Protein AF-A0AAP0QUN3-F1 (afdb_monomer)

Mean predicted aligned error: 17.52 Å

Foldseek 3Di:
DEDEADDPVNVVVCVPPPDFYKHWDWDDFPVCQVVLAIAIEIFADPVSCVVCVVVNVSSHPHYHYAPDHHCRSVVLVLLQLLLLLLLLLVLLVVLLVCLVVVDPVLVVVVQCLLVPDDPPPDDDDDDDPCPSVVVSVVSSVVSNVPLLVCQAAVPFAASPFLLVSLVSLVVSVVVCVVVVPDDVSSVVSNVLSVQQVVVVRRGTYSNSSSVSSCVVPVGGSYSFDDKDQQVVVVVPFFDAAPDDCLVVLQVVCVVPLAEEEEEELFPLQQQFDAQEKEFQDQALVVLLVVVVVSDNYHYYDLVLQCLCQDDDLDPDLVVSLVVSLVSLLVSLVSNVSSQVVDPPHHYAYEYEDALLQFDPPPLPCRNVVSNCVRVHDALEEAEASDDVLQQWDQAPQFIFGDDPRITHGSQVDVNLVDPNGHDRGRRNLSRNCRSNSNPRHSVLDDDDHSCCCGVVHDVSVLVSQCPRVSRPDDDGHYHYYYGNVVVCSNSSNDADDADFLVNLPDDQDQWAEEEEEQDQDPLVVLLVVLLCVVCVVQEAEQEQELCQQQPDDPVSNVVSLVVSLVVVLVRRVVRGHYYYYYDNDQDADPDPSSSSSSSVSSLVSSLSSLLSNLRQHSAYEYEERSSLSSNCCRNFVARMWGFRHALHNSWTWIQGPPPTSHHRHIYIYHHHSGDHSCVVNVSCVSHRDPLPPQPPVNLVVCVVVVVAAEEEDEEEAPVRVVVVVVVCVVRVHEYEYEYAPNNDPDDPDDDDDDPPPPPPSRYDYDYDHDPDPPDCVVVVVVRVVVVVVVPPDDDDDDPPPDDDDDDDD

Structure (mmCIF, N/CA/C/O backbone):
data_AF-A0AAP0QUN3-F1
#
_entry.id   AF-A0AAP0QUN3-F1
#
loop_
_atom_site.group_PDB
_atom_site.id
_atom_site.type_symbol
_atom_site.label_atom_id
_atom_site.label_alt_id
_atom_site.label_comp_id
_atom_site.label_asym_id
_atom_site.label_entity_id
_atom_site.label_seq_id
_atom_site.pdbx_PDB_ins_code
_atom_site.Cartn_x
_atom_site.Cartn_y
_atom_site.Cartn_z
_atom_site.occupancy
_atom_site.B_iso_or_equiv
_atom_site.auth_seq_id
_atom_site.auth_comp_id
_atom_site.auth_asym_id
_atom_site.auth_atom_id
_atom_site.pdbx_PDB_model_num
ATOM 1 N N . MET A 1 1 ? 51.074 32.814 -28.339 1.00 39.97 1 MET A N 1
ATOM 2 C CA . MET A 1 1 ? 49.604 32.964 -28.424 1.00 39.97 1 MET A CA 1
ATOM 3 C C . MET A 1 1 ? 49.030 31.600 -28.765 1.00 39.97 1 MET A C 1
ATOM 5 O O . MET A 1 1 ? 49.515 31.003 -29.713 1.00 39.97 1 MET A O 1
ATOM 9 N N . PHE A 1 2 ? 48.093 31.083 -27.969 1.00 44.75 2 PHE A N 1
ATOM 10 C CA . PHE A 1 2 ? 47.582 29.714 -28.101 1.00 44.75 2 PHE A CA 1
ATOM 11 C C . PHE A 1 2 ? 46.242 29.727 -28.840 1.00 44.75 2 PHE A C 1
ATOM 13 O O . PHE A 1 2 ? 45.336 30.454 -28.441 1.00 44.75 2 PHE A O 1
ATOM 20 N N . LEU A 1 3 ? 46.116 28.948 -29.913 1.00 45.72 3 LEU A N 1
ATOM 21 C CA . LEU A 1 3 ? 44.863 28.782 -30.651 1.00 45.72 3 LEU A CA 1
ATOM 22 C C . LEU A 1 3 ? 44.431 27.325 -30.542 1.00 45.72 3 LEU A C 1
ATOM 24 O O . LEU A 1 3 ? 45.092 26.440 -31.070 1.00 45.72 3 LEU A O 1
ATOM 28 N N . VAL A 1 4 ? 43.325 27.095 -29.844 1.00 48.66 4 VAL A N 1
ATOM 29 C CA . VAL A 1 4 ? 42.655 25.794 -29.765 1.00 48.66 4 VAL A CA 1
ATOM 30 C C . VAL A 1 4 ? 41.700 25.699 -30.961 1.00 48.66 4 VAL A C 1
ATOM 32 O O . VAL A 1 4 ? 40.966 26.653 -31.213 1.00 48.66 4 VAL A O 1
ATOM 35 N N . ASN A 1 5 ? 41.682 24.561 -31.671 1.00 51.00 5 ASN A N 1
ATOM 36 C CA . ASN A 1 5 ? 40.863 24.293 -32.873 1.00 51.00 5 ASN A CA 1
ATOM 37 C C . ASN A 1 5 ? 41.357 24.997 -34.160 1.00 51.00 5 ASN A C 1
ATOM 39 O O . ASN A 1 5 ? 40.718 25.895 -34.714 1.00 51.00 5 ASN A O 1
ATOM 43 N N . VAL A 1 6 ? 42.533 24.596 -34.644 1.00 52.31 6 VAL A N 1
ATOM 44 C CA . VAL A 1 6 ? 43.202 25.247 -35.778 1.00 52.31 6 VAL A CA 1
ATOM 45 C C . VAL A 1 6 ? 42.642 24.729 -37.107 1.00 52.31 6 VAL A C 1
ATOM 47 O O . VAL A 1 6 ? 42.803 23.561 -37.443 1.00 52.31 6 VAL A O 1
ATOM 50 N N . ARG A 1 7 ? 42.030 25.605 -37.916 1.00 54.75 7 ARG A N 1
ATOM 51 C CA . ARG A 1 7 ? 41.732 25.294 -39.328 1.00 54.75 7 ARG A CA 1
ATOM 52 C C . ARG A 1 7 ? 43.009 25.396 -40.165 1.00 54.75 7 ARG A C 1
ATOM 54 O O . ARG A 1 7 ? 43.848 26.244 -39.884 1.00 54.75 7 ARG A O 1
ATOM 61 N N . LEU A 1 8 ? 43.122 24.632 -41.256 1.00 54.44 8 LEU A N 1
ATOM 62 C CA . LEU A 1 8 ? 44.241 24.745 -42.214 1.00 54.44 8 LEU A CA 1
ATOM 63 C C . LEU A 1 8 ? 44.483 26.197 -42.680 1.00 54.44 8 LEU A C 1
ATOM 65 O O . LEU A 1 8 ? 45.623 26.629 -42.814 1.00 54.44 8 LEU A O 1
ATOM 69 N N . SER A 1 9 ? 43.416 26.993 -42.815 1.00 53.31 9 SER A N 1
ATOM 70 C CA . SER A 1 9 ? 43.488 28.429 -43.124 1.00 53.31 9 SER A CA 1
ATOM 71 C C . SER A 1 9 ? 44.239 29.257 -42.073 1.00 53.31 9 SER A C 1
ATOM 73 O O . SER A 1 9 ? 44.821 30.283 -42.396 1.00 53.31 9 SER A O 1
ATOM 75 N N . THR A 1 10 ? 44.224 28.835 -40.809 1.00 59.38 10 THR A N 1
ATOM 76 C CA . THR A 1 10 ? 44.934 29.487 -39.704 1.00 59.38 10 THR A CA 1
ATOM 77 C C . THR A 1 10 ? 46.425 29.156 -39.729 1.00 59.38 10 THR A C 1
ATOM 79 O O . THR A 1 10 ? 47.224 30.017 -39.384 1.00 59.38 10 THR A O 1
ATOM 82 N N . ILE A 1 11 ? 46.813 27.963 -40.194 1.00 61.09 11 ILE A N 1
ATOM 83 C CA . ILE A 1 11 ? 48.226 27.583 -40.360 1.00 61.09 11 ILE A CA 1
ATOM 84 C C . ILE A 1 11 ? 48.900 28.516 -41.381 1.00 61.09 11 ILE A C 1
ATOM 86 O O . ILE A 1 11 ? 49.932 29.107 -41.075 1.00 61.09 11 ILE A O 1
ATOM 90 N N . ALA A 1 12 ? 48.239 28.771 -42.514 1.00 57.28 12 ALA A N 1
ATOM 91 C CA . ALA A 1 12 ? 48.726 29.678 -43.560 1.00 57.28 12 ALA A CA 1
ATOM 92 C C . ALA A 1 12 ? 48.843 31.160 -43.124 1.00 57.28 12 ALA A C 1
ATOM 94 O O . ALA A 1 12 ? 49.615 31.918 -43.698 1.00 57.28 12 ALA A O 1
ATOM 95 N N . ILE A 1 13 ? 48.090 31.601 -42.106 1.00 62.16 13 ILE A N 1
ATOM 96 C CA . ILE A 1 13 ? 48.138 32.984 -41.572 1.00 62.16 13 ILE A CA 1
ATOM 97 C C . ILE A 1 13 ? 49.285 33.175 -40.561 1.00 62.16 13 ILE A C 1
ATOM 99 O O . ILE A 1 13 ? 49.691 34.306 -40.258 1.00 62.16 13 ILE A O 1
ATOM 103 N N . VAL A 1 14 ? 49.762 32.070 -39.986 1.00 65.50 14 VAL A N 1
ATOM 104 C CA . VAL A 1 14 ? 50.775 32.044 -38.926 1.00 65.50 14 VAL A CA 1
ATOM 105 C C . VAL A 1 14 ? 52.163 31.712 -39.490 1.00 65.50 14 VAL A C 1
ATOM 107 O O . VAL A 1 14 ? 53.163 32.049 -38.857 1.00 65.50 14 VAL A O 1
ATOM 110 N N . GLU A 1 15 ? 52.243 31.151 -40.702 1.00 57.81 15 GLU A N 1
ATOM 111 C CA . GLU A 1 15 ? 53.497 31.021 -41.453 1.00 57.81 15 GLU A CA 1
ATOM 112 C C . GLU A 1 15 ? 54.206 32.381 -41.590 1.00 57.81 15 GLU A C 1
ATOM 114 O O . GLU A 1 15 ? 53.644 33.362 -42.077 1.00 57.81 15 GLU A O 1
ATOM 119 N N . GLY A 1 16 ? 55.453 32.448 -41.108 1.00 58.94 16 GLY A N 1
ATOM 120 C CA . GLY A 1 16 ? 56.272 33.666 -41.102 1.00 58.94 16 GLY A CA 1
ATOM 121 C C . GLY A 1 16 ? 56.155 34.547 -39.848 1.00 58.94 16 GLY A C 1
ATOM 122 O O . GLY A 1 16 ? 56.771 35.610 -39.807 1.00 58.94 16 GLY A O 1
ATOM 123 N N . LYS A 1 17 ? 55.404 34.133 -38.816 1.00 69.81 17 LYS A N 1
ATOM 124 C CA . LYS A 1 17 ? 55.327 34.819 -37.509 1.00 69.81 17 LYS A CA 1
ATOM 125 C C . LYS A 1 17 ? 55.971 33.975 -36.403 1.00 69.81 17 LYS A C 1
ATOM 127 O O . LYS A 1 17 ? 55.910 32.751 -36.455 1.00 69.81 17 LYS A O 1
ATOM 132 N N . ASP A 1 18 ? 56.526 34.616 -35.370 1.00 73.94 18 ASP A N 1
ATOM 133 C CA . ASP A 1 18 ? 57.099 33.946 -34.183 1.00 73.94 18 ASP A CA 1
ATOM 134 C C . ASP A 1 18 ? 55.998 33.436 -33.228 1.00 73.94 18 ASP A C 1
ATOM 136 O O . ASP A 1 18 ? 55.799 33.918 -32.111 1.00 73.94 18 ASP A O 1
ATOM 140 N N . LEU A 1 19 ? 55.168 32.516 -33.721 1.00 74.56 19 LEU A N 1
ATOM 141 C CA . LEU A 1 19 ? 54.019 31.965 -33.010 1.00 74.56 19 LEU A CA 1
ATOM 142 C C . LEU A 1 19 ? 54.023 30.437 -33.094 1.00 74.56 19 LEU A C 1
ATOM 144 O O . LEU A 1 19 ? 54.040 29.851 -34.172 1.00 74.56 19 LEU A O 1
ATOM 148 N N . LYS A 1 20 ? 53.944 29.796 -31.926 1.00 74.81 20 LYS A N 1
ATOM 149 C CA . LYS A 1 20 ? 53.843 28.340 -31.772 1.00 74.81 20 LYS A CA 1
ATOM 150 C C . LYS A 1 20 ? 52.385 27.897 -31.737 1.00 74.81 20 LYS A C 1
ATOM 152 O O . LYS A 1 20 ? 51.561 28.535 -31.080 1.00 74.81 20 LYS A O 1
ATOM 157 N N . LEU A 1 21 ? 52.082 26.790 -32.408 1.00 78.62 21 LEU A N 1
ATOM 158 C CA . LEU A 1 21 ? 50.724 26.298 -32.609 1.00 78.62 21 LEU A CA 1
ATOM 159 C C . LEU A 1 21 ? 50.568 24.882 -32.043 1.00 78.62 21 LEU A C 1
ATOM 161 O O . LEU A 1 21 ? 51.430 24.026 -32.240 1.00 78.62 21 LEU A O 1
ATOM 165 N N . VAL A 1 22 ? 49.453 24.647 -31.351 1.00 82.94 22 VAL A N 1
ATOM 166 C CA . VAL A 1 22 ? 49.058 23.329 -30.848 1.00 82.94 22 VAL A CA 1
ATOM 167 C C . VAL A 1 22 ? 47.593 23.109 -31.188 1.00 82.94 22 VAL A C 1
ATOM 169 O O . VAL A 1 22 ? 46.728 23.878 -30.781 1.00 82.94 22 VAL A O 1
ATOM 172 N N . ASP A 1 23 ? 47.319 22.050 -31.934 1.00 84.38 23 ASP A N 1
ATOM 173 C CA . ASP A 1 23 ? 45.975 21.582 -32.234 1.00 84.38 23 ASP A CA 1
ATOM 174 C C . ASP A 1 23 ? 45.508 20.645 -31.114 1.00 84.38 23 ASP A C 1
ATOM 176 O O . ASP A 1 23 ? 46.065 19.563 -30.948 1.00 84.38 23 ASP A O 1
ATOM 180 N N . ALA A 1 24 ? 44.528 21.078 -30.319 1.00 85.38 24 ALA A N 1
ATOM 181 C CA . ALA A 1 24 ? 44.079 20.376 -29.114 1.00 85.38 24 ALA A CA 1
ATOM 182 C C . ALA A 1 24 ? 42.542 20.299 -29.007 1.00 85.38 24 ALA A C 1
ATOM 184 O O . ALA A 1 24 ? 41.954 20.945 -28.136 1.00 85.38 24 ALA A O 1
ATOM 185 N N . PRO A 1 25 ? 41.850 19.552 -29.886 1.00 83.25 25 PRO A N 1
ATOM 186 C CA . PRO A 1 25 ? 40.431 19.268 -29.707 1.00 83.25 25 PRO A CA 1
ATOM 187 C C . PRO A 1 25 ? 40.140 18.568 -28.377 1.00 83.25 25 PRO A C 1
ATOM 189 O O . PRO A 1 25 ? 40.956 17.815 -27.837 1.00 83.25 25 PRO A O 1
ATOM 192 N N . VAL A 1 26 ? 38.929 18.810 -27.872 1.00 82.75 26 VAL A N 1
ATOM 193 C CA . VAL A 1 26 ? 38.483 18.366 -26.547 1.00 82.75 26 VAL A CA 1
ATOM 194 C C . VAL A 1 26 ? 37.233 17.484 -26.629 1.00 82.75 26 VAL A C 1
ATOM 196 O O . VAL A 1 26 ? 36.398 17.631 -27.527 1.00 82.75 26 VAL A O 1
ATOM 199 N N . SER A 1 27 ? 37.095 16.567 -25.673 1.00 74.94 27 SER A N 1
ATOM 200 C CA . SER A 1 27 ? 35.938 15.687 -25.470 1.00 74.94 27 SER A CA 1
ATOM 201 C C . SER A 1 27 ? 35.566 15.647 -23.981 1.00 74.94 27 SER A C 1
ATOM 203 O O . SER A 1 27 ? 36.453 15.676 -23.130 1.00 74.94 27 SER A O 1
ATOM 205 N N . GLY A 1 28 ? 34.270 15.590 -23.647 1.00 68.44 28 GLY A N 1
ATOM 206 C CA . GLY A 1 28 ? 33.807 15.484 -22.249 1.00 68.44 28 GLY A CA 1
ATOM 207 C C . GLY A 1 28 ? 32.561 16.293 -21.859 1.00 68.44 28 GLY A C 1
ATOM 208 O O . GLY A 1 28 ? 32.049 16.116 -20.755 1.00 68.44 28 GLY A O 1
ATOM 209 N N . GLY A 1 29 ? 32.028 17.137 -22.747 1.00 69.69 29 GLY A N 1
ATOM 210 C CA . GLY A 1 29 ? 30.824 17.934 -22.473 1.00 69.69 29 GLY A CA 1
ATOM 211 C C . GLY A 1 29 ? 30.989 18.944 -21.324 1.00 69.69 29 GLY A C 1
ATOM 212 O O . GLY A 1 29 ? 32.055 19.071 -20.722 1.00 69.69 29 GLY A O 1
ATOM 213 N N . VAL A 1 30 ? 29.918 19.680 -21.009 1.00 68.94 30 VAL A N 1
ATOM 214 C CA . VAL A 1 30 ? 29.946 20.774 -20.013 1.00 68.94 30 VAL A CA 1
ATOM 215 C C . VAL A 1 30 ? 30.261 20.261 -18.604 1.00 68.94 30 VAL A C 1
ATOM 217 O O . VAL A 1 30 ? 31.017 20.888 -17.865 1.00 68.94 30 VAL A O 1
ATOM 220 N N . LYS A 1 31 ? 29.727 19.088 -18.242 1.00 67.75 31 LYS A N 1
ATOM 221 C CA . LYS A 1 31 ? 29.909 18.497 -16.911 1.00 67.75 31 LYS A CA 1
ATOM 222 C C . LYS A 1 31 ? 31.379 18.175 -16.629 1.00 67.75 31 LYS A C 1
ATOM 224 O O . LYS A 1 31 ? 31.911 18.671 -15.642 1.00 67.75 31 LYS A O 1
ATOM 229 N N . ARG A 1 32 ? 32.069 17.435 -17.507 1.00 71.62 32 ARG A N 1
ATOM 230 C CA . ARG A 1 32 ? 33.499 17.134 -17.299 1.00 71.62 32 ARG A CA 1
ATOM 231 C C . ARG A 1 32 ? 34.372 18.376 -17.440 1.00 71.62 32 ARG A C 1
ATOM 233 O O . ARG A 1 32 ? 35.342 18.499 -16.705 1.00 71.62 32 ARG A O 1
ATOM 240 N N . ALA A 1 33 ? 33.992 19.332 -18.296 1.00 74.12 33 ALA A N 1
ATOM 241 C CA . ALA A 1 33 ? 34.668 20.630 -18.368 1.00 74.12 33 ALA A CA 1
ATOM 242 C C . ALA A 1 33 ? 34.670 21.356 -17.013 1.00 74.12 33 ALA A C 1
ATOM 244 O O . ALA A 1 33 ? 35.716 21.830 -16.583 1.00 74.12 33 ALA A O 1
ATOM 245 N N . SER A 1 34 ? 33.526 21.395 -16.317 1.00 73.00 34 SER A N 1
ATOM 246 C CA . SER A 1 34 ? 33.418 22.046 -15.001 1.00 73.00 34 SER A CA 1
ATOM 247 C C . SER A 1 34 ? 34.228 21.363 -13.893 1.00 73.00 34 SER A C 1
ATOM 249 O O . SER A 1 34 ? 34.580 22.015 -12.916 1.00 73.00 34 SER A O 1
ATOM 251 N N . MET A 1 35 ? 34.548 20.077 -14.059 1.00 75.25 35 MET A N 1
ATOM 252 C CA . MET A 1 35 ? 35.323 19.285 -13.096 1.00 75.25 35 MET A CA 1
ATOM 253 C C . MET A 1 35 ? 36.816 19.203 -13.458 1.00 75.25 35 MET A C 1
ATOM 255 O O . MET A 1 35 ? 37.582 18.589 -12.728 1.00 75.25 35 MET A O 1
ATOM 259 N N . GLY A 1 36 ? 37.246 19.810 -14.574 1.00 73.62 36 GLY A N 1
ATOM 260 C CA . GLY A 1 36 ? 38.623 19.691 -15.074 1.00 73.62 36 GLY A CA 1
ATOM 261 C C . GLY A 1 36 ? 38.958 18.309 -15.651 1.00 73.62 36 GLY A C 1
ATOM 262 O O . GLY A 1 36 ? 40.117 17.997 -15.896 1.00 73.62 36 GLY A O 1
ATOM 263 N N . GLU A 1 37 ? 37.949 17.478 -15.909 1.00 79.75 37 GLU A N 1
ATOM 264 C CA . GLU A 1 37 ? 38.103 16.077 -16.309 1.00 79.75 37 GLU A CA 1
ATOM 265 C C . GLU A 1 37 ? 37.986 15.881 -17.828 1.00 79.75 37 GLU A C 1
ATOM 267 O O . GLU A 1 37 ? 37.479 14.864 -18.308 1.00 79.75 37 GLU A O 1
ATOM 272 N N . LEU A 1 38 ? 38.383 16.870 -18.633 1.00 80.88 38 LEU A N 1
ATOM 273 C CA . LEU A 1 38 ? 38.283 16.737 -20.086 1.00 80.88 38 LEU A CA 1
ATOM 274 C C . LEU A 1 38 ? 39.252 15.680 -20.613 1.00 80.88 38 LEU A C 1
ATOM 276 O O . LEU A 1 38 ? 40.286 15.370 -20.026 1.00 80.88 38 LEU A O 1
ATOM 280 N N . THR A 1 39 ? 38.913 15.140 -21.775 1.00 82.25 39 THR A N 1
ATOM 281 C CA . THR A 1 39 ? 39.854 14.405 -22.612 1.00 82.25 39 THR A CA 1
ATOM 282 C C . THR A 1 39 ? 40.341 15.333 -23.715 1.00 82.25 39 THR A C 1
ATOM 284 O O . THR A 1 39 ? 39.529 15.872 -24.468 1.00 82.25 39 THR A O 1
ATOM 287 N N . ILE A 1 40 ? 41.652 15.536 -23.810 1.00 84.75 40 ILE A N 1
ATOM 288 C CA . ILE A 1 40 ? 42.280 16.426 -24.793 1.00 84.75 40 ILE A CA 1
ATOM 289 C C . ILE A 1 40 ? 43.152 15.593 -25.730 1.00 84.75 40 ILE A C 1
ATOM 291 O O . ILE A 1 40 ? 43.935 14.762 -25.277 1.00 84.75 40 ILE A O 1
ATOM 295 N N . MET A 1 41 ? 43.030 15.825 -27.036 1.00 86.00 41 MET A N 1
ATOM 296 C CA . MET A 1 41 ? 43.826 15.165 -28.077 1.00 86.00 41 MET A CA 1
ATOM 297 C C . MET A 1 41 ? 44.757 16.206 -28.705 1.00 86.00 41 MET A C 1
ATOM 299 O O . MET A 1 41 ? 44.379 16.887 -29.650 1.00 86.00 41 MET A O 1
ATOM 303 N N . ALA A 1 42 ? 45.951 16.383 -28.145 1.00 87.25 42 ALA A N 1
ATOM 304 C CA . ALA A 1 42 ? 46.887 17.436 -28.528 1.00 87.25 42 ALA A CA 1
ATOM 305 C C . ALA A 1 42 ? 47.880 16.977 -29.605 1.00 87.25 42 ALA A C 1
ATOM 307 O O . ALA A 1 42 ? 48.440 15.887 -29.526 1.00 87.25 42 ALA A O 1
ATOM 308 N N . SER A 1 43 ? 48.154 17.831 -30.587 1.00 84.81 43 SER A N 1
ATOM 309 C CA . SER A 1 43 ? 49.136 17.610 -31.650 1.00 84.81 43 SER A CA 1
ATOM 310 C C . SER A 1 43 ? 49.830 18.918 -32.037 1.00 84.81 43 SER A C 1
ATOM 312 O O . SER A 1 43 ? 49.251 19.999 -31.951 1.00 84.81 43 SER A O 1
ATOM 314 N N . GLY A 1 44 ? 51.099 18.841 -32.424 1.00 85.06 44 GLY A N 1
ATOM 315 C CA . GLY A 1 44 ? 51.933 20.004 -32.726 1.00 85.06 44 GLY A CA 1
ATOM 316 C C . GLY A 1 44 ? 53.404 19.611 -32.808 1.00 85.06 44 GLY A C 1
ATOM 317 O O . GLY A 1 44 ? 53.729 18.425 -32.789 1.00 85.06 44 GLY A O 1
ATOM 318 N N . THR A 1 45 ? 54.300 20.593 -32.904 1.00 84.50 45 THR A N 1
ATOM 319 C CA . THR A 1 45 ? 55.744 20.330 -32.781 1.00 84.50 45 THR A CA 1
ATOM 320 C C . THR A 1 45 ? 56.097 20.014 -31.325 1.00 84.50 45 THR A C 1
ATOM 322 O O . THR A 1 45 ? 55.444 20.525 -30.411 1.00 84.50 45 THR A O 1
ATOM 325 N N . ASP A 1 46 ? 57.147 19.219 -31.091 1.00 82.81 46 ASP A N 1
ATOM 326 C CA . ASP A 1 46 ? 57.591 18.850 -29.733 1.00 82.81 46 ASP A CA 1
ATOM 327 C C . ASP A 1 46 ? 57.843 20.083 -28.854 1.00 82.81 46 ASP A C 1
ATOM 329 O O . ASP A 1 46 ? 57.483 20.121 -27.677 1.00 82.81 46 ASP A O 1
ATOM 333 N N . GLU A 1 47 ? 58.402 21.138 -29.447 1.00 82.56 47 GLU A N 1
ATOM 334 C CA . GLU A 1 47 ? 58.652 22.407 -28.771 1.00 82.56 47 GLU A CA 1
ATOM 335 C C . GLU A 1 47 ? 57.355 23.124 -28.347 1.00 82.56 47 GLU A C 1
ATOM 337 O O . GLU A 1 47 ? 57.262 23.656 -27.232 1.00 82.56 47 GLU A O 1
ATOM 342 N N . SER A 1 48 ? 56.340 23.118 -29.217 1.00 83.88 48 SER A N 1
ATOM 343 C CA . SER A 1 48 ? 55.030 23.721 -28.941 1.00 83.88 48 SER A CA 1
ATOM 344 C C . SER A 1 48 ? 54.290 22.942 -27.854 1.00 83.88 48 SER A C 1
ATOM 346 O O . SER A 1 48 ? 53.810 23.541 -26.894 1.00 83.88 48 SER A O 1
ATOM 348 N N . LEU A 1 49 ? 54.284 21.609 -27.949 1.00 83.50 49 LEU A N 1
ATOM 349 C CA . LEU A 1 49 ? 53.655 20.719 -26.972 1.00 83.50 49 LEU A CA 1
ATOM 350 C C . LEU A 1 49 ? 54.314 20.820 -25.592 1.00 83.50 49 LEU A C 1
ATOM 352 O O . LEU A 1 49 ? 53.610 20.890 -24.584 1.00 83.50 49 LEU A O 1
ATOM 356 N N . LYS A 1 50 ? 55.650 20.913 -25.536 1.00 84.81 50 LYS A N 1
ATOM 357 C CA . LYS A 1 50 ? 56.396 21.125 -24.285 1.00 84.81 50 LYS A CA 1
ATOM 358 C C . LYS A 1 50 ? 56.036 22.456 -23.624 1.00 84.81 50 LYS A C 1
ATOM 360 O O . LYS A 1 50 ? 55.927 22.519 -22.404 1.00 84.81 50 LYS A O 1
ATOM 365 N N . SER A 1 51 ? 55.805 23.495 -24.424 1.00 82.75 51 SER A N 1
ATOM 366 C CA . SER A 1 51 ? 55.414 24.822 -23.935 1.00 82.75 51 SER A CA 1
ATOM 367 C C . SER A 1 51 ? 53.963 24.874 -23.430 1.00 82.75 51 SER A C 1
ATOM 369 O O . SER A 1 51 ? 53.659 25.671 -22.547 1.00 82.75 51 SER A O 1
ATOM 371 N N . THR A 1 52 ? 53.066 24.026 -23.947 1.00 83.56 52 THR A N 1
ATOM 372 C CA . THR A 1 52 ? 51.642 23.978 -23.545 1.00 83.56 52 THR A CA 1
ATOM 373 C C . THR A 1 52 ? 51.289 22.887 -22.539 1.00 83.56 52 THR A C 1
ATOM 375 O O . THR A 1 52 ? 50.184 22.898 -21.997 1.00 83.56 52 THR A O 1
ATOM 378 N N . GLY A 1 53 ? 52.178 21.917 -22.315 1.00 81.12 53 GLY A N 1
ATOM 379 C CA . GLY A 1 53 ? 51.853 20.664 -21.630 1.00 81.12 53 GLY A CA 1
ATOM 380 C C . GLY A 1 53 ? 51.266 20.845 -20.230 1.00 81.12 53 GLY A C 1
ATOM 381 O O . GLY A 1 53 ? 50.310 20.153 -19.887 1.00 81.12 53 GLY A O 1
ATOM 382 N N . SER A 1 54 ? 51.768 21.805 -19.448 1.00 83.56 54 SER A N 1
ATOM 383 C CA . SER A 1 54 ? 51.264 22.087 -18.094 1.00 83.56 54 SER A CA 1
ATOM 384 C C . SER A 1 54 ? 49.819 22.592 -18.095 1.00 83.56 54 SER A C 1
ATOM 386 O O . SER A 1 54 ? 49.015 22.145 -17.284 1.00 83.56 54 SER A O 1
ATOM 388 N N . VAL A 1 55 ? 49.469 23.469 -19.040 1.00 84.75 55 VAL A N 1
ATOM 389 C CA . VAL A 1 55 ? 48.113 24.020 -19.179 1.00 84.75 55 VAL A CA 1
ATOM 390 C C . VAL A 1 55 ? 47.141 22.942 -19.649 1.00 84.75 55 VAL A C 1
ATOM 392 O O . VAL A 1 55 ? 46.067 22.793 -19.078 1.00 84.75 55 VAL A O 1
ATOM 395 N N . LEU A 1 56 ? 47.523 22.156 -20.659 1.00 85.31 56 LEU A N 1
ATOM 396 C CA . LEU A 1 56 ? 46.670 21.081 -21.170 1.00 85.31 56 LEU A CA 1
ATOM 397 C C . LEU A 1 56 ? 46.462 19.978 -20.125 1.00 85.31 56 LEU A C 1
ATOM 399 O O . LEU A 1 56 ? 45.353 19.470 -19.998 1.00 85.31 56 LEU A O 1
ATOM 403 N N . SER A 1 57 ? 47.490 19.654 -19.337 1.00 84.38 57 SER A N 1
ATOM 404 C CA . SER A 1 57 ? 47.380 18.668 -18.254 1.00 84.38 57 SER A CA 1
ATOM 405 C C . SER A 1 57 ? 46.489 19.165 -17.114 1.00 84.38 57 SER A C 1
ATOM 407 O O . SER A 1 57 ? 45.740 18.385 -16.550 1.00 84.38 57 SER A O 1
ATOM 409 N N . ALA A 1 58 ? 46.511 20.462 -16.793 1.00 83.38 58 ALA A N 1
ATOM 410 C CA . ALA A 1 58 ? 45.639 21.026 -15.759 1.00 83.38 58 ALA A CA 1
ATOM 411 C C . ALA A 1 58 ? 44.150 21.044 -16.156 1.00 83.38 58 ALA A C 1
ATOM 413 O O . ALA A 1 58 ? 43.282 21.110 -15.292 1.00 83.38 58 ALA A O 1
ATOM 414 N N . LEU A 1 59 ? 43.856 21.014 -17.459 1.00 81.44 59 LEU A N 1
ATOM 415 C CA . LEU A 1 59 ? 42.498 21.049 -18.006 1.00 81.44 59 LEU A CA 1
ATOM 416 C C . LEU A 1 59 ? 41.955 19.661 -18.364 1.00 81.44 59 LEU A C 1
ATOM 418 O O . LEU A 1 59 ? 40.829 19.574 -18.856 1.00 81.44 59 LEU A O 1
ATOM 422 N N . SER A 1 60 ? 42.747 18.598 -18.193 1.00 82.00 60 SER A N 1
ATOM 423 C CA . SER A 1 60 ? 42.370 17.254 -18.619 1.00 82.00 60 SER A CA 1
ATOM 424 C C . SER A 1 60 ? 42.706 16.179 -17.600 1.00 82.00 60 SER A C 1
ATOM 426 O O . SER A 1 60 ? 43.782 16.147 -17.018 1.00 82.00 60 SER A O 1
ATOM 428 N N . GLU A 1 61 ? 41.792 15.226 -17.465 1.00 83.50 61 GLU A N 1
ATOM 429 C CA . GLU A 1 61 ? 42.070 13.952 -16.802 1.00 83.50 61 GLU A CA 1
ATOM 430 C C . GLU A 1 61 ? 42.893 13.047 -17.733 1.00 83.50 61 GLU A C 1
ATOM 432 O O . GLU A 1 61 ? 43.765 12.297 -17.296 1.00 83.50 61 GLU A O 1
ATOM 437 N N . LYS A 1 62 ? 42.625 13.131 -19.046 1.00 80.88 62 LYS A N 1
ATOM 438 C CA . LYS A 1 62 ? 43.311 12.354 -20.084 1.00 80.88 62 LYS A CA 1
ATOM 439 C C . LYS A 1 62 ? 43.846 13.270 -21.182 1.00 80.88 62 LYS A C 1
ATOM 441 O O . LYS A 1 62 ? 43.074 13.794 -21.987 1.00 80.88 62 LYS A O 1
ATOM 446 N N . LEU A 1 63 ? 45.169 13.408 -21.248 1.00 85.81 63 LEU A N 1
ATOM 447 C CA . LEU A 1 63 ? 45.876 14.124 -22.311 1.00 85.81 63 LEU A CA 1
ATOM 448 C C . LEU A 1 63 ? 46.536 13.131 -23.278 1.00 85.81 63 LEU A C 1
ATOM 450 O O . LEU A 1 63 ? 47.534 12.495 -22.946 1.00 85.81 63 LEU A O 1
ATOM 454 N N . TYR A 1 64 ? 46.002 13.021 -24.493 1.00 83.12 64 TYR A N 1
ATOM 455 C CA . TYR A 1 64 ? 46.574 12.212 -25.567 1.00 83.12 64 TYR A CA 1
ATOM 456 C C . TYR A 1 64 ? 47.439 13.077 -26.479 1.00 83.12 64 TYR A C 1
ATOM 458 O O . TYR A 1 64 ? 46.939 14.014 -27.095 1.00 83.12 64 TYR A O 1
ATOM 466 N N . VAL A 1 65 ? 48.724 12.744 -26.604 1.00 85.06 65 VAL A N 1
ATOM 467 C CA . VAL A 1 65 ? 49.630 13.405 -27.554 1.00 85.06 65 VAL A CA 1
ATOM 468 C C . VAL A 1 65 ? 49.662 12.614 -28.861 1.00 85.06 65 VAL A C 1
ATOM 470 O O . VAL A 1 65 ? 50.153 11.485 -28.905 1.00 85.06 65 VAL A O 1
ATOM 473 N N . ILE A 1 66 ? 49.131 13.207 -29.928 1.00 82.56 66 ILE A N 1
ATOM 474 C CA . ILE A 1 66 ? 49.011 12.600 -31.254 1.00 82.56 66 ILE A CA 1
ATOM 475 C C . ILE A 1 66 ? 50.180 13.054 -32.132 1.00 82.56 66 ILE A C 1
ATOM 477 O O . ILE A 1 66 ? 50.394 14.249 -32.352 1.00 82.56 66 ILE A O 1
ATOM 481 N N . LYS A 1 67 ? 50.940 12.086 -32.651 1.00 77.94 67 LYS A N 1
ATOM 482 C CA . LYS A 1 67 ? 52.034 12.339 -33.598 1.00 77.94 67 LYS A CA 1
ATOM 483 C C . LYS A 1 67 ? 51.473 12.664 -34.986 1.00 77.94 67 LYS A C 1
ATOM 485 O O . LYS A 1 67 ? 50.474 12.081 -35.390 1.00 77.94 67 LYS A O 1
ATOM 490 N N . GLY A 1 68 ? 52.147 13.551 -35.720 1.00 73.62 68 GLY A N 1
ATOM 491 C CA . GLY A 1 68 ? 51.737 13.959 -37.075 1.00 73.62 68 GLY A CA 1
ATOM 492 C C . GLY A 1 68 ? 51.659 15.471 -37.309 1.00 73.62 68 GLY A C 1
ATOM 493 O O . GLY A 1 68 ? 51.245 15.887 -38.383 1.00 73.62 68 GLY A O 1
ATOM 494 N N . GLY A 1 69 ? 52.072 16.293 -36.337 1.00 78.12 69 GLY A N 1
ATOM 495 C CA . GLY A 1 69 ? 52.022 17.755 -36.448 1.00 78.12 69 GLY A CA 1
ATOM 496 C C . GLY A 1 69 ? 50.610 18.326 -36.269 1.00 78.12 69 GLY A C 1
ATOM 497 O O . GLY A 1 69 ? 49.681 17.613 -35.893 1.00 78.12 69 GLY A O 1
ATOM 498 N N . CYS A 1 70 ? 50.455 19.635 -36.490 1.00 79.50 70 CYS A N 1
ATOM 499 C CA . CYS A 1 70 ? 49.163 20.310 -36.331 1.00 79.50 70 CYS A CA 1
ATOM 500 C C . CYS A 1 70 ? 48.118 19.746 -37.307 1.00 79.50 70 CYS A C 1
ATOM 502 O O . CYS A 1 70 ? 48.391 19.625 -38.498 1.00 79.50 70 CYS A O 1
ATOM 504 N N . GLY A 1 71 ? 46.920 19.444 -36.802 1.00 74.38 71 GLY A N 1
ATOM 505 C CA . GLY A 1 71 ? 45.821 18.841 -37.562 1.00 74.38 71 GLY A CA 1
ATOM 506 C C . GLY A 1 71 ? 45.624 17.350 -37.272 1.00 74.38 71 GLY A C 1
ATOM 507 O O . GLY A 1 71 ? 44.529 16.831 -37.488 1.00 74.38 71 GLY A O 1
ATOM 508 N N . ALA A 1 72 ? 46.634 16.658 -36.730 1.00 78.50 72 ALA A N 1
ATOM 509 C CA . ALA A 1 72 ? 46.523 15.238 -36.393 1.00 78.50 72 ALA A CA 1
ATOM 510 C C . ALA A 1 72 ? 45.535 14.988 -35.236 1.00 78.50 72 ALA A C 1
ATOM 512 O O . ALA A 1 72 ? 44.751 14.040 -35.287 1.00 78.50 72 ALA A O 1
ATOM 513 N N . GLY A 1 73 ? 45.515 15.860 -34.224 1.00 78.06 73 GLY A N 1
ATOM 514 C CA . GLY A 1 73 ? 44.543 15.813 -33.126 1.00 78.06 73 GLY A CA 1
ATOM 515 C C . GLY A 1 73 ? 43.113 16.008 -33.630 1.00 78.06 73 GLY A C 1
ATOM 516 O O . GLY A 1 73 ? 42.219 15.227 -33.300 1.00 78.06 73 GLY A O 1
ATOM 517 N N . SER A 1 74 ? 42.908 16.998 -34.499 1.00 80.44 74 SER A N 1
ATOM 518 C CA . SER A 1 74 ? 41.637 17.253 -35.184 1.00 80.44 74 SER A CA 1
ATOM 519 C C . SER A 1 74 ? 41.188 16.073 -36.053 1.00 80.44 74 SER A C 1
ATOM 521 O O . SER A 1 74 ? 40.005 15.732 -36.042 1.00 80.44 74 SER A O 1
ATOM 523 N N . GLY A 1 75 ? 42.111 15.390 -36.739 1.00 81.00 75 GLY A N 1
ATOM 524 C CA . GLY A 1 75 ? 41.823 14.163 -37.487 1.00 81.00 75 GLY A CA 1
ATOM 525 C C . GLY A 1 75 ? 41.315 13.024 -36.596 1.00 81.00 75 GLY A C 1
ATOM 526 O O . GLY A 1 75 ? 40.295 12.405 -36.903 1.00 81.00 75 GLY A O 1
ATOM 527 N N . VAL A 1 76 ? 41.957 12.799 -35.443 1.00 79.06 76 VAL A N 1
ATOM 528 C CA . VAL A 1 76 ? 41.497 11.806 -34.452 1.00 79.06 76 VAL A CA 1
ATOM 529 C C . VAL A 1 76 ? 40.114 12.173 -33.909 1.00 79.06 76 VAL A C 1
ATOM 531 O O . VAL A 1 76 ? 39.231 11.317 -33.848 1.00 79.06 76 VAL A O 1
ATOM 534 N N . LYS A 1 77 ? 39.870 13.451 -33.589 1.00 82.44 77 LYS A N 1
ATOM 535 C CA . LYS A 1 77 ? 38.547 13.915 -33.143 1.00 82.44 77 LYS A CA 1
ATOM 536 C C . LYS A 1 77 ? 37.477 13.743 -34.222 1.00 82.44 77 LYS A C 1
ATOM 538 O O . LYS A 1 77 ? 36.336 13.424 -33.902 1.00 82.44 77 LYS A O 1
ATOM 543 N N . MET A 1 78 ? 37.820 13.933 -35.491 1.00 84.38 78 MET A N 1
ATOM 544 C CA . MET A 1 78 ? 36.885 13.740 -36.595 1.00 84.38 78 MET A CA 1
ATOM 545 C C . MET A 1 78 ? 36.470 12.271 -36.735 1.00 84.38 78 MET A C 1
ATOM 547 O O . MET A 1 78 ? 35.278 11.987 -36.840 1.00 84.38 78 MET A O 1
ATOM 551 N N . ALA A 1 79 ? 37.426 11.339 -36.650 1.00 82.88 79 ALA A N 1
ATOM 552 C CA . ALA A 1 79 ? 37.131 9.905 -36.610 1.00 82.88 79 ALA A CA 1
ATOM 553 C C . ALA A 1 79 ? 36.241 9.546 -35.406 1.00 82.88 79 ALA A C 1
ATOM 555 O O . ALA A 1 79 ? 35.287 8.781 -35.536 1.00 82.88 79 ALA A O 1
ATOM 556 N N . ASN A 1 80 ? 36.501 10.168 -34.256 1.00 81.94 80 ASN A N 1
ATOM 557 C CA . ASN A 1 80 ? 35.706 10.007 -33.046 1.00 81.94 80 ASN A CA 1
ATOM 558 C C . ASN A 1 80 ? 34.245 10.453 -33.228 1.00 81.94 80 ASN A C 1
ATOM 560 O O . ASN A 1 80 ? 33.320 9.703 -32.929 1.00 81.94 80 ASN A O 1
ATOM 564 N N . GLN A 1 81 ? 34.021 11.661 -33.759 1.00 84.44 81 GLN A N 1
ATOM 565 C CA . GLN A 1 81 ? 32.667 12.180 -33.993 1.00 84.44 81 GLN A CA 1
ATOM 566 C C . GLN A 1 81 ? 31.915 11.390 -35.074 1.00 84.44 81 GLN A C 1
ATOM 568 O O . GLN A 1 81 ? 30.702 11.222 -34.959 1.00 84.44 81 GLN A O 1
ATOM 573 N N . LEU A 1 82 ? 32.622 10.867 -36.084 1.00 88.81 82 LEU A N 1
ATOM 574 C CA . LEU A 1 82 ? 32.050 9.987 -37.107 1.00 88.81 82 LEU A CA 1
ATOM 575 C C . LEU A 1 82 ? 31.447 8.749 -36.458 1.00 88.81 82 LEU A C 1
ATOM 577 O O . LEU A 1 82 ? 30.283 8.426 -36.694 1.00 88.81 82 LEU A O 1
ATOM 581 N N . LEU A 1 83 ? 32.233 8.076 -35.621 1.00 85.44 83 LEU A N 1
ATOM 582 C CA . LEU A 1 83 ? 31.794 6.878 -34.923 1.00 85.44 83 LEU A CA 1
ATOM 583 C C . LEU A 1 83 ? 30.661 7.198 -33.956 1.00 85.44 83 LEU A C 1
ATOM 585 O O . LEU A 1 83 ? 29.647 6.509 -33.989 1.00 85.44 83 LEU A O 1
ATOM 589 N N . ALA A 1 84 ? 30.782 8.254 -33.153 1.00 86.50 84 ALA A N 1
ATOM 590 C CA . ALA A 1 84 ? 29.728 8.638 -32.222 1.00 86.50 84 ALA A CA 1
ATOM 591 C C . ALA A 1 84 ? 28.389 8.875 -32.944 1.00 86.50 84 ALA A C 1
ATOM 593 O O . ALA A 1 84 ? 27.371 8.308 -32.554 1.00 86.50 84 ALA A O 1
ATOM 594 N N . GLY A 1 85 ? 28.395 9.623 -34.054 1.00 90.31 85 GLY A N 1
ATOM 595 C CA . GLY A 1 85 ? 27.181 9.908 -34.820 1.00 90.31 85 GLY A CA 1
ATOM 596 C C . GLY A 1 85 ? 26.548 8.653 -35.424 1.00 90.31 85 GLY A C 1
ATOM 597 O O . GLY A 1 85 ? 25.334 8.474 -35.346 1.00 90.31 85 GLY A O 1
ATOM 598 N N . VAL A 1 86 ? 27.364 7.751 -35.980 1.00 92.19 86 VAL A N 1
ATOM 599 C CA . VAL A 1 86 ? 26.884 6.474 -36.532 1.00 92.19 86 VAL A CA 1
ATOM 600 C C . VAL A 1 86 ? 26.269 5.585 -35.450 1.00 92.19 86 VAL A C 1
ATOM 602 O O . VAL A 1 86 ? 25.191 5.032 -35.667 1.00 92.19 86 VAL A O 1
ATOM 605 N N . HIS A 1 87 ? 26.905 5.461 -34.284 1.00 87.94 87 HIS A N 1
ATOM 606 C CA . HIS A 1 87 ? 26.412 4.586 -33.218 1.00 87.94 87 HIS A CA 1
ATOM 607 C C . HIS A 1 87 ? 25.134 5.119 -32.569 1.00 87.94 87 HIS A C 1
ATOM 609 O O . HIS A 1 87 ? 24.231 4.331 -32.316 1.00 87.94 87 HIS A O 1
ATOM 615 N N . ILE A 1 88 ? 25.002 6.435 -32.369 1.00 90.31 88 ILE A N 1
ATOM 616 C CA . ILE A 1 88 ? 23.757 7.032 -31.853 1.00 90.31 88 ILE A CA 1
ATOM 617 C C . ILE A 1 88 ? 22.597 6.779 -32.828 1.00 90.31 88 ILE A C 1
ATOM 619 O O . ILE A 1 88 ? 21.525 6.339 -32.415 1.00 90.31 88 ILE A O 1
ATOM 623 N N . ALA A 1 89 ? 22.821 6.993 -34.130 1.00 92.81 89 ALA A N 1
ATOM 624 C CA . ALA A 1 89 ? 21.813 6.737 -35.158 1.00 92.81 89 ALA A CA 1
ATOM 625 C C . ALA A 1 89 ? 21.436 5.245 -35.262 1.00 92.81 89 ALA A C 1
ATOM 627 O O . ALA A 1 89 ? 20.259 4.919 -35.409 1.00 92.81 89 ALA A O 1
ATOM 628 N N . SER A 1 90 ? 22.419 4.348 -35.139 1.00 89.69 90 SER A N 1
ATOM 629 C CA . SER A 1 90 ? 22.197 2.894 -35.156 1.00 89.69 90 SER A CA 1
ATOM 630 C C . SER A 1 90 ? 21.463 2.414 -33.898 1.00 89.69 90 SER A C 1
ATOM 632 O O . SER A 1 90 ? 20.591 1.556 -33.977 1.00 89.69 90 SER A O 1
ATOM 634 N N . ALA A 1 91 ? 21.769 2.990 -32.731 1.00 83.75 91 ALA A N 1
ATOM 635 C CA . ALA A 1 91 ? 21.066 2.699 -31.485 1.00 83.75 91 ALA A CA 1
ATOM 636 C C . ALA A 1 91 ? 19.589 3.107 -31.574 1.00 83.75 91 ALA A C 1
ATOM 638 O O . ALA A 1 91 ? 18.709 2.324 -31.229 1.00 83.75 91 ALA A O 1
ATOM 639 N N . ALA A 1 92 ? 19.318 4.299 -32.109 1.00 87.88 92 ALA A N 1
ATOM 640 C CA . ALA A 1 92 ? 17.964 4.774 -32.371 1.00 87.88 92 ALA A CA 1
ATOM 641 C C . ALA A 1 92 ? 17.175 3.833 -33.302 1.00 87.88 92 ALA A C 1
ATOM 643 O O . ALA A 1 92 ? 16.022 3.514 -33.013 1.00 87.88 92 ALA A O 1
ATOM 644 N N . GLU A 1 93 ? 17.801 3.354 -34.381 1.00 88.06 93 GLU A N 1
ATOM 645 C CA . GLU A 1 93 ? 17.200 2.372 -35.292 1.00 88.06 93 GLU A CA 1
ATOM 646 C C . GLU A 1 93 ? 16.872 1.059 -34.570 1.00 88.06 93 GLU A C 1
ATOM 648 O O . GLU A 1 93 ? 15.741 0.574 -34.636 1.00 88.06 93 GLU A O 1
ATOM 653 N N . ALA A 1 94 ? 17.841 0.514 -33.828 1.00 78.69 94 ALA A N 1
ATOM 654 C CA . ALA A 1 94 ? 17.685 -0.732 -33.088 1.00 78.69 94 ALA A CA 1
ATOM 655 C C . ALA A 1 94 ? 16.571 -0.645 -32.033 1.00 78.69 94 ALA A C 1
ATOM 657 O O . ALA A 1 94 ? 15.789 -1.585 -31.892 1.00 78.69 94 ALA A O 1
ATOM 658 N N . MET A 1 9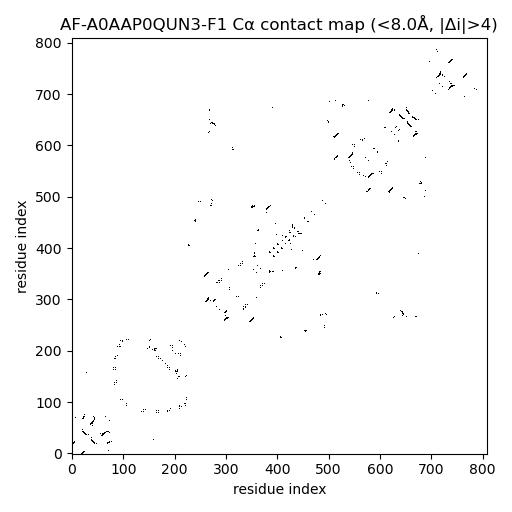5 ? 16.459 0.481 -31.321 1.00 79.19 95 MET A N 1
ATOM 659 C CA . MET A 1 95 ? 15.400 0.687 -30.329 1.00 79.19 95 MET A CA 1
ATOM 660 C C . MET A 1 95 ? 14.018 0.806 -30.975 1.00 79.19 95 MET A C 1
ATOM 662 O O . MET A 1 95 ? 13.067 0.201 -30.486 1.00 79.19 95 MET A O 1
ATOM 666 N N . ALA A 1 96 ? 13.898 1.521 -32.096 1.00 78.44 96 ALA A N 1
ATOM 667 C CA . ALA A 1 96 ? 12.638 1.618 -32.831 1.00 78.44 96 ALA A CA 1
ATOM 668 C C . ALA A 1 96 ? 12.205 0.271 -33.425 1.00 78.44 96 ALA A C 1
ATOM 670 O O . ALA A 1 96 ? 11.028 -0.093 -33.364 1.00 78.44 96 ALA A O 1
ATOM 671 N N . PHE A 1 97 ? 13.158 -0.500 -33.951 1.00 71.94 97 PHE A N 1
ATOM 672 C CA . PHE A 1 97 ? 12.908 -1.856 -34.425 1.00 71.94 97 PHE A CA 1
ATOM 673 C C . PHE A 1 97 ? 12.489 -2.787 -33.279 1.00 71.94 97 PHE A C 1
ATOM 675 O O . PHE A 1 97 ? 11.486 -3.488 -33.397 1.00 71.94 97 PHE A O 1
ATOM 682 N N . GLY A 1 98 ? 13.188 -2.736 -32.140 1.00 62.88 98 GLY A N 1
ATOM 683 C CA . GLY A 1 98 ? 12.837 -3.491 -30.935 1.00 62.88 98 GLY A CA 1
ATOM 684 C C . GLY A 1 98 ? 11.438 -3.158 -30.413 1.00 62.88 98 GLY A C 1
ATOM 685 O O . GLY A 1 98 ? 10.659 -4.067 -30.131 1.00 62.88 98 GLY A O 1
ATOM 686 N N . ALA A 1 99 ? 11.083 -1.871 -30.374 1.00 65.38 99 ALA A N 1
ATOM 687 C CA . ALA A 1 99 ? 9.751 -1.413 -29.987 1.00 65.38 99 ALA A CA 1
ATOM 688 C C . ALA A 1 99 ? 8.655 -1.927 -30.941 1.00 65.38 99 ALA A C 1
ATOM 690 O O . ALA A 1 99 ? 7.567 -2.288 -30.498 1.00 65.38 99 ALA A O 1
ATOM 691 N N . ARG A 1 100 ? 8.934 -2.016 -32.251 1.00 68.12 100 ARG A N 1
ATOM 692 C CA . ARG A 1 100 ? 7.982 -2.536 -33.248 1.00 68.12 100 ARG A CA 1
ATOM 693 C C . ARG A 1 100 ? 7.750 -4.038 -33.122 1.00 68.12 100 ARG A C 1
ATOM 695 O O . ARG A 1 100 ? 6.653 -4.500 -33.419 1.00 68.12 100 ARG A O 1
ATOM 702 N N . LEU A 1 101 ? 8.774 -4.794 -32.737 1.00 55.44 101 LEU A N 1
ATOM 703 C CA . LEU A 1 101 ? 8.674 -6.244 -32.591 1.00 55.44 101 LEU A CA 1
ATOM 704 C C . LEU A 1 101 ? 7.879 -6.675 -31.347 1.00 55.44 101 LEU A C 1
ATOM 706 O O . LEU A 1 101 ? 7.779 -7.876 -31.110 1.00 55.44 101 LEU A O 1
ATOM 710 N N . GLU A 1 102 ? 7.346 -5.729 -30.554 1.00 52.72 102 GLU A N 1
ATOM 711 C CA . GLU A 1 102 ? 6.663 -5.977 -29.268 1.00 52.72 102 GLU A CA 1
ATOM 712 C C . GLU A 1 102 ? 7.469 -6.896 -28.343 1.00 52.72 102 GLU A C 1
ATOM 714 O O . GLU A 1 102 ? 6.939 -7.610 -27.490 1.00 52.72 102 GLU A O 1
ATOM 719 N N . ALA A 1 103 ? 8.786 -6.924 -28.535 1.00 42.00 103 ALA A N 1
ATOM 720 C CA . ALA A 1 103 ? 9.613 -7.858 -27.828 1.00 42.00 103 ALA A CA 1
ATOM 721 C C . ALA A 1 103 ? 9.726 -7.367 -26.384 1.00 42.00 103 ALA A C 1
ATOM 723 O O . ALA A 1 103 ? 10.155 -6.242 -26.116 1.00 42.00 103 ALA A O 1
ATOM 724 N N . ALA A 1 104 ? 9.436 -8.265 -25.444 1.00 37.03 104 ALA A N 1
ATOM 725 C CA . ALA A 1 104 ? 9.771 -8.157 -24.024 1.00 37.03 104 ALA A CA 1
ATOM 726 C C . ALA A 1 104 ? 11.277 -7.870 -23.756 1.00 37.03 104 ALA A C 1
ATOM 728 O O . ALA A 1 104 ? 11.732 -7.861 -22.617 1.00 37.03 104 ALA A O 1
ATOM 729 N N . SER A 1 105 ? 12.085 -7.635 -24.794 1.00 38.38 105 SER A N 1
ATOM 730 C CA . SER A 1 105 ? 13.519 -7.382 -24.762 1.00 38.38 105 SER A CA 1
ATOM 731 C C . SER A 1 105 ? 13.913 -5.928 -24.485 1.00 38.38 105 SER A C 1
ATOM 733 O O . SER A 1 105 ? 15.040 -5.715 -24.041 1.00 38.38 105 SER A O 1
ATOM 735 N N . LEU A 1 106 ? 13.021 -4.935 -24.639 1.00 43.09 106 LEU A N 1
ATOM 736 C CA . LEU A 1 106 ? 13.291 -3.591 -24.093 1.00 43.09 106 LEU A CA 1
ATOM 737 C C . LEU A 1 106 ? 13.364 -3.626 -22.551 1.00 43.09 106 LEU A C 1
ATOM 739 O O . LEU A 1 106 ? 14.158 -2.901 -21.954 1.00 43.09 106 LEU A O 1
ATOM 743 N N . GLN A 1 107 ? 12.621 -4.541 -21.911 1.00 41.34 107 GLN A N 1
ATOM 744 C CA . GLN A 1 107 ? 12.710 -4.816 -20.469 1.00 41.34 107 GLN A CA 1
ATOM 745 C C . GLN A 1 107 ? 13.994 -5.567 -20.088 1.00 41.34 107 GLN A C 1
ATOM 747 O O . GLN A 1 107 ? 14.647 -5.165 -19.127 1.00 41.34 107 GLN A O 1
ATOM 752 N N . CYS A 1 108 ? 14.422 -6.583 -20.858 1.00 37.84 108 CYS A N 1
ATOM 753 C CA . CYS A 1 108 ? 15.715 -7.250 -20.617 1.00 37.84 108 CYS A CA 1
ATOM 754 C C . CYS A 1 108 ? 16.886 -6.253 -20.627 1.00 37.84 108 CYS A C 1
ATOM 756 O O . CYS A 1 108 ? 17.744 -6.315 -19.747 1.00 37.84 108 CYS A O 1
ATOM 758 N N . TRP A 1 109 ? 16.874 -5.280 -21.544 1.00 40.91 109 TRP A N 1
ATOM 759 C CA . TRP A 1 109 ? 17.901 -4.233 -21.606 1.00 40.91 109 TRP A CA 1
ATOM 760 C C . TRP A 1 109 ? 17.896 -3.304 -20.381 1.00 40.91 109 TRP A C 1
ATOM 762 O O . TRP A 1 109 ? 18.954 -2.912 -19.890 1.00 40.91 109 TRP A O 1
ATOM 772 N N . CYS A 1 110 ? 16.719 -2.981 -19.837 1.00 38.59 110 CYS A N 1
ATOM 773 C CA . CYS A 1 110 ? 16.610 -2.258 -18.566 1.00 38.59 110 CYS A CA 1
ATOM 774 C C . CYS A 1 110 ? 17.045 -3.108 -17.358 1.00 38.59 110 CYS A C 1
ATOM 776 O O . CYS A 1 110 ? 17.580 -2.549 -16.401 1.00 38.59 110 CYS A O 1
ATOM 778 N N . SER A 1 111 ? 16.858 -4.433 -17.396 1.00 35.66 111 SER A N 1
ATOM 779 C CA . SER A 1 111 ? 17.227 -5.345 -16.301 1.00 35.66 111 SER A CA 1
ATOM 780 C C . SER A 1 111 ? 18.741 -5.583 -16.180 1.00 35.66 111 SER A C 1
ATOM 782 O O . SER A 1 111 ? 19.269 -5.616 -15.070 1.00 35.66 111 SER A O 1
ATOM 784 N N . GLU A 1 112 ? 19.480 -5.620 -17.297 1.00 35.47 112 GLU A N 1
ATOM 785 C CA . GLU A 1 112 ? 20.950 -5.758 -17.297 1.00 35.47 112 GLU A CA 1
ATOM 786 C C . GLU A 1 112 ? 21.680 -4.487 -16.811 1.00 35.47 112 GLU A C 1
ATOM 788 O O . GLU A 1 112 ? 22.852 -4.535 -16.431 1.00 35.47 112 GLU A O 1
ATOM 793 N N . ARG A 1 113 ? 20.970 -3.352 -16.724 1.00 41.03 113 ARG A N 1
ATOM 794 C CA . ARG A 1 113 ? 21.475 -2.051 -16.246 1.00 41.03 113 ARG A CA 1
ATOM 795 C C . ARG A 1 113 ? 22.005 -2.098 -14.800 1.00 41.03 113 ARG A C 1
ATOM 797 O O . ARG A 1 113 ? 22.848 -1.286 -14.434 1.00 41.03 113 ARG A O 1
ATOM 804 N N . ASN A 1 114 ? 21.556 -3.056 -13.981 1.00 34.94 114 ASN A N 1
ATOM 805 C CA . ASN A 1 114 ? 22.031 -3.237 -12.600 1.00 34.94 114 ASN A CA 1
ATOM 806 C C . ASN A 1 114 ? 23.301 -4.106 -12.479 1.00 34.94 114 ASN A C 1
ATOM 808 O O . ASN A 1 114 ? 23.840 -4.236 -11.381 1.00 34.94 114 ASN A O 1
ATOM 812 N N . GLN A 1 115 ? 23.816 -4.673 -13.577 1.00 34.25 115 GLN A N 1
ATOM 813 C CA . GLN A 1 115 ? 24.968 -5.587 -13.576 1.00 34.25 115 GLN A CA 1
ATOM 814 C C . GLN A 1 115 ? 26.287 -4.914 -14.011 1.00 34.25 115 GLN A C 1
ATOM 816 O O . GLN A 1 115 ? 27.242 -5.568 -14.437 1.00 34.25 115 GLN A O 1
ATOM 821 N N . GLN A 1 116 ? 26.367 -3.585 -13.913 1.00 35.38 116 GLN A N 1
ATOM 822 C CA . GLN A 1 116 ? 27.456 -2.793 -14.486 1.00 35.38 116 GLN A CA 1
ATOM 823 C C . GLN A 1 116 ? 28.701 -2.761 -13.579 1.00 35.38 116 GLN A C 1
ATOM 825 O O . GLN A 1 116 ? 29.021 -1.761 -12.941 1.00 35.38 116 GLN A O 1
ATOM 830 N N . GLN A 1 117 ? 29.437 -3.876 -13.543 1.00 29.38 117 GLN A N 1
ATOM 831 C CA . GLN A 1 117 ? 30.858 -3.868 -13.165 1.00 29.38 117 GLN A CA 1
ATOM 832 C C . GLN A 1 117 ? 31.781 -4.716 -14.055 1.00 29.38 117 GLN A C 1
ATOM 834 O O . GLN A 1 117 ? 32.992 -4.681 -13.844 1.00 29.38 117 GLN A O 1
ATOM 839 N N . GLN A 1 118 ? 31.296 -5.439 -15.073 1.00 29.28 118 GLN A N 1
ATOM 840 C CA . GLN A 1 118 ? 32.179 -6.375 -15.784 1.00 29.28 118 GLN A CA 1
ATOM 841 C C . GLN A 1 118 ? 31.868 -6.591 -17.273 1.00 29.28 118 GLN A C 1
ATOM 843 O O . GLN A 1 118 ? 31.645 -7.707 -17.719 1.00 29.28 118 GLN A O 1
ATOM 848 N N . TRP A 1 119 ? 32.011 -5.542 -18.085 1.00 29.55 119 TRP A N 1
ATOM 849 C CA . TRP A 1 119 ? 32.348 -5.707 -19.508 1.00 29.55 119 TRP A CA 1
ATOM 850 C C . TRP A 1 119 ? 33.853 -5.484 -19.723 1.00 29.55 119 TRP A C 1
ATOM 852 O O . TRP A 1 119 ? 34.277 -4.597 -20.456 1.00 29.55 119 TRP A O 1
ATOM 862 N N . HIS A 1 120 ? 34.694 -6.278 -19.050 1.00 26.06 120 HIS A N 1
ATOM 863 C CA . HIS A 1 120 ? 36.116 -6.390 -19.395 1.00 26.06 120 HIS A CA 1
ATOM 864 C C . HIS A 1 120 ? 36.289 -7.570 -20.350 1.00 26.06 120 HIS A C 1
ATOM 866 O O . HIS A 1 120 ? 36.622 -8.680 -19.939 1.00 26.06 120 HIS A O 1
ATOM 872 N N . MET A 1 121 ? 36.050 -7.337 -21.640 1.00 28.25 121 MET A N 1
ATOM 873 C CA . MET A 1 121 ? 36.406 -8.316 -22.660 1.00 28.25 121 MET A CA 1
ATOM 874 C C . MET A 1 121 ? 37.921 -8.238 -22.879 1.00 28.25 121 MET A C 1
ATOM 876 O O . MET A 1 121 ? 38.437 -7.334 -23.534 1.00 28.25 121 MET A O 1
ATOM 880 N N . GLY A 1 122 ? 38.647 -9.152 -22.233 1.00 27.72 122 GLY A N 1
ATOM 881 C CA . GLY A 1 122 ? 40.090 -9.283 -22.368 1.00 27.72 122 GLY A CA 1
ATOM 882 C C . GLY A 1 122 ? 40.473 -9.697 -23.786 1.00 27.72 122 GLY A C 1
ATOM 883 O O . GLY A 1 122 ? 40.243 -10.833 -24.186 1.00 27.72 122 GLY A O 1
ATOM 884 N N . MET A 1 123 ? 41.115 -8.793 -24.524 1.00 28.34 123 MET A N 1
ATOM 885 C CA . MET A 1 123 ? 41.888 -9.133 -25.717 1.00 28.34 123 MET A CA 1
ATOM 886 C C . MET A 1 123 ? 43.281 -8.516 -25.597 1.00 28.34 123 MET A C 1
ATOM 888 O O . MET A 1 123 ? 43.472 -7.308 -25.695 1.00 28.34 123 MET A O 1
ATOM 892 N N . SER A 1 124 ? 44.257 -9.386 -25.343 1.00 28.88 124 SER A N 1
ATOM 893 C CA . SER A 1 124 ? 45.684 -9.107 -25.472 1.00 28.88 124 SER A CA 1
ATOM 894 C C . SER A 1 124 ? 46.088 -9.267 -26.936 1.00 28.88 124 SER A C 1
ATOM 896 O O . SER A 1 124 ? 45.940 -10.354 -27.492 1.00 28.88 124 SER A O 1
ATOM 898 N N . CYS A 1 125 ? 46.642 -8.220 -27.550 1.00 23.75 125 CYS A N 1
ATOM 899 C CA . CYS A 1 125 ? 47.500 -8.354 -28.727 1.00 23.75 125 CYS A CA 1
ATOM 900 C C . CYS A 1 125 ? 48.384 -7.112 -28.935 1.00 23.75 125 CYS A C 1
ATOM 902 O O . CYS A 1 125 ? 48.030 -5.982 -28.606 1.00 23.75 125 CYS A O 1
ATOM 904 N N . HIS A 1 126 ? 49.600 -7.381 -29.406 1.00 27.08 126 HIS A N 1
ATOM 905 C CA . HIS A 1 126 ? 50.771 -6.513 -29.375 1.00 27.08 126 HIS A CA 1
ATOM 906 C C . HIS A 1 126 ? 50.860 -5.528 -30.560 1.00 27.08 126 HIS A C 1
ATOM 908 O O . HIS A 1 126 ? 50.411 -5.820 -31.662 1.00 27.08 126 HIS A O 1
ATOM 914 N N . ALA A 1 127 ? 51.598 -4.438 -30.306 1.00 27.58 127 ALA A N 1
ATOM 915 C CA . ALA A 1 127 ? 52.315 -3.547 -31.231 1.00 27.58 127 ALA A CA 1
ATOM 916 C C . ALA A 1 127 ? 51.534 -2.485 -32.052 1.00 27.58 127 ALA A C 1
ATOM 918 O O . ALA A 1 127 ? 50.872 -2.743 -33.050 1.00 27.58 127 ALA A O 1
ATOM 919 N N . GLY A 1 128 ? 51.770 -1.217 -31.685 1.00 30.56 128 GLY A N 1
ATOM 920 C CA . GLY A 1 128 ? 52.045 -0.121 -32.630 1.00 30.56 128 GLY A CA 1
ATOM 921 C C . GLY A 1 128 ? 50.881 0.726 -33.153 1.00 30.56 128 GLY A C 1
ATOM 922 O O . GLY A 1 128 ? 51.051 1.935 -33.279 1.00 30.56 128 GLY A O 1
ATOM 923 N N . VAL A 1 129 ? 49.705 0.144 -33.414 1.00 28.08 129 VAL A N 1
ATOM 924 C CA . VAL A 1 129 ? 48.561 0.848 -34.060 1.00 28.08 129 VAL A CA 1
ATOM 925 C C . VAL A 1 129 ? 47.331 0.956 -33.131 1.00 28.08 129 VAL A C 1
ATOM 927 O O . VAL A 1 129 ? 46.317 1.563 -33.459 1.00 28.08 129 VAL A O 1
ATOM 930 N N . ALA A 1 130 ? 47.426 0.414 -31.916 1.00 28.52 130 ALA A N 1
ATOM 931 C CA . ALA A 1 130 ? 46.271 0.101 -31.074 1.00 28.52 130 ALA A CA 1
ATOM 932 C C . ALA A 1 130 ? 45.675 1.264 -30.251 1.00 28.52 130 ALA A C 1
ATOM 934 O O . ALA A 1 130 ? 44.561 1.127 -29.762 1.00 28.52 130 ALA A O 1
ATOM 935 N N . CYS A 1 131 ? 46.344 2.412 -30.081 1.00 31.47 131 CYS A N 1
ATOM 936 C CA . CYS A 1 131 ? 45.859 3.428 -29.127 1.00 31.47 131 CYS A CA 1
ATOM 937 C C . CYS A 1 131 ? 44.619 4.204 -29.629 1.00 31.47 131 CYS A C 1
ATOM 939 O O . CYS A 1 131 ? 43.734 4.524 -28.840 1.00 31.47 131 CYS A O 1
ATOM 941 N N . ALA A 1 132 ? 44.504 4.443 -30.942 1.00 30.72 132 ALA A N 1
ATOM 942 C CA . ALA A 1 132 ? 43.318 5.073 -31.534 1.00 30.72 132 ALA A CA 1
ATOM 943 C C . ALA A 1 132 ? 42.127 4.101 -31.585 1.00 30.72 132 ALA A C 1
ATOM 945 O O . ALA A 1 132 ? 41.016 4.472 -31.225 1.00 30.72 132 ALA A O 1
ATOM 946 N N . THR A 1 133 ? 42.365 2.835 -31.941 1.00 32.00 133 THR A N 1
ATOM 947 C CA . THR A 1 133 ? 41.327 1.793 -32.027 1.00 32.00 133 THR A CA 1
ATOM 948 C C . THR A 1 133 ? 40.750 1.417 -30.653 1.00 32.00 133 THR A C 1
ATOM 950 O O . THR A 1 133 ? 39.563 1.119 -30.553 1.00 32.00 133 THR A O 1
ATOM 953 N N . LEU A 1 134 ? 41.551 1.484 -29.579 1.00 30.00 134 LEU A N 1
ATOM 954 C CA . LEU A 1 134 ? 41.095 1.185 -28.214 1.00 30.00 134 LEU A CA 1
ATOM 955 C C . LEU A 1 134 ? 40.160 2.272 -27.650 1.00 30.00 134 LEU A C 1
ATOM 957 O O . LEU A 1 134 ? 39.163 1.944 -27.018 1.00 30.00 134 LEU A O 1
ATOM 961 N N . VAL A 1 135 ? 40.438 3.558 -27.911 1.00 37.47 135 VAL A N 1
ATOM 962 C CA . VAL A 1 135 ? 39.527 4.670 -27.552 1.00 37.47 135 VAL A CA 1
ATOM 963 C C . VAL A 1 135 ? 38.227 4.582 -28.365 1.00 37.47 135 VAL A C 1
ATOM 965 O O . VAL A 1 135 ? 37.140 4.773 -27.830 1.00 37.47 135 VAL A O 1
ATOM 968 N N . VAL A 1 136 ? 38.341 4.191 -29.635 1.00 37.50 136 VAL A N 1
ATOM 969 C CA . VAL A 1 136 ? 37.245 4.050 -30.605 1.00 37.50 136 VAL A CA 1
ATOM 970 C C . VAL A 1 136 ? 36.222 2.964 -30.239 1.00 37.50 136 VAL A C 1
ATOM 972 O O . VAL A 1 136 ? 35.022 3.202 -30.368 1.00 37.50 136 VAL A O 1
ATOM 975 N N . ILE A 1 137 ? 36.653 1.792 -29.760 1.00 40.84 137 ILE A N 1
ATOM 976 C CA . ILE A 1 137 ? 35.728 0.711 -29.355 1.00 40.84 137 ILE A CA 1
ATOM 977 C C . ILE A 1 137 ? 35.013 1.056 -28.036 1.00 40.84 137 ILE A C 1
ATOM 979 O O . ILE A 1 137 ? 33.826 0.771 -27.883 1.00 40.84 137 ILE A O 1
ATOM 983 N N . ILE A 1 138 ? 35.707 1.722 -27.107 1.00 45.00 138 ILE A N 1
ATOM 984 C CA . ILE A 1 138 ? 35.133 2.164 -25.826 1.00 45.00 138 ILE A CA 1
ATOM 985 C C . ILE A 1 138 ? 34.060 3.239 -26.051 1.00 45.00 138 ILE A C 1
ATOM 987 O O . ILE A 1 138 ? 33.025 3.216 -25.391 1.00 45.00 138 ILE A O 1
ATOM 991 N N . GLU A 1 139 ? 34.259 4.157 -27.001 1.00 48.25 139 GLU A N 1
ATOM 992 C CA . GLU A 1 139 ? 33.259 5.187 -27.304 1.00 48.25 139 GLU A CA 1
ATOM 993 C C . GLU A 1 139 ? 32.031 4.651 -28.054 1.00 48.25 139 GLU A C 1
ATOM 995 O O . GLU A 1 139 ? 30.922 5.109 -27.788 1.00 48.25 139 GLU A O 1
ATOM 1000 N N . ALA A 1 140 ? 32.189 3.659 -28.936 1.00 48.97 140 ALA A N 1
ATOM 1001 C CA . ALA A 1 140 ? 31.068 2.995 -29.609 1.00 48.97 140 ALA A CA 1
ATOM 1002 C C . ALA A 1 140 ? 30.094 2.335 -28.612 1.00 48.97 140 ALA A C 1
ATOM 1004 O O . ALA A 1 140 ? 28.881 2.537 -28.702 1.00 48.97 140 ALA A O 1
ATOM 1005 N N . LEU A 1 141 ? 30.630 1.608 -27.625 1.00 52.97 141 LEU A N 1
ATOM 1006 C CA . LEU A 1 141 ? 29.851 1.038 -26.519 1.00 52.97 141 LEU A CA 1
ATOM 1007 C C . LEU A 1 141 ? 29.324 2.138 -25.582 1.00 52.97 141 LEU A C 1
ATOM 1009 O O . LEU A 1 141 ? 28.158 2.116 -25.194 1.00 52.97 141 LEU A O 1
ATOM 1013 N N . GLY A 1 142 ? 30.142 3.156 -25.303 1.00 63.06 142 GLY A N 1
ATOM 1014 C CA . GLY A 1 142 ? 29.776 4.274 -24.435 1.00 63.06 142 GLY A CA 1
ATOM 1015 C C . GLY A 1 142 ? 28.641 5.152 -24.974 1.00 63.06 142 GLY A C 1
ATOM 1016 O O . GLY A 1 142 ? 27.846 5.657 -24.186 1.00 63.06 142 GLY A O 1
ATOM 1017 N N . MET A 1 143 ? 28.515 5.339 -26.295 1.00 71.94 143 MET A N 1
ATOM 1018 C CA . MET A 1 143 ? 27.394 6.096 -26.877 1.00 71.94 143 MET A CA 1
ATOM 1019 C C . MET A 1 143 ? 26.071 5.343 -26.749 1.00 71.94 143 MET A C 1
ATOM 1021 O O . MET A 1 143 ? 25.051 5.962 -26.452 1.00 71.94 143 MET A O 1
ATOM 1025 N N . PHE A 1 144 ? 26.087 4.020 -26.927 1.00 70.19 144 PHE A N 1
ATOM 1026 C CA . PHE A 1 144 ? 24.901 3.187 -26.742 1.00 70.19 144 PHE A CA 1
ATOM 1027 C C . PHE A 1 144 ? 24.454 3.198 -25.273 1.00 70.19 144 PHE A C 1
ATOM 1029 O O . PHE A 1 144 ? 23.308 3.539 -24.984 1.00 70.19 144 PHE A O 1
ATOM 1036 N N . GLU A 1 145 ? 25.377 2.925 -24.342 1.00 65.56 145 GLU A N 1
ATOM 1037 C CA . GLU A 1 145 ? 25.109 2.943 -22.896 1.00 65.56 145 GLU A CA 1
ATOM 1038 C C . GLU A 1 145 ? 24.601 4.302 -22.402 1.00 65.56 145 GLU A C 1
ATOM 1040 O O . GLU A 1 145 ? 23.769 4.361 -21.499 1.00 65.56 145 GLU A O 1
ATOM 1045 N N . ASN A 1 146 ? 25.085 5.399 -22.988 1.00 75.75 146 ASN A N 1
ATOM 1046 C CA . ASN A 1 146 ? 24.720 6.740 -22.555 1.00 75.75 146 ASN A CA 1
ATOM 1047 C C . ASN A 1 146 ? 23.409 7.242 -23.182 1.00 75.75 146 ASN A C 1
ATOM 1049 O O . ASN A 1 146 ? 22.600 7.837 -22.477 1.00 75.75 146 ASN A O 1
ATOM 1053 N N . ARG A 1 147 ? 23.179 7.016 -24.485 1.00 82.62 147 ARG A N 1
ATOM 1054 C CA . ARG A 1 147 ? 22.047 7.628 -25.209 1.00 82.62 147 ARG A CA 1
ATOM 1055 C C . ARG A 1 147 ? 20.778 6.793 -25.236 1.00 82.62 147 ARG A C 1
ATOM 1057 O O . ARG A 1 147 ? 19.696 7.372 -25.250 1.00 82.62 147 ARG A O 1
ATOM 1064 N N . VAL A 1 148 ? 20.868 5.464 -25.199 1.00 78.25 148 VAL A N 1
ATOM 1065 C CA . VAL A 1 148 ? 19.667 4.610 -25.159 1.00 78.25 148 VAL A CA 1
ATOM 1066 C C . VAL A 1 148 ? 18.791 4.881 -23.929 1.00 78.25 148 VAL A C 1
ATOM 1068 O O . VAL A 1 148 ? 17.576 4.971 -24.104 1.00 78.25 148 VAL A O 1
ATOM 1071 N N . PRO A 1 149 ? 19.330 5.105 -22.710 1.00 74.88 149 PRO A N 1
ATOM 1072 C CA . PRO A 1 149 ? 18.514 5.530 -21.574 1.00 74.88 149 PRO A CA 1
ATOM 1073 C C . PRO A 1 149 ? 17.671 6.776 -21.853 1.00 74.88 149 PRO A C 1
ATOM 1075 O O . PRO A 1 149 ? 16.484 6.766 -21.557 1.00 74.88 149 PRO A O 1
ATOM 1078 N N . HIS A 1 150 ? 18.238 7.799 -22.499 1.00 82.00 150 HIS A N 1
ATOM 1079 C CA . HIS A 1 150 ? 17.507 9.023 -22.849 1.00 82.00 150 HIS A CA 1
ATOM 1080 C C . HIS A 1 150 ? 16.348 8.733 -23.817 1.00 82.00 150 HIS A C 1
ATOM 1082 O O . HIS A 1 150 ? 15.258 9.288 -23.670 1.00 82.00 150 HIS A O 1
ATOM 1088 N N . MET A 1 151 ? 16.564 7.824 -24.780 1.00 84.31 151 MET A N 1
ATOM 1089 C CA . MET A 1 151 ? 15.525 7.373 -25.713 1.00 84.31 151 MET A CA 1
ATOM 1090 C C . MET A 1 151 ? 14.383 6.672 -24.971 1.00 84.31 151 MET A C 1
ATOM 1092 O O . MET A 1 151 ? 13.231 7.024 -25.178 1.00 84.31 151 MET A O 1
ATOM 1096 N N . LEU A 1 152 ? 14.701 5.726 -24.082 1.00 74.56 152 LEU A N 1
ATOM 1097 C CA . LEU A 1 152 ? 13.708 4.939 -23.341 1.00 74.56 152 LEU A CA 1
ATOM 1098 C C . LEU A 1 152 ? 12.958 5.760 -22.287 1.00 74.56 152 LEU A C 1
ATOM 1100 O O . LEU A 1 152 ? 11.760 5.561 -22.088 1.00 74.56 152 LEU A O 1
ATOM 1104 N N . ASP A 1 153 ? 13.643 6.681 -21.614 1.00 70.19 153 ASP A N 1
ATOM 1105 C CA . ASP A 1 153 ? 13.055 7.511 -20.562 1.00 70.19 153 ASP A CA 1
ATOM 1106 C C . ASP A 1 153 ? 12.244 8.689 -21.131 1.00 70.19 153 ASP A C 1
ATOM 1108 O O . ASP A 1 153 ? 11.527 9.355 -20.374 1.00 70.19 153 ASP A O 1
ATOM 1112 N N . ASN A 1 154 ? 12.328 8.919 -22.453 1.00 77.88 154 ASN A N 1
ATOM 1113 C CA . ASN A 1 154 ? 11.735 10.051 -23.169 1.00 77.88 154 ASN A CA 1
ATOM 1114 C C . ASN A 1 154 ? 12.197 11.404 -22.572 1.00 77.88 154 ASN A C 1
ATOM 1116 O O . ASN A 1 154 ? 11.438 12.374 -22.507 1.00 77.88 154 ASN A O 1
ATOM 1120 N N . ASP A 1 155 ? 13.454 11.461 -22.110 1.00 80.19 155 ASP A N 1
ATOM 1121 C CA . ASP A 1 155 ? 14.104 12.659 -21.567 1.00 80.19 155 ASP A CA 1
ATOM 1122 C C . ASP A 1 155 ? 15.197 13.133 -22.526 1.00 80.19 155 ASP A C 1
ATOM 1124 O O . ASP A 1 155 ? 16.242 12.503 -22.675 1.00 80.19 155 ASP A O 1
ATOM 1128 N N . TYR A 1 156 ? 14.949 14.272 -23.172 1.00 87.19 156 TYR A N 1
ATOM 1129 C CA . TYR A 1 156 ? 15.876 14.883 -24.126 1.00 87.19 156 TYR A CA 1
ATOM 1130 C C . TYR A 1 156 ? 16.401 16.231 -23.639 1.00 87.19 156 TYR A C 1
ATOM 1132 O O . TYR A 1 156 ? 16.641 17.142 -24.442 1.00 87.19 156 TYR A O 1
ATOM 1140 N N . THR A 1 157 ? 16.549 16.372 -22.321 1.00 83.94 157 THR A N 1
ATOM 1141 C CA . THR A 1 157 ? 17.252 17.501 -21.714 1.00 83.94 157 THR A CA 1
ATOM 1142 C C . THR A 1 157 ? 18.644 17.630 -22.353 1.00 83.94 157 THR A C 1
ATOM 1144 O O . THR A 1 157 ? 19.414 16.673 -22.332 1.00 83.94 157 THR A O 1
ATOM 1147 N N . PRO A 1 158 ? 18.989 18.780 -22.963 1.00 79.44 158 PRO A N 1
ATOM 1148 C CA . PRO A 1 158 ? 20.128 18.858 -23.873 1.00 79.44 158 PRO A CA 1
ATOM 1149 C C . PRO A 1 158 ? 21.462 18.928 -23.124 1.00 79.44 158 PRO A C 1
ATOM 1151 O O . PRO A 1 158 ? 21.961 20.010 -22.809 1.00 79.44 158 PRO A O 1
ATOM 1154 N N . TYR A 1 159 ? 22.071 17.766 -22.881 1.00 76.81 159 TYR A N 1
ATOM 1155 C CA . TYR A 1 159 ? 23.466 17.664 -22.440 1.00 76.81 159 TYR A CA 1
ATOM 1156 C C . TYR A 1 159 ? 24.435 17.723 -23.629 1.00 76.81 159 TYR A C 1
ATOM 1158 O O . TYR A 1 159 ? 25.545 18.248 -23.507 1.00 76.81 159 TYR A O 1
ATOM 1166 N N . SER A 1 160 ? 23.990 17.229 -24.788 1.00 84.69 160 SER A N 1
ATOM 1167 C CA . SER A 1 160 ? 24.628 17.374 -26.097 1.00 84.69 160 SER A CA 1
ATOM 1168 C C . SER A 1 160 ? 23.535 17.535 -27.148 1.00 84.69 160 SER A C 1
ATOM 1170 O O . SER A 1 160 ? 22.745 16.624 -27.355 1.00 84.69 160 SER A O 1
ATOM 1172 N N . ALA A 1 161 ? 23.440 18.704 -27.781 1.00 90.81 161 ALA A N 1
ATOM 1173 C CA . ALA A 1 161 ? 22.334 18.991 -28.690 1.00 90.81 161 ALA A CA 1
ATOM 1174 C C . ALA A 1 161 ? 22.445 18.222 -30.018 1.00 90.81 161 ALA A C 1
ATOM 1176 O O . ALA A 1 161 ? 23.537 18.082 -30.570 1.00 90.81 161 ALA A O 1
ATOM 1177 N N . LEU A 1 162 ? 21.310 17.816 -30.584 1.00 94.06 162 LEU A N 1
ATOM 1178 C CA . LEU A 1 162 ? 21.212 17.128 -31.873 1.00 94.06 162 LEU A CA 1
ATOM 1179 C C . LEU A 1 162 ? 21.914 17.902 -33.006 1.00 94.06 162 LEU A C 1
ATOM 1181 O O . LEU A 1 162 ? 22.643 17.313 -33.808 1.00 94.06 162 LEU A O 1
ATOM 1185 N N . ASP A 1 163 ? 21.801 19.233 -33.023 1.00 94.62 163 ASP A N 1
ATOM 1186 C CA . ASP A 1 163 ? 22.471 20.092 -34.012 1.00 94.62 163 ASP A CA 1
ATOM 1187 C C . ASP A 1 163 ? 24.009 20.057 -33.929 1.00 94.62 163 ASP A C 1
ATOM 1189 O O . ASP A 1 163 ? 24.694 20.399 -34.900 1.00 94.62 163 ASP A O 1
ATOM 1193 N N . ILE A 1 164 ? 24.589 19.609 -32.808 1.00 90.75 164 ILE A N 1
ATOM 1194 C CA . ILE A 1 164 ? 26.037 19.374 -32.716 1.00 90.75 164 ILE A CA 1
ATOM 1195 C C . ILE A 1 164 ? 26.433 18.274 -33.700 1.00 90.75 164 ILE A C 1
ATOM 1197 O O . ILE A 1 164 ? 27.411 18.444 -34.431 1.00 90.75 164 ILE A O 1
ATOM 1201 N N . PHE A 1 165 ? 25.645 17.199 -33.783 1.00 92.31 165 PHE A N 1
ATOM 1202 C CA . PHE A 1 165 ? 25.890 16.102 -34.715 1.00 92.31 165 PHE A CA 1
ATOM 1203 C C . PHE A 1 165 ? 25.540 16.464 -36.157 1.00 92.31 165 PHE A C 1
ATOM 1205 O O . PHE A 1 165 ? 26.249 16.026 -37.059 1.00 92.31 165 PHE A O 1
ATOM 1212 N N . VAL A 1 166 ? 24.565 17.347 -36.402 1.00 94.38 166 VAL A N 1
ATOM 1213 C CA . VAL A 1 166 ? 24.372 17.945 -37.739 1.00 94.38 166 VAL A CA 1
ATOM 1214 C C . VAL A 1 166 ? 25.649 18.661 -38.194 1.00 94.38 166 VAL A C 1
ATOM 1216 O O . VAL A 1 166 ? 26.167 18.425 -39.287 1.00 94.38 166 VAL A O 1
ATOM 1219 N N . LYS A 1 167 ? 26.210 19.513 -37.332 1.00 92.62 167 LYS A N 1
ATOM 1220 C CA . LYS A 1 167 ? 27.424 20.279 -37.632 1.00 92.62 167 LYS A CA 1
ATOM 1221 C C . LYS A 1 167 ? 28.650 19.372 -37.804 1.00 92.62 167 LYS A C 1
ATOM 1223 O O . LYS A 1 167 ? 29.381 19.534 -38.784 1.00 92.62 167 LYS A O 1
ATOM 1228 N N . ASP A 1 168 ? 28.888 18.441 -36.881 1.00 90.38 168 ASP A N 1
ATOM 1229 C CA . ASP A 1 168 ? 30.078 17.579 -36.884 1.00 90.38 168 ASP A CA 1
ATOM 1230 C C . ASP A 1 168 ? 30.052 16.575 -38.046 1.00 90.38 168 ASP A C 1
ATOM 1232 O O . ASP A 1 168 ? 31.035 16.466 -38.784 1.00 90.38 168 ASP A O 1
ATOM 1236 N N . MET A 1 169 ? 28.914 15.916 -38.294 1.00 91.56 169 MET A N 1
ATOM 1237 C CA . MET A 1 169 ? 28.757 15.003 -39.434 1.00 91.56 169 MET A CA 1
ATOM 1238 C C . MET A 1 169 ? 28.844 15.748 -40.772 1.00 91.56 169 MET A C 1
ATOM 1240 O O . MET A 1 169 ? 29.398 15.226 -41.740 1.00 91.56 169 MET A O 1
ATOM 1244 N N . GLY A 1 170 ? 28.402 17.009 -40.821 1.00 92.12 170 GLY A N 1
ATOM 1245 C CA . GLY A 1 170 ? 28.617 17.886 -41.969 1.00 92.12 170 GLY A CA 1
ATOM 1246 C C . GLY A 1 170 ? 30.089 18.243 -42.218 1.00 92.12 170 GLY A C 1
ATOM 1247 O O . GLY A 1 170 ? 30.492 18.391 -43.372 1.00 92.12 170 GLY A O 1
ATOM 1248 N N . ILE A 1 171 ? 30.915 18.372 -41.170 1.00 89.56 171 ILE A N 1
ATOM 1249 C CA . ILE A 1 171 ? 32.375 18.540 -41.313 1.00 89.56 171 ILE A CA 1
ATOM 1250 C C . ILE A 1 171 ? 32.991 17.262 -41.887 1.00 89.56 171 ILE A C 1
ATOM 1252 O O . ILE A 1 171 ? 33.729 17.340 -42.868 1.00 89.56 171 ILE A O 1
ATOM 1256 N N . ILE A 1 172 ? 32.631 16.105 -41.329 1.00 89.00 172 ILE A N 1
ATOM 1257 C CA . ILE A 1 172 ? 33.109 14.789 -41.774 1.00 89.00 172 ILE A CA 1
ATOM 1258 C C . ILE A 1 172 ? 32.778 14.551 -43.251 1.00 89.00 172 ILE A C 1
ATOM 1260 O O . ILE A 1 172 ? 33.648 14.143 -44.016 1.00 89.00 172 ILE A O 1
ATOM 1264 N N . ALA A 1 173 ? 31.550 14.861 -43.677 1.00 87.81 173 ALA A N 1
ATOM 1265 C CA . ALA A 1 173 ? 31.123 14.699 -45.066 1.00 87.81 173 ALA A CA 1
ATOM 1266 C C . ALA A 1 173 ? 31.965 15.539 -46.047 1.00 87.81 173 ALA A C 1
ATOM 1268 O O . ALA A 1 173 ? 32.320 15.063 -47.126 1.00 87.81 173 ALA A O 1
ATOM 1269 N N . ARG A 1 174 ? 32.331 16.773 -45.670 1.00 88.19 174 ARG A N 1
ATOM 1270 C CA . ARG A 1 174 ? 33.201 17.629 -46.494 1.00 88.19 174 ARG A CA 1
ATOM 1271 C C . ARG A 1 174 ? 34.631 17.098 -46.570 1.00 88.19 174 ARG A C 1
ATOM 1273 O O . ARG A 1 174 ? 35.200 17.070 -47.659 1.00 88.19 174 ARG A O 1
ATOM 1280 N N . GLU A 1 175 ? 35.193 16.659 -45.446 1.00 86.38 175 GLU A N 1
ATOM 1281 C CA . GLU A 1 175 ? 36.561 16.128 -45.410 1.00 86.38 175 GLU A CA 1
ATOM 1282 C C . GLU A 1 175 ? 36.679 14.832 -46.223 1.00 86.38 175 GLU A C 1
ATOM 1284 O O . GLU A 1 175 ? 37.585 14.684 -47.037 1.00 86.38 175 GLU A O 1
ATOM 1289 N N . CYS A 1 176 ? 35.702 13.934 -46.091 1.00 86.12 176 CYS A N 1
ATOM 1290 C CA . CYS A 1 176 ? 35.576 12.712 -46.887 1.00 86.12 176 CYS A CA 1
ATOM 1291 C C . CYS A 1 176 ? 35.624 12.984 -48.398 1.00 86.12 176 CYS A C 1
ATOM 1293 O O . CYS A 1 176 ? 36.343 12.295 -49.127 1.00 86.12 176 CYS A O 1
ATOM 1295 N N . SER A 1 177 ? 34.913 14.017 -48.862 1.00 83.81 177 SER A N 1
ATOM 1296 C CA . SER A 1 177 ? 34.938 14.429 -50.267 1.00 83.81 177 SER A CA 1
ATOM 1297 C C . SER A 1 177 ? 36.308 14.958 -50.697 1.00 83.81 177 SER A C 1
ATOM 1299 O O . SER A 1 177 ? 36.737 14.674 -51.814 1.00 83.81 177 SER A O 1
ATOM 1301 N N . SER A 1 178 ? 36.991 15.714 -49.833 1.00 85.56 178 SER A N 1
ATOM 1302 C CA . SER A 1 178 ? 38.341 16.236 -50.094 1.00 85.56 178 SER A CA 1
ATOM 1303 C C . SER A 1 178 ? 39.366 15.102 -50.219 1.00 85.56 178 SER A C 1
ATOM 1305 O O . SER A 1 178 ? 40.151 15.061 -51.165 1.00 85.56 178 SER A O 1
ATOM 1307 N N . GLN A 1 179 ? 39.293 14.126 -49.310 1.00 85.12 179 GLN A N 1
ATOM 1308 C CA . GLN A 1 179 ? 40.212 12.985 -49.230 1.00 85.12 179 GLN A CA 1
ATOM 1309 C C . GLN A 1 179 ? 39.848 11.826 -50.172 1.00 85.12 179 GLN A C 1
ATOM 1311 O O . GLN A 1 179 ? 40.601 10.862 -50.278 1.00 85.12 179 GLN A O 1
ATOM 1316 N N . ARG A 1 180 ? 38.698 11.896 -50.858 1.00 86.81 180 ARG A N 1
ATOM 1317 C CA . ARG A 1 180 ? 38.165 10.837 -51.737 1.00 86.81 180 ARG A CA 1
ATOM 1318 C C . ARG A 1 180 ? 37.985 9.481 -51.032 1.00 86.81 180 ARG A C 1
ATOM 1320 O O . ARG A 1 180 ? 38.149 8.433 -51.653 1.00 86.81 180 ARG A O 1
ATOM 1327 N N . VAL A 1 181 ? 37.618 9.495 -49.749 1.00 87.69 181 VAL A N 1
ATOM 1328 C CA . VAL A 1 181 ? 37.351 8.281 -48.952 1.00 87.69 181 VAL A CA 1
ATOM 1329 C C . VAL A 1 181 ? 35.845 8.131 -48.761 1.00 87.69 181 VAL A C 1
ATOM 1331 O O . VAL A 1 181 ? 35.287 8.924 -48.016 1.00 87.69 181 VAL A O 1
ATOM 1334 N N . PRO A 1 182 ? 35.150 7.163 -49.378 1.00 85.81 182 PRO A N 1
ATOM 1335 C CA . PRO A 1 182 ? 33.697 7.055 -49.257 1.00 85.81 182 PRO A CA 1
ATOM 1336 C C . PRO A 1 182 ? 33.264 6.629 -47.844 1.00 85.81 182 PRO A C 1
ATOM 1338 O O . PRO A 1 182 ? 33.694 5.594 -47.339 1.00 85.81 182 PRO A O 1
ATOM 1341 N N . LEU A 1 183 ? 32.366 7.401 -47.219 1.00 90.12 183 LEU A N 1
ATOM 1342 C CA . LEU A 1 183 ? 31.801 7.105 -45.897 1.00 90.12 183 LEU A CA 1
ATOM 1343 C C . LEU A 1 183 ? 30.281 6.882 -45.981 1.00 90.12 183 LEU A C 1
ATOM 1345 O O . LEU A 1 183 ? 29.468 7.776 -45.730 1.00 90.12 183 LEU A O 1
ATOM 1349 N N . HIS A 1 184 ? 29.882 5.671 -46.369 1.00 89.75 184 HIS A N 1
ATOM 1350 C CA . HIS A 1 184 ? 28.478 5.346 -46.645 1.00 89.75 184 HIS A CA 1
ATOM 1351 C C . HIS A 1 184 ? 27.571 5.487 -45.410 1.00 89.75 184 HIS A C 1
ATOM 1353 O O . HIS A 1 184 ? 26.562 6.187 -45.461 1.00 89.75 184 HIS A O 1
ATOM 1359 N N . ILE A 1 185 ? 27.954 4.883 -44.280 1.00 92.88 185 ILE A N 1
ATOM 1360 C CA . ILE A 1 185 ? 27.111 4.833 -43.072 1.00 92.88 185 ILE A CA 1
ATOM 1361 C C . ILE A 1 185 ? 26.986 6.216 -42.422 1.00 92.88 185 ILE A C 1
ATOM 1363 O O . ILE A 1 185 ? 25.895 6.630 -42.035 1.00 92.88 185 ILE A O 1
ATOM 1367 N N . SER A 1 186 ? 28.079 6.983 -42.356 1.00 90.75 186 SER A N 1
ATOM 1368 C CA . SER A 1 186 ? 28.043 8.331 -41.779 1.00 90.75 186 SER A CA 1
ATOM 1369 C C . SER A 1 186 ? 27.166 9.283 -42.590 1.00 90.75 186 SER A C 1
ATOM 1371 O O . SER A 1 186 ? 26.549 10.176 -42.020 1.00 90.75 186 SER A O 1
ATOM 1373 N N . THR A 1 187 ? 27.080 9.093 -43.910 1.00 91.25 187 THR A N 1
ATOM 1374 C CA . THR A 1 187 ? 26.206 9.900 -44.770 1.00 91.25 187 THR A CA 1
ATOM 1375 C C . THR A 1 187 ? 24.736 9.660 -44.428 1.00 91.25 187 THR A C 1
ATOM 1377 O O . THR A 1 187 ? 23.980 10.620 -44.307 1.00 91.25 187 THR A O 1
ATOM 1380 N N . ILE A 1 188 ? 24.348 8.403 -44.193 1.00 94.62 188 ILE A N 1
ATOM 1381 C CA . ILE A 1 188 ? 22.991 8.046 -43.752 1.00 94.62 188 ILE A CA 1
ATOM 1382 C C . ILE A 1 188 ? 22.718 8.622 -42.359 1.00 94.62 188 ILE A C 1
ATOM 1384 O O . ILE A 1 188 ? 21.718 9.312 -42.167 1.00 94.62 188 ILE A O 1
ATOM 1388 N N . ALA A 1 189 ? 23.636 8.425 -41.407 1.00 94.88 189 ALA A N 1
ATOM 1389 C CA . ALA A 1 189 ? 23.502 8.976 -40.059 1.00 94.88 189 ALA A CA 1
ATOM 1390 C C . ALA A 1 189 ? 23.340 10.507 -40.077 1.00 94.88 189 ALA A C 1
ATOM 1392 O O . ALA A 1 189 ? 22.475 11.051 -39.396 1.00 94.88 189 ALA A O 1
ATOM 1393 N N . HIS A 1 190 ? 24.105 11.212 -40.916 1.00 96.38 190 HIS A N 1
ATOM 1394 C CA . HIS A 1 190 ? 23.972 12.658 -41.092 1.00 96.38 190 HIS A CA 1
ATOM 1395 C C . HIS A 1 190 ? 22.574 13.064 -41.584 1.00 96.38 190 HIS A C 1
ATOM 1397 O O . HIS A 1 190 ? 22.013 14.031 -41.072 1.00 96.38 190 HIS A O 1
ATOM 1403 N N . GLN A 1 191 ? 21.987 12.322 -42.530 1.00 96.69 191 GLN A N 1
ATOM 1404 C CA . GLN A 1 191 ? 20.624 12.591 -43.005 1.00 96.69 191 GLN A CA 1
ATOM 1405 C C . GLN A 1 191 ? 19.575 12.398 -41.904 1.00 96.69 191 GLN A C 1
ATOM 1407 O O . GLN A 1 191 ? 18.639 13.188 -41.820 1.00 96.69 191 GLN A O 1
ATOM 1412 N N . LEU A 1 192 ? 19.750 11.413 -41.019 1.00 96.75 192 LEU A N 1
ATOM 1413 C CA . LEU A 1 192 ? 18.859 11.216 -39.870 1.00 96.75 192 LEU A CA 1
ATOM 1414 C C . LEU A 1 192 ? 18.926 12.398 -38.892 1.00 96.75 192 LEU A C 1
ATOM 1416 O O . LEU A 1 192 ? 17.890 12.908 -38.468 1.00 96.75 192 LEU A O 1
ATOM 1420 N N . PHE A 1 193 ? 20.126 12.901 -38.587 1.00 97.44 193 PHE A N 1
ATOM 1421 C CA . PHE A 1 193 ? 20.268 14.106 -37.763 1.00 97.44 193 PHE A CA 1
ATOM 1422 C C . PHE A 1 193 ? 19.682 15.350 -38.448 1.00 97.44 193 PHE A C 1
ATOM 1424 O O . PHE A 1 193 ? 18.998 16.142 -37.804 1.00 97.44 193 PHE A O 1
ATOM 1431 N N . LEU A 1 194 ? 19.874 15.516 -39.760 1.00 97.44 194 LEU A N 1
ATOM 1432 C CA . LEU A 1 194 ? 19.247 16.607 -40.514 1.00 97.44 194 LEU A CA 1
ATOM 1433 C C . LEU A 1 194 ? 17.716 16.527 -40.470 1.00 97.44 194 LEU A C 1
ATOM 1435 O O . LEU A 1 194 ? 17.065 17.549 -40.266 1.00 97.44 194 LEU A O 1
ATOM 1439 N N . ALA A 1 195 ? 17.146 15.327 -40.598 1.00 97.19 195 ALA A N 1
ATOM 1440 C CA . ALA A 1 195 ? 15.708 15.110 -40.482 1.00 97.19 195 ALA A CA 1
ATOM 1441 C C . ALA A 1 195 ? 15.189 15.491 -39.086 1.00 97.19 195 ALA A C 1
ATOM 1443 O O . ALA A 1 195 ? 14.197 16.210 -38.975 1.00 97.19 195 ALA A O 1
ATOM 1444 N N . GLY A 1 196 ? 15.887 15.078 -38.021 1.00 95.81 196 GLY A N 1
ATOM 1445 C CA . GLY A 1 196 ? 15.524 15.443 -36.650 1.00 95.81 196 GLY A CA 1
ATOM 1446 C C . GLY A 1 196 ? 15.620 16.949 -36.380 1.00 95.81 196 GLY A C 1
ATOM 1447 O O . GLY A 1 196 ? 14.736 17.531 -35.749 1.00 95.81 196 GLY A O 1
ATOM 1448 N N . SER A 1 197 ? 16.653 17.608 -36.908 1.00 96.88 197 SER A N 1
ATOM 1449 C CA . SER A 1 197 ? 16.807 19.065 -36.824 1.00 96.88 197 SER A CA 1
ATOM 1450 C C . SER A 1 197 ? 15.685 19.797 -37.569 1.00 96.88 197 SER A C 1
ATOM 1452 O O . SER A 1 197 ? 15.035 20.674 -36.995 1.00 96.88 197 SER A O 1
ATOM 1454 N N . ALA A 1 198 ? 15.370 19.372 -38.799 1.00 96.69 198 ALA A N 1
ATOM 1455 C CA . ALA A 1 198 ? 14.281 19.925 -39.606 1.00 96.69 198 ALA A CA 1
ATOM 1456 C C . ALA A 1 198 ? 12.895 19.726 -38.965 1.00 96.69 198 ALA A C 1
ATOM 1458 O O . ALA A 1 198 ? 12.016 20.569 -39.128 1.00 96.69 198 ALA A O 1
ATOM 1459 N N . ALA A 1 199 ? 12.714 18.656 -38.186 1.00 94.69 199 ALA A N 1
ATOM 1460 C CA . ALA A 1 199 ? 11.515 18.409 -37.384 1.00 94.69 199 ALA A CA 1
ATOM 1461 C C . ALA A 1 199 ? 11.424 19.281 -36.109 1.00 94.69 199 ALA A C 1
ATOM 1463 O O . ALA A 1 199 ? 10.474 19.155 -35.335 1.00 94.69 199 ALA A O 1
ATOM 1464 N N . GLY A 1 200 ? 12.391 20.178 -35.875 1.00 94.69 200 GLY A N 1
ATOM 1465 C CA . GLY A 1 200 ? 12.408 21.112 -34.747 1.00 94.69 200 GLY A CA 1
ATOM 1466 C C . GLY A 1 200 ? 13.094 20.580 -33.485 1.00 94.69 200 GLY A C 1
ATOM 1467 O O . GLY A 1 200 ? 12.999 21.210 -32.431 1.00 94.69 200 GLY A O 1
ATOM 1468 N N . TRP A 1 201 ? 13.800 19.446 -33.555 1.00 95.75 201 TRP A N 1
ATOM 1469 C CA . TRP A 1 201 ? 14.470 18.835 -32.396 1.00 95.75 201 TRP A CA 1
ATOM 1470 C C . TRP A 1 201 ? 15.951 19.196 -32.274 1.00 95.75 201 TRP A C 1
ATOM 1472 O O . TRP A 1 201 ? 16.632 18.673 -31.401 1.00 95.75 201 TRP A O 1
ATOM 1482 N N . GLY A 1 202 ? 16.455 20.125 -33.090 1.00 92.56 202 GLY A N 1
ATOM 1483 C CA . GLY A 1 202 ? 17.878 20.490 -33.126 1.00 92.56 202 GLY A CA 1
ATOM 1484 C C . GLY A 1 202 ? 18.480 20.910 -31.776 1.00 92.56 202 GLY A C 1
ATOM 1485 O O . GLY A 1 202 ? 19.646 20.631 -31.494 1.00 92.56 202 GLY A O 1
ATOM 1486 N N . ARG A 1 203 ? 17.665 21.516 -30.897 1.00 93.00 203 ARG A N 1
ATOM 1487 C CA . ARG A 1 203 ? 18.057 21.937 -29.536 1.00 93.00 203 ARG A CA 1
ATOM 1488 C C . ARG A 1 203 ? 17.844 20.879 -28.448 1.00 93.00 203 ARG A C 1
ATOM 1490 O O . ARG A 1 203 ? 18.128 21.171 -27.292 1.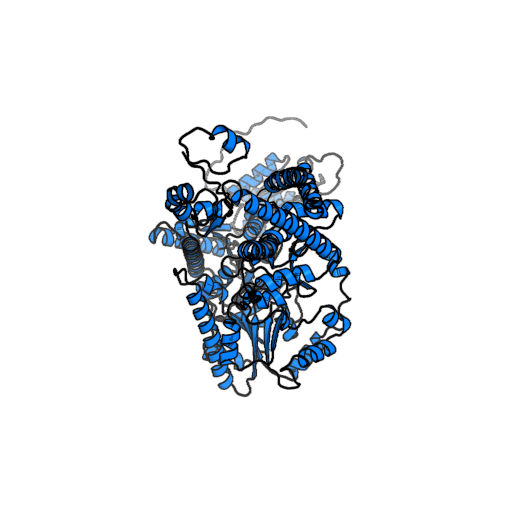00 93.00 203 ARG A O 1
ATOM 1497 N N . GLN A 1 204 ? 17.298 19.714 -28.783 1.00 93.56 204 GLN A N 1
ATOM 1498 C CA . GLN A 1 204 ? 17.124 18.596 -27.850 1.00 93.56 204 GLN A CA 1
ATOM 1499 C C . GLN A 1 204 ? 18.400 17.756 -27.788 1.00 93.56 204 GLN A C 1
ATOM 1501 O O . GLN A 1 204 ? 19.271 17.920 -28.641 1.00 93.56 204 GLN A O 1
ATOM 1506 N N . ASP A 1 205 ? 18.513 16.876 -26.791 1.00 92.38 205 ASP A N 1
ATOM 1507 C CA . ASP A 1 205 ? 19.607 15.901 -26.720 1.00 92.38 205 ASP A CA 1
ATOM 1508 C C . ASP A 1 205 ? 19.744 15.109 -28.033 1.00 92.38 205 ASP A C 1
ATOM 1510 O O . ASP A 1 205 ? 18.752 14.815 -28.699 1.00 92.38 205 ASP A O 1
ATOM 1514 N N . ASP A 1 206 ? 20.965 14.764 -28.425 1.00 92.31 206 ASP A N 1
ATOM 1515 C CA . ASP A 1 206 ? 21.249 14.061 -29.680 1.00 92.31 206 ASP A CA 1
ATOM 1516 C C . ASP A 1 206 ? 20.597 12.661 -29.764 1.00 92.31 206 ASP A C 1
ATOM 1518 O O . ASP A 1 206 ? 20.320 12.184 -30.868 1.00 92.31 206 ASP A O 1
ATOM 1522 N N . ALA A 1 207 ? 20.204 12.070 -28.625 1.00 91.94 207 ALA A N 1
ATOM 1523 C CA . ALA A 1 207 ? 19.346 10.888 -28.555 1.00 91.94 207 ALA A CA 1
ATOM 1524 C C . ALA A 1 207 ? 17.958 11.102 -29.192 1.00 91.94 207 ALA A C 1
ATOM 1526 O O . ALA A 1 207 ? 17.304 10.135 -29.590 1.00 91.94 207 ALA A O 1
ATOM 1527 N N . ALA A 1 208 ? 17.508 12.353 -29.352 1.00 93.94 208 ALA A N 1
ATOM 1528 C CA . ALA A 1 208 ? 16.239 12.696 -29.996 1.00 93.94 208 ALA A CA 1
ATOM 1529 C C . ALA A 1 208 ? 16.180 12.284 -31.474 1.00 93.94 208 ALA A C 1
ATOM 1531 O O . ALA A 1 208 ? 15.094 12.275 -32.052 1.00 93.94 208 ALA A O 1
ATOM 1532 N N . VAL A 1 209 ? 17.299 11.867 -32.082 1.00 95.56 209 VAL A N 1
ATOM 1533 C CA . VAL A 1 209 ? 17.295 11.253 -33.417 1.00 95.56 209 VAL A CA 1
ATOM 1534 C C . VAL A 1 209 ? 16.386 10.014 -33.490 1.00 95.56 209 VAL A C 1
ATOM 1536 O O . VAL A 1 209 ? 15.837 9.731 -34.552 1.00 95.56 209 VAL A O 1
ATOM 1539 N N . VAL A 1 210 ? 16.113 9.333 -32.364 1.00 92.69 210 VAL A N 1
ATOM 1540 C CA . VAL A 1 210 ? 15.134 8.228 -32.294 1.00 92.69 210 VAL A CA 1
ATOM 1541 C C . VAL A 1 210 ? 13.731 8.639 -32.738 1.00 92.69 210 VAL A C 1
ATOM 1543 O O . VAL A 1 210 ? 13.034 7.856 -33.383 1.00 92.69 210 VAL A O 1
ATOM 1546 N N . LYS A 1 211 ? 13.343 9.899 -32.512 1.00 93.31 211 LYS A N 1
ATOM 1547 C CA . LYS A 1 211 ? 12.029 10.431 -32.901 1.00 93.31 211 LYS A CA 1
ATOM 1548 C C . LYS A 1 211 ? 11.815 10.450 -34.408 1.00 93.31 211 LYS A C 1
ATOM 1550 O O . LYS A 1 211 ? 10.670 10.441 -34.860 1.00 93.31 211 LYS A O 1
ATOM 1555 N N . VAL A 1 212 ? 12.895 10.449 -35.194 1.00 95.69 212 VAL A N 1
ATOM 1556 C CA . VAL A 1 212 ? 12.815 10.290 -36.651 1.00 95.69 212 VAL A CA 1
ATOM 1557 C C . VAL A 1 212 ? 12.190 8.933 -36.967 1.00 95.69 212 VAL A C 1
ATOM 1559 O O . VAL A 1 212 ? 11.206 8.870 -37.699 1.00 95.69 212 VAL A O 1
ATOM 1562 N N . TYR A 1 213 ? 12.675 7.861 -36.339 1.00 91.94 213 TYR A N 1
ATOM 1563 C CA . TYR A 1 213 ? 12.105 6.525 -36.503 1.00 91.94 213 TYR A CA 1
ATOM 1564 C C . TYR A 1 213 ? 10.705 6.406 -35.908 1.00 91.94 213 TYR A C 1
ATOM 1566 O O . TYR A 1 213 ? 9.845 5.780 -36.526 1.00 91.94 213 TYR A O 1
ATOM 1574 N N . GLU A 1 214 ? 10.435 7.031 -34.761 1.00 87.88 214 GLU A N 1
ATOM 1575 C CA . GLU A 1 214 ? 9.081 7.039 -34.196 1.00 87.88 214 GLU A CA 1
ATOM 1576 C C . GLU A 1 214 ? 8.066 7.672 -35.153 1.00 87.88 214 GLU A C 1
ATOM 1578 O O . GLU A 1 214 ? 6.970 7.153 -35.351 1.00 87.88 214 GLU A O 1
ATOM 1583 N N . THR A 1 215 ? 8.454 8.776 -35.793 1.00 90.81 215 THR A N 1
ATOM 1584 C CA . THR A 1 215 ? 7.610 9.494 -36.755 1.00 90.81 215 THR A CA 1
ATOM 1585 C C . THR A 1 215 ? 7.394 8.673 -38.021 1.00 90.81 215 THR A C 1
ATOM 1587 O O . THR A 1 215 ? 6.274 8.591 -38.517 1.00 90.81 215 THR A O 1
ATOM 1590 N N . LEU A 1 216 ? 8.451 8.037 -38.533 1.00 89.00 216 LEU A N 1
ATOM 1591 C CA . LEU A 1 216 ? 8.385 7.225 -39.750 1.00 89.00 216 LEU A CA 1
ATOM 1592 C C . LEU A 1 216 ? 7.610 5.917 -39.552 1.00 89.00 216 LEU A C 1
ATOM 1594 O O . LEU A 1 216 ? 6.969 5.434 -40.482 1.00 89.00 216 LEU A O 1
ATOM 1598 N N . SER A 1 217 ? 7.678 5.329 -38.358 1.00 82.25 217 SER A N 1
ATOM 1599 C CA . SER A 1 217 ? 7.104 4.011 -38.075 1.00 82.25 217 SER A CA 1
ATOM 1600 C C . SER A 1 217 ? 5.784 4.056 -37.305 1.00 82.25 217 SER A C 1
ATOM 1602 O O . SER A 1 217 ? 5.103 3.034 -37.242 1.00 82.25 217 SER A O 1
ATOM 1604 N N . GLY A 1 218 ? 5.423 5.185 -36.691 1.00 78.44 218 GLY A N 1
ATOM 1605 C CA . GLY A 1 218 ? 4.291 5.286 -35.765 1.00 78.44 218 GLY A CA 1
ATOM 1606 C C . GLY A 1 218 ? 4.486 4.530 -34.444 1.00 78.44 218 GLY A C 1
ATOM 1607 O O . GLY A 1 218 ? 3.535 4.406 -33.676 1.00 78.44 218 GLY A O 1
ATOM 1608 N N . VAL A 1 219 ? 5.687 4.006 -34.178 1.00 72.69 219 VAL A N 1
ATOM 1609 C CA . VAL A 1 219 ? 6.028 3.288 -32.943 1.00 72.69 219 VAL A CA 1
ATOM 1610 C C . VAL A 1 219 ? 6.669 4.248 -31.954 1.00 72.69 219 VAL A C 1
ATOM 1612 O O . VAL A 1 219 ? 7.464 5.097 -32.340 1.00 72.69 219 VAL A O 1
ATOM 1615 N N . LYS A 1 220 ? 6.337 4.103 -30.672 1.00 76.19 220 LYS A N 1
ATOM 1616 C CA . LYS A 1 220 ? 6.970 4.853 -29.588 1.00 76.19 220 LYS A CA 1
ATOM 1617 C C . LYS A 1 220 ? 8.087 4.029 -28.962 1.00 76.19 220 LYS A C 1
ATOM 1619 O O . LYS A 1 220 ? 7.869 2.876 -28.603 1.00 76.19 220 LYS A O 1
ATOM 1624 N N . VAL A 1 221 ? 9.271 4.619 -28.851 1.00 69.94 221 VAL A N 1
ATOM 1625 C CA . VAL A 1 221 ? 10.406 4.040 -28.135 1.00 69.94 221 VAL A CA 1
ATOM 1626 C C . VAL A 1 221 ? 10.342 4.567 -26.715 1.00 69.94 221 VAL A C 1
ATOM 1628 O O . VAL A 1 221 ? 10.864 5.630 -26.409 1.00 69.94 221 VAL A O 1
ATOM 1631 N N . GLU A 1 222 ? 9.659 3.831 -25.849 1.00 65.19 222 GLU A N 1
ATOM 1632 C CA . GLU A 1 222 ? 9.534 4.177 -24.438 1.00 65.19 222 GLU A CA 1
ATOM 1633 C C . GLU A 1 222 ? 9.794 2.921 -23.602 1.00 65.19 222 GLU A C 1
ATOM 1635 O O . GLU A 1 222 ? 9.276 1.844 -23.889 1.00 65.19 222 GLU A O 1
ATOM 1640 N N . GLY A 1 223 ? 10.620 3.051 -22.565 1.00 56.12 223 GLY A N 1
ATOM 1641 C CA . GLY A 1 223 ? 10.867 1.997 -21.580 1.00 56.12 223 GLY A CA 1
ATOM 1642 C C . GLY A 1 223 ? 9.797 1.938 -20.488 1.00 56.12 223 GLY A C 1
ATOM 1643 O O . GLY A 1 223 ? 9.855 1.066 -19.622 1.00 56.12 223 GLY A O 1
ATOM 1644 N N . ARG A 1 224 ? 8.834 2.872 -20.496 1.00 60.03 224 ARG A N 1
ATOM 1645 C CA . ARG A 1 224 ? 7.739 2.909 -19.524 1.00 60.03 224 ARG A CA 1
ATOM 1646 C C . ARG A 1 224 ? 6.601 2.003 -19.958 1.00 60.03 224 ARG A C 1
ATOM 1648 O O . ARG A 1 224 ? 6.231 1.941 -21.127 1.00 60.03 224 ARG A O 1
ATOM 1655 N N . LEU A 1 225 ? 6.030 1.313 -18.980 1.00 65.00 225 LEU A N 1
ATOM 1656 C CA . LEU A 1 225 ? 4.867 0.470 -19.200 1.00 65.00 225 LEU A CA 1
ATOM 1657 C C . LEU A 1 225 ? 3.656 1.345 -19.567 1.00 65.00 225 LEU A C 1
ATOM 1659 O O . LEU A 1 225 ? 3.468 2.415 -18.984 1.00 65.00 225 LEU A O 1
ATOM 1663 N N . PRO A 1 226 ? 2.808 0.915 -20.514 1.00 68.50 226 PRO A N 1
ATOM 1664 C CA . PRO A 1 226 ? 1.663 1.711 -20.924 1.00 68.50 226 PRO A CA 1
ATOM 1665 C C . PRO A 1 226 ? 0.647 1.840 -19.784 1.00 68.50 226 PRO A C 1
ATOM 1667 O O . PRO A 1 226 ? 0.348 0.876 -19.073 1.00 68.50 226 PRO A O 1
ATOM 1670 N N . VAL A 1 227 ? 0.053 3.029 -19.657 1.00 82.12 227 VAL A N 1
ATOM 1671 C CA . VAL A 1 227 ? -1.170 3.212 -18.867 1.00 82.12 227 VAL A CA 1
ATOM 1672 C C . VAL A 1 227 ? -2.319 2.572 -19.634 1.00 82.12 227 VAL A C 1
ATOM 1674 O O . VAL A 1 227 ? -2.632 2.977 -20.755 1.00 82.12 227 VAL A O 1
ATOM 1677 N N . LEU A 1 228 ? -2.955 1.572 -19.035 1.00 85.12 228 LEU A N 1
ATOM 1678 C CA . LEU A 1 228 ? -3.985 0.786 -19.707 1.00 85.12 228 LEU A CA 1
ATOM 1679 C C . LEU A 1 228 ? -5.384 1.318 -19.391 1.00 85.12 228 LEU A C 1
ATOM 1681 O O . LEU A 1 228 ? -5.631 1.828 -18.299 1.00 85.12 228 LEU A O 1
ATOM 1685 N N . LYS A 1 229 ? -6.326 1.155 -20.325 1.00 88.25 229 LYS A N 1
ATOM 1686 C CA . LYS A 1 229 ? -7.756 1.333 -20.030 1.00 88.25 229 LYS A CA 1
ATOM 1687 C C . LYS A 1 229 ? -8.251 0.130 -19.244 1.00 88.25 229 LYS A C 1
ATOM 1689 O O . LYS A 1 229 ? -8.178 -0.997 -19.734 1.00 88.25 229 LYS A O 1
ATOM 1694 N N . LYS A 1 230 ? -8.738 0.368 -18.032 1.00 89.44 230 LYS A N 1
ATOM 1695 C CA . LYS A 1 230 ? -9.047 -0.680 -17.061 1.00 89.44 230 LYS A CA 1
ATOM 1696 C C . LYS A 1 230 ? -10.088 -1.661 -17.604 1.00 89.44 230 LYS A C 1
ATOM 1698 O O . LYS A 1 230 ? -9.843 -2.862 -17.610 1.00 89.44 230 LYS A O 1
ATOM 1703 N N . GLU A 1 231 ? -11.206 -1.166 -18.112 1.00 89.25 231 GLU A N 1
ATOM 1704 C CA . GLU A 1 231 ? -12.337 -1.968 -18.574 1.00 89.25 231 GLU A CA 1
ATOM 1705 C C . GLU A 1 231 ? -11.947 -2.832 -19.780 1.00 89.25 231 GLU A C 1
ATOM 1707 O O . GLU A 1 231 ? -12.280 -4.015 -19.824 1.00 89.25 231 GLU A O 1
ATOM 1712 N N . ALA A 1 232 ? -11.167 -2.275 -20.712 1.00 86.88 232 ALA A N 1
ATOM 1713 C CA . ALA A 1 232 ? -10.675 -2.999 -21.882 1.00 86.88 232 ALA A CA 1
ATOM 1714 C C . ALA A 1 232 ? -9.749 -4.166 -21.495 1.00 86.88 232 ALA A C 1
ATOM 1716 O O . ALA A 1 232 ? -9.860 -5.253 -22.056 1.00 86.88 232 ALA A O 1
ATOM 1717 N N . VAL A 1 233 ? -8.865 -3.960 -20.512 1.00 87.75 233 VAL A N 1
ATOM 1718 C CA . VAL A 1 233 ? -7.986 -5.023 -20.004 1.00 87.75 233 VAL A CA 1
ATOM 1719 C C . VAL A 1 233 ? -8.787 -6.079 -19.257 1.00 87.75 233 VAL A C 1
ATOM 1721 O O . VAL A 1 233 ? -8.622 -7.263 -19.512 1.00 87.75 233 VAL A O 1
ATOM 1724 N N . LEU A 1 234 ? -9.683 -5.684 -18.351 1.00 89.62 234 LEU A N 1
ATOM 1725 C CA . LEU A 1 234 ? -10.458 -6.652 -17.572 1.00 89.62 234 LEU A CA 1
ATOM 1726 C C . LEU A 1 234 ? -11.341 -7.544 -18.461 1.00 89.62 234 LEU A C 1
ATOM 1728 O O . LEU A 1 234 ? -11.510 -8.718 -18.140 1.00 89.62 234 LEU A O 1
ATOM 1732 N N . GLN A 1 235 ? -11.847 -7.014 -19.580 1.00 89.62 235 GLN A N 1
ATOM 1733 C CA . GLN A 1 235 ? -12.600 -7.775 -20.584 1.00 89.62 235 GLN A CA 1
ATOM 1734 C C . GLN A 1 235 ? -11.729 -8.711 -21.432 1.00 89.62 235 GLN A C 1
ATOM 1736 O O . GLN A 1 235 ? -12.243 -9.705 -21.940 1.00 89.62 235 GLN A O 1
ATOM 1741 N N . SER A 1 236 ? -10.436 -8.415 -21.601 1.00 88.31 236 SER A N 1
ATOM 1742 C CA . SER A 1 236 ? -9.521 -9.262 -22.377 1.00 88.31 236 SER A CA 1
ATOM 1743 C C . SER A 1 236 ? -8.934 -10.424 -21.569 1.00 88.31 236 SER A C 1
ATOM 1745 O O . SER A 1 236 ? -8.417 -11.382 -22.150 1.00 88.31 236 SER A O 1
ATOM 1747 N N . LEU A 1 237 ? -9.017 -10.370 -20.235 1.00 91.38 237 LEU A N 1
ATOM 1748 C CA . LEU A 1 237 ? -8.552 -11.447 -19.367 1.00 91.38 237 LEU A CA 1
ATOM 1749 C C . LEU A 1 237 ? -9.399 -12.722 -19.546 1.00 91.38 237 LEU A C 1
ATOM 1751 O O . LEU A 1 237 ? -10.598 -12.638 -19.817 1.00 91.38 237 LEU A O 1
ATOM 1755 N N . PRO A 1 238 ? -8.822 -13.921 -19.317 1.00 90.81 238 PRO A N 1
ATOM 1756 C CA . PRO A 1 238 ? -9.597 -15.161 -19.257 1.00 90.81 238 PRO A CA 1
ATOM 1757 C C . PRO A 1 238 ? -10.768 -15.039 -18.274 1.00 90.81 238 PRO A C 1
ATOM 1759 O O . PRO A 1 238 ? -10.651 -14.308 -17.293 1.00 90.81 238 PRO A O 1
ATOM 1762 N N . SER A 1 239 ? -11.865 -15.767 -18.483 1.00 91.38 239 SER A N 1
ATOM 1763 C CA . SER A 1 239 ? -12.986 -15.797 -17.531 1.00 91.38 239 SER A CA 1
ATOM 1764 C C . SER A 1 239 ? -12.524 -16.225 -16.139 1.00 91.38 239 SER A C 1
ATOM 1766 O O . SER A 1 239 ? -11.617 -17.044 -16.018 1.00 91.38 239 SER A O 1
ATOM 1768 N N . GLU A 1 240 ? -13.141 -15.687 -15.089 1.00 90.19 240 GLU A N 1
ATOM 1769 C CA . GLU A 1 240 ? -12.839 -16.098 -13.715 1.00 90.19 240 GLU A CA 1
ATOM 1770 C C . GLU A 1 240 ? -13.074 -17.596 -13.504 1.00 90.19 240 GLU A C 1
ATOM 1772 O O . GLU A 1 240 ? -13.892 -18.215 -14.189 1.00 90.19 240 GLU A O 1
ATOM 1777 N N . TRP A 1 241 ? -12.322 -18.174 -12.564 1.00 89.12 241 TRP A N 1
ATOM 1778 C CA . TRP A 1 241 ? -12.497 -19.573 -12.197 1.00 89.12 241 TRP A CA 1
ATOM 1779 C C . TRP A 1 241 ? -13.943 -19.786 -11.711 1.00 89.12 241 TRP A C 1
ATOM 1781 O O . TRP A 1 241 ? -14.401 -19.031 -10.852 1.00 89.12 241 TRP A O 1
ATOM 1791 N N . PRO A 1 242 ? -14.682 -20.767 -12.259 1.00 88.25 242 PRO A N 1
ATOM 1792 C CA . PRO A 1 242 ? -16.138 -20.825 -12.110 1.00 88.25 242 PRO A CA 1
ATOM 1793 C C . PRO A 1 242 ? -16.616 -21.269 -10.722 1.00 88.25 242 PRO A C 1
ATOM 1795 O O . PRO A 1 242 ? -17.787 -21.086 -10.399 1.00 88.25 242 PRO A O 1
ATOM 1798 N N . LEU A 1 243 ? -15.744 -21.880 -9.915 1.00 88.56 243 LEU A N 1
ATOM 1799 C CA . LEU A 1 243 ? -16.075 -22.378 -8.580 1.00 88.56 243 LEU A CA 1
ATOM 1800 C C . LEU A 1 243 ? -15.496 -21.446 -7.518 1.00 88.56 243 LEU A C 1
ATOM 1802 O O . LEU A 1 243 ? -14.299 -21.173 -7.531 1.00 88.56 243 LEU A O 1
ATOM 1806 N N . ASP A 1 244 ? -16.318 -21.000 -6.570 1.00 86.38 244 ASP A N 1
ATOM 1807 C CA . ASP A 1 244 ? -15.828 -20.248 -5.414 1.00 86.38 244 ASP A CA 1
ATOM 1808 C C . ASP A 1 244 ? -15.137 -21.209 -4.420 1.00 86.38 244 ASP A C 1
ATOM 1810 O O . ASP A 1 244 ? -15.809 -22.061 -3.833 1.00 86.38 244 ASP A O 1
ATOM 1814 N N . PRO A 1 245 ? -13.810 -21.098 -4.197 1.00 86.81 245 PRO A N 1
ATOM 1815 C CA . PRO A 1 245 ? -13.075 -22.021 -3.335 1.00 86.81 245 PRO A CA 1
ATOM 1816 C C . PRO A 1 245 ? -13.304 -21.776 -1.833 1.00 86.81 245 PRO A C 1
ATOM 1818 O O . PRO A 1 245 ? -12.705 -22.463 -1.005 1.00 86.81 245 PRO A O 1
ATOM 1821 N N . ILE A 1 246 ? -14.118 -20.790 -1.434 1.00 87.81 246 ILE A N 1
ATOM 1822 C CA . ILE A 1 246 ? -14.286 -20.403 -0.024 1.00 87.81 246 ILE A CA 1
ATOM 1823 C C . ILE A 1 246 ? -14.761 -21.560 0.864 1.00 87.81 246 ILE A C 1
ATOM 1825 O O . ILE A 1 246 ? -14.285 -21.692 1.997 1.00 87.81 246 ILE A O 1
ATOM 1829 N N . ASP A 1 247 ? -15.673 -22.408 0.390 1.00 87.81 247 ASP A N 1
ATOM 1830 C CA . ASP A 1 247 ? -16.171 -23.522 1.203 1.00 87.81 247 ASP A CA 1
ATOM 1831 C C . ASP A 1 247 ? -15.142 -24.654 1.334 1.00 87.81 247 ASP A C 1
ATOM 1833 O O . ASP A 1 247 ? -14.982 -25.205 2.430 1.00 87.81 247 ASP A O 1
ATOM 1837 N N . ASP A 1 248 ? -14.347 -24.905 0.290 1.00 87.94 248 ASP A N 1
ATOM 1838 C CA . ASP A 1 248 ? -13.195 -25.810 0.355 1.00 87.94 248 ASP A CA 1
ATOM 1839 C C . ASP A 1 248 ? -12.148 -25.297 1.351 1.00 87.94 248 ASP A C 1
ATOM 1841 O O . ASP A 1 248 ? -11.654 -26.052 2.194 1.00 87.94 248 ASP A O 1
ATOM 1845 N N . ILE A 1 249 ? -11.864 -23.990 1.331 1.00 89.31 249 ILE A N 1
ATOM 1846 C CA . ILE A 1 249 ? -10.946 -23.331 2.270 1.00 89.31 249 ILE A CA 1
ATOM 1847 C C . ILE A 1 249 ? -11.435 -23.504 3.711 1.00 89.31 249 ILE A C 1
ATOM 1849 O O . ILE A 1 249 ? -10.666 -23.937 4.573 1.00 89.31 249 ILE A O 1
ATOM 1853 N N . LYS A 1 250 ? -12.719 -23.241 3.991 1.00 89.00 250 LYS A N 1
ATOM 1854 C CA . LYS A 1 250 ? -13.304 -23.478 5.324 1.00 89.00 250 LYS A CA 1
ATOM 1855 C C . LYS A 1 250 ? -13.188 -24.946 5.736 1.00 89.00 250 LYS A C 1
ATOM 1857 O O . LYS A 1 250 ? -12.910 -25.233 6.902 1.00 89.00 250 LYS A O 1
ATOM 1862 N N . GLY A 1 251 ? -13.393 -25.876 4.803 1.00 87.69 251 GLY A N 1
ATOM 1863 C CA . GLY A 1 251 ? -13.219 -27.311 5.027 1.00 87.69 251 GLY A CA 1
ATOM 1864 C C . GLY A 1 251 ? -11.781 -27.683 5.401 1.00 87.69 251 GLY A C 1
ATOM 1865 O O . GLY A 1 251 ? -11.569 -28.451 6.340 1.00 87.69 251 GLY A O 1
ATOM 1866 N N . LEU A 1 252 ? -10.790 -27.106 4.717 1.00 85.50 252 LEU A N 1
ATOM 1867 C CA . LEU A 1 252 ? -9.367 -27.314 4.996 1.00 85.50 252 LEU A CA 1
ATOM 1868 C C . LEU A 1 252 ? -8.945 -26.730 6.348 1.00 85.50 252 LEU A C 1
ATOM 1870 O O . LEU A 1 252 ? -8.230 -27.397 7.094 1.00 85.50 252 LEU A O 1
ATOM 1874 N N . ILE A 1 253 ? -9.429 -25.537 6.702 1.00 85.88 253 ILE A N 1
ATOM 1875 C CA . ILE A 1 253 ? -9.150 -24.899 8.000 1.00 85.88 253 ILE A CA 1
ATOM 1876 C C . ILE A 1 253 ? -9.694 -25.748 9.152 1.00 85.88 253 ILE A C 1
ATOM 1878 O O . ILE A 1 253 ? -9.006 -25.954 10.148 1.00 85.88 253 ILE A O 1
ATOM 1882 N N . LYS A 1 254 ? -10.902 -26.311 9.007 1.00 84.06 254 LYS A N 1
ATOM 1883 C CA . LYS A 1 254 ? -11.474 -27.224 10.012 1.00 84.06 254 LYS A CA 1
ATOM 1884 C C . LYS A 1 254 ? -10.636 -28.492 10.207 1.00 84.06 254 LYS A C 1
ATOM 1886 O O . LYS A 1 254 ? -10.611 -29.028 11.309 1.00 84.06 254 LYS A O 1
ATOM 1891 N N . LYS A 1 255 ? -9.973 -28.978 9.151 1.00 81.69 255 LYS A N 1
ATOM 1892 C CA . LYS A 1 255 ? -9.107 -30.170 9.196 1.00 81.69 255 LYS A CA 1
ATOM 1893 C C . LYS A 1 255 ? -7.703 -29.873 9.732 1.00 81.69 255 LYS A C 1
ATOM 1895 O O . LYS A 1 255 ? -7.076 -30.772 10.280 1.00 81.69 255 LYS A O 1
ATOM 1900 N N . ASN A 1 256 ? -7.202 -28.652 9.553 1.00 73.81 256 ASN A N 1
ATOM 1901 C CA . ASN A 1 256 ? -5.845 -28.242 9.912 1.00 73.81 256 ASN A CA 1
ATOM 1902 C C . ASN A 1 256 ? -5.902 -26.963 10.761 1.00 73.81 256 ASN A C 1
ATOM 1904 O O . ASN A 1 256 ? -5.820 -25.850 10.237 1.00 73.81 256 ASN A O 1
ATOM 1908 N N . ALA A 1 257 ? -6.096 -27.143 12.069 1.00 72.56 257 ALA A N 1
ATOM 1909 C CA . ALA A 1 257 ? -6.405 -26.090 13.037 1.00 72.56 257 ALA A CA 1
ATOM 1910 C C . ALA A 1 257 ? -5.180 -25.235 13.423 1.00 72.56 257 ALA A C 1
ATOM 1912 O O . ALA A 1 257 ? -4.834 -25.122 14.597 1.00 72.56 257 ALA A O 1
ATOM 1913 N N . LYS A 1 258 ? -4.515 -24.632 12.433 1.00 88.19 258 LYS A N 1
ATOM 1914 C CA . LYS A 1 258 ? -3.441 -23.659 12.654 1.00 88.19 258 LYS A CA 1
ATOM 1915 C C . LYS A 1 258 ? -4.015 -22.254 12.759 1.00 88.19 258 LYS A C 1
ATOM 1917 O O . LYS A 1 258 ? -4.701 -21.798 11.845 1.00 88.19 258 LYS A O 1
ATOM 1922 N N . THR A 1 259 ? -3.664 -21.542 13.822 1.00 91.81 259 THR A N 1
ATOM 1923 C CA . THR A 1 259 ? -4.004 -20.126 13.982 1.00 91.81 259 THR A CA 1
ATOM 1924 C C . THR A 1 259 ? -3.217 -19.276 12.983 1.00 91.81 259 THR A C 1
ATOM 1926 O O . THR A 1 259 ? -1.990 -19.369 12.904 1.00 91.81 259 THR A O 1
ATOM 1929 N N . LEU A 1 260 ? -3.899 -18.414 12.229 1.00 92.69 260 LEU A N 1
ATOM 1930 C CA . LEU A 1 260 ? -3.248 -17.435 11.359 1.00 92.69 260 LEU A CA 1
ATOM 1931 C C . LEU A 1 260 ? -2.903 -16.161 12.141 1.00 92.69 260 LEU A C 1
ATOM 1933 O O . LEU A 1 260 ? -3.780 -15.508 12.700 1.00 92.69 260 LEU A O 1
ATOM 1937 N N . ILE A 1 261 ? -1.634 -15.771 12.143 1.00 95.06 261 ILE A N 1
ATOM 1938 C CA . ILE A 1 261 ? -1.175 -14.543 12.793 1.00 95.06 261 ILE A CA 1
ATOM 1939 C C . ILE A 1 261 ? -0.732 -13.567 11.717 1.00 95.06 261 ILE A C 1
ATOM 1941 O O . ILE A 1 261 ? 0.145 -13.874 10.908 1.00 95.06 261 ILE A O 1
ATOM 1945 N N . VAL A 1 262 ? -1.345 -12.390 11.696 1.00 94.38 262 VAL A N 1
ATOM 1946 C CA . VAL A 1 262 ? -1.036 -11.355 10.708 1.00 94.38 262 VAL A CA 1
ATOM 1947 C C . VAL A 1 262 ? -0.212 -10.268 11.376 1.00 94.38 262 VAL A C 1
ATOM 1949 O O . VAL A 1 262 ? -0.702 -9.598 12.280 1.00 94.38 262 VAL A O 1
ATOM 1952 N N . LEU A 1 263 ? 1.032 -10.090 10.935 1.00 93.56 263 LEU A N 1
ATOM 1953 C CA . LEU A 1 263 ? 1.848 -8.942 11.327 1.00 93.56 263 LEU A CA 1
ATOM 1954 C C . LEU A 1 263 ? 1.570 -7.820 10.333 1.00 93.56 263 LEU A C 1
ATOM 1956 O O . LEU A 1 263 ? 1.924 -7.933 9.158 1.00 93.56 263 LEU A O 1
ATOM 1960 N N . ASP A 1 264 ? 0.883 -6.784 10.800 1.00 89.62 264 ASP A N 1
ATOM 1961 C CA . ASP A 1 264 ? 0.393 -5.693 9.964 1.00 89.62 264 ASP A CA 1
ATOM 1962 C C . ASP A 1 264 ? 1.274 -4.452 10.125 1.00 89.62 264 ASP A C 1
ATOM 1964 O O . ASP A 1 264 ? 1.390 -3.903 11.225 1.00 89.62 264 ASP A O 1
ATOM 1968 N N . ASP A 1 265 ? 1.908 -4.020 9.033 1.00 83.00 265 ASP A N 1
ATOM 1969 C CA . ASP A 1 265 ? 2.814 -2.870 9.022 1.00 83.00 265 ASP A CA 1
ATOM 1970 C C . ASP A 1 265 ? 2.090 -1.509 9.081 1.00 83.00 265 ASP A C 1
ATOM 1972 O O . ASP A 1 265 ? 2.748 -0.482 9.267 1.00 83.00 265 ASP A O 1
ATOM 1976 N N . ASP A 1 266 ? 0.754 -1.493 8.957 1.00 80.75 266 ASP A N 1
ATOM 1977 C CA . ASP A 1 266 ? -0.111 -0.303 8.968 1.00 80.75 266 ASP A CA 1
ATOM 1978 C C . ASP A 1 266 ? -1.520 -0.642 9.518 1.00 80.75 266 ASP A C 1
ATOM 1980 O O . ASP A 1 266 ? -2.128 -1.621 9.093 1.00 80.75 266 ASP A O 1
ATOM 1984 N N . PRO A 1 267 ? -2.127 0.169 10.411 1.00 74.81 267 PRO A N 1
ATOM 1985 C CA . PRO A 1 267 ? -3.454 -0.121 10.993 1.00 74.81 267 PRO A CA 1
ATOM 1986 C C . PRO A 1 267 ? -4.581 -0.273 9.969 1.00 74.81 267 PRO A C 1
ATOM 1988 O O . PRO A 1 267 ? -5.607 -0.901 10.242 1.00 74.81 267 PRO A O 1
ATOM 1991 N N . THR A 1 268 ? -4.417 0.302 8.779 1.00 77.56 268 THR A N 1
ATOM 1992 C CA . THR A 1 268 ? -5.404 0.194 7.705 1.00 77.56 268 THR A CA 1
ATOM 1993 C C . THR A 1 268 ? -5.507 -1.218 7.151 1.00 77.56 268 THR A C 1
ATOM 1995 O O . THR A 1 268 ? -6.397 -1.484 6.350 1.00 77.56 268 THR A O 1
ATOM 1998 N N . GLY A 1 269 ? -4.649 -2.153 7.559 1.00 79.44 269 GLY A N 1
ATOM 1999 C CA . GLY A 1 269 ? -4.595 -3.441 6.909 1.00 79.44 269 GLY A CA 1
ATOM 2000 C C . GLY A 1 269 ? -5.714 -4.438 7.236 1.00 79.44 269 GLY A C 1
ATOM 2001 O O . GLY A 1 269 ? -5.924 -5.420 6.518 1.00 79.44 269 GLY A O 1
ATOM 2002 N N . THR A 1 270 ? -6.549 -4.105 8.210 1.00 87.38 270 THR A N 1
ATOM 2003 C CA . THR A 1 270 ? -7.733 -4.871 8.637 1.00 87.38 270 THR A CA 1
ATOM 2004 C C . THR A 1 270 ? -8.952 -4.723 7.712 1.00 87.38 270 THR A C 1
ATOM 2006 O O . THR A 1 270 ? -10.052 -5.163 8.031 1.00 87.38 270 THR A O 1
ATOM 2009 N N . GLN A 1 271 ? -8.767 -4.120 6.538 1.00 86.69 271 GLN A N 1
ATOM 2010 C CA . GLN A 1 271 ? -9.814 -3.737 5.592 1.00 86.69 271 GLN A CA 1
ATOM 2011 C C . GLN A 1 271 ? -10.823 -4.820 5.235 1.00 86.69 271 GLN A C 1
ATOM 2013 O O . GLN A 1 271 ? -11.998 -4.504 5.132 1.00 86.69 271 GLN A O 1
ATOM 2018 N N . THR A 1 272 ? -10.398 -6.049 4.959 1.00 88.31 272 THR A N 1
ATOM 2019 C CA . THR A 1 272 ? -11.258 -7.072 4.329 1.00 88.31 272 THR A CA 1
ATOM 2020 C C . THR A 1 272 ? -11.764 -8.122 5.313 1.00 88.31 272 THR A C 1
ATOM 2022 O O . THR A 1 272 ? -12.459 -9.050 4.906 1.00 88.31 272 THR A O 1
ATOM 2025 N N . VAL A 1 273 ? -11.411 -7.999 6.594 1.00 92.06 273 VAL A N 1
ATOM 2026 C CA . VAL A 1 273 ? -11.760 -8.972 7.632 1.00 92.06 273 VAL A CA 1
ATOM 2027 C C . VAL A 1 273 ? -12.884 -8.444 8.521 1.00 92.06 273 VAL A C 1
ATOM 2029 O O . VAL A 1 273 ? -13.141 -7.246 8.592 1.00 92.06 273 VAL A O 1
ATOM 2032 N N . HIS A 1 274 ? -13.565 -9.349 9.213 1.00 93.25 274 HIS A N 1
ATOM 2033 C CA . HIS A 1 274 ? -14.533 -9.018 10.250 1.00 93.25 274 HIS A CA 1
ATOM 2034 C C . HIS A 1 274 ? -14.528 -10.109 11.317 1.00 93.25 274 HIS A C 1
ATOM 2036 O O . HIS A 1 274 ? -14.185 -11.257 11.048 1.00 93.25 274 HIS A O 1
ATOM 2042 N N . SER A 1 275 ? -14.998 -9.774 12.512 1.00 92.19 275 SER A N 1
ATOM 2043 C CA . SER A 1 275 ? -15.014 -10.655 13.679 1.00 92.19 275 SER A CA 1
ATOM 2044 C C . SER A 1 275 ? -13.621 -11.178 14.068 1.00 92.19 275 SER A C 1
ATOM 2046 O O . SER A 1 275 ? -13.517 -12.286 14.582 1.00 92.19 275 SER A O 1
ATOM 2048 N N . ILE A 1 276 ? -12.571 -10.381 13.831 1.00 94.31 276 ILE A N 1
ATOM 2049 C CA . ILE A 1 276 ? -11.167 -10.714 14.116 1.00 94.31 276 ILE A CA 1
ATOM 2050 C C . ILE A 1 276 ? -10.590 -9.729 15.135 1.00 94.31 276 ILE A C 1
ATOM 2052 O O . ILE A 1 276 ? -10.872 -8.533 15.073 1.00 94.31 276 ILE A O 1
ATOM 2056 N N . GLU A 1 277 ? -9.777 -10.237 16.058 1.00 95.19 277 GLU A N 1
ATOM 2057 C CA . GLU A 1 277 ? -9.058 -9.439 17.055 1.00 95.19 277 GLU A CA 1
ATOM 2058 C C . GLU A 1 277 ? -7.804 -8.789 16.456 1.00 95.19 277 GLU A C 1
ATOM 2060 O O . GLU A 1 277 ? -7.085 -9.397 15.659 1.00 95.19 277 GLU A O 1
ATOM 2065 N N . VAL A 1 278 ? -7.531 -7.560 16.880 1.00 95.31 278 VAL A N 1
ATOM 2066 C CA . VAL A 1 278 ? -6.350 -6.763 16.549 1.00 95.31 278 VAL A CA 1
ATOM 2067 C C . VAL A 1 278 ? -5.679 -6.398 17.857 1.00 95.31 278 VAL A C 1
ATOM 2069 O O . VAL A 1 278 ? -6.275 -5.722 18.691 1.00 95.31 278 VAL A O 1
ATOM 2072 N N . LEU A 1 279 ? -4.444 -6.844 18.034 1.00 95.06 279 LEU A N 1
ATOM 2073 C CA . LEU A 1 279 ? -3.609 -6.510 19.175 1.00 95.06 279 LEU A CA 1
ATOM 2074 C C . LEU A 1 279 ? -2.649 -5.390 18.783 1.00 95.06 279 LEU A C 1
ATOM 2076 O O . LEU A 1 279 ? -2.023 -5.440 17.725 1.00 95.06 279 LEU A O 1
ATOM 2080 N N . THR A 1 280 ? -2.525 -4.387 19.638 1.00 91.69 280 THR A N 1
ATOM 2081 C CA . THR A 1 280 ? -1.561 -3.285 19.490 1.00 91.69 280 THR A CA 1
ATOM 2082 C C . THR A 1 280 ? -0.395 -3.418 20.475 1.00 91.69 280 THR A C 1
ATOM 2084 O O . THR A 1 280 ? 0.594 -2.698 20.370 1.00 91.69 280 THR A O 1
ATOM 2087 N N . GLU A 1 281 ? -0.488 -4.374 21.406 1.00 90.00 281 GLU A N 1
ATOM 2088 C CA . GLU A 1 281 ? 0.592 -4.843 22.269 1.00 90.00 281 GLU A CA 1
ATOM 2089 C C . GLU A 1 281 ? 0.826 -6.351 22.070 1.00 90.00 281 GLU A C 1
ATOM 2091 O O . GLU A 1 281 ? -0.072 -7.096 21.687 1.00 90.00 281 GLU A O 1
ATOM 2096 N N . TRP A 1 282 ? 2.043 -6.820 22.346 1.00 93.75 282 TRP A N 1
ATOM 2097 C CA . TRP A 1 282 ? 2.466 -8.211 22.112 1.00 93.75 282 TRP A CA 1
ATOM 2098 C C . TRP A 1 282 ? 3.244 -8.777 23.305 1.00 93.75 282 TRP A C 1
ATOM 2100 O O . TRP A 1 282 ? 4.263 -9.459 23.156 1.00 93.75 282 TRP A O 1
ATOM 2110 N N . SER A 1 283 ? 2.782 -8.473 24.521 1.00 95.00 283 SER A N 1
ATOM 2111 C CA . SER A 1 283 ? 3.308 -9.117 25.726 1.00 95.00 283 SER A CA 1
ATOM 2112 C C . SER A 1 283 ? 3.003 -10.618 25.694 1.00 95.00 283 SER A C 1
ATOM 2114 O O . SER A 1 283 ? 1.965 -11.039 25.182 1.00 95.00 283 SER A O 1
ATOM 2116 N N . VAL A 1 284 ? 3.883 -11.444 26.270 1.00 96.19 284 VAL A N 1
ATOM 2117 C CA . VAL A 1 284 ? 3.663 -12.901 26.329 1.00 96.19 284 VAL A CA 1
ATOM 2118 C C . VAL A 1 284 ? 2.322 -13.225 27.000 1.00 96.19 284 VAL A C 1
ATOM 2120 O O . VAL A 1 284 ? 1.604 -14.091 26.518 1.00 96.19 284 VAL A O 1
ATOM 2123 N N . ALA A 1 285 ? 1.940 -12.492 28.051 1.00 95.12 285 ALA A N 1
ATOM 2124 C CA . ALA A 1 285 ? 0.665 -12.686 28.744 1.00 95.12 285 ALA A CA 1
ATOM 2125 C C . ALA A 1 285 ? -0.554 -12.443 27.833 1.00 95.12 285 ALA A C 1
ATOM 2127 O O . ALA A 1 285 ? -1.446 -13.288 27.780 1.00 95.12 285 ALA A O 1
ATOM 2128 N N . SER A 1 286 ? -0.557 -11.337 27.079 1.00 93.94 286 SER A N 1
ATOM 2129 C CA . SER A 1 286 ? -1.634 -10.998 26.135 1.00 93.94 286 SER A CA 1
ATOM 2130 C C . SER A 1 286 ? -1.739 -12.031 25.006 1.00 93.94 286 SER A C 1
ATOM 2132 O O . SER A 1 286 ? -2.823 -12.510 24.675 1.00 93.94 286 SER A O 1
ATOM 2134 N N . LEU A 1 287 ? -0.597 -12.479 24.475 1.00 96.44 287 LEU A N 1
ATOM 2135 C CA . LEU A 1 287 ? -0.560 -13.516 23.441 1.00 96.44 287 LEU A CA 1
ATOM 2136 C C . LEU A 1 287 ? -1.036 -14.882 23.962 1.00 96.44 287 LEU A C 1
ATOM 2138 O O . LEU A 1 287 ? -1.742 -15.590 23.250 1.00 96.44 287 LEU A O 1
ATOM 2142 N N . VAL A 1 288 ? -0.694 -15.252 25.202 1.00 96.19 288 VAL A N 1
ATOM 2143 C CA . VAL A 1 288 ? -1.191 -16.480 25.849 1.00 96.19 288 VAL A CA 1
ATOM 2144 C C . VAL A 1 288 ? -2.708 -16.434 26.012 1.00 96.19 288 VAL A C 1
ATOM 2146 O O . VAL A 1 288 ? -3.383 -17.416 25.704 1.00 96.19 288 VAL A O 1
ATOM 2149 N N . GLU A 1 289 ? -3.260 -15.308 26.469 1.00 93.81 289 GLU A N 1
ATOM 2150 C CA . GLU A 1 289 ? -4.712 -15.112 26.547 1.00 93.81 289 GLU A CA 1
ATOM 2151 C C . GLU A 1 289 ? -5.357 -15.268 25.168 1.00 93.81 289 GLU A C 1
ATOM 2153 O O . GLU A 1 289 ? -6.337 -16.000 25.016 1.00 93.81 289 GLU A O 1
ATOM 2158 N N . GLN A 1 290 ? -4.756 -14.662 24.144 1.00 94.81 290 GLN A N 1
ATOM 2159 C CA . GLN A 1 290 ? -5.276 -14.758 22.793 1.00 94.81 290 GLN A CA 1
ATOM 2160 C C . GLN A 1 290 ? -5.238 -16.190 22.253 1.00 94.81 290 GLN A C 1
ATOM 2162 O O . GLN A 1 290 ? -6.221 -16.632 21.668 1.00 94.81 290 GLN A O 1
ATOM 2167 N N . PHE A 1 291 ? -4.170 -16.955 22.485 1.00 95.12 291 PHE A N 1
ATOM 2168 C CA . PHE A 1 291 ? -4.116 -18.364 22.081 1.00 95.12 291 PHE A CA 1
ATOM 2169 C C . PHE A 1 291 ? -5.126 -19.241 22.831 1.00 95.12 291 PHE A C 1
ATOM 2171 O O . PHE A 1 291 ? -5.725 -20.130 22.223 1.00 95.12 291 PHE A O 1
ATOM 2178 N N . ARG A 1 292 ? -5.395 -18.970 24.116 1.00 94.06 292 ARG A N 1
ATOM 2179 C CA . ARG A 1 292 ? -6.416 -19.698 24.897 1.00 94.06 292 ARG A CA 1
ATOM 2180 C C . ARG A 1 292 ? -7.822 -19.561 24.313 1.00 94.06 292 ARG A C 1
ATOM 2182 O O . ARG A 1 292 ? -8.607 -20.501 24.416 1.00 94.06 292 ARG A O 1
ATOM 2189 N N . ASN A 1 293 ? -8.113 -18.447 23.642 1.00 91.50 293 ASN A N 1
ATOM 2190 C CA . ASN A 1 293 ? -9.384 -18.228 22.946 1.00 91.50 293 ASN A CA 1
ATOM 2191 C C . ASN A 1 293 ? -9.530 -19.056 21.653 1.00 91.50 293 ASN A C 1
ATOM 2193 O O . ASN A 1 293 ? -10.576 -18.987 21.010 1.00 91.50 293 ASN A O 1
ATOM 2197 N N . LYS A 1 294 ? -8.503 -19.828 21.259 1.00 90.50 294 LYS A N 1
ATOM 2198 C CA . LYS A 1 294 ? -8.448 -20.639 20.028 1.00 90.50 294 LYS A CA 1
ATOM 2199 C C . LYS A 1 294 ? -8.911 -19.872 18.773 1.00 90.50 294 LYS A C 1
ATOM 2201 O O . LYS A 1 294 ? -9.799 -20.340 18.055 1.00 90.50 294 LYS A O 1
ATOM 2206 N N . PRO A 1 295 ? -8.353 -18.678 18.504 1.00 92.00 295 PRO A N 1
ATOM 2207 C CA . PRO A 1 295 ? -8.762 -17.867 17.371 1.00 92.00 295 PRO A CA 1
ATOM 2208 C C . PRO A 1 295 ? -8.363 -18.551 16.064 1.00 92.00 295 PRO A C 1
ATOM 2210 O O . PRO A 1 295 ? -7.266 -19.084 15.945 1.00 92.00 295 PRO A O 1
ATOM 2213 N N . LEU A 1 296 ? -9.213 -18.456 15.042 1.00 90.88 296 LEU A N 1
ATOM 2214 C CA . LEU A 1 296 ? -8.810 -18.829 13.681 1.00 90.88 296 LEU A CA 1
ATOM 2215 C C . LEU A 1 296 ? -7.726 -17.882 13.149 1.00 90.88 296 LEU A C 1
ATOM 2217 O O . LEU A 1 296 ? -6.820 -18.298 12.432 1.00 90.88 296 LEU A O 1
ATOM 2221 N N . CYS A 1 297 ? -7.837 -16.596 13.493 1.00 93.81 297 CYS A N 1
ATOM 2222 C CA . CYS A 1 297 ? -6.918 -15.554 13.069 1.00 93.81 297 CYS A CA 1
ATOM 2223 C C . CYS A 1 297 ? -6.915 -14.386 14.057 1.00 93.81 297 CYS A C 1
ATOM 2225 O O . CYS A 1 297 ? -7.951 -14.077 14.647 1.00 93.81 297 CYS A O 1
ATOM 2227 N N . PHE A 1 298 ? -5.780 -13.702 14.189 1.00 95.75 298 PHE A N 1
ATOM 2228 C CA . PHE A 1 298 ? -5.704 -12.378 14.807 1.00 95.75 298 PHE A CA 1
ATOM 2229 C C . PHE A 1 298 ? -4.562 -11.548 14.219 1.00 95.75 298 PHE A C 1
ATOM 2231 O O . PHE A 1 298 ? -3.617 -12.081 13.633 1.00 95.75 298 PHE A O 1
ATOM 2238 N N . PHE A 1 299 ? -4.681 -10.232 14.348 1.00 96.00 299 PHE A N 1
ATOM 2239 C CA . PHE A 1 299 ? -3.705 -9.267 13.858 1.00 96.00 299 PHE A CA 1
ATOM 2240 C C . PHE A 1 299 ? -2.836 -8.782 15.014 1.00 96.00 299 PHE A C 1
ATOM 2242 O O . PHE A 1 299 ? -3.327 -8.578 16.123 1.00 96.00 299 PHE A O 1
ATOM 2249 N N . ILE A 1 300 ? -1.559 -8.551 14.735 1.00 95.38 300 ILE A N 1
ATOM 2250 C CA . ILE A 1 300 ? -0.660 -7.759 15.565 1.00 95.38 300 ILE A CA 1
ATOM 2251 C C . ILE A 1 300 ? -0.288 -6.536 14.739 1.00 95.38 300 ILE A C 1
ATOM 2253 O O . ILE A 1 300 ? 0.356 -6.651 13.694 1.00 95.38 300 ILE A O 1
ATOM 2257 N N . LEU A 1 301 ? -0.714 -5.368 15.204 1.00 91.56 301 LEU A N 1
ATOM 2258 C CA . LEU A 1 301 ? -0.371 -4.100 14.592 1.00 91.56 301 LEU A CA 1
ATOM 2259 C C . LEU A 1 301 ? 1.066 -3.738 14.971 1.00 91.56 301 LEU A C 1
ATOM 2261 O O . LEU A 1 301 ? 1.331 -3.336 16.101 1.00 91.56 301 LEU A O 1
ATOM 2265 N N . THR A 1 302 ? 1.992 -3.875 14.025 1.00 87.06 302 THR A N 1
ATOM 2266 C CA . THR A 1 302 ? 3.404 -3.535 14.245 1.00 87.06 302 THR A CA 1
ATOM 2267 C C . THR A 1 302 ? 3.650 -2.050 14.016 1.00 87.06 302 THR A C 1
ATOM 2269 O O . THR A 1 302 ? 4.514 -1.463 14.665 1.00 87.06 302 THR A O 1
ATOM 2272 N N . ASN A 1 303 ? 2.892 -1.447 13.087 1.00 79.06 303 ASN A N 1
ATOM 2273 C CA . ASN A 1 303 ? 3.099 -0.081 12.606 1.00 79.06 303 ASN A CA 1
ATOM 2274 C C . ASN A 1 303 ? 4.571 0.177 12.216 1.00 79.06 303 ASN A C 1
ATOM 2276 O O . ASN A 1 303 ? 5.082 1.289 12.370 1.00 79.06 303 ASN A O 1
ATOM 2280 N N . SER A 1 304 ? 5.277 -0.858 11.736 1.00 76.44 304 SER A N 1
ATOM 2281 C CA . SER A 1 304 ? 6.710 -0.793 11.425 1.00 76.44 304 SER A CA 1
ATOM 2282 C C . SER A 1 304 ? 7.020 0.254 10.358 1.00 76.44 304 SER A C 1
ATOM 2284 O O . SER A 1 304 ? 8.099 0.841 10.375 1.00 76.44 304 SER A O 1
ATOM 2286 N N . ARG A 1 305 ? 6.054 0.576 9.487 1.00 73.25 305 ARG A N 1
ATOM 2287 C CA . ARG A 1 305 ? 6.191 1.627 8.473 1.00 73.25 305 ARG A CA 1
ATOM 2288 C C . ARG A 1 305 ? 6.382 3.019 9.077 1.00 73.25 305 ARG A C 1
ATOM 2290 O O . ARG A 1 305 ? 6.997 3.864 8.440 1.00 73.25 305 ARG A O 1
ATOM 2297 N N . ALA A 1 306 ? 5.893 3.260 10.294 1.00 68.00 306 ALA A N 1
ATOM 2298 C CA . ALA A 1 306 ? 6.118 4.521 10.992 1.00 68.00 306 ALA A CA 1
ATOM 2299 C C . ALA A 1 306 ? 7.545 4.638 11.560 1.00 68.00 306 ALA A C 1
ATOM 2301 O O . ALA A 1 306 ? 7.977 5.748 11.858 1.00 68.00 306 ALA A O 1
ATOM 2302 N N . LEU A 1 307 ? 8.316 3.548 11.666 1.00 65.19 307 LEU A N 1
ATOM 2303 C CA . LEU A 1 307 ? 9.700 3.590 12.167 1.00 65.19 307 LEU A CA 1
ATOM 2304 C C . LEU A 1 307 ? 10.681 4.231 11.178 1.00 65.19 307 LEU A C 1
ATOM 2306 O O . LEU A 1 307 ? 11.746 4.682 11.582 1.00 65.19 307 LEU A O 1
ATOM 2310 N N . SER A 1 308 ? 10.332 4.334 9.892 1.00 53.69 308 SER A N 1
ATOM 2311 C CA . SER A 1 308 ? 11.085 5.192 8.967 1.00 53.69 308 SER A CA 1
ATOM 2312 C C . SER A 1 308 ? 10.885 6.683 9.267 1.00 53.69 308 SER A C 1
ATOM 2314 O O . SER A 1 308 ? 11.737 7.493 8.907 1.00 53.69 308 SER A O 1
ATOM 2316 N N . SER A 1 309 ? 9.782 7.029 9.945 1.00 46.50 309 SER A N 1
ATOM 2317 C CA . SER A 1 309 ? 9.376 8.397 10.275 1.00 46.50 309 SER A CA 1
ATOM 2318 C C . SER A 1 309 ? 9.588 8.799 11.743 1.00 46.50 309 SER A C 1
ATOM 2320 O O . SER A 1 309 ? 9.736 9.982 12.025 1.00 46.50 309 SER A O 1
ATOM 2322 N N . GLU A 1 310 ? 9.633 7.856 12.688 1.00 41.94 310 GLU A N 1
ATOM 2323 C CA . GLU A 1 310 ? 9.745 8.130 14.125 1.00 41.94 310 GLU A CA 1
ATOM 2324 C C . GLU A 1 310 ? 11.097 7.668 14.697 1.00 41.94 310 GLU A C 1
ATOM 2326 O O . GLU A 1 310 ? 11.404 6.482 14.685 1.00 41.94 310 GLU A O 1
ATOM 2331 N N . LYS A 1 311 ? 11.812 8.624 15.320 1.00 40.38 311 LYS A N 1
ATOM 2332 C CA . LYS A 1 311 ? 12.870 8.482 16.353 1.00 40.38 311 LYS A CA 1
ATOM 2333 C C . LYS A 1 311 ? 14.352 8.612 1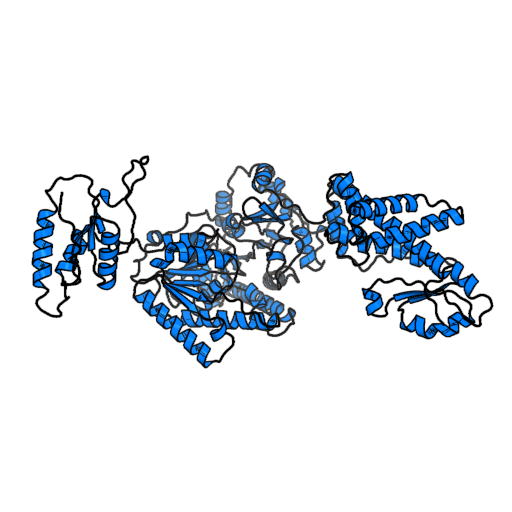6.003 1.00 40.38 311 LYS A C 1
ATOM 2335 O O . LYS A 1 311 ? 15.154 8.526 16.931 1.00 40.38 311 LYS A O 1
ATOM 2340 N N . THR A 1 312 ? 14.751 8.990 14.795 1.00 37.50 312 THR A N 1
ATOM 2341 C CA . THR A 1 312 ? 16.160 9.374 14.612 1.00 37.50 312 THR A CA 1
ATOM 2342 C C . THR A 1 312 ? 16.320 10.551 13.663 1.00 37.50 312 THR A C 1
ATOM 2344 O O . THR A 1 312 ? 16.141 10.420 12.461 1.00 37.50 312 THR A O 1
ATOM 2347 N N . CYS A 1 313 ? 16.758 11.695 14.205 1.00 38.22 313 CYS A N 1
ATOM 2348 C CA . CYS A 1 313 ? 17.305 12.847 13.470 1.00 38.22 313 CYS A CA 1
ATOM 2349 C C . CYS A 1 313 ? 18.604 12.509 12.709 1.00 38.22 313 CYS A C 1
ATOM 2351 O O . CYS A 1 313 ? 19.349 13.398 12.305 1.00 38.22 313 CYS A O 1
ATOM 2353 N N . VAL A 1 314 ? 18.914 11.222 12.566 1.00 38.19 314 VAL A N 1
ATOM 2354 C CA . VAL A 1 314 ? 20.108 10.734 11.907 1.00 38.19 314 VAL A CA 1
ATOM 2355 C C . VAL A 1 314 ? 19.694 10.452 10.476 1.00 38.19 314 VAL A C 1
ATOM 2357 O O . VAL A 1 314 ? 18.827 9.623 10.221 1.00 38.19 314 VAL A O 1
ATOM 2360 N N . SER A 1 315 ? 20.349 11.116 9.536 1.00 46.19 315 SER A N 1
ATOM 2361 C CA . SER A 1 315 ? 20.310 10.849 8.094 1.00 46.19 315 SER A CA 1
ATOM 2362 C C . SER A 1 315 ? 20.778 9.429 7.708 1.00 46.19 315 SER A C 1
ATOM 2364 O O . SER A 1 315 ? 21.014 9.152 6.534 1.00 46.19 315 SER A O 1
ATOM 2366 N N . ASP A 1 316 ? 20.907 8.518 8.678 1.00 52.28 316 ASP A N 1
ATOM 2367 C CA . ASP A 1 316 ? 21.366 7.147 8.515 1.00 52.28 316 ASP A CA 1
ATOM 2368 C C . ASP A 1 316 ? 20.176 6.179 8.586 1.00 52.28 316 ASP A C 1
ATOM 2370 O O . ASP A 1 316 ? 19.802 5.645 9.634 1.00 52.28 316 ASP A O 1
ATOM 2374 N N . TRP A 1 317 ? 19.574 5.956 7.418 1.00 56.28 317 TRP A N 1
ATOM 2375 C CA . TRP A 1 317 ? 18.490 5.002 7.151 1.00 56.28 317 TRP A CA 1
ATOM 2376 C C . TRP A 1 317 ? 18.728 3.592 7.735 1.00 56.28 317 TRP A C 1
ATOM 2378 O O . TRP A 1 317 ? 17.774 2.849 7.985 1.00 56.28 317 TRP A O 1
ATOM 2388 N N . ARG A 1 318 ? 19.989 3.223 8.008 1.00 60.16 318 ARG A N 1
ATOM 2389 C CA . ARG A 1 318 ? 20.387 1.928 8.580 1.00 60.16 318 ARG A CA 1
ATOM 2390 C C . ARG A 1 318 ? 19.842 1.708 9.994 1.00 60.16 318 ARG A C 1
ATOM 2392 O O . ARG A 1 318 ? 19.540 0.570 10.347 1.00 60.16 318 ARG A O 1
ATOM 2399 N N . ILE A 1 319 ? 19.679 2.762 10.799 1.00 63.12 319 ILE A N 1
ATOM 2400 C CA . ILE A 1 319 ? 19.194 2.644 12.187 1.00 63.12 319 ILE A CA 1
ATOM 2401 C C . ILE A 1 319 ? 17.711 2.248 12.222 1.00 63.12 319 ILE A C 1
ATOM 2403 O O . ILE A 1 319 ? 17.338 1.318 12.939 1.00 63.12 319 ILE A O 1
ATOM 2407 N N . ASN A 1 320 ? 16.878 2.888 11.399 1.00 63.59 320 ASN A N 1
ATOM 2408 C CA . ASN A 1 320 ? 15.436 2.615 11.324 1.00 63.59 320 ASN A CA 1
ATOM 2409 C C . ASN A 1 320 ? 15.167 1.162 10.888 1.00 63.59 320 ASN A C 1
ATOM 2411 O O . ASN A 1 320 ? 14.288 0.477 11.412 1.00 63.59 320 ASN A O 1
ATOM 2415 N N . ILE A 1 321 ? 16.000 0.655 9.979 1.00 66.38 321 ILE A N 1
ATOM 2416 C CA . ILE A 1 321 ? 15.994 -0.743 9.545 1.00 66.38 321 ILE A CA 1
ATOM 2417 C C . ILE A 1 321 ? 16.269 -1.711 10.701 1.00 66.38 321 ILE A C 1
ATOM 2419 O O . ILE A 1 321 ? 15.568 -2.714 10.846 1.00 66.38 321 ILE A O 1
ATOM 2423 N N . LEU A 1 322 ? 17.270 -1.428 11.537 1.00 71.81 322 LEU A N 1
ATOM 2424 C CA . LEU A 1 322 ? 17.600 -2.281 12.681 1.00 71.81 322 LEU A CA 1
ATOM 2425 C C . LEU A 1 322 ? 16.474 -2.295 13.722 1.00 71.81 322 LEU A C 1
ATOM 2427 O O . LEU A 1 322 ? 16.204 -3.341 14.311 1.00 71.81 322 LEU A O 1
ATOM 2431 N N . GLN A 1 323 ? 15.775 -1.173 13.907 1.00 75.62 323 GLN A N 1
ATOM 2432 C CA . GLN A 1 323 ? 14.616 -1.092 14.799 1.00 75.62 323 GLN A CA 1
ATOM 2433 C C . GLN A 1 323 ? 13.442 -1.936 14.295 1.00 75.62 323 GLN A C 1
ATOM 2435 O O . GLN A 1 323 ? 12.904 -2.738 15.059 1.00 75.62 323 GLN A O 1
ATOM 2440 N N . ALA A 1 324 ? 13.089 -1.828 13.008 1.00 76.81 324 ALA A N 1
ATOM 2441 C CA . ALA A 1 324 ? 12.056 -2.671 12.404 1.00 76.81 324 ALA A CA 1
ATOM 2442 C C . ALA A 1 324 ? 12.421 -4.165 12.503 1.00 76.81 324 ALA A C 1
ATOM 2444 O O . ALA A 1 324 ? 11.576 -4.996 12.842 1.00 76.81 324 ALA A O 1
ATOM 2445 N N . ARG A 1 325 ? 13.705 -4.509 12.304 1.00 82.06 325 ARG A N 1
ATOM 2446 C CA . ARG A 1 325 ? 14.217 -5.87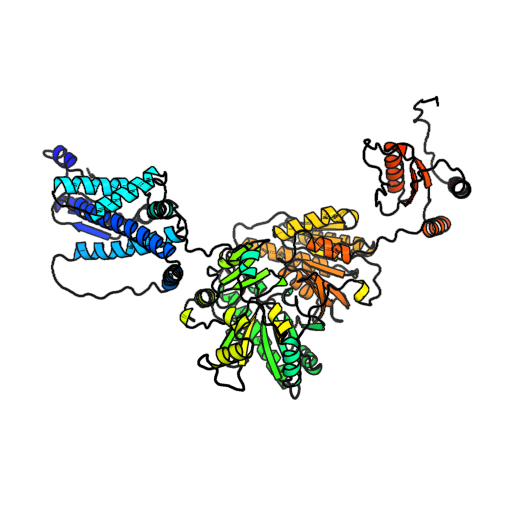3 12.509 1.00 82.06 325 ARG A CA 1
ATOM 2447 C C . ARG A 1 325 ? 13.993 -6.358 13.938 1.00 82.06 325 ARG A C 1
ATOM 2449 O O . ARG A 1 325 ? 13.486 -7.464 14.128 1.00 82.06 325 ARG A O 1
ATOM 2456 N N . SER A 1 326 ? 14.399 -5.558 14.925 1.00 85.38 326 SER A N 1
ATOM 2457 C CA . SER A 1 326 ? 14.268 -5.906 16.343 1.00 85.38 326 SER A CA 1
ATOM 2458 C C . SER A 1 326 ? 12.806 -6.124 16.701 1.00 85.38 326 SER A C 1
ATOM 2460 O O . SER A 1 326 ? 12.474 -7.168 17.249 1.00 85.38 326 SER A O 1
ATOM 2462 N N . LEU A 1 327 ? 11.927 -5.209 16.281 1.00 88.62 327 LEU A N 1
ATOM 2463 C CA . LEU A 1 327 ? 10.489 -5.285 16.519 1.00 88.62 327 LEU A CA 1
ATOM 2464 C C . LEU A 1 327 ? 9.893 -6.617 16.040 1.00 88.62 327 LEU A C 1
ATOM 2466 O O . LEU A 1 327 ? 9.270 -7.329 16.824 1.00 88.62 327 LEU A O 1
ATOM 2470 N N . ILE A 1 328 ? 10.112 -6.984 14.772 1.00 89.31 328 ILE A N 1
ATOM 2471 C CA . ILE A 1 328 ? 9.573 -8.238 14.221 1.00 89.31 328 ILE A CA 1
ATOM 2472 C C . ILE A 1 328 ? 10.188 -9.460 14.911 1.00 89.31 328 ILE A C 1
ATOM 2474 O O . ILE A 1 328 ? 9.481 -10.428 15.199 1.00 89.31 328 ILE A O 1
ATOM 2478 N N . THR A 1 329 ? 11.486 -9.411 15.219 1.00 90.31 329 THR A N 1
ATOM 2479 C CA . THR A 1 329 ? 12.177 -10.493 15.935 1.00 90.31 329 THR A CA 1
ATOM 2480 C C . THR A 1 329 ? 11.569 -10.703 17.325 1.00 90.31 329 THR A C 1
ATOM 2482 O O . THR A 1 329 ? 11.290 -11.837 17.711 1.00 90.31 329 THR A O 1
ATOM 2485 N N . ASP A 1 330 ? 11.319 -9.624 18.064 1.00 93.25 330 ASP A N 1
ATOM 2486 C CA . ASP A 1 330 ? 10.773 -9.670 19.419 1.00 93.25 330 ASP A CA 1
ATOM 2487 C C . ASP A 1 330 ? 9.315 -10.140 19.428 1.00 93.25 330 ASP A C 1
ATOM 2489 O O . ASP A 1 330 ? 8.953 -10.989 20.245 1.00 93.25 330 ASP A O 1
ATOM 2493 N N . ILE A 1 331 ? 8.500 -9.698 18.463 1.00 94.06 331 ILE A N 1
ATOM 2494 C CA . ILE A 1 331 ? 7.139 -10.222 18.269 1.00 94.06 331 ILE A CA 1
ATOM 2495 C C . ILE A 1 331 ? 7.183 -11.733 18.022 1.00 94.06 331 ILE A C 1
ATOM 2497 O O . ILE A 1 331 ? 6.479 -12.489 18.691 1.00 94.06 331 ILE A O 1
ATOM 2501 N N . CYS A 1 332 ? 8.036 -12.201 17.105 1.00 93.69 332 CYS A N 1
ATOM 2502 C CA . CYS A 1 332 ? 8.138 -13.627 16.788 1.00 93.69 332 CYS A CA 1
ATOM 2503 C C . CYS A 1 332 ? 8.640 -14.458 17.982 1.00 93.69 332 CYS A C 1
ATOM 2505 O O . CYS A 1 332 ? 8.163 -15.574 18.200 1.00 93.69 332 CYS A O 1
ATOM 2507 N N . ARG A 1 333 ? 9.572 -13.929 18.788 1.00 94.75 333 ARG A N 1
ATOM 2508 C CA . ARG A 1 333 ? 10.026 -14.579 20.030 1.00 94.75 333 ARG A CA 1
ATOM 2509 C C . ARG A 1 333 ? 8.894 -14.684 21.045 1.00 94.75 333 ARG A C 1
ATOM 2511 O O . ARG A 1 333 ? 8.673 -15.765 21.584 1.00 94.75 333 ARG A O 1
ATOM 2518 N N . ASN A 1 334 ? 8.152 -13.601 21.266 1.00 96.12 334 ASN A N 1
ATOM 2519 C CA . ASN A 1 334 ? 7.029 -13.596 22.201 1.00 96.12 334 ASN A CA 1
ATOM 2520 C C . ASN A 1 334 ? 5.912 -14.541 21.748 1.00 96.12 334 ASN A C 1
ATOM 2522 O O . ASN A 1 334 ? 5.361 -15.261 22.577 1.00 96.12 334 ASN A O 1
ATOM 2526 N N . LEU A 1 335 ? 5.633 -14.602 20.442 1.00 95.50 335 LEU A N 1
ATOM 2527 C CA . LEU A 1 335 ? 4.701 -15.560 19.845 1.00 95.50 335 LEU A CA 1
ATOM 2528 C C . LEU A 1 335 ? 5.121 -17.005 20.099 1.00 95.50 335 LEU A C 1
ATOM 2530 O O . LEU A 1 335 ? 4.301 -17.803 20.543 1.00 95.50 335 LEU A O 1
ATOM 2534 N N . ARG A 1 336 ? 6.396 -17.341 19.870 1.00 93.94 336 ARG A N 1
ATOM 2535 C CA . ARG A 1 336 ? 6.936 -18.672 20.178 1.00 93.94 336 ARG A CA 1
ATOM 2536 C C . ARG A 1 336 ? 6.779 -19.013 21.658 1.00 93.94 336 ARG A C 1
ATOM 2538 O O . ARG A 1 336 ? 6.292 -20.092 21.976 1.00 93.94 336 ARG A O 1
ATOM 2545 N N . THR A 1 337 ? 7.162 -18.105 22.552 1.00 95.19 337 THR A N 1
ATOM 2546 C CA . THR A 1 337 ? 7.047 -18.321 24.001 1.00 95.19 337 THR A CA 1
ATOM 2547 C C . THR A 1 337 ? 5.590 -18.516 24.427 1.00 95.19 337 THR A C 1
ATOM 2549 O O . THR A 1 337 ? 5.286 -19.440 25.180 1.00 95.19 337 THR A O 1
ATOM 2552 N N . ALA A 1 338 ? 4.676 -17.687 23.918 1.00 95.62 338 ALA A N 1
ATOM 2553 C CA . ALA A 1 338 ? 3.253 -17.773 24.225 1.00 95.62 338 ALA A CA 1
ATOM 2554 C C . ALA A 1 338 ? 2.608 -19.053 23.675 1.00 95.62 338 ALA A C 1
ATOM 2556 O O . ALA A 1 338 ? 1.884 -19.723 24.407 1.00 95.62 338 ALA A O 1
ATOM 2557 N N . ALA A 1 339 ? 2.914 -19.434 22.430 1.00 93.38 339 ALA A N 1
ATOM 2558 C CA . ALA A 1 339 ? 2.414 -20.666 21.824 1.00 93.38 339 ALA A CA 1
ATOM 2559 C C . ALA A 1 339 ? 2.900 -21.909 22.587 1.00 93.38 339 ALA A C 1
ATOM 2561 O O . ALA A 1 339 ? 2.103 -22.790 22.882 1.00 93.38 339 ALA A O 1
ATOM 2562 N N . ASN A 1 340 ? 4.170 -21.940 23.007 1.00 93.62 340 ASN A N 1
ATOM 2563 C CA . ASN A 1 340 ? 4.709 -23.028 23.833 1.00 93.62 340 ASN A CA 1
ATOM 2564 C C . ASN A 1 340 ? 4.067 -23.107 25.231 1.00 93.62 340 ASN A C 1
ATOM 2566 O O . ASN A 1 340 ? 4.162 -24.138 25.889 1.00 93.62 340 ASN A O 1
ATOM 2570 N N . SER A 1 341 ? 3.430 -22.027 25.694 1.00 94.25 341 SER A N 1
ATOM 2571 C CA . SER A 1 341 ? 2.755 -21.964 26.996 1.00 94.25 341 SER A CA 1
ATOM 2572 C C . SER A 1 341 ? 1.280 -22.391 26.935 1.00 94.25 341 SER A C 1
ATOM 2574 O O . SER A 1 341 ? 0.610 -22.414 27.969 1.00 94.25 341 SER A O 1
ATOM 2576 N N . VAL A 1 342 ? 0.749 -22.693 25.745 1.00 92.81 342 VAL A N 1
ATOM 2577 C CA . VAL A 1 342 ? -0.641 -23.117 25.534 1.00 92.81 342 VAL A CA 1
ATOM 2578 C C . VAL A 1 342 ? -0.644 -24.434 24.760 1.00 92.81 342 VAL A C 1
ATOM 2580 O O . VAL A 1 342 ? -0.218 -24.489 23.608 1.00 92.81 342 VAL A O 1
ATOM 2583 N N . GLU A 1 343 ? -1.135 -25.505 25.387 1.00 86.44 343 GLU A N 1
ATOM 2584 C CA . GLU A 1 343 ? -1.132 -26.849 24.796 1.00 86.44 343 GLU A CA 1
ATOM 2585 C C . GLU A 1 343 ? -1.795 -26.897 23.411 1.00 86.44 343 GLU A C 1
ATOM 2587 O O . GLU A 1 343 ? -2.855 -26.309 23.189 1.00 86.44 343 GLU A O 1
ATOM 2592 N N . ASN A 1 344 ? -1.183 -27.661 22.498 1.00 81.88 344 ASN A N 1
ATOM 2593 C CA . ASN A 1 344 ? -1.668 -27.905 21.135 1.00 81.88 344 ASN A CA 1
ATOM 2594 C C . ASN A 1 344 ? -1.861 -26.633 20.286 1.00 81.88 344 ASN A C 1
ATOM 2596 O O . ASN A 1 344 ? -2.760 -26.572 19.447 1.00 81.88 344 ASN A O 1
ATOM 2600 N N . THR A 1 345 ? -1.018 -25.617 20.490 1.00 87.38 345 THR A N 1
ATOM 2601 C CA . THR A 1 345 ? -1.041 -24.391 19.683 1.00 87.38 345 THR A CA 1
ATOM 2602 C C . THR A 1 345 ? -0.091 -24.502 18.496 1.00 87.38 345 THR A C 1
ATOM 2604 O O . THR A 1 345 ? 1.124 -24.400 18.646 1.00 87.38 345 THR A O 1
ATOM 2607 N N . GLU A 1 346 ? -0.648 -24.627 17.293 1.00 89.31 346 GLU A N 1
ATOM 2608 C CA . GLU A 1 346 ? 0.093 -24.437 16.046 1.00 89.31 346 GLU A CA 1
ATOM 2609 C C . GLU A 1 346 ? -0.336 -23.136 15.365 1.00 89.31 346 GLU A C 1
ATOM 2611 O O . GLU A 1 346 ? -1.514 -22.774 15.358 1.00 89.31 346 GLU A O 1
ATOM 2616 N N . TYR A 1 347 ? 0.618 -22.426 14.762 1.00 91.56 347 TYR A N 1
ATOM 2617 C CA . TYR A 1 347 ? 0.337 -21.166 14.082 1.00 91.56 347 TYR A CA 1
ATOM 2618 C C . TYR A 1 347 ? 1.173 -20.979 12.818 1.00 91.56 347 TYR A C 1
ATOM 2620 O O . TYR A 1 347 ? 2.177 -21.653 12.590 1.00 91.56 347 TYR A O 1
ATOM 2628 N N . THR A 1 348 ? 0.742 -20.040 11.981 1.00 90.31 348 THR A N 1
ATOM 2629 C CA . THR A 1 348 ? 1.490 -19.560 10.817 1.00 90.31 348 THR A CA 1
ATOM 2630 C C . THR A 1 348 ? 1.453 -18.037 10.770 1.00 90.31 348 THR A C 1
ATOM 2632 O O . THR A 1 348 ? 0.516 -17.426 11.284 1.00 90.31 348 THR A O 1
ATOM 2635 N N . VAL A 1 349 ? 2.479 -17.424 10.179 1.00 91.00 349 VAL A N 1
ATOM 2636 C CA . VAL A 1 349 ? 2.638 -15.968 10.138 1.00 91.00 349 VAL A CA 1
ATOM 2637 C C . VAL A 1 349 ? 2.521 -15.461 8.706 1.00 91.00 349 VAL A C 1
ATOM 2639 O O . VAL A 1 349 ? 3.160 -15.984 7.793 1.00 91.00 349 VAL A O 1
ATOM 2642 N N . VAL A 1 350 ? 1.730 -14.406 8.524 1.00 90.88 350 VAL A N 1
ATOM 2643 C CA . VAL A 1 350 ? 1.658 -13.624 7.287 1.00 90.88 350 VAL A CA 1
ATOM 2644 C C . VAL A 1 350 ? 2.159 -12.218 7.572 1.00 90.88 350 VAL A C 1
ATOM 2646 O O . VAL A 1 350 ? 1.744 -11.587 8.543 1.00 90.88 350 VAL A O 1
ATOM 2649 N N . LEU A 1 351 ? 3.040 -11.724 6.706 1.00 89.75 351 LEU A N 1
ATOM 2650 C CA . LEU A 1 351 ? 3.495 -10.340 6.731 1.00 89.75 351 LEU A CA 1
ATOM 2651 C C . LEU A 1 351 ? 2.576 -9.540 5.817 1.00 89.75 351 LEU A C 1
ATOM 2653 O O . LEU A 1 351 ? 2.644 -9.658 4.593 1.00 89.75 351 LEU A O 1
ATOM 2657 N N . ARG A 1 352 ? 1.695 -8.729 6.388 1.00 89.06 352 ARG A N 1
ATOM 2658 C CA . ARG A 1 352 ? 0.811 -7.884 5.593 1.00 89.06 352 ARG A CA 1
ATOM 2659 C C . ARG A 1 352 ? 1.497 -6.544 5.328 1.00 89.06 352 ARG A C 1
ATOM 2661 O O . ARG A 1 352 ? 2.086 -5.955 6.227 1.00 89.06 352 ARG A O 1
ATOM 2668 N N . GLY A 1 353 ? 1.456 -6.117 4.069 1.00 83.00 353 GLY A N 1
ATOM 2669 C CA . GLY A 1 353 ? 2.145 -4.934 3.563 1.00 83.00 353 GLY A CA 1
ATOM 2670 C C . GLY A 1 353 ? 1.248 -3.929 2.863 1.00 83.00 353 GLY A C 1
ATOM 2671 O O . GLY A 1 353 ? 0.040 -4.140 2.710 1.00 83.00 353 GLY A O 1
ATOM 2672 N N . ASP A 1 354 ? 1.838 -2.836 2.379 1.00 83.50 354 ASP A N 1
ATOM 2673 C CA . ASP A 1 354 ? 1.112 -1.917 1.511 1.00 83.50 354 ASP A CA 1
ATOM 2674 C C . ASP A 1 354 ? 0.806 -2.571 0.162 1.00 83.50 354 ASP A C 1
ATOM 2676 O O . ASP A 1 354 ? 1.674 -3.145 -0.495 1.00 83.50 354 ASP A O 1
ATOM 2680 N N . SER A 1 355 ? -0.437 -2.417 -0.283 1.00 85.50 355 SER A N 1
ATOM 2681 C CA . SER A 1 355 ? -0.852 -2.855 -1.613 1.00 85.50 355 SER A CA 1
ATOM 2682 C C . SER A 1 355 ? -0.101 -2.119 -2.721 1.00 85.50 355 SER A C 1
ATOM 2684 O O . SER A 1 355 ? 0.084 -2.689 -3.776 1.00 85.50 355 SER A O 1
ATOM 2686 N N . THR A 1 356 ? 0.394 -0.895 -2.491 1.00 85.62 356 THR A N 1
ATOM 2687 C CA . THR A 1 356 ? 1.205 -0.156 -3.479 1.00 85.62 356 THR A CA 1
ATOM 2688 C C . THR A 1 356 ? 2.706 -0.437 -3.355 1.00 85.62 356 THR A C 1
ATOM 2690 O O . THR A 1 356 ? 3.509 0.421 -3.708 1.00 85.62 356 THR A O 1
ATOM 2693 N N . LEU A 1 357 ? 3.092 -1.594 -2.806 1.00 86.94 357 LEU A N 1
ATOM 2694 C CA . LEU A 1 357 ? 4.479 -2.079 -2.700 1.00 86.94 357 LEU A CA 1
ATOM 2695 C C . LEU A 1 357 ? 5.419 -1.271 -1.785 1.00 86.94 357 LEU A C 1
ATOM 2697 O O . LEU A 1 357 ? 6.609 -1.567 -1.710 1.00 86.94 357 LEU A O 1
ATOM 2701 N N . ARG A 1 358 ? 4.914 -0.282 -1.043 1.00 78.19 358 ARG A N 1
ATOM 2702 C CA . ARG A 1 358 ? 5.716 0.463 -0.061 1.00 78.19 358 ARG A CA 1
ATOM 2703 C C . ARG A 1 358 ? 5.941 -0.354 1.215 1.00 78.19 358 ARG A C 1
ATOM 2705 O O . ARG A 1 358 ? 5.114 -1.180 1.605 1.00 78.19 358 ARG A O 1
ATOM 2712 N N . GLY A 1 359 ? 7.042 -0.062 1.901 1.00 69.69 359 GLY A N 1
ATOM 2713 C CA . GLY A 1 359 ? 7.413 -0.660 3.183 1.00 69.69 359 GLY A CA 1
ATOM 2714 C C . GLY A 1 359 ? 8.788 -1.322 3.147 1.00 69.69 359 GLY A C 1
ATOM 2715 O O . GLY A 1 359 ? 9.494 -1.289 2.141 1.00 69.69 359 GLY A O 1
ATOM 2716 N N . HIS A 1 360 ? 9.174 -1.939 4.263 1.00 61.78 360 HIS A N 1
ATOM 2717 C CA . HIS A 1 360 ? 10.495 -2.543 4.453 1.00 61.78 360 HIS A CA 1
ATOM 2718 C C . HIS A 1 360 ? 10.626 -3.923 3.776 1.00 61.78 360 HIS A C 1
ATOM 2720 O O . HIS A 1 360 ? 10.985 -4.915 4.415 1.00 61.78 360 HIS A O 1
ATOM 2726 N N . PHE A 1 361 ? 10.336 -4.009 2.473 1.00 56.94 361 PHE A N 1
ATOM 2727 C CA . PHE A 1 361 ? 10.417 -5.257 1.713 1.00 56.94 361 PHE A CA 1
ATOM 2728 C C . PHE A 1 361 ? 10.839 -5.035 0.243 1.00 56.94 361 PHE A C 1
ATOM 2730 O O . PHE A 1 361 ? 10.191 -4.249 -0.441 1.00 56.94 361 PHE A O 1
ATOM 2737 N N . PRO A 1 362 ? 11.827 -5.782 -0.294 1.00 56.75 362 PRO A N 1
ATOM 2738 C CA . PRO A 1 362 ? 12.975 -6.406 0.378 1.00 56.75 362 PRO A CA 1
ATOM 2739 C C . PRO A 1 362 ? 14.318 -5.650 0.205 1.00 56.75 362 PRO A C 1
ATOM 2741 O O . PRO A 1 362 ? 15.284 -6.276 -0.205 1.00 56.75 362 PRO A O 1
ATOM 2744 N N . GLU A 1 363 ? 14.449 -4.383 0.630 1.00 49.62 363 GLU A N 1
ATOM 2745 C CA . GLU A 1 363 ? 15.747 -3.646 0.602 1.00 49.62 363 GLU A CA 1
ATOM 2746 C C . GLU A 1 363 ? 16.901 -4.282 1.397 1.00 49.62 363 GLU A C 1
ATOM 2748 O O . GLU A 1 363 ? 18.073 -4.079 1.097 1.00 49.62 363 GLU A O 1
ATOM 2753 N N . ALA A 1 364 ? 16.581 -5.181 2.333 1.00 46.75 364 ALA A N 1
ATOM 2754 C CA . ALA A 1 364 ? 17.511 -6.206 2.814 1.00 46.75 364 ALA A CA 1
ATOM 2755 C C . ALA A 1 364 ? 16.778 -7.407 3.433 1.00 46.75 364 ALA A C 1
ATOM 2757 O O . ALA A 1 364 ? 17.272 -7.992 4.392 1.00 46.75 364 ALA A O 1
ATOM 2758 N N . ARG A 1 365 ? 15.575 -7.745 2.934 1.00 57.41 365 ARG A N 1
ATOM 2759 C CA . ARG A 1 365 ? 14.695 -8.783 3.510 1.00 57.41 365 ARG A CA 1
ATOM 2760 C C . ARG A 1 365 ? 14.349 -8.597 5.002 1.00 57.41 365 ARG A C 1
ATOM 2762 O O . ARG A 1 365 ? 13.816 -9.509 5.600 1.00 57.41 365 ARG A O 1
ATOM 2769 N N . ILE A 1 366 ? 14.582 -7.442 5.620 1.00 65.69 366 ILE A N 1
ATOM 2770 C CA . ILE A 1 366 ? 14.674 -7.302 7.086 1.00 65.69 366 ILE A CA 1
ATOM 2771 C C . ILE A 1 366 ? 13.498 -7.875 7.881 1.00 65.69 366 ILE A C 1
ATOM 2773 O O . ILE A 1 366 ? 13.748 -8.632 8.814 1.00 65.69 366 ILE A O 1
ATOM 2777 N N . GLU A 1 367 ? 12.249 -7.540 7.542 1.00 69.44 367 GLU A N 1
ATOM 2778 C CA . GLU A 1 367 ? 11.082 -8.071 8.265 1.00 69.44 367 GLU A CA 1
ATOM 2779 C C . GLU A 1 367 ? 10.924 -9.580 8.035 1.00 69.44 367 GLU A C 1
ATOM 2781 O O . GLU A 1 367 ? 10.691 -10.343 8.970 1.00 69.44 367 GLU A O 1
ATOM 2786 N N . ALA A 1 368 ? 11.113 -10.023 6.791 1.00 72.56 368 ALA A N 1
ATOM 2787 C CA . ALA A 1 368 ? 11.003 -11.425 6.415 1.00 72.56 368 ALA A CA 1
ATOM 2788 C C . ALA A 1 368 ? 12.143 -12.274 6.998 1.00 72.56 368 ALA A C 1
ATOM 2790 O O . ALA A 1 368 ? 11.882 -13.305 7.601 1.00 72.56 368 ALA A O 1
ATOM 2791 N N . ASP A 1 369 ? 13.387 -11.814 6.915 1.00 75.25 369 ASP A N 1
ATOM 2792 C CA . ASP A 1 369 ? 14.567 -12.432 7.517 1.00 75.25 369 ASP A CA 1
ATOM 2793 C C . ASP A 1 369 ? 14.514 -12.379 9.044 1.00 75.25 369 ASP A C 1
ATOM 2795 O O . ASP A 1 369 ? 15.003 -13.299 9.689 1.00 75.25 369 ASP A O 1
ATOM 2799 N N . ALA A 1 370 ? 13.931 -11.337 9.647 1.00 79.31 370 ALA A N 1
ATOM 2800 C CA . ALA A 1 370 ? 13.678 -11.305 11.087 1.00 79.31 370 ALA A CA 1
ATOM 2801 C C . ALA A 1 370 ? 12.706 -12.420 11.478 1.00 79.31 370 ALA A C 1
ATOM 2803 O O . ALA A 1 370 ? 13.022 -13.225 12.357 1.00 79.31 370 ALA A O 1
ATOM 2804 N N . ALA A 1 371 ? 11.572 -12.521 10.777 1.00 81.75 371 ALA A N 1
ATOM 2805 C CA . ALA A 1 371 ? 10.589 -13.570 11.009 1.00 81.75 371 ALA A CA 1
ATOM 2806 C C . ALA A 1 371 ? 11.195 -14.965 10.785 1.00 81.75 371 ALA A C 1
ATOM 2808 O O . ALA A 1 371 ? 11.105 -15.808 11.670 1.00 81.75 371 ALA A O 1
ATOM 2809 N N . VAL A 1 372 ? 11.887 -15.190 9.665 1.00 83.25 372 VAL A N 1
ATOM 2810 C CA . VAL A 1 372 ? 12.573 -16.453 9.329 1.00 83.25 372 VAL A CA 1
ATOM 2811 C C . VAL A 1 372 ? 13.654 -16.800 10.354 1.00 83.25 372 VAL A C 1
ATOM 2813 O O . VAL A 1 372 ? 13.743 -17.950 10.773 1.00 83.25 372 VAL A O 1
ATOM 2816 N N . SER A 1 373 ? 14.436 -15.823 10.832 1.00 83.31 373 SER A N 1
ATOM 2817 C CA . SER A 1 373 ? 15.498 -16.075 11.822 1.00 83.31 373 SER A CA 1
ATOM 2818 C C . SER A 1 373 ? 14.969 -16.609 13.151 1.00 83.31 373 SER A C 1
ATOM 2820 O O . SER A 1 373 ? 15.683 -17.308 13.868 1.00 83.31 373 SER A O 1
ATOM 2822 N N . VAL A 1 374 ? 13.714 -16.290 13.478 1.00 83.94 374 VAL A N 1
ATOM 2823 C CA . VAL A 1 374 ? 13.035 -16.868 14.628 1.00 83.94 374 VAL A CA 1
ATOM 2824 C C . VAL A 1 374 ? 12.317 -18.134 14.199 1.00 83.94 374 VAL A C 1
ATOM 2826 O O . VAL A 1 374 ? 12.690 -19.193 14.682 1.00 83.94 374 VAL A O 1
ATOM 2829 N N . LEU A 1 375 ? 11.330 -18.047 13.303 1.00 82.25 375 LEU A N 1
ATOM 2830 C CA . LEU A 1 375 ? 10.364 -19.099 12.959 1.00 82.25 375 LEU A CA 1
ATOM 2831 C C . LEU A 1 375 ? 10.969 -20.328 12.260 1.00 82.25 375 LEU A C 1
ATOM 2833 O O . LEU A 1 375 ? 10.352 -21.389 12.313 1.00 82.25 375 LEU A O 1
ATOM 2837 N N . GLY A 1 376 ? 12.163 -20.210 11.678 1.00 81.25 376 GLY A N 1
ATOM 2838 C CA . GLY A 1 376 ? 12.828 -21.258 10.903 1.00 81.25 376 GLY A CA 1
ATOM 2839 C C . GLY A 1 376 ? 12.840 -20.952 9.404 1.00 81.25 376 GLY A C 1
ATOM 2840 O O . GLY A 1 376 ? 12.165 -20.030 8.940 1.00 81.25 376 GLY A O 1
ATOM 2841 N N . GLU A 1 377 ? 13.628 -21.714 8.642 1.00 78.12 377 GLU A N 1
ATOM 2842 C CA . GLU A 1 377 ? 13.666 -21.580 7.182 1.00 78.12 377 GLU A CA 1
ATOM 2843 C C . GLU A 1 377 ? 12.301 -21.880 6.542 1.00 78.12 377 GLU A C 1
ATOM 2845 O O . GLU A 1 377 ? 11.507 -22.680 7.042 1.00 78.12 377 GLU A O 1
ATOM 2850 N N . MET A 1 378 ? 12.034 -21.200 5.426 1.00 80.75 378 MET A N 1
ATOM 2851 C CA . MET A 1 378 ? 10.788 -21.305 4.663 1.00 80.75 378 MET A CA 1
ATOM 2852 C C . MET A 1 378 ? 11.097 -21.888 3.287 1.00 80.75 378 MET A C 1
ATOM 2854 O O . MET A 1 378 ? 12.085 -21.487 2.668 1.00 80.75 378 MET A O 1
ATOM 2858 N N . ASP A 1 379 ? 10.242 -22.784 2.793 1.00 79.25 379 ASP A N 1
ATOM 2859 C CA . ASP A 1 379 ? 10.414 -23.426 1.486 1.00 79.25 379 ASP A CA 1
ATOM 2860 C C . ASP A 1 379 ? 10.345 -22.401 0.342 1.00 79.25 379 ASP A C 1
ATOM 2862 O O . ASP A 1 379 ? 11.146 -22.448 -0.591 1.00 79.25 379 ASP A O 1
ATOM 2866 N N . ALA A 1 380 ? 9.405 -21.451 0.423 1.00 81.50 380 ALA A N 1
ATOM 2867 C CA . ALA A 1 380 ? 9.272 -20.355 -0.534 1.00 81.50 380 ALA A CA 1
ATOM 2868 C C . ALA A 1 380 ? 8.568 -19.130 0.068 1.00 81.50 380 ALA A C 1
ATOM 2870 O O . ALA A 1 380 ? 7.900 -19.200 1.106 1.00 81.50 380 ALA A O 1
ATOM 2871 N N . TRP A 1 381 ? 8.727 -17.985 -0.600 1.00 84.75 381 TRP A N 1
ATOM 2872 C CA . TRP A 1 381 ? 8.062 -16.733 -0.247 1.00 84.75 381 TRP A CA 1
ATOM 2873 C C . TRP A 1 381 ? 7.016 -16.392 -1.304 1.00 84.75 381 TRP A C 1
ATOM 2875 O O . TRP A 1 381 ? 7.319 -16.384 -2.495 1.00 84.75 381 TRP A O 1
ATOM 2885 N N . ILE A 1 382 ? 5.794 -16.097 -0.869 1.00 88.44 382 ILE A N 1
ATOM 2886 C CA . ILE A 1 382 ? 4.680 -15.756 -1.759 1.00 88.44 382 ILE A CA 1
ATOM 2887 C C . ILE A 1 382 ? 4.434 -14.254 -1.673 1.00 88.44 382 ILE A C 1
ATOM 2889 O O . ILE A 1 382 ? 4.138 -13.738 -0.596 1.00 88.44 382 ILE A O 1
ATOM 2893 N N . ILE A 1 383 ? 4.523 -13.558 -2.805 1.00 90.38 383 ILE A N 1
ATOM 2894 C CA . ILE A 1 383 ? 4.244 -12.122 -2.908 1.00 90.38 383 ILE A CA 1
ATOM 2895 C C . ILE A 1 383 ? 2.902 -11.944 -3.621 1.00 90.38 383 ILE A C 1
ATOM 2897 O O . ILE A 1 383 ? 2.757 -12.323 -4.778 1.00 90.38 383 ILE A O 1
ATOM 2901 N N . CYS A 1 384 ? 1.912 -11.384 -2.923 1.00 91.56 384 CYS A N 1
ATOM 2902 C CA . CYS A 1 384 ? 0.566 -11.167 -3.463 1.00 91.56 384 CYS A CA 1
ATOM 2903 C C . CYS A 1 384 ? -0.000 -9.802 -3.017 1.00 91.56 384 CYS A C 1
ATOM 2905 O O . CYS A 1 384 ? -0.767 -9.721 -2.050 1.00 91.56 384 CYS A O 1
ATOM 2907 N N . PRO A 1 385 ? 0.385 -8.701 -3.690 1.00 92.12 385 PRO A N 1
ATOM 2908 C CA . PRO A 1 385 ? -0.048 -7.340 -3.354 1.00 92.12 385 PRO A CA 1
ATOM 2909 C C . PRO A 1 385 ? -1.451 -6.994 -3.888 1.00 92.12 385 PRO A C 1
ATOM 2911 O O . PRO A 1 385 ? -1.917 -5.868 -3.718 1.00 92.12 385 PRO A O 1
ATOM 2914 N N . PHE A 1 386 ? -2.136 -7.944 -4.533 1.00 91.88 386 PHE A N 1
ATOM 2915 C CA . PHE A 1 386 ? -3.471 -7.752 -5.095 1.00 91.88 386 PHE A CA 1
ATOM 2916 C C . PHE A 1 386 ? -4.480 -7.282 -4.036 1.00 91.88 386 PHE A C 1
ATOM 2918 O O . PHE A 1 386 ? -4.618 -7.887 -2.968 1.00 91.88 386 PHE A O 1
ATOM 2925 N N . PHE A 1 387 ? -5.217 -6.213 -4.348 1.00 89.50 387 PHE A N 1
ATOM 2926 C CA . PHE A 1 387 ? -6.260 -5.681 -3.476 1.00 89.50 387 PHE A CA 1
ATOM 2927 C C . PHE A 1 387 ? -7.355 -4.985 -4.287 1.00 89.50 387 PHE A C 1
ATOM 2929 O O . PHE A 1 387 ? -7.278 -3.789 -4.580 1.00 89.50 387 PHE A O 1
ATOM 2936 N N . LEU A 1 388 ? -8.410 -5.738 -4.609 1.00 86.06 388 LEU A N 1
ATOM 2937 C CA . LEU A 1 388 ? -9.487 -5.298 -5.499 1.00 86.06 388 LEU A CA 1
ATOM 2938 C C . LEU A 1 388 ? -10.219 -4.046 -4.998 1.00 86.06 388 LEU A C 1
ATOM 2940 O O . LEU A 1 388 ? -10.391 -3.096 -5.755 1.00 86.06 388 LEU A O 1
ATOM 2944 N N . GLN A 1 389 ? -10.606 -4.002 -3.718 1.00 79.94 389 GLN A N 1
ATOM 2945 C CA . GLN A 1 389 ? -11.318 -2.853 -3.135 1.00 79.94 389 GLN A CA 1
ATOM 2946 C C . GLN A 1 389 ? -10.437 -1.601 -3.072 1.00 79.94 389 GLN A C 1
ATOM 2948 O O . GLN A 1 389 ? -10.938 -0.480 -3.057 1.00 79.94 389 GLN A O 1
ATOM 2953 N N . GLY A 1 390 ? -9.116 -1.788 -3.046 1.00 79.12 390 GLY A N 1
ATOM 2954 C CA . GLY A 1 390 ? -8.156 -0.709 -3.201 1.00 79.12 390 GLY A CA 1
ATOM 2955 C C . GLY A 1 390 ? -7.881 -0.342 -4.658 1.00 79.12 390 GLY A C 1
ATOM 2956 O O . GLY A 1 390 ? -7.162 0.622 -4.876 1.00 79.12 390 GLY A O 1
ATOM 2957 N N . GLY A 1 391 ? -8.380 -1.086 -5.643 1.00 87.31 391 GLY A N 1
ATOM 2958 C CA . GLY A 1 391 ? -8.027 -0.899 -7.047 1.00 87.31 391 GLY A CA 1
ATOM 2959 C C . GLY A 1 391 ? -6.582 -1.290 -7.364 1.00 87.31 391 GLY A C 1
ATOM 2960 O O . GLY A 1 391 ? -5.955 -0.630 -8.181 1.00 87.31 391 GLY A O 1
ATOM 2961 N N . ARG A 1 392 ? -6.022 -2.307 -6.701 1.00 91.69 392 ARG A N 1
ATOM 2962 C CA . ARG A 1 392 ? -4.663 -2.804 -6.963 1.00 91.69 392 ARG A CA 1
ATOM 2963 C C . ARG A 1 392 ? -4.736 -4.134 -7.689 1.00 91.69 392 ARG A C 1
ATOM 2965 O O . ARG A 1 392 ? -5.302 -5.091 -7.158 1.00 91.69 392 ARG A O 1
ATOM 2972 N N . TYR A 1 393 ? -4.146 -4.179 -8.874 1.00 93.31 393 TYR A N 1
ATOM 2973 C CA . TYR A 1 393 ? -4.223 -5.309 -9.795 1.00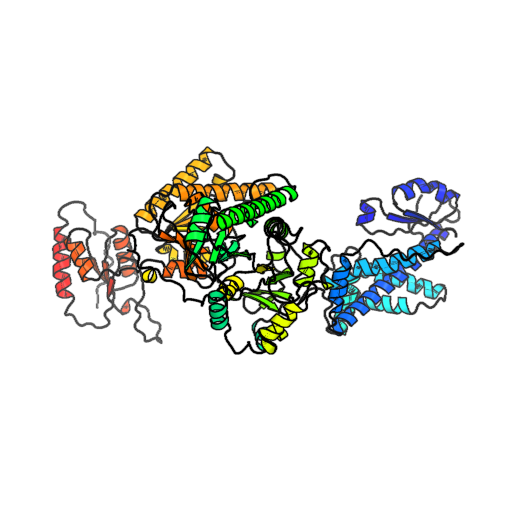 93.31 393 TYR A CA 1
ATOM 2974 C C . TYR A 1 393 ? -2.821 -5.826 -10.089 1.00 93.31 393 TYR A C 1
ATOM 2976 O O . TYR A 1 393 ? -1.887 -5.040 -10.184 1.00 93.31 393 TYR A O 1
ATOM 2984 N N . THR A 1 394 ? -2.673 -7.135 -10.257 1.00 93.06 394 THR A N 1
ATOM 2985 C CA . THR A 1 394 ? -1.439 -7.733 -10.775 1.00 93.06 394 THR A CA 1
ATOM 2986 C C . THR A 1 394 ? -1.806 -8.523 -12.020 1.00 93.06 394 THR A C 1
ATOM 2988 O O . THR A 1 394 ? -2.632 -9.431 -11.937 1.00 93.06 394 THR A O 1
ATOM 2991 N N . ILE A 1 395 ? -1.251 -8.139 -13.165 1.00 89.75 395 ILE A N 1
ATOM 2992 C CA . ILE A 1 395 ? -1.575 -8.693 -14.484 1.00 89.75 395 ILE A CA 1
ATOM 2993 C C . ILE A 1 395 ? -0.251 -8.900 -15.216 1.00 89.75 395 ILE A C 1
ATOM 2995 O O . ILE A 1 395 ? 0.523 -7.955 -15.315 1.00 89.75 395 ILE A O 1
ATOM 2999 N N . GLU A 1 396 ? 0.013 -10.123 -15.687 1.00 85.50 396 GLU A N 1
ATOM 3000 C CA . GLU A 1 396 ? 1.293 -10.492 -16.325 1.00 85.50 396 GLU A CA 1
ATOM 3001 C C . GLU A 1 396 ? 2.520 -10.018 -15.527 1.00 85.50 396 GLU A C 1
ATOM 3003 O O . GLU A 1 396 ? 3.394 -9.328 -16.041 1.00 85.50 396 GLU A O 1
ATOM 3008 N N . ASP A 1 397 ? 2.545 -10.329 -14.228 1.00 88.94 397 ASP A N 1
ATOM 3009 C CA . ASP A 1 397 ? 3.566 -9.900 -13.260 1.00 88.94 397 ASP A CA 1
ATOM 3010 C C . ASP A 1 397 ? 3.677 -8.385 -13.018 1.00 88.94 397 ASP A C 1
ATOM 3012 O O . ASP A 1 397 ? 4.345 -7.980 -12.068 1.00 88.94 397 ASP A O 1
ATOM 3016 N N . VAL A 1 398 ? 2.996 -7.533 -13.784 1.00 89.50 398 VAL A N 1
ATOM 3017 C CA . VAL A 1 398 ? 2.982 -6.083 -13.571 1.00 89.50 398 VAL A CA 1
ATOM 3018 C C . VAL A 1 398 ? 1.919 -5.708 -12.547 1.00 89.50 398 VAL A C 1
ATOM 3020 O O . VAL A 1 398 ? 0.748 -6.082 -12.655 1.00 89.50 398 VAL A O 1
ATOM 3023 N N . HIS A 1 399 ? 2.326 -4.938 -11.543 1.00 94.69 399 HIS A N 1
ATOM 3024 C CA . HIS A 1 399 ? 1.432 -4.384 -10.546 1.00 94.69 399 HIS A CA 1
ATOM 3025 C C . HIS A 1 399 ? 0.927 -2.999 -10.962 1.00 94.69 399 HIS A C 1
ATOM 3027 O O . HIS A 1 399 ? 1.713 -2.104 -11.271 1.00 94.69 399 HIS A O 1
ATOM 3033 N N . TYR A 1 400 ? -0.390 -2.817 -10.929 1.00 93.19 400 TYR A N 1
ATOM 3034 C CA . TYR A 1 400 ? -1.085 -1.607 -11.348 1.00 93.19 400 TYR A CA 1
ATOM 3035 C C . TYR A 1 400 ? -1.900 -1.004 -10.209 1.00 93.19 400 TYR A C 1
ATOM 3037 O O . TYR A 1 400 ? -2.558 -1.709 -9.436 1.00 93.19 400 TYR A O 1
ATOM 3045 N N . VAL A 1 401 ? -1.936 0.325 -10.182 1.00 91.69 401 VAL A N 1
ATOM 3046 C CA . VAL A 1 401 ? -2.852 1.121 -9.372 1.00 91.69 401 VAL A CA 1
ATOM 3047 C C . VAL A 1 401 ? -3.948 1.672 -10.278 1.00 91.69 401 VAL A C 1
ATOM 3049 O O . VAL A 1 401 ? -3.685 2.360 -11.261 1.00 91.69 401 VAL A O 1
ATOM 3052 N N . GLY A 1 402 ? -5.192 1.343 -9.946 1.00 88.81 402 GLY A N 1
ATOM 3053 C CA . GLY A 1 402 ? -6.372 1.855 -10.619 1.00 88.81 402 GLY A CA 1
ATOM 3054 C C . GLY A 1 402 ? -6.639 3.308 -10.241 1.00 88.81 402 GLY A C 1
ATOM 3055 O O . GLY A 1 402 ? -6.812 3.620 -9.062 1.00 88.81 402 GLY A O 1
ATOM 3056 N N . ASP A 1 403 ? -6.729 4.163 -11.252 1.00 81.94 403 ASP A N 1
ATOM 3057 C CA . ASP A 1 403 ? -7.168 5.550 -11.148 1.00 81.94 403 ASP A CA 1
ATOM 3058 C C . ASP A 1 403 ? -8.310 5.786 -12.143 1.00 81.94 403 ASP A C 1
ATOM 3060 O O . ASP A 1 403 ? -8.103 5.835 -13.356 1.00 81.94 403 ASP A O 1
ATOM 3064 N N . LEU A 1 404 ? -9.539 5.881 -11.626 1.00 80.56 404 LEU A N 1
ATOM 3065 C CA . LEU A 1 404 ? -10.768 5.950 -12.423 1.00 80.56 404 LEU A CA 1
ATOM 3066 C C . LEU A 1 404 ? -10.855 4.788 -13.446 1.00 80.56 404 LEU A C 1
ATOM 3068 O O . LEU A 1 404 ? -10.968 3.628 -13.045 1.00 80.56 404 LEU A O 1
ATOM 3072 N N . ASP A 1 405 ? -10.799 5.109 -14.741 1.00 86.38 405 ASP A N 1
ATOM 3073 C CA . ASP A 1 405 ? -10.858 4.206 -15.910 1.00 86.38 405 ASP A CA 1
ATOM 3074 C C . ASP A 1 405 ? -9.452 3.748 -16.373 1.00 86.38 405 ASP A C 1
ATOM 3076 O O . ASP A 1 405 ? -9.271 3.143 -17.430 1.00 86.38 405 ASP A O 1
ATOM 3080 N N . ARG A 1 406 ? -8.398 4.064 -15.609 1.00 89.62 406 ARG A N 1
ATOM 3081 C CA . ARG A 1 406 ? -7.002 3.793 -15.979 1.00 89.62 406 ARG A CA 1
ATOM 3082 C C . ARG A 1 406 ? -6.325 2.844 -14.999 1.00 89.62 406 ARG A C 1
ATOM 3084 O O . ARG A 1 406 ? -6.565 2.895 -13.796 1.00 89.62 406 ARG A O 1
ATOM 3091 N N . LEU A 1 407 ? -5.435 2.004 -15.515 1.00 90.12 407 LEU A N 1
ATOM 3092 C CA . LEU A 1 407 ? -4.477 1.210 -14.751 1.00 90.12 407 LEU A CA 1
ATOM 3093 C C . LEU A 1 407 ? -3.088 1.800 -14.975 1.00 90.12 407 LEU A C 1
ATOM 3095 O O . LEU A 1 407 ? -2.528 1.691 -16.066 1.00 90.12 407 LEU A O 1
ATOM 3099 N N . VAL A 1 408 ? -2.549 2.441 -13.942 1.00 90.19 408 VAL A N 1
ATOM 3100 C CA . VAL A 1 408 ? -1.216 3.047 -13.959 1.00 90.19 408 VAL A CA 1
ATOM 3101 C C . VAL A 1 408 ? -0.221 2.051 -13.356 1.00 90.19 408 VAL A C 1
ATOM 3103 O O . VAL A 1 408 ? -0.483 1.557 -12.254 1.00 90.19 408 VAL A O 1
ATOM 3106 N N . PRO A 1 409 ? 0.890 1.716 -14.036 1.00 90.38 409 PRO A N 1
ATOM 3107 C CA . PRO A 1 409 ? 1.938 0.874 -13.460 1.00 90.38 409 PRO A CA 1
ATOM 3108 C C . PRO A 1 409 ? 2.415 1.441 -12.119 1.00 90.38 409 PRO A C 1
ATOM 3110 O O . PRO A 1 409 ? 2.612 2.647 -11.985 1.00 90.38 409 PRO A O 1
ATOM 3113 N N . ALA A 1 410 ? 2.575 0.593 -11.103 1.00 90.44 410 ALA A N 1
ATOM 3114 C CA . ALA A 1 410 ? 2.834 1.041 -9.735 1.00 90.44 410 ALA A CA 1
ATOM 3115 C C . ALA A 1 410 ? 4.085 1.932 -9.616 1.00 90.44 410 ALA A C 1
ATOM 3117 O O . ALA A 1 410 ? 4.044 2.922 -8.886 1.00 90.44 410 ALA A O 1
ATOM 3118 N N . GLY A 1 411 ? 5.141 1.628 -10.375 1.00 87.44 411 GLY A N 1
ATOM 3119 C CA . GLY A 1 411 ? 6.393 2.389 -10.474 1.00 87.44 411 GLY A CA 1
ATOM 3120 C C . GLY A 1 411 ? 6.244 3.806 -11.042 1.00 87.44 411 GLY A C 1
ATOM 3121 O O . GLY A 1 411 ? 7.057 4.677 -10.747 1.00 87.44 411 GLY A O 1
ATOM 3122 N N . ASP A 1 412 ? 5.175 4.075 -11.795 1.00 84.19 412 ASP A N 1
ATOM 3123 C CA . ASP A 1 412 ? 4.904 5.395 -12.383 1.00 84.19 412 ASP A CA 1
ATOM 3124 C C . ASP A 1 412 ? 4.025 6.286 -11.486 1.00 84.19 412 ASP A C 1
ATOM 3126 O O . ASP A 1 412 ? 3.855 7.483 -11.747 1.00 84.19 412 ASP A O 1
ATOM 3130 N N . THR A 1 413 ? 3.473 5.723 -10.410 1.00 85.25 413 THR A N 1
ATOM 3131 C CA . THR A 1 413 ? 2.593 6.439 -9.475 1.00 85.25 413 THR A CA 1
ATOM 3132 C C . THR A 1 413 ? 3.364 7.341 -8.510 1.00 85.25 413 THR A C 1
ATOM 3134 O O . THR A 1 413 ? 4.576 7.225 -8.326 1.00 85.25 413 THR A O 1
ATOM 3137 N N . GLU A 1 414 ? 2.656 8.227 -7.808 1.00 79.31 414 GLU A N 1
ATOM 3138 C CA . GLU A 1 414 ? 3.229 8.995 -6.702 1.00 79.31 414 GLU A CA 1
ATOM 3139 C C . GLU A 1 414 ? 3.742 8.109 -5.553 1.00 79.31 414 GLU A C 1
ATOM 3141 O O . GLU A 1 414 ? 4.645 8.521 -4.828 1.00 79.31 414 GLU A O 1
ATOM 3146 N N . PHE A 1 415 ? 3.218 6.885 -5.402 1.00 82.62 415 PHE A N 1
ATOM 3147 C CA . PHE A 1 415 ? 3.631 5.953 -4.348 1.00 82.62 415 PHE A CA 1
ATOM 3148 C C . PHE A 1 415 ? 5.051 5.421 -4.560 1.00 82.62 415 PHE A C 1
ATOM 3150 O O . PHE A 1 415 ? 5.762 5.175 -3.590 1.00 82.62 415 PHE A O 1
ATOM 3157 N N . ALA A 1 416 ? 5.469 5.270 -5.815 1.00 85.00 416 ALA A N 1
ATOM 3158 C CA . ALA A 1 416 ? 6.815 4.849 -6.187 1.00 85.00 416 ALA A CA 1
ATOM 3159 C C . ALA A 1 416 ? 7.864 5.956 -5.992 1.00 85.00 416 ALA A C 1
ATOM 3161 O O . ALA A 1 416 ? 9.047 5.676 -5.824 1.00 85.00 416 ALA A O 1
ATOM 3162 N N . LYS A 1 417 ? 7.425 7.219 -5.936 1.00 77.69 417 LYS A N 1
ATOM 3163 C CA . LYS A 1 417 ? 8.269 8.402 -5.692 1.00 77.69 417 LYS A CA 1
ATOM 3164 C C . LYS A 1 417 ? 8.388 8.752 -4.204 1.00 77.69 417 LYS A C 1
ATOM 3166 O O . LYS A 1 417 ? 8.831 9.847 -3.862 1.00 77.69 417 LYS A O 1
ATOM 3171 N N . ASP A 1 418 ? 7.959 7.850 -3.323 1.00 70.88 418 ASP A N 1
ATOM 3172 C CA . ASP A 1 418 ? 8.062 8.007 -1.876 1.00 70.88 418 ASP A CA 1
ATOM 3173 C C . ASP A 1 418 ? 9.531 8.174 -1.450 1.00 70.88 418 ASP A C 1
ATOM 3175 O O . ASP A 1 418 ? 10.402 7.411 -1.865 1.00 70.88 418 ASP A O 1
ATOM 3179 N N . ALA A 1 419 ? 9.816 9.178 -0.617 1.00 63.75 419 ALA A N 1
ATOM 3180 C CA . ALA A 1 419 ? 11.185 9.500 -0.212 1.00 63.75 419 ALA A CA 1
ATOM 3181 C C . ALA A 1 419 ? 11.833 8.417 0.670 1.00 63.75 419 ALA A C 1
ATOM 3183 O O . ALA A 1 419 ? 13.058 8.349 0.745 1.00 63.75 419 ALA A O 1
ATOM 3184 N N . SER A 1 420 ? 11.031 7.598 1.356 1.00 62.97 420 SER A N 1
ATOM 3185 C CA . SER A 1 420 ? 11.504 6.566 2.283 1.00 62.97 420 SER A CA 1
ATOM 3186 C C . SER A 1 420 ? 11.432 5.159 1.694 1.00 62.97 420 SER A C 1
ATOM 3188 O O . SER A 1 420 ? 12.254 4.320 2.044 1.00 62.97 420 SER A O 1
ATOM 3190 N N . PHE A 1 421 ? 10.451 4.887 0.831 1.00 72.62 421 PHE A N 1
ATOM 3191 C CA . PHE A 1 421 ? 10.164 3.543 0.315 1.00 72.62 421 PHE A CA 1
ATOM 3192 C C . PHE A 1 421 ? 10.085 3.460 -1.211 1.00 72.62 421 PHE A C 1
ATOM 3194 O O . PHE A 1 421 ? 9.578 2.461 -1.732 1.00 72.62 421 PHE A O 1
ATOM 3201 N N . GLY A 1 422 ? 10.560 4.485 -1.919 1.00 75.81 422 GLY A N 1
ATOM 3202 C CA . GLY A 1 422 ? 10.461 4.588 -3.370 1.00 75.81 422 GLY A CA 1
ATOM 3203 C C . GLY A 1 422 ? 11.045 3.392 -4.121 1.00 75.81 422 GLY A C 1
ATOM 3204 O O . GLY A 1 422 ? 11.907 2.667 -3.624 1.00 75.81 422 GLY A O 1
ATOM 3205 N N . PHE A 1 423 ? 10.524 3.149 -5.315 1.00 83.62 423 PHE A N 1
ATOM 3206 C CA . PHE A 1 423 ? 10.935 2.061 -6.200 1.00 83.62 423 PHE A CA 1
ATOM 3207 C C . PHE A 1 423 ? 10.666 2.456 -7.652 1.00 83.62 423 PHE A C 1
ATOM 3209 O O . PHE A 1 423 ? 9.959 3.429 -7.902 1.00 83.62 423 PHE A O 1
ATOM 3216 N N . LYS A 1 424 ? 11.228 1.725 -8.613 1.00 83.81 424 LYS A N 1
ATOM 3217 C CA . LYS A 1 424 ? 11.080 2.023 -10.044 1.00 83.81 424 LYS A CA 1
ATOM 3218 C C . LYS A 1 424 ? 10.299 0.949 -10.785 1.00 83.81 424 LYS A C 1
ATOM 3220 O O . LYS A 1 424 ? 9.470 1.284 -11.628 1.00 83.81 424 LYS A O 1
ATOM 3225 N N . SER A 1 425 ? 10.542 -0.328 -10.499 1.00 84.44 425 SER A N 1
ATOM 3226 C CA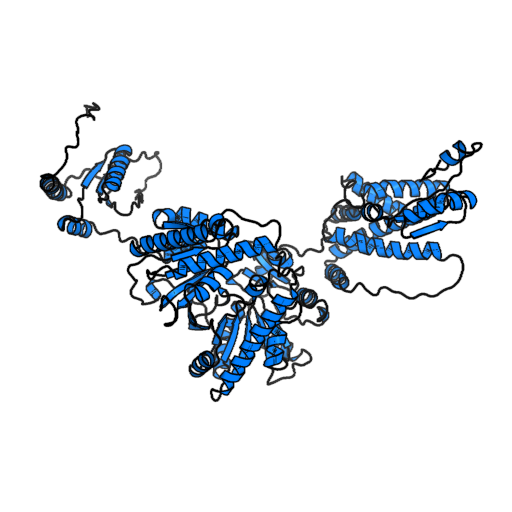 . SER A 1 425 ? 9.919 -1.395 -11.276 1.00 84.44 425 SER A CA 1
ATOM 3227 C C . SER A 1 425 ? 8.464 -1.631 -10.874 1.00 84.44 425 SER A C 1
ATOM 3229 O O . SER A 1 425 ? 8.109 -1.694 -9.695 1.00 84.44 425 SER A O 1
ATOM 3231 N N . SER A 1 426 ? 7.612 -1.790 -11.888 1.00 89.31 426 SER A N 1
ATOM 3232 C CA . SER A 1 426 ? 6.225 -2.236 -11.718 1.00 89.31 426 SER A CA 1
ATOM 3233 C C . SER A 1 426 ? 6.069 -3.741 -11.925 1.00 89.31 426 SER A C 1
ATOM 3235 O O . SER A 1 426 ? 5.064 -4.298 -11.491 1.00 89.31 426 SER A O 1
ATOM 3237 N N . ASN A 1 427 ? 7.025 -4.407 -12.583 1.00 89.25 427 ASN A N 1
ATOM 3238 C CA . ASN A 1 427 ? 7.037 -5.862 -12.689 1.00 89.25 427 ASN A CA 1
ATOM 3239 C C . ASN A 1 427 ? 7.490 -6.436 -11.343 1.00 89.25 427 ASN A C 1
ATOM 3241 O O . ASN A 1 427 ? 8.565 -6.107 -10.857 1.00 89.25 427 ASN A O 1
ATOM 3245 N N . LEU A 1 428 ? 6.690 -7.300 -10.722 1.00 90.44 428 LEU A N 1
ATOM 3246 C CA . LEU A 1 428 ? 6.966 -7.804 -9.378 1.00 90.44 428 LEU A CA 1
ATOM 3247 C C . LEU A 1 428 ? 8.268 -8.610 -9.286 1.00 90.44 428 LEU A C 1
ATOM 3249 O O . LEU A 1 428 ? 8.879 -8.634 -8.221 1.00 90.44 428 LEU A O 1
ATOM 3253 N N . ARG A 1 429 ? 8.714 -9.253 -10.370 1.00 86.75 429 ARG A N 1
ATOM 3254 C CA . ARG A 1 429 ? 9.964 -10.029 -10.395 1.00 86.75 429 ARG A CA 1
ATOM 3255 C C . ARG A 1 429 ? 11.175 -9.103 -10.376 1.00 86.75 429 ARG A C 1
ATOM 3257 O O . ARG A 1 429 ? 12.070 -9.275 -9.556 1.00 86.75 429 ARG A O 1
ATOM 3264 N N . GLU A 1 430 ? 11.157 -8.092 -11.235 1.00 85.38 430 GLU A N 1
ATOM 3265 C CA . GLU A 1 430 ? 12.171 -7.036 -11.276 1.00 85.38 430 GLU A CA 1
ATOM 3266 C C . GLU A 1 430 ? 12.144 -6.174 -10.013 1.00 85.38 430 GLU A C 1
ATOM 3268 O O . GLU A 1 430 ? 13.189 -5.804 -9.499 1.00 85.38 430 GLU A O 1
ATOM 3273 N N . TRP A 1 431 ? 10.963 -5.890 -9.466 1.00 88.50 431 TRP A N 1
ATOM 3274 C CA . TRP A 1 431 ? 10.814 -5.175 -8.204 1.00 88.50 431 TRP A CA 1
ATOM 3275 C C . TRP A 1 431 ? 11.443 -5.950 -7.038 1.00 88.50 431 TRP A C 1
ATOM 3277 O O . TRP A 1 431 ? 12.091 -5.352 -6.179 1.00 88.50 431 TRP A O 1
ATOM 3287 N N . VAL A 1 432 ? 11.315 -7.284 -7.012 1.00 86.31 432 VAL A N 1
ATOM 3288 C CA . VAL A 1 432 ? 12.039 -8.128 -6.047 1.00 86.31 432 VAL A CA 1
ATOM 3289 C C . VAL A 1 432 ? 13.547 -7.993 -6.235 1.00 86.31 432 VAL A C 1
ATOM 3291 O O . VAL A 1 432 ? 14.263 -7.861 -5.245 1.00 86.31 432 VAL A O 1
ATOM 3294 N N . GLU A 1 433 ? 14.046 -8.001 -7.467 1.00 84.25 433 GLU A N 1
ATOM 3295 C CA . GLU A 1 433 ? 15.474 -7.831 -7.744 1.00 84.25 433 GLU A CA 1
ATOM 3296 C C . GLU A 1 433 ? 15.988 -6.445 -7.336 1.00 84.25 433 GLU A C 1
ATOM 3298 O O . GLU A 1 433 ? 16.970 -6.352 -6.597 1.00 84.25 433 GLU A O 1
ATOM 3303 N N . GLU A 1 434 ? 15.285 -5.384 -7.741 1.00 82.19 434 GLU A N 1
ATOM 3304 C CA . GLU A 1 434 ? 15.562 -3.990 -7.392 1.00 82.19 434 GLU A CA 1
ATOM 3305 C C . GLU A 1 434 ? 15.669 -3.845 -5.881 1.00 82.19 434 GLU A C 1
ATOM 3307 O O . GLU A 1 434 ? 16.701 -3.432 -5.348 1.00 82.19 434 GLU A O 1
ATOM 3312 N N . LYS A 1 435 ? 14.612 -4.247 -5.176 1.00 80.25 435 LYS A N 1
ATOM 3313 C CA . LYS A 1 435 ? 14.590 -4.138 -3.733 1.00 80.25 435 LYS A CA 1
ATOM 3314 C C . LYS A 1 435 ? 15.645 -5.040 -3.115 1.00 80.25 435 LYS A C 1
ATOM 3316 O O . LYS A 1 435 ? 16.382 -4.582 -2.270 1.00 80.25 435 LYS A O 1
ATOM 3321 N N . THR A 1 436 ? 15.860 -6.270 -3.566 1.00 77.44 436 THR A N 1
ATOM 3322 C CA . THR A 1 436 ? 16.946 -7.094 -3.001 1.00 77.44 436 THR A CA 1
ATOM 3323 C C . THR A 1 436 ? 18.359 -6.649 -3.389 1.00 77.44 436 THR A C 1
ATOM 3325 O O . THR A 1 436 ? 19.318 -7.330 -3.012 1.00 77.44 436 THR A O 1
ATOM 3328 N N . SER A 1 437 ? 18.513 -5.525 -4.100 1.00 78.31 437 SER A N 1
ATOM 3329 C CA . SER A 1 437 ? 19.794 -5.036 -4.616 1.00 78.31 437 SER A CA 1
ATOM 3330 C C . SER A 1 437 ? 20.531 -6.122 -5.414 1.00 78.31 437 SER A C 1
ATOM 3332 O O . SER A 1 437 ? 21.720 -6.357 -5.210 1.00 78.31 437 SER A O 1
ATOM 3334 N N . GLY A 1 438 ? 19.796 -6.858 -6.257 1.00 79.50 438 GLY A N 1
ATOM 3335 C CA . GLY A 1 438 ? 20.326 -7.929 -7.109 1.00 79.50 438 GLY A CA 1
ATOM 3336 C C . GLY A 1 438 ? 20.516 -9.291 -6.429 1.00 79.50 438 GLY A C 1
ATOM 3337 O O . GLY A 1 438 ? 20.874 -10.260 -7.092 1.00 79.50 438 GLY A O 1
ATOM 3338 N N . ARG A 1 439 ? 20.282 -9.419 -5.112 1.00 80.62 439 ARG A N 1
ATOM 3339 C CA . ARG A 1 439 ? 20.504 -10.691 -4.390 1.00 80.62 439 ARG A CA 1
ATOM 3340 C C . ARG A 1 439 ? 19.565 -11.808 -4.850 1.00 80.62 439 ARG A C 1
ATOM 3342 O O . ARG A 1 439 ? 19.963 -12.970 -4.842 1.00 80.62 439 ARG A O 1
ATOM 3349 N N . ILE A 1 440 ? 18.319 -11.476 -5.187 1.00 81.81 440 ILE A N 1
ATOM 3350 C CA . ILE A 1 440 ? 17.374 -12.402 -5.814 1.00 81.81 440 ILE A CA 1
ATOM 3351 C C . ILE A 1 440 ? 17.153 -11.907 -7.243 1.00 81.81 440 ILE A C 1
ATOM 3353 O O . ILE A 1 440 ? 16.415 -10.939 -7.418 1.00 81.81 440 ILE A O 1
ATOM 3357 N N . PRO A 1 441 ? 17.766 -12.538 -8.256 1.00 79.56 441 PRO A N 1
ATOM 3358 C CA . PRO A 1 441 ? 17.588 -12.104 -9.635 1.00 79.56 441 PRO A CA 1
ATOM 3359 C C . PRO A 1 441 ? 16.150 -12.369 -10.091 1.00 79.56 441 PRO A C 1
ATOM 3361 O O . PRO A 1 441 ? 15.574 -13.407 -9.739 1.00 79.56 441 PRO A O 1
ATOM 3364 N N . ALA A 1 442 ? 15.574 -11.488 -10.913 1.00 80.12 442 ALA A N 1
ATOM 3365 C CA . ALA A 1 442 ? 14.196 -11.611 -11.399 1.00 80.12 442 ALA A CA 1
ATOM 3366 C C . ALA A 1 442 ? 13.944 -12.951 -12.116 1.00 80.12 442 ALA A C 1
ATOM 3368 O O . ALA A 1 442 ? 12.863 -13.542 -12.006 1.00 80.12 442 ALA A O 1
ATOM 3369 N N . SER A 1 443 ? 14.972 -13.487 -12.782 1.00 81.94 443 SER A N 1
ATOM 3370 C CA . SER A 1 443 ? 14.957 -14.799 -13.440 1.00 81.94 443 SER A CA 1
ATOM 3371 C C . SER A 1 443 ? 14.682 -15.963 -12.479 1.00 81.94 443 SER A C 1
ATOM 3373 O O . SER A 1 443 ? 14.039 -16.933 -12.875 1.00 81.94 443 SER A O 1
ATOM 3375 N N . SER A 1 444 ? 15.088 -15.845 -11.209 1.00 84.44 444 SER A N 1
ATOM 3376 C CA . SER A 1 444 ? 14.849 -16.851 -10.162 1.00 84.44 444 SER A CA 1
ATOM 3377 C C . SER A 1 444 ? 13.474 -16.741 -9.495 1.00 84.44 444 SER A C 1
ATOM 3379 O O . SER A 1 444 ? 13.026 -17.681 -8.838 1.00 84.44 444 SER A O 1
ATOM 3381 N N . VAL A 1 445 ? 12.783 -15.610 -9.662 1.00 87.56 445 VAL A N 1
ATOM 3382 C CA . VAL A 1 445 ? 11.442 -15.402 -9.110 1.00 87.56 445 VAL A CA 1
ATOM 3383 C C . VAL A 1 445 ? 10.434 -16.112 -10.003 1.00 87.56 445 VAL A C 1
ATOM 3385 O O . VAL A 1 445 ? 10.309 -15.786 -11.180 1.00 87.56 445 VAL A O 1
ATOM 3388 N N . ALA A 1 446 ? 9.702 -17.082 -9.464 1.00 89.38 446 ALA A N 1
ATOM 3389 C CA . ALA A 1 446 ? 8.669 -17.776 -10.221 1.00 89.38 446 ALA A CA 1
ATOM 3390 C C . ALA A 1 446 ? 7.372 -16.957 -10.299 1.00 89.38 446 ALA A C 1
ATOM 3392 O O . ALA A 1 446 ? 6.904 -16.426 -9.294 1.00 89.38 446 ALA A O 1
ATOM 3393 N N . SER A 1 447 ? 6.769 -16.916 -11.488 1.00 90.31 447 SER A N 1
ATOM 3394 C CA . SER A 1 447 ? 5.449 -16.322 -11.715 1.00 90.31 447 SER A CA 1
ATOM 3395 C C . SER A 1 447 ? 4.326 -17.357 -11.589 1.00 90.31 447 SER A C 1
ATOM 3397 O O . SER A 1 447 ? 4.478 -18.523 -11.983 1.00 90.31 447 SER A O 1
ATOM 3399 N N . ILE A 1 448 ? 3.191 -16.897 -11.059 1.00 91.56 448 ILE A N 1
ATOM 3400 C CA . ILE A 1 448 ? 1.886 -17.560 -11.099 1.00 91.56 448 ILE A CA 1
ATOM 3401 C C . ILE A 1 448 ? 0.970 -16.638 -11.910 1.00 91.56 448 ILE A C 1
ATOM 3403 O O . ILE A 1 448 ? 0.440 -15.660 -11.382 1.00 91.56 448 ILE A O 1
ATOM 3407 N N . SER A 1 449 ? 0.823 -16.927 -13.204 1.00 88.50 449 SER A N 1
ATOM 3408 C CA . SER A 1 449 ? 0.117 -16.035 -14.125 1.00 88.50 449 SER A CA 1
ATOM 3409 C C . SER A 1 449 ? -1.401 -16.063 -13.939 1.00 88.50 449 SER A C 1
ATOM 3411 O O . SER A 1 449 ? -1.982 -17.026 -13.425 1.00 88.50 449 SER A O 1
ATOM 3413 N N . ILE A 1 450 ? -2.075 -15.018 -14.426 1.00 89.62 450 ILE A N 1
ATOM 3414 C CA . ILE A 1 450 ? -3.540 -14.935 -14.398 1.00 89.62 450 ILE A CA 1
ATOM 3415 C C . ILE A 1 450 ? -4.188 -16.056 -15.227 1.00 89.62 450 ILE A C 1
ATOM 3417 O O . ILE A 1 450 ? -5.263 -16.538 -14.877 1.00 89.62 450 ILE A O 1
ATOM 3421 N N . GLN A 1 451 ? -3.523 -16.536 -16.282 1.00 88.38 451 GLN A N 1
ATOM 3422 C CA . GLN A 1 451 ? -3.966 -17.678 -17.084 1.00 88.38 451 GLN A CA 1
ATOM 3423 C C . GLN A 1 451 ? -3.906 -18.966 -16.273 1.00 88.38 451 GLN A C 1
ATOM 3425 O O . GLN A 1 451 ? -4.855 -19.742 -16.332 1.00 88.38 451 GLN A O 1
ATOM 3430 N N . LEU A 1 452 ? -2.839 -19.188 -15.499 1.00 90.56 452 LEU A N 1
ATOM 3431 C CA . LEU A 1 452 ? -2.744 -20.359 -14.630 1.00 90.56 452 LEU A CA 1
ATOM 3432 C C . LEU A 1 452 ? -3.852 -20.331 -13.569 1.00 90.56 452 LEU A C 1
ATOM 3434 O O . LEU A 1 452 ? -4.562 -21.320 -13.408 1.00 90.56 452 LEU A O 1
ATOM 3438 N N . LEU A 1 453 ? -4.061 -19.176 -12.924 1.00 91.31 453 LEU A N 1
ATOM 3439 C CA . LEU A 1 453 ? -5.108 -18.988 -11.913 1.00 91.31 453 LEU A CA 1
ATOM 3440 C C . LEU A 1 453 ? -6.516 -19.242 -12.470 1.00 91.31 453 LEU A C 1
ATOM 3442 O O . LEU A 1 453 ? -7.317 -19.916 -11.829 1.00 91.31 453 LEU A O 1
ATOM 3446 N N . ARG A 1 454 ? -6.827 -18.700 -13.654 1.00 91.50 454 ARG A N 1
ATOM 3447 C CA . ARG A 1 454 ? -8.185 -18.712 -14.217 1.00 91.50 454 ARG A CA 1
ATOM 3448 C C . ARG A 1 454 ? -8.504 -19.923 -15.099 1.00 91.50 454 ARG A C 1
ATOM 3450 O O . ARG A 1 454 ? -9.663 -20.311 -15.166 1.00 91.50 454 ARG A O 1
ATOM 3457 N N . LYS A 1 455 ? -7.513 -20.524 -15.772 1.00 91.00 455 LYS A N 1
ATOM 3458 C CA . LYS A 1 455 ? -7.708 -21.708 -16.637 1.00 91.00 455 LYS A CA 1
ATOM 3459 C C . LYS A 1 455 ? -7.280 -23.016 -15.972 1.00 91.00 455 LYS A C 1
ATOM 3461 O O . LYS A 1 455 ? -7.919 -24.033 -16.207 1.00 91.00 455 LYS A O 1
ATOM 3466 N N . GLY A 1 456 ? -6.197 -22.995 -15.193 1.00 89.31 456 GLY A N 1
ATOM 3467 C CA . GLY A 1 456 ? -5.661 -24.183 -14.520 1.00 89.31 456 GLY A CA 1
ATOM 3468 C C . GLY A 1 456 ? -6.284 -24.447 -13.146 1.00 89.31 456 GLY A C 1
ATOM 3469 O O . GLY A 1 456 ? -6.368 -25.596 -12.726 1.00 89.31 456 GLY A O 1
ATOM 3470 N N . GLY A 1 457 ? -6.743 -23.396 -12.461 1.00 90.62 457 GLY A N 1
ATOM 3471 C CA . GLY A 1 457 ? -7.417 -23.513 -11.169 1.00 90.62 457 GLY A CA 1
ATOM 3472 C C . GLY A 1 457 ? -6.500 -23.951 -10.014 1.00 90.62 457 GLY A C 1
ATOM 3473 O O . GLY A 1 457 ? -5.272 -23.956 -10.150 1.00 90.62 457 GLY A O 1
ATOM 3474 N N . PRO A 1 458 ? -7.081 -24.294 -8.846 1.00 89.44 458 PRO A N 1
ATOM 3475 C CA . PRO A 1 458 ? -6.329 -24.594 -7.625 1.00 89.44 458 PRO A CA 1
ATOM 3476 C C . PRO A 1 458 ? -5.309 -25.732 -7.754 1.00 89.44 458 PRO A C 1
ATOM 3478 O O . PRO A 1 458 ? -4.212 -25.616 -7.207 1.00 89.44 458 PRO A O 1
ATOM 3481 N N . ASP A 1 459 ? -5.633 -26.795 -8.495 1.00 88.69 459 ASP A N 1
ATOM 3482 C CA . ASP A 1 459 ? -4.752 -27.960 -8.645 1.00 88.69 459 ASP A CA 1
ATOM 3483 C C . ASP A 1 459 ? -3.494 -27.615 -9.448 1.00 88.69 459 ASP A C 1
ATOM 3485 O O . ASP A 1 459 ? -2.381 -27.875 -8.992 1.00 88.69 459 ASP A O 1
ATOM 3489 N N . ALA A 1 460 ? -3.638 -26.908 -10.574 1.00 91.06 460 ALA A N 1
ATOM 3490 C CA . ALA A 1 460 ? -2.493 -26.468 -11.373 1.00 91.06 460 ALA A CA 1
ATOM 3491 C C . ALA A 1 460 ? -1.602 -25.471 -10.607 1.00 91.06 460 ALA A C 1
ATOM 3493 O O . ALA A 1 460 ? -0.376 -25.475 -10.740 1.00 91.06 460 ALA A O 1
ATOM 3494 N N . VAL A 1 461 ? -2.202 -24.618 -9.767 1.00 90.25 461 VAL A N 1
ATOM 3495 C CA . VAL A 1 461 ? -1.455 -23.719 -8.873 1.00 90.25 461 VAL A CA 1
ATOM 3496 C C . VAL A 1 461 ? -0.704 -24.515 -7.805 1.00 90.25 461 VAL A C 1
ATOM 3498 O O . VAL A 1 461 ? 0.458 -24.216 -7.531 1.00 90.25 461 VAL A O 1
ATOM 3501 N N . CYS A 1 462 ? -1.332 -25.537 -7.221 1.00 86.56 462 CYS A N 1
ATOM 3502 C CA . CYS A 1 462 ? -0.703 -26.432 -6.254 1.00 86.56 462 CYS A CA 1
ATOM 3503 C C . CYS A 1 462 ? 0.503 -27.159 -6.868 1.00 86.56 462 CYS A C 1
ATOM 3505 O O . CYS A 1 462 ? 1.592 -27.126 -6.295 1.00 86.56 462 CYS A O 1
ATOM 3507 N N . GLU A 1 463 ? 0.346 -27.736 -8.061 1.00 87.31 463 GLU A N 1
ATOM 3508 C CA . GLU A 1 463 ? 1.429 -28.381 -8.811 1.00 87.31 463 GLU A CA 1
ATOM 3509 C C . GLU A 1 463 ? 2.571 -27.405 -9.103 1.00 87.31 463 GLU A C 1
ATOM 3511 O O . GLU A 1 463 ? 3.738 -27.708 -8.840 1.00 87.31 463 GLU A O 1
ATOM 3516 N N . ARG A 1 464 ? 2.244 -26.191 -9.568 1.00 87.12 464 ARG A N 1
ATOM 3517 C CA . ARG A 1 464 ? 3.240 -25.149 -9.829 1.00 87.12 464 ARG A CA 1
ATOM 3518 C C . ARG A 1 464 ? 4.017 -24.786 -8.571 1.00 87.12 464 ARG A C 1
ATOM 3520 O O . ARG A 1 464 ? 5.243 -24.723 -8.629 1.00 87.12 464 ARG A O 1
ATOM 3527 N N . LEU A 1 465 ? 3.332 -24.582 -7.447 1.00 84.44 465 LEU A N 1
ATOM 3528 C CA . LEU A 1 465 ? 3.971 -24.291 -6.165 1.00 84.44 465 LEU A CA 1
ATOM 3529 C C . LEU A 1 465 ? 4.862 -25.447 -5.700 1.00 84.44 465 LEU A C 1
ATOM 3531 O O . LEU A 1 465 ? 5.957 -25.184 -5.217 1.00 84.44 465 LEU A O 1
ATOM 3535 N N . CYS A 1 466 ? 4.438 -26.701 -5.888 1.00 78.81 466 CYS A N 1
ATOM 3536 C CA . CYS A 1 466 ? 5.234 -27.880 -5.535 1.00 78.81 466 CYS A CA 1
ATOM 3537 C C . CYS A 1 466 ? 6.457 -28.083 -6.450 1.00 78.81 466 CYS A C 1
ATOM 3539 O O . CYS A 1 466 ? 7.452 -28.670 -6.038 1.00 78.81 466 CYS A O 1
ATOM 3541 N N . SER A 1 467 ? 6.415 -27.586 -7.689 1.00 78.62 467 SER A N 1
ATOM 3542 C CA . SER A 1 467 ? 7.513 -27.741 -8.657 1.00 78.62 467 SER A CA 1
ATOM 3543 C C . SER A 1 467 ? 8.722 -26.825 -8.415 1.00 78.62 467 SER A C 1
ATOM 3545 O O . SER A 1 467 ? 9.786 -27.043 -8.996 1.00 78.62 467 SER A O 1
ATOM 3547 N N . LEU A 1 468 ? 8.587 -25.784 -7.587 1.00 72.94 468 LEU A N 1
ATOM 3548 C CA . LEU A 1 468 ? 9.683 -24.854 -7.299 1.00 72.94 468 LEU A CA 1
ATOM 3549 C C . LEU A 1 468 ? 10.753 -25.586 -6.478 1.00 72.94 468 LEU A C 1
ATOM 3551 O O . LEU A 1 468 ? 10.432 -26.108 -5.420 1.00 72.94 468 LEU A O 1
ATOM 3555 N N . GLN A 1 469 ? 12.008 -25.670 -6.943 1.00 54.75 469 GLN A N 1
ATOM 3556 C CA . GLN A 1 469 ? 13.083 -26.381 -6.225 1.00 54.75 469 GLN A CA 1
ATOM 3557 C C . GLN A 1 469 ? 13.135 -25.936 -4.752 1.00 54.75 469 GLN A C 1
ATOM 3559 O O . GLN A 1 469 ? 13.276 -24.746 -4.479 1.00 54.75 469 GLN A O 1
ATOM 3564 N N . LYS A 1 470 ? 13.022 -26.919 -3.841 1.00 53.38 470 LYS A N 1
ATOM 3565 C CA . LYS A 1 470 ? 12.679 -26.869 -2.396 1.00 53.38 470 LYS A CA 1
ATOM 3566 C C . LYS A 1 470 ? 11.229 -27.217 -2.044 1.00 53.38 470 LYS A C 1
ATOM 3568 O O . LYS A 1 470 ? 10.970 -27.520 -0.890 1.00 53.38 470 LYS A O 1
ATOM 3573 N N . ALA A 1 471 ? 10.295 -27.306 -2.988 1.00 48.84 471 ALA A N 1
ATOM 3574 C CA . ALA A 1 471 ? 8.865 -27.513 -2.749 1.00 48.84 471 ALA A CA 1
ATOM 3575 C C . ALA A 1 471 ? 8.335 -28.958 -2.974 1.00 48.84 471 ALA A C 1
ATOM 3577 O O . ALA A 1 471 ? 7.151 -29.142 -3.239 1.00 48.84 471 ALA A O 1
ATOM 3578 N N . GLU A 1 472 ? 9.107 -30.012 -2.665 1.00 39.41 472 GLU A N 1
ATOM 3579 C CA . GLU A 1 472 ? 8.599 -31.408 -2.636 1.00 39.41 472 GLU A CA 1
ATOM 3580 C C . GLU A 1 472 ? 7.624 -31.752 -1.472 1.00 39.41 472 GLU A C 1
ATOM 3582 O O . GLU A 1 472 ? 7.994 -31.741 -0.301 1.00 39.41 472 GLU A O 1
ATOM 3587 N N . LEU A 1 473 ? 6.359 -31.987 -1.847 1.00 44.16 473 LEU A N 1
ATOM 3588 C CA . LEU A 1 473 ? 5.114 -32.390 -1.152 1.00 44.16 473 LEU A CA 1
ATOM 3589 C C . LEU A 1 473 ? 5.090 -32.799 0.350 1.00 44.16 473 LEU A C 1
ATOM 3591 O O . LEU A 1 473 ? 5.824 -33.662 0.812 1.00 44.16 473 LEU A O 1
ATOM 3595 N N . LYS A 1 474 ? 4.036 -32.285 1.024 1.00 45.03 474 LYS A N 1
ATOM 3596 C CA . LYS A 1 474 ? 3.542 -32.496 2.413 1.00 45.03 474 LYS A CA 1
ATOM 3597 C C . LYS A 1 474 ? 4.454 -31.989 3.546 1.00 45.03 474 LYS A C 1
ATOM 3599 O O . LYS A 1 474 ? 5.462 -32.592 3.872 1.00 45.03 474 LYS A O 1
ATOM 3604 N N . GLY A 1 475 ? 4.008 -30.919 4.221 1.00 55.75 475 GLY A N 1
ATOM 3605 C CA . GLY A 1 475 ? 4.642 -30.382 5.442 1.00 55.75 475 GLY A CA 1
ATOM 3606 C C . GLY A 1 475 ? 5.328 -29.014 5.308 1.00 55.75 475 GLY A C 1
ATOM 3607 O O . GLY A 1 475 ? 6.039 -28.613 6.219 1.00 55.75 475 GLY A O 1
ATOM 3608 N N . LYS A 1 476 ? 5.113 -28.294 4.201 1.00 68.56 476 LYS A N 1
ATOM 3609 C CA . LYS A 1 476 ? 5.864 -27.076 3.845 1.00 68.56 476 LYS A CA 1
ATOM 3610 C C . LYS A 1 476 ? 5.450 -25.806 4.562 1.00 68.56 476 LYS A C 1
ATOM 3612 O O . LYS A 1 476 ? 4.272 -25.610 4.873 1.00 68.56 476 LYS A O 1
ATOM 3617 N N . SER A 1 477 ? 6.421 -24.919 4.740 1.00 75.06 477 SER A N 1
ATOM 3618 C CA . SER A 1 477 ? 6.285 -23.594 5.325 1.00 75.06 477 SER A CA 1
ATOM 3619 C C . SER A 1 477 ? 6.473 -22.512 4.252 1.00 75.06 477 SER A C 1
ATOM 3621 O O . SER A 1 477 ? 7.512 -22.390 3.606 1.00 75.06 477 SER A O 1
ATOM 3623 N N . PHE A 1 478 ? 5.436 -21.697 4.057 1.00 83.50 478 PHE A N 1
ATOM 3624 C CA . PHE A 1 478 ? 5.481 -20.539 3.166 1.00 83.50 478 PHE A CA 1
ATOM 3625 C C . PHE A 1 478 ? 5.382 -19.261 3.985 1.00 83.50 478 PHE A C 1
ATOM 3627 O O . PHE A 1 478 ? 4.500 -19.142 4.838 1.00 83.50 478 PHE A O 1
ATOM 3634 N N . LEU A 1 479 ? 6.226 -18.281 3.670 1.00 85.69 479 LEU A N 1
ATOM 3635 C CA . LEU A 1 479 ? 6.066 -16.925 4.183 1.00 85.69 479 LEU A CA 1
ATOM 3636 C C . LEU A 1 479 ? 5.339 -16.083 3.138 1.00 85.69 479 LEU A C 1
ATOM 3638 O O . LEU A 1 479 ? 5.826 -15.915 2.021 1.00 85.69 479 LEU A O 1
ATOM 3642 N N . CYS A 1 480 ? 4.172 -15.551 3.487 1.00 88.69 480 CYS A N 1
ATOM 3643 C CA . CYS A 1 480 ? 3.394 -14.727 2.565 1.00 88.69 480 CYS A CA 1
ATOM 3644 C C . CYS A 1 480 ? 3.598 -13.239 2.885 1.00 88.69 480 CYS A C 1
ATOM 3646 O O . CYS A 1 480 ? 3.409 -12.831 4.033 1.00 88.69 480 CYS A O 1
ATOM 3648 N N . ARG A 1 481 ? 3.941 -12.437 1.868 1.00 87.50 481 ARG A N 1
ATOM 3649 C CA . ARG A 1 481 ? 3.907 -10.967 1.883 1.00 87.50 481 ARG A CA 1
ATOM 3650 C C . ARG A 1 481 ? 2.748 -10.498 1.016 1.00 87.50 481 ARG A C 1
ATOM 3652 O O . ARG A 1 481 ? 2.781 -10.653 -0.206 1.00 87.50 481 ARG A O 1
ATOM 3659 N N . THR A 1 482 ? 1.702 -9.961 1.634 1.00 89.56 482 THR A N 1
ATOM 3660 C CA . THR A 1 482 ? 0.422 -9.772 0.934 1.00 89.56 482 THR A CA 1
ATOM 3661 C C . THR A 1 482 ? -0.257 -8.451 1.256 1.00 89.56 482 THR A C 1
ATOM 3663 O O . THR A 1 482 ? 0.086 -7.786 2.229 1.00 89.56 482 THR A O 1
ATOM 3666 N N . ALA A 1 483 ? -1.261 -8.090 0.459 1.00 89.12 483 ALA A N 1
ATOM 3667 C CA . ALA A 1 483 ? -2.202 -7.023 0.790 1.00 89.12 483 ALA A CA 1
ATOM 3668 C C . ALA A 1 483 ? -3.444 -7.567 1.531 1.00 89.12 483 ALA A C 1
ATOM 3670 O O . ALA A 1 483 ? -3.490 -8.728 1.948 1.00 89.12 483 ALA A O 1
ATOM 3671 N N . ALA A 1 484 ? -4.464 -6.718 1.703 1.00 86.25 484 ALA A N 1
ATOM 3672 C CA . ALA A 1 484 ? -5.628 -6.999 2.544 1.00 86.25 484 ALA A CA 1
ATOM 3673 C C . ALA A 1 484 ? -6.460 -8.210 2.086 1.00 86.25 484 ALA A C 1
ATOM 3675 O O . ALA A 1 484 ? -6.922 -8.980 2.922 1.00 86.25 484 ALA A O 1
ATOM 3676 N N . SER A 1 485 ? -6.691 -8.389 0.780 1.00 88.12 485 SER A N 1
ATOM 3677 C CA . SER A 1 485 ? -7.603 -9.431 0.266 1.00 88.12 485 SER A CA 1
ATOM 3678 C C . SER A 1 485 ? -7.128 -10.854 0.545 1.00 88.12 485 SER A C 1
ATOM 3680 O O . SER A 1 485 ? -7.948 -11.754 0.695 1.00 88.12 485 SER A O 1
ATOM 3682 N N . PHE A 1 486 ? -5.815 -11.068 0.639 1.00 90.19 486 PHE A N 1
ATOM 3683 C CA . PHE A 1 486 ? -5.272 -12.404 0.856 1.00 90.19 486 PHE A CA 1
ATOM 3684 C C . PHE A 1 486 ? -5.675 -12.975 2.215 1.00 90.19 486 PHE A C 1
ATOM 3686 O O . PHE A 1 486 ? -5.996 -14.156 2.307 1.00 90.19 486 PHE A O 1
ATOM 3693 N N . VAL A 1 487 ? -5.683 -12.145 3.265 1.00 90.12 487 VAL A N 1
ATOM 3694 C CA . VAL A 1 487 ? -5.996 -12.605 4.623 1.00 90.12 487 VAL A CA 1
ATOM 3695 C C . VAL A 1 487 ? -7.414 -13.158 4.672 1.00 90.12 487 VAL A C 1
ATOM 3697 O O . VAL A 1 487 ? -7.583 -14.306 5.061 1.00 90.12 487 VAL A O 1
ATOM 3700 N N . SER A 1 488 ? -8.415 -12.394 4.224 1.00 90.19 488 SER A N 1
ATOM 3701 C CA . SER A 1 488 ? -9.817 -12.839 4.227 1.00 90.19 488 SER A CA 1
ATOM 3702 C C . SER A 1 488 ? -10.028 -14.101 3.396 1.00 90.19 488 SER A C 1
ATOM 3704 O O . SER A 1 488 ? -10.677 -15.027 3.882 1.00 90.19 488 SER A O 1
ATOM 3706 N N . ALA A 1 489 ? -9.411 -14.190 2.213 1.00 90.00 489 ALA A N 1
ATOM 3707 C CA . ALA A 1 489 ? -9.446 -15.401 1.398 1.00 90.00 489 ALA A CA 1
ATOM 3708 C C . ALA A 1 489 ? -8.825 -16.602 2.133 1.00 90.00 489 ALA A C 1
ATOM 3710 O O . ALA A 1 489 ? -9.431 -17.667 2.191 1.00 90.00 489 ALA A O 1
ATOM 3711 N N . ARG A 1 490 ? -7.656 -16.429 2.767 1.00 88.88 490 ARG A N 1
ATOM 3712 C CA . ARG A 1 490 ? -6.917 -17.501 3.456 1.00 88.88 490 ARG A CA 1
ATOM 3713 C C . ARG A 1 490 ? -7.683 -18.119 4.624 1.00 88.88 490 ARG A C 1
ATOM 3715 O O . ARG A 1 490 ? -7.460 -19.292 4.911 1.00 88.88 490 ARG A O 1
ATOM 3722 N N . ILE A 1 491 ? -8.554 -17.354 5.283 1.00 89.50 491 ILE A N 1
ATOM 3723 C CA . ILE A 1 491 ? -9.369 -17.830 6.415 1.00 89.50 491 ILE A CA 1
ATOM 3724 C C . ILE A 1 491 ? -10.852 -18.023 6.074 1.00 89.50 491 ILE A C 1
ATOM 3726 O O . ILE A 1 491 ? -11.657 -18.283 6.967 1.00 89.50 491 ILE A O 1
ATOM 3730 N N . GLY A 1 492 ? -11.228 -17.913 4.796 1.00 89.12 492 GLY A N 1
ATOM 3731 C CA . GLY A 1 492 ? -12.599 -18.148 4.341 1.00 89.12 492 GLY A CA 1
ATOM 3732 C C . GLY A 1 492 ? -13.616 -17.105 4.823 1.00 89.12 492 GLY A C 1
ATOM 3733 O O . GLY A 1 492 ? -14.787 -17.444 5.022 1.00 89.12 492 GLY A O 1
ATOM 3734 N N . ILE A 1 493 ? -13.190 -15.855 5.046 1.00 88.81 493 ILE A N 1
ATOM 3735 C CA . ILE A 1 493 ? -14.094 -14.744 5.377 1.00 88.81 493 ILE A CA 1
ATOM 3736 C C . ILE A 1 493 ? -14.849 -14.308 4.122 1.00 88.81 493 ILE A C 1
ATOM 3738 O O . ILE A 1 493 ? -14.250 -13.977 3.101 1.00 88.81 493 ILE A O 1
ATOM 3742 N N . VAL A 1 494 ? -16.174 -14.242 4.240 1.00 87.19 494 VAL A N 1
ATOM 3743 C CA . VAL A 1 494 ? -17.068 -13.722 3.201 1.00 87.19 494 VAL A CA 1
ATOM 3744 C C . VAL A 1 494 ? -17.298 -12.230 3.436 1.00 87.19 494 VAL A C 1
ATOM 3746 O O . VAL A 1 494 ? -17.473 -11.789 4.573 1.00 87.19 494 VAL A O 1
ATOM 3749 N N . ALA A 1 495 ? -17.304 -11.443 2.361 1.00 85.00 495 ALA A N 1
ATOM 3750 C CA . ALA A 1 495 ? -17.556 -10.010 2.445 1.00 85.00 495 ALA A CA 1
ATOM 3751 C C . ALA A 1 495 ? -18.942 -9.710 3.048 1.00 85.00 495 ALA A C 1
ATOM 3753 O O . ALA A 1 495 ? -19.933 -10.372 2.740 1.00 85.00 495 ALA A O 1
ATOM 3754 N N . LYS A 1 496 ? -19.011 -8.671 3.886 1.00 86.44 496 LYS A N 1
ATOM 3755 C CA . LYS A 1 496 ? -20.258 -8.138 4.450 1.00 86.44 496 LYS A CA 1
ATOM 3756 C C . LYS A 1 496 ? -20.537 -6.754 3.881 1.00 86.44 496 LYS A C 1
ATOM 3758 O O . LYS A 1 496 ? -19.608 -6.018 3.552 1.00 86.44 496 LYS A O 1
ATOM 3763 N N . ALA A 1 497 ? -21.815 -6.395 3.807 1.00 87.94 497 ALA A N 1
ATOM 3764 C CA . ALA A 1 497 ? -22.206 -5.020 3.525 1.00 87.94 497 ALA A CA 1
ATOM 3765 C C . ALA A 1 497 ? -21.660 -4.067 4.611 1.00 87.94 497 ALA A C 1
ATOM 3767 O O . ALA A 1 497 ? -21.447 -4.506 5.748 1.00 87.94 497 ALA A O 1
ATOM 3768 N N . PRO A 1 498 ? -21.438 -2.778 4.286 1.00 90.50 498 PRO A N 1
ATOM 3769 C CA . PRO A 1 498 ? -21.017 -1.794 5.272 1.00 90.50 498 PRO A CA 1
ATOM 3770 C C . PRO A 1 498 ? -21.955 -1.751 6.485 1.00 90.50 498 PRO A C 1
ATOM 3772 O O . PRO A 1 498 ? -23.175 -1.698 6.336 1.00 90.50 498 PRO A O 1
ATOM 3775 N N . ILE A 1 499 ? -21.364 -1.770 7.676 1.00 90.50 499 ILE A N 1
ATOM 3776 C CA . ILE A 1 499 ? -22.049 -1.737 8.965 1.00 90.50 499 ILE A CA 1
ATOM 3777 C C . ILE A 1 499 ? -22.534 -0.314 9.233 1.00 90.50 499 ILE A C 1
ATOM 3779 O O . ILE A 1 499 ? -21.751 0.640 9.213 1.00 90.50 499 ILE A O 1
ATOM 3783 N N . LEU A 1 500 ? -23.826 -0.180 9.518 1.00 86.88 500 LEU A N 1
ATOM 3784 C CA . LEU A 1 500 ? -24.441 1.070 9.942 1.00 86.88 500 LEU A CA 1
ATOM 3785 C C . LEU A 1 500 ? -24.534 1.124 11.475 1.00 86.88 500 LEU A C 1
ATOM 3787 O O . LEU A 1 500 ? -24.583 0.082 12.131 1.00 86.88 500 LEU A O 1
ATOM 3791 N N . PRO A 1 501 ? -24.648 2.322 12.081 1.00 83.31 501 PRO A N 1
ATOM 3792 C CA . PRO A 1 501 ? -24.760 2.454 13.537 1.00 83.31 501 PRO A CA 1
ATOM 3793 C C . PRO A 1 501 ? -25.881 1.614 14.166 1.00 83.31 501 PRO A C 1
ATOM 3795 O O . PRO A 1 501 ? -25.744 1.133 15.286 1.00 83.31 501 PRO A O 1
ATOM 3798 N N . LYS A 1 502 ? -26.992 1.426 13.440 1.00 79.94 502 LYS A N 1
ATOM 3799 C CA . LYS A 1 502 ? -28.143 0.617 13.874 1.00 79.94 502 LYS A CA 1
ATOM 3800 C C . LYS A 1 502 ? -27.819 -0.877 14.019 1.00 79.94 502 LYS A C 1
ATOM 3802 O O . LYS A 1 502 ? -28.485 -1.557 14.790 1.00 79.94 502 LYS A O 1
ATOM 3807 N N . ASP A 1 503 ? -26.811 -1.369 13.301 1.00 84.44 503 ASP A N 1
ATOM 3808 C CA . ASP A 1 503 ? -26.459 -2.791 13.254 1.00 84.44 503 ASP A CA 1
ATOM 3809 C C . ASP A 1 503 ? -25.571 -3.201 14.443 1.00 84.44 503 ASP A C 1
ATOM 3811 O O . ASP A 1 503 ? -25.427 -4.385 14.731 1.00 84.44 503 ASP A O 1
ATOM 3815 N N . LEU A 1 504 ? -24.992 -2.231 15.164 1.00 78.19 504 LEU A N 1
ATOM 3816 C CA . LEU A 1 504 ? -24.087 -2.475 16.293 1.00 78.19 504 LEU A CA 1
ATOM 3817 C C . LEU A 1 504 ? -24.801 -2.802 17.613 1.00 78.19 504 LEU A C 1
ATOM 3819 O O . LEU A 1 504 ? -24.130 -3.069 18.602 1.00 78.19 504 LEU A O 1
ATOM 3823 N N . GLY A 1 505 ? -26.137 -2.749 17.674 1.00 62.38 505 GLY A N 1
ATOM 3824 C CA . GLY A 1 505 ? -26.924 -3.122 18.864 1.00 62.38 505 GLY A CA 1
ATOM 3825 C C . GLY A 1 505 ? -26.705 -2.261 20.122 1.00 62.38 505 GLY A C 1
ATOM 3826 O O . GLY A 1 505 ? -27.411 -2.432 21.115 1.00 62.38 505 GLY A O 1
ATOM 3827 N N . ASN A 1 506 ? -25.763 -1.316 20.093 1.00 59.00 506 ASN A N 1
ATOM 3828 C CA . ASN A 1 506 ? -25.412 -0.469 21.225 1.00 59.00 506 ASN A CA 1
ATOM 3829 C C . ASN A 1 506 ? -26.470 0.615 21.467 1.00 59.00 506 ASN A C 1
ATOM 3831 O O . ASN A 1 506 ? -27.027 1.197 20.531 1.00 59.00 506 ASN A O 1
ATOM 3835 N N . LYS A 1 507 ? -26.712 0.948 22.744 1.00 55.31 507 LYS A N 1
ATOM 3836 C CA . LYS A 1 507 ? -27.447 2.168 23.108 1.00 55.31 507 LYS A CA 1
ATOM 3837 C C . LYS A 1 507 ? -26.694 3.347 22.500 1.00 55.31 507 LYS A C 1
ATOM 3839 O O . LYS A 1 507 ? -25.580 3.642 22.919 1.00 55.31 507 LYS A O 1
ATOM 3844 N N . ILE A 1 508 ? -27.291 3.997 21.503 1.00 56.28 508 ILE A N 1
ATOM 3845 C CA . ILE A 1 508 ? -26.698 5.160 20.844 1.00 56.28 508 ILE A CA 1
ATOM 3846 C C . ILE A 1 508 ? -26.505 6.243 21.908 1.00 56.28 508 ILE A C 1
ATOM 3848 O O . ILE A 1 508 ? -27.472 6.878 22.339 1.00 56.28 508 ILE A O 1
ATOM 3852 N N . GLU A 1 509 ? -25.260 6.427 22.350 1.00 62.22 509 GLU A N 1
ATOM 3853 C CA . GLU A 1 509 ? -24.922 7.423 23.360 1.00 62.22 509 GLU A CA 1
ATOM 3854 C C . GLU A 1 509 ? -25.341 8.822 22.920 1.00 62.22 509 GLU A C 1
ATOM 3856 O O . GLU A 1 509 ? -25.479 9.120 21.727 1.00 62.22 509 GLU A O 1
ATOM 3861 N N . SER A 1 510 ? -25.602 9.683 23.908 1.00 68.62 510 SER A N 1
ATOM 3862 C CA . SER A 1 510 ? -26.246 10.970 23.670 1.00 68.62 510 SER A CA 1
ATOM 3863 C C . SER A 1 510 ? -25.355 12.012 22.975 1.00 68.62 510 SER A C 1
ATOM 3865 O O . SER A 1 510 ? -25.901 12.999 22.484 1.00 68.62 510 SER A O 1
ATOM 3867 N N . THR A 1 511 ? -24.044 11.765 22.884 1.00 85.94 511 THR A N 1
ATOM 3868 C CA . THR A 1 511 ? -22.972 12.694 22.488 1.00 85.94 511 THR A CA 1
ATOM 3869 C C . THR A 1 511 ? -22.712 12.752 20.972 1.00 85.94 511 THR A C 1
ATOM 3871 O O . THR A 1 511 ? -23.294 12.012 20.165 1.00 85.94 511 THR A O 1
ATOM 3874 N N . GLY A 1 512 ? -21.866 13.704 20.569 1.00 88.00 512 GLY A N 1
ATOM 3875 C CA . GLY A 1 512 ? -21.366 13.846 19.201 1.00 88.00 512 GLY A CA 1
ATOM 3876 C C . GLY A 1 512 ? -20.370 12.755 18.789 1.00 88.00 512 GLY A C 1
ATOM 3877 O O . GLY A 1 512 ? -19.803 12.059 19.629 1.00 88.00 512 GLY A O 1
ATOM 3878 N N . GLY A 1 513 ? -20.169 12.587 17.484 1.00 92.75 513 GLY A N 1
ATOM 3879 C CA . GLY A 1 513 ? -19.054 11.829 16.913 1.00 92.75 513 GLY A CA 1
ATOM 3880 C C . GLY A 1 513 ? -17.794 12.683 16.769 1.00 92.75 513 GLY A C 1
ATOM 3881 O O . GLY A 1 513 ? -17.886 13.895 16.597 1.00 92.75 513 GLY A O 1
ATOM 3882 N N . LEU A 1 514 ? -16.622 12.055 16.816 1.00 96.12 514 LEU A N 1
ATOM 3883 C CA . LEU A 1 514 ? -15.329 12.722 16.655 1.00 96.12 514 LEU A CA 1
ATOM 3884 C C . LEU A 1 514 ? -14.675 12.303 15.336 1.00 96.12 514 LEU A C 1
ATOM 3886 O O . LEU A 1 514 ? -14.530 11.118 15.055 1.00 96.12 514 LEU A O 1
ATOM 3890 N N . ILE A 1 515 ? -14.246 13.269 14.532 1.00 96.25 515 ILE A N 1
ATOM 3891 C CA . ILE A 1 515 ? -13.571 13.044 13.252 1.00 96.25 515 ILE A CA 1
ATOM 3892 C C . ILE A 1 515 ? -12.183 13.680 13.349 1.00 96.25 515 ILE A C 1
ATOM 3894 O O . ILE A 1 515 ? -12.084 14.883 13.557 1.00 96.25 515 ILE A O 1
ATOM 3898 N N . VAL A 1 516 ? -11.117 12.894 13.211 1.00 95.75 516 VAL A N 1
ATOM 3899 C CA . VAL A 1 516 ? -9.724 13.323 13.406 1.00 95.75 516 VAL A CA 1
ATOM 3900 C C . VAL A 1 516 ? -8.945 13.222 12.100 1.00 95.75 516 VAL A C 1
ATOM 3902 O O . VAL A 1 516 ? -8.807 12.143 11.515 1.00 95.75 516 VAL A O 1
ATOM 3905 N N . VAL A 1 517 ? -8.394 14.349 11.648 1.00 92.25 517 VAL A N 1
ATOM 3906 C CA . VAL A 1 517 ? -7.650 14.435 10.386 1.00 92.25 517 VAL A CA 1
ATOM 3907 C C . VAL A 1 517 ? -6.344 15.199 10.590 1.00 92.25 517 VAL A C 1
ATOM 3909 O O . VAL A 1 517 ? -6.332 16.425 10.623 1.00 92.25 517 VAL A O 1
ATOM 3912 N N . GLY A 1 518 ? -5.235 14.464 10.706 1.00 82.00 518 GLY A N 1
ATOM 3913 C CA . GLY A 1 518 ? -3.907 15.053 10.925 1.00 82.00 518 GLY A CA 1
ATOM 3914 C C . GLY A 1 518 ? -3.085 15.291 9.653 1.00 82.00 518 GLY A C 1
ATOM 3915 O O . GLY A 1 518 ? -2.225 16.165 9.633 1.00 82.00 518 GLY A O 1
ATOM 3916 N N . SER A 1 519 ? -3.334 14.527 8.584 1.00 69.12 519 SER A N 1
ATOM 3917 C CA . SER A 1 519 ? -2.468 14.506 7.393 1.00 69.12 519 SER A CA 1
ATOM 3918 C C . SER A 1 519 ? -2.769 15.620 6.381 1.00 69.12 519 SER A C 1
ATOM 3920 O O . SER A 1 519 ? -3.935 15.898 6.080 1.00 69.12 519 SER A O 1
ATOM 3922 N N . TYR A 1 520 ? -1.709 16.200 5.801 1.00 69.19 520 TYR A N 1
ATOM 3923 C CA . TYR A 1 520 ? -1.768 17.087 4.636 1.00 69.19 520 TYR A CA 1
ATOM 3924 C C . TYR A 1 520 ? -1.460 16.291 3.361 1.00 69.19 520 TYR A C 1
ATOM 3926 O O . TYR A 1 520 ? -0.310 16.120 2.968 1.00 69.19 520 TYR A O 1
ATOM 3934 N N . VAL A 1 521 ? -2.504 15.749 2.735 1.00 71.50 521 VAL A N 1
ATOM 3935 C CA . VAL A 1 521 ? -2.411 15.032 1.453 1.00 71.50 521 VAL A CA 1
ATOM 3936 C C . VAL A 1 521 ? -3.492 15.597 0.534 1.00 71.50 521 VAL A C 1
ATOM 3938 O O . VAL A 1 521 ? -4.634 15.684 0.992 1.00 71.50 521 VAL A O 1
ATOM 3941 N N . PRO A 1 522 ? -3.209 15.923 -0.745 1.00 71.38 522 PRO A N 1
ATOM 3942 C CA . PRO A 1 522 ? -4.180 16.566 -1.638 1.00 71.38 522 PRO A CA 1
ATOM 3943 C C . PRO A 1 522 ? -5.542 15.860 -1.700 1.00 71.38 522 PRO A C 1
ATOM 3945 O O . PRO A 1 522 ? -6.585 16.508 -1.655 1.00 71.38 522 PRO A O 1
ATOM 3948 N N . LYS A 1 523 ? -5.548 14.520 -1.729 1.00 78.88 523 LYS A N 1
ATOM 3949 C CA . LYS A 1 523 ? -6.780 13.717 -1.702 1.00 78.88 523 LYS A CA 1
ATOM 3950 C C . LYS A 1 523 ? -7.559 13.877 -0.391 1.00 78.88 523 LYS A C 1
ATOM 3952 O O . LYS A 1 523 ? -8.773 14.046 -0.424 1.00 78.88 523 LYS A O 1
ATOM 3957 N N . THR A 1 524 ? -6.871 13.859 0.753 1.00 83.81 524 THR A N 1
ATOM 3958 C CA . THR A 1 524 ? -7.496 14.099 2.063 1.00 83.81 524 THR A CA 1
ATOM 3959 C C . THR A 1 524 ? -8.067 15.516 2.136 1.00 83.81 524 THR A C 1
ATOM 3961 O O . THR A 1 524 ? -9.174 15.683 2.632 1.00 83.81 524 THR A O 1
ATOM 3964 N N . THR A 1 525 ? -7.367 16.527 1.612 1.00 84.56 525 THR A N 1
ATOM 3965 C CA . THR A 1 525 ? -7.869 17.910 1.574 1.00 84.56 525 THR A CA 1
ATOM 3966 C C . THR A 1 525 ? -9.180 17.999 0.794 1.00 84.56 525 THR A C 1
ATOM 3968 O O . THR A 1 525 ? -10.175 18.434 1.367 1.00 84.56 525 THR A O 1
ATOM 3971 N N . LYS A 1 526 ? -9.227 17.456 -0.432 1.00 85.62 526 LYS A N 1
ATOM 3972 C CA . LYS A 1 526 ? -10.455 17.403 -1.250 1.00 85.62 526 LYS A CA 1
ATOM 3973 C C . LYS A 1 526 ? -11.614 16.701 -0.536 1.00 85.62 526 LYS A C 1
ATOM 3975 O O . LYS A 1 526 ? -12.736 17.191 -0.547 1.00 85.62 526 LYS A O 1
ATOM 3980 N N . GLN A 1 527 ? -11.349 15.571 0.126 1.00 89.00 527 GLN A N 1
ATOM 3981 C CA . GLN A 1 527 ? -12.376 14.837 0.882 1.00 89.00 527 GLN A CA 1
ATOM 3982 C C . GLN A 1 527 ? -12.957 15.648 2.052 1.00 89.00 527 GLN A C 1
ATOM 3984 O O . GLN A 1 527 ? -14.126 15.487 2.399 1.00 89.00 527 GLN A O 1
ATOM 3989 N N . ILE A 1 528 ? -12.150 16.506 2.681 1.00 89.50 528 ILE A N 1
ATOM 3990 C CA . ILE A 1 528 ? -12.590 17.333 3.809 1.00 89.50 528 ILE A CA 1
ATOM 3991 C C . ILE A 1 528 ? -13.264 18.630 3.357 1.00 89.50 528 ILE A C 1
ATOM 3993 O O . ILE A 1 528 ? -14.219 19.063 4.004 1.00 89.50 528 ILE A O 1
ATOM 3997 N N . GLU A 1 529 ? -12.837 19.219 2.241 1.00 88.38 529 GLU A N 1
ATOM 3998 C CA . GLU A 1 529 ? -13.570 20.305 1.576 1.00 88.38 529 GLU A CA 1
ATOM 3999 C C . GLU A 1 529 ? -14.989 19.847 1.220 1.00 88.38 529 GLU A C 1
ATOM 4001 O O . GLU A 1 529 ? -15.961 20.519 1.565 1.00 88.38 529 GLU A O 1
ATOM 4006 N N . GLU A 1 530 ? -15.119 18.645 0.653 1.00 89.38 530 GLU A N 1
ATOM 4007 C CA . GLU A 1 530 ? -16.413 18.056 0.313 1.00 89.38 530 GLU A CA 1
ATOM 4008 C C . GLU A 1 530 ? -17.269 17.770 1.560 1.00 89.38 530 GLU A C 1
ATOM 4010 O O . GLU A 1 530 ? -18.448 18.122 1.611 1.00 89.38 530 GLU A O 1
ATOM 4015 N N . LEU A 1 531 ? -16.675 17.206 2.622 1.00 89.62 531 LEU A N 1
ATOM 4016 C CA . LEU A 1 531 ? -17.354 17.018 3.911 1.00 89.62 531 LEU A CA 1
ATOM 4017 C C . LEU A 1 531 ? -17.892 18.344 4.470 1.00 89.62 531 LEU A C 1
ATOM 4019 O O . LEU A 1 531 ? -19.029 18.401 4.943 1.00 89.62 531 LEU A O 1
ATOM 4023 N N . THR A 1 532 ? -17.081 19.400 4.420 1.00 86.38 532 THR A N 1
ATOM 4024 C CA . THR A 1 532 ? -17.427 20.721 4.962 1.00 86.38 532 THR A CA 1
ATOM 4025 C C . THR A 1 532 ? -18.506 21.397 4.118 1.00 86.38 532 THR A C 1
ATOM 4027 O O . THR A 1 532 ? -19.450 21.951 4.676 1.00 86.38 532 THR A O 1
ATOM 4030 N N . SER A 1 533 ? -18.431 21.279 2.791 1.00 83.38 533 SER A N 1
ATOM 4031 C CA . SER A 1 533 ? -19.455 21.766 1.860 1.00 83.38 533 SER A CA 1
ATOM 4032 C C . SER A 1 533 ? -20.809 21.087 2.100 1.00 83.38 533 SER A C 1
ATOM 4034 O O . SER A 1 533 ? -21.826 21.751 2.301 1.00 83.38 533 SER A O 1
ATOM 4036 N N . GLN A 1 534 ? -20.826 19.751 2.177 1.00 77.44 534 GLN A N 1
ATOM 4037 C CA . GLN A 1 534 ? -22.066 18.978 2.302 1.00 77.44 534 GLN A CA 1
ATOM 4038 C C . GLN A 1 534 ? -22.661 18.987 3.717 1.00 77.44 534 GLN A C 1
ATOM 4040 O O . GLN A 1 534 ? -23.873 18.843 3.875 1.00 77.44 534 GLN A O 1
ATOM 4045 N N . SER A 1 535 ? -21.822 19.084 4.753 1.00 75.12 535 SER A N 1
ATOM 4046 C CA . SER A 1 535 ? -22.222 18.828 6.148 1.00 75.12 535 SER A CA 1
ATOM 4047 C C . SER A 1 535 ? -21.799 19.918 7.139 1.00 75.12 535 SER A C 1
ATOM 4049 O O . SER A 1 535 ? -22.030 19.764 8.339 1.00 75.12 535 SER A O 1
ATOM 4051 N N . GLY A 1 536 ? -21.241 21.045 6.683 1.00 64.25 536 GLY A N 1
ATOM 4052 C CA . GLY A 1 536 ? -20.725 22.120 7.546 1.00 64.25 536 GLY A CA 1
ATOM 4053 C C . GLY A 1 536 ? -21.768 22.782 8.455 1.00 64.25 536 GLY A C 1
ATOM 4054 O O . GLY A 1 536 ? -21.425 23.368 9.477 1.00 64.25 536 GLY A O 1
ATOM 4055 N N . ARG A 1 537 ? -23.065 22.639 8.147 1.00 63.97 537 ARG A N 1
ATOM 4056 C CA . ARG A 1 537 ? -24.161 23.081 9.033 1.00 63.97 537 ARG A CA 1
ATOM 4057 C C . ARG A 1 537 ? -24.386 22.150 10.233 1.00 63.97 537 ARG A C 1
ATOM 4059 O O . ARG A 1 537 ? -24.919 22.587 11.252 1.00 63.97 537 ARG A O 1
ATOM 4066 N N . PHE A 1 538 ? -23.985 20.884 10.125 1.00 70.69 538 PHE A N 1
ATOM 4067 C CA . PHE A 1 538 ? -24.220 19.841 11.131 1.00 70.69 538 PHE A CA 1
ATOM 4068 C C . PHE A 1 538 ? -22.957 19.459 11.909 1.00 70.69 538 PHE A C 1
ATOM 4070 O O . PHE A 1 538 ? -23.068 18.989 13.042 1.00 70.69 538 PHE A O 1
ATOM 4077 N N . ILE A 1 539 ? -21.784 19.704 11.323 1.00 84.62 539 ILE A N 1
ATOM 4078 C CA . ILE A 1 539 ? -20.473 19.417 11.905 1.00 84.62 539 ILE A CA 1
ATOM 4079 C C . ILE A 1 539 ? -19.863 20.708 12.457 1.00 84.62 539 ILE A C 1
ATOM 4081 O O . ILE A 1 539 ? -19.987 21.775 11.857 1.00 84.62 539 ILE A O 1
ATOM 4085 N N . ARG A 1 540 ? -19.197 20.628 13.611 1.00 90.81 540 ARG A N 1
ATOM 4086 C CA . ARG A 1 540 ? -18.370 21.721 14.140 1.00 90.81 540 ARG A CA 1
ATOM 4087 C C . ARG A 1 540 ? -16.902 21.438 13.881 1.00 90.81 540 ARG A C 1
ATOM 4089 O O . ARG A 1 540 ? -16.416 20.377 14.246 1.00 90.81 540 ARG A O 1
ATOM 4096 N N . SER A 1 541 ? -16.201 22.384 13.269 1.00 91.94 541 SER A N 1
ATOM 4097 C CA . SER A 1 541 ? -14.774 22.244 12.985 1.00 91.94 541 SER A CA 1
ATOM 4098 C C . SER A 1 541 ? -13.945 22.928 14.066 1.00 91.94 541 SER A C 1
ATOM 4100 O O . SER A 1 541 ? -14.197 24.080 14.415 1.00 91.94 541 SER A O 1
ATOM 4102 N N . VAL A 1 542 ? -12.949 22.215 14.579 1.00 93.94 542 VAL A N 1
ATOM 4103 C CA . VAL A 1 542 ? -11.893 22.724 15.451 1.00 93.94 542 VAL A CA 1
ATOM 4104 C C . VAL A 1 542 ? -10.589 22.579 14.683 1.00 93.94 542 VAL A C 1
ATOM 4106 O O . VAL A 1 542 ? -10.072 21.475 14.511 1.00 93.94 542 VAL A O 1
ATOM 4109 N N . GLU A 1 543 ? -10.085 23.703 14.183 1.00 93.69 543 GLU A N 1
ATOM 4110 C CA . GLU A 1 543 ? -8.783 23.754 13.527 1.00 93.69 543 GLU A CA 1
ATOM 4111 C C . GLU A 1 543 ? -7.668 23.892 14.572 1.00 93.69 543 GLU A C 1
ATOM 4113 O O . GLU A 1 543 ? -7.788 24.681 15.515 1.00 93.69 543 GLU A O 1
ATOM 4118 N N . VAL A 1 544 ? -6.601 23.114 14.393 1.00 91.94 544 VAL A N 1
ATOM 4119 C CA . VAL A 1 544 ? -5.364 23.139 15.179 1.00 91.94 544 VAL A CA 1
ATOM 4120 C C . VAL A 1 544 ? -4.271 23.765 14.325 1.00 91.94 544 VAL A C 1
ATOM 4122 O O . VAL A 1 544 ? -3.927 23.234 13.266 1.00 91.94 544 VAL A O 1
ATOM 4125 N N . SER A 1 545 ? -3.702 24.879 14.778 1.00 89.06 545 SER A N 1
ATOM 4126 C CA . SER A 1 545 ? -2.634 25.552 14.036 1.00 89.06 545 SER A CA 1
ATOM 4127 C C . SER A 1 545 ? -1.351 24.717 14.034 1.00 89.06 545 SER A C 1
ATOM 4129 O O . SER A 1 545 ? -0.698 24.584 15.070 1.00 89.06 545 SER A O 1
ATOM 4131 N N . ALA A 1 546 ? -0.959 24.201 12.861 1.00 84.75 546 ALA A N 1
ATOM 4132 C CA . ALA A 1 546 ? 0.281 23.441 12.678 1.00 84.75 546 ALA A CA 1
ATOM 4133 C C . ALA A 1 546 ? 1.522 24.251 13.098 1.00 84.75 546 ALA A C 1
ATOM 4135 O O . ALA A 1 546 ? 2.472 23.704 13.645 1.00 84.75 546 ALA A O 1
ATOM 4136 N N . ASP A 1 547 ? 1.486 25.564 12.895 1.00 84.38 547 ASP A N 1
ATOM 4137 C CA . ASP A 1 547 ? 2.572 26.491 13.205 1.00 84.38 547 ASP A CA 1
ATOM 4138 C C . ASP A 1 547 ? 2.754 26.683 14.724 1.00 84.38 547 ASP A C 1
ATOM 4140 O O . ASP A 1 547 ? 3.870 26.547 15.234 1.00 84.38 547 ASP A O 1
ATOM 4144 N N . LYS A 1 548 ? 1.653 26.861 15.472 1.00 84.12 548 LYS A N 1
ATOM 4145 C CA . LYS A 1 548 ? 1.689 26.943 16.945 1.00 84.12 548 LYS A CA 1
ATOM 4146 C C . LYS A 1 548 ? 2.192 25.650 17.582 1.00 84.12 548 LYS A C 1
ATOM 4148 O O . LYS A 1 548 ? 2.984 25.693 18.519 1.00 84.12 548 LYS A O 1
ATOM 4153 N N . VAL A 1 549 ? 1.760 24.494 17.071 1.00 83.56 549 VAL A N 1
ATOM 4154 C CA . VAL A 1 549 ? 2.164 23.198 17.644 1.00 83.56 549 VAL A CA 1
ATOM 4155 C C . VAL A 1 549 ? 3.574 22.763 17.233 1.00 83.56 549 VAL A C 1
ATOM 4157 O O . VAL A 1 549 ? 4.164 21.932 17.927 1.00 83.56 549 VAL A O 1
ATOM 4160 N N . ALA A 1 550 ? 4.125 23.297 16.134 1.00 78.50 550 ALA A N 1
ATOM 4161 C CA . ALA A 1 550 ? 5.420 22.874 15.600 1.00 78.50 550 ALA A CA 1
ATOM 4162 C C . ALA A 1 550 ? 6.610 23.776 15.969 1.00 78.50 550 ALA A C 1
ATOM 4164 O O . ALA A 1 550 ? 7.712 23.238 16.110 1.00 78.50 550 ALA A O 1
ATOM 4165 N N . MET A 1 551 ? 6.447 25.107 16.078 1.00 66.31 551 MET A N 1
ATOM 4166 C CA . MET A 1 551 ? 7.602 26.019 15.928 1.00 66.31 551 MET A CA 1
ATOM 4167 C C . MET A 1 551 ? 7.705 27.244 16.855 1.00 66.31 551 MET A C 1
ATOM 4169 O O . MET A 1 551 ? 8.705 27.950 16.748 1.00 66.31 551 MET A O 1
ATOM 4173 N N . LYS A 1 552 ? 6.755 27.530 17.758 1.00 64.75 552 LYS A N 1
ATOM 4174 C CA . LYS A 1 552 ? 6.717 28.856 18.419 1.00 64.75 552 LYS A CA 1
ATOM 4175 C C . LYS A 1 552 ? 7.178 28.901 19.879 1.00 64.75 552 LYS A C 1
ATOM 4177 O O . LYS A 1 552 ? 8.064 29.690 20.194 1.00 64.75 552 LYS A O 1
ATOM 4182 N N . SER A 1 553 ? 6.685 28.021 20.750 1.00 79.25 553 SER A N 1
ATOM 4183 C CA . SER A 1 553 ? 7.204 27.799 22.114 1.00 79.25 553 SER A CA 1
ATOM 4184 C C . SER A 1 553 ? 6.511 26.586 22.755 1.00 79.25 553 SER A C 1
ATOM 4186 O O . SER A 1 553 ? 5.476 26.125 22.268 1.00 79.25 553 SER A O 1
ATOM 4188 N N . SER A 1 554 ? 7.056 26.047 23.855 1.00 82.12 554 SER A N 1
ATOM 4189 C CA . SER A 1 554 ? 6.382 24.964 24.599 1.00 82.12 554 SER A CA 1
ATOM 4190 C C . SER A 1 554 ? 5.066 25.425 25.239 1.00 82.12 554 SER A C 1
ATOM 4192 O O . SER A 1 554 ? 4.170 24.604 25.433 1.00 82.12 554 SER A O 1
ATOM 4194 N N . GLU A 1 555 ? 4.950 26.713 25.562 1.00 85.56 555 GLU A N 1
ATOM 4195 C CA . GLU A 1 555 ? 3.765 27.328 26.169 1.00 85.56 555 GLU A CA 1
ATOM 4196 C C . GLU A 1 555 ? 2.637 27.462 25.141 1.00 85.56 555 GLU A C 1
ATOM 4198 O O . GLU A 1 555 ? 1.561 26.908 25.353 1.00 85.56 555 GLU A O 1
ATOM 4203 N N . GLU A 1 556 ? 2.907 28.052 23.969 1.00 86.06 556 GLU A N 1
ATOM 4204 C CA . GLU A 1 556 ? 1.915 28.185 22.888 1.00 86.06 556 GLU A CA 1
ATOM 4205 C C . GLU A 1 556 ? 1.404 26.825 22.401 1.00 86.06 556 GLU A C 1
ATOM 4207 O O . GLU A 1 556 ? 0.216 26.660 22.111 1.00 86.06 556 GLU A O 1
ATOM 4212 N N . ARG A 1 557 ? 2.294 25.823 22.338 1.00 89.56 557 ARG A N 1
ATOM 4213 C CA . ARG A 1 557 ? 1.909 24.447 22.011 1.00 89.56 557 ARG A CA 1
ATOM 4214 C C . ARG A 1 557 ? 0.899 23.912 23.024 1.00 89.56 557 ARG A C 1
ATOM 4216 O O . ARG A 1 557 ? -0.083 23.294 22.621 1.00 89.56 557 ARG A O 1
ATOM 4223 N N . GLN A 1 558 ? 1.143 24.110 24.319 1.00 90.69 558 GLN A N 1
ATOM 4224 C CA . GLN A 1 558 ? 0.243 23.630 25.368 1.00 90.69 558 GLN A CA 1
ATOM 4225 C C . GLN A 1 558 ? -1.084 24.394 25.378 1.00 90.69 558 GLN A C 1
ATOM 4227 O O . GLN A 1 558 ? -2.132 23.759 25.468 1.00 90.69 558 GLN A O 1
ATOM 4232 N N . GLU A 1 559 ? -1.065 25.715 25.202 1.00 92.38 559 GLU A N 1
ATOM 4233 C CA . GLU A 1 559 ? -2.282 26.529 25.093 1.00 92.38 559 GLU A CA 1
ATOM 4234 C C . GLU A 1 559 ? -3.167 26.088 23.923 1.00 92.38 559 GLU A C 1
ATOM 4236 O O . GLU A 1 559 ? -4.373 25.906 24.087 1.00 92.38 559 GLU A O 1
ATOM 4241 N N . GLU A 1 560 ? -2.577 25.856 22.747 1.00 94.06 560 GLU A N 1
ATOM 4242 C CA . GLU A 1 560 ? -3.316 25.408 21.566 1.00 94.06 560 GLU A CA 1
ATOM 4243 C C . GLU A 1 560 ? -3.916 24.006 21.760 1.00 94.06 560 GLU A C 1
ATOM 4245 O O . GLU A 1 560 ? -5.056 23.757 21.359 1.00 94.06 560 GLU A O 1
ATOM 4250 N N . ILE A 1 561 ? -3.180 23.103 22.415 1.00 94.19 561 ILE A N 1
ATOM 4251 C CA . ILE A 1 561 ? -3.652 21.755 22.756 1.00 94.19 561 ILE A CA 1
ATOM 4252 C C . ILE A 1 561 ? -4.825 21.812 23.739 1.00 94.19 561 ILE A C 1
ATOM 4254 O O . ILE A 1 561 ? -5.826 21.123 23.531 1.00 94.19 561 ILE A O 1
ATOM 4258 N N . ILE A 1 562 ? -4.718 22.626 24.794 1.00 94.81 562 ILE A N 1
ATOM 4259 C CA . ILE A 1 562 ? -5.772 22.797 25.803 1.00 94.81 562 ILE A CA 1
ATOM 4260 C C . ILE A 1 562 ? -7.022 23.387 25.147 1.00 94.81 562 ILE A C 1
ATOM 4262 O O . ILE A 1 562 ? -8.088 22.777 25.215 1.00 94.81 562 ILE A O 1
ATOM 4266 N N . ARG A 1 563 ? -6.874 24.496 24.412 1.00 96.31 563 ARG A N 1
ATOM 4267 C CA . ARG A 1 563 ? -7.966 25.157 23.686 1.00 96.31 563 ARG A CA 1
ATOM 4268 C C . ARG A 1 563 ? -8.704 24.186 22.766 1.00 96.31 563 ARG A C 1
ATOM 4270 O O . ARG A 1 563 ? -9.934 24.142 22.764 1.00 96.31 563 ARG A O 1
ATOM 4277 N N . ALA A 1 564 ? -7.967 23.427 21.954 1.00 96.06 564 ALA A N 1
ATOM 4278 C CA . ALA A 1 564 ? -8.568 22.491 21.012 1.00 96.06 564 ALA A CA 1
ATOM 4279 C C . ALA A 1 564 ? -9.319 21.362 21.735 1.00 96.06 564 ALA A C 1
ATOM 4281 O O . ALA A 1 564 ? -10.446 21.050 21.351 1.00 96.06 564 ALA A O 1
ATOM 4282 N N . ALA A 1 565 ? -8.737 20.783 22.790 1.00 96.38 565 ALA A N 1
ATOM 4283 C CA . ALA A 1 565 ? -9.376 19.722 23.566 1.00 96.38 565 ALA A CA 1
ATOM 4284 C C . ALA A 1 565 ? -10.672 20.201 24.241 1.00 96.38 565 ALA A C 1
ATOM 4286 O O . ALA A 1 565 ? -11.703 19.541 24.110 1.00 96.38 565 ALA A O 1
ATOM 4287 N N . GLU A 1 566 ? -10.646 21.372 24.884 1.00 95.50 566 GLU A N 1
ATOM 4288 C CA . GLU A 1 566 ? -11.814 21.968 25.544 1.00 95.50 566 GLU A CA 1
ATOM 4289 C C . GLU A 1 566 ? -12.945 22.262 24.552 1.00 95.50 566 GLU A C 1
ATOM 4291 O O . GLU A 1 566 ? -14.099 21.908 24.795 1.00 95.50 566 GLU A O 1
ATOM 4296 N N . MET A 1 567 ? -12.629 22.851 23.393 1.00 94.75 567 MET A N 1
ATOM 4297 C CA . MET A 1 567 ? -13.629 23.116 22.354 1.00 94.75 567 MET A CA 1
ATOM 4298 C C . MET A 1 567 ? -14.261 21.830 21.816 1.00 94.75 567 MET A C 1
ATOM 4300 O O . MET A 1 567 ? -15.475 21.782 21.597 1.00 94.75 567 MET A O 1
ATOM 4304 N N . VAL A 1 568 ? -13.453 20.787 21.601 1.00 96.06 568 VAL A N 1
ATOM 4305 C CA . VAL A 1 568 ? -13.967 19.491 21.153 1.00 96.06 568 VAL A CA 1
ATOM 4306 C C . VAL A 1 568 ? -14.899 18.895 22.207 1.00 96.06 568 VAL A C 1
ATOM 4308 O O . VAL A 1 568 ? -16.004 18.484 21.850 1.00 96.06 568 VAL A O 1
ATOM 4311 N N . ASP A 1 569 ? -14.514 18.908 23.485 1.00 93.19 569 ASP A N 1
ATOM 4312 C CA . ASP A 1 569 ? -15.356 18.420 24.583 1.00 93.19 569 ASP A CA 1
ATOM 4313 C C . ASP A 1 569 ? -16.698 19.165 24.644 1.00 93.19 569 ASP A C 1
ATOM 4315 O O . ASP A 1 569 ? -17.756 18.530 24.654 1.00 93.19 569 ASP A O 1
ATOM 4319 N N . VAL A 1 570 ? -16.680 20.500 24.569 1.00 91.38 570 VAL A N 1
ATOM 4320 C CA . VAL A 1 570 ? -17.898 21.329 24.549 1.00 91.38 570 VAL A CA 1
ATOM 4321 C C . VAL A 1 570 ? -18.833 20.924 23.404 1.00 91.38 570 VAL A C 1
ATOM 4323 O O . VAL A 1 570 ? -20.041 20.767 23.605 1.00 91.38 570 VAL A O 1
ATOM 4326 N N . PHE A 1 571 ? -18.309 20.717 22.194 1.00 91.75 571 PHE A N 1
ATOM 4327 C CA . PHE A 1 571 ? -19.135 20.335 21.046 1.00 91.75 571 PHE A CA 1
ATOM 4328 C C . PHE A 1 571 ? -19.669 18.902 21.136 1.00 91.75 571 PHE A C 1
ATOM 4330 O O . PHE A 1 571 ? -20.843 18.667 20.820 1.00 91.75 571 PHE A O 1
ATOM 4337 N N . LEU A 1 572 ? -18.860 17.957 21.624 1.00 91.62 572 LEU A N 1
ATOM 4338 C CA . LEU A 1 572 ? -19.294 16.577 21.840 1.00 91.62 572 LEU A CA 1
ATOM 4339 C C . LEU A 1 572 ? -20.414 16.502 22.891 1.00 91.62 572 LEU A C 1
ATOM 4341 O O . LEU A 1 572 ? -21.409 15.803 22.667 1.00 91.62 572 LEU A O 1
ATOM 4345 N N . GLN A 1 573 ? -20.304 17.266 23.986 1.00 89.62 573 GLN A N 1
ATOM 4346 C CA . GLN A 1 573 ? -21.338 17.392 25.026 1.00 89.62 573 GLN A CA 1
ATOM 4347 C C . GLN A 1 573 ? -22.614 18.043 24.487 1.00 89.62 573 GLN A C 1
ATOM 4349 O O . GLN A 1 573 ? -23.722 17.576 24.763 1.00 89.62 573 GLN A O 1
ATOM 4354 N N . ALA A 1 574 ? -22.470 19.052 23.623 1.00 84.31 574 ALA A N 1
ATOM 4355 C CA . ALA A 1 574 ? -23.572 19.677 22.893 1.00 84.31 574 ALA A CA 1
ATOM 4356 C C . ALA A 1 574 ? -24.184 18.776 21.799 1.00 84.31 574 ALA A C 1
ATOM 4358 O O . ALA A 1 574 ? -25.056 19.218 21.043 1.00 84.31 574 ALA A O 1
ATOM 4359 N N . ARG A 1 575 ? -23.766 17.503 21.720 1.00 86.75 575 ARG A N 1
ATOM 4360 C CA . ARG A 1 575 ? -24.280 16.486 20.791 1.00 86.75 575 ARG A CA 1
ATOM 4361 C C . ARG A 1 575 ? -24.041 16.841 19.322 1.00 86.75 575 ARG A C 1
ATOM 4363 O O . ARG A 1 575 ? -24.849 16.481 18.462 1.00 86.75 575 ARG A O 1
ATOM 4370 N N . LYS A 1 576 ? -22.966 17.576 19.038 1.00 85.44 576 LYS A N 1
ATOM 4371 C CA . LYS A 1 576 ? -22.545 17.946 17.685 1.00 85.44 576 LYS A CA 1
ATOM 4372 C C . LYS A 1 576 ? -21.391 17.059 17.255 1.00 85.44 576 LYS A C 1
ATOM 4374 O O . LYS A 1 576 ? -20.467 16.838 18.029 1.00 85.44 576 LYS A O 1
ATOM 4379 N N . ASP A 1 577 ? -21.467 16.546 16.032 1.00 91.00 577 ASP A N 1
ATOM 4380 C CA . ASP A 1 577 ? -20.341 15.828 15.447 1.00 91.00 577 ASP A CA 1
ATOM 4381 C C . ASP A 1 577 ? -19.225 16.849 15.172 1.00 91.00 577 ASP A C 1
ATOM 4383 O O . ASP A 1 577 ? -19.484 17.941 14.655 1.00 91.00 577 ASP A O 1
ATOM 4387 N N . THR A 1 578 ? -17.999 16.524 15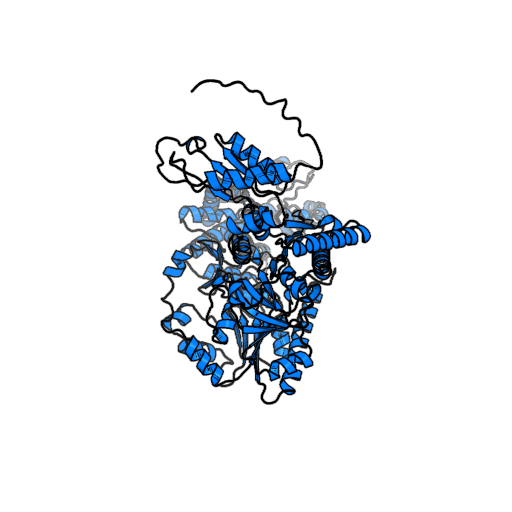.573 1.00 94.62 578 THR A N 1
ATOM 4388 C CA . THR A 1 578 ? -16.886 17.474 15.641 1.00 94.62 578 THR A CA 1
ATOM 4389 C C . THR A 1 578 ? -15.725 17.005 14.778 1.00 94.62 578 THR A C 1
ATOM 4391 O O . THR A 1 578 ? -15.227 15.892 14.941 1.00 94.62 578 THR A O 1
ATOM 4394 N N . LEU A 1 579 ? -15.276 17.871 13.872 1.00 95.56 579 LEU A N 1
ATOM 4395 C CA . LEU A 1 579 ? -14.102 17.690 13.028 1.00 95.56 579 LEU A CA 1
ATOM 4396 C C . LEU A 1 579 ? -12.890 18.368 13.673 1.00 95.56 579 LEU A C 1
ATOM 4398 O O . LEU A 1 579 ? -12.800 19.590 13.682 1.00 95.56 579 LEU A O 1
ATOM 4402 N N . LEU A 1 580 ? -11.950 17.573 14.175 1.00 95.75 580 LEU A N 1
ATOM 4403 C CA . LEU A 1 580 ? -10.631 18.009 14.619 1.00 95.75 580 LEU A CA 1
ATOM 4404 C C . LEU A 1 580 ? -9.637 17.877 13.457 1.00 95.75 580 LEU A C 1
ATOM 4406 O O . LEU A 1 580 ? -9.352 16.770 12.987 1.00 95.75 580 LEU A O 1
ATOM 4410 N N . ILE A 1 581 ? -9.112 19.005 12.990 1.00 93.19 581 ILE A N 1
ATOM 4411 C CA . ILE A 1 581 ? -8.309 19.092 11.765 1.00 93.19 581 ILE A CA 1
ATOM 4412 C C . ILE A 1 581 ? -7.072 19.960 11.991 1.00 93.19 581 ILE A C 1
ATOM 4414 O O . ILE A 1 581 ? -7.140 20.973 12.678 1.00 93.19 581 ILE A O 1
ATOM 4418 N N . THR A 1 582 ? -5.938 19.586 11.407 1.00 90.38 582 THR A N 1
ATOM 4419 C CA . THR A 1 582 ? -4.756 20.460 11.356 1.00 90.38 582 THR A CA 1
ATOM 4420 C C . THR A 1 582 ? -4.927 21.552 10.299 1.00 90.38 582 THR A C 1
ATOM 4422 O O . THR A 1 582 ? -5.602 21.344 9.284 1.00 90.38 582 THR A O 1
ATOM 4425 N N . SER A 1 583 ? -4.304 22.715 10.507 1.00 82.56 583 SER A N 1
ATOM 4426 C CA . SER A 1 583 ? -4.317 23.792 9.516 1.00 82.56 583 SER A CA 1
ATOM 4427 C C . SER A 1 583 ? -3.787 23.296 8.166 1.00 82.56 583 SER A C 1
ATOM 4429 O O . SER A 1 583 ? -2.825 22.530 8.078 1.00 82.56 583 SER A O 1
ATOM 4431 N N . ARG A 1 584 ? -4.437 23.708 7.073 1.00 71.00 584 ARG A N 1
ATOM 4432 C CA . ARG A 1 584 ? -4.121 23.239 5.708 1.00 71.00 584 ARG A CA 1
ATOM 4433 C C . ARG A 1 584 ? -2.981 24.021 5.051 1.00 71.00 584 ARG A C 1
ATOM 4435 O O . ARG A 1 584 ? -2.931 24.154 3.832 1.00 71.00 584 ARG A O 1
ATOM 4442 N N . VAL A 1 585 ? -2.052 24.524 5.854 1.00 66.44 585 VAL A N 1
ATOM 4443 C CA . VAL A 1 585 ? -0.827 25.161 5.372 1.00 66.44 585 VAL A CA 1
ATOM 4444 C C . VAL A 1 585 ? 0.289 24.134 5.492 1.00 66.44 585 VAL A C 1
ATOM 4446 O O . VAL A 1 585 ? 0.585 23.671 6.591 1.00 66.44 585 VAL A O 1
ATOM 4449 N N . LEU A 1 586 ? 0.888 23.747 4.364 1.00 65.38 586 LEU A N 1
ATOM 4450 C CA . LEU A 1 586 ? 2.039 22.852 4.379 1.00 65.38 586 LEU A CA 1
ATOM 4451 C C . LEU A 1 586 ? 3.238 23.602 4.968 1.00 65.38 586 LEU A C 1
ATOM 4453 O O . LEU A 1 586 ? 3.773 24.513 4.340 1.00 65.38 586 LEU A O 1
ATOM 4457 N N . ILE A 1 587 ? 3.657 23.205 6.167 1.00 68.00 587 ILE A N 1
ATOM 4458 C CA . ILE A 1 587 ? 4.869 23.722 6.801 1.00 68.00 587 ILE A CA 1
ATOM 4459 C C . ILE A 1 587 ? 6.000 22.745 6.489 1.00 68.00 587 ILE A C 1
ATOM 4461 O O . ILE A 1 587 ? 6.091 21.675 7.089 1.00 68.00 587 ILE A O 1
ATOM 4465 N N . THR A 1 588 ? 6.845 23.096 5.523 1.00 63.88 588 THR A N 1
ATOM 4466 C CA . THR A 1 588 ? 8.065 22.344 5.206 1.00 63.88 588 THR A CA 1
ATOM 4467 C C . THR A 1 588 ? 9.274 22.996 5.858 1.00 63.88 588 THR A C 1
ATOM 4469 O O . THR A 1 588 ? 9.451 24.212 5.769 1.00 63.88 588 THR A O 1
ATOM 4472 N N . GLY A 1 589 ? 10.134 22.183 6.468 1.00 63.19 589 GLY A N 1
ATOM 4473 C CA . GLY A 1 589 ? 11.467 22.616 6.875 1.00 63.19 589 GLY A CA 1
ATOM 4474 C C . GLY A 1 589 ? 12.373 22.874 5.667 1.00 63.19 589 GLY A C 1
ATOM 4475 O O . GLY A 1 589 ? 12.039 22.526 4.533 1.00 63.19 589 GLY A O 1
ATOM 4476 N N . LYS A 1 590 ? 13.553 23.452 5.904 1.00 68.69 590 LYS A N 1
ATOM 4477 C CA . LYS A 1 590 ? 14.586 23.647 4.870 1.00 68.69 590 LYS A CA 1
ATOM 4478 C C . LYS A 1 590 ? 15.221 22.322 4.449 1.00 68.69 590 LYS A C 1
ATOM 4480 O O . LYS A 1 590 ? 15.802 22.232 3.371 1.00 68.69 590 LYS A O 1
ATOM 4485 N N . THR A 1 591 ? 15.103 21.298 5.295 1.00 61.78 591 THR A N 1
ATOM 4486 C CA . THR A 1 591 ? 15.595 19.941 5.047 1.00 61.78 591 THR A CA 1
ATOM 4487 C C . THR A 1 591 ? 14.477 18.893 5.197 1.00 61.78 591 THR A C 1
ATOM 4489 O O . THR A 1 591 ? 13.468 19.144 5.873 1.00 61.78 591 THR A O 1
ATOM 4492 N N . PRO A 1 592 ? 14.633 17.691 4.604 1.00 58.28 592 PRO A N 1
ATOM 4493 C CA . PRO A 1 592 ? 13.718 16.568 4.831 1.00 58.28 592 PRO A CA 1
ATOM 4494 C C . PRO A 1 592 ? 13.600 16.192 6.315 1.00 58.28 592 PRO A C 1
ATOM 4496 O O . PRO A 1 592 ? 12.502 15.912 6.791 1.00 58.28 592 PRO A O 1
ATOM 4499 N N . SER A 1 593 ? 14.710 16.252 7.059 1.00 60.06 593 SER A N 1
ATOM 4500 C CA . SER A 1 593 ? 14.750 15.950 8.494 1.00 60.06 593 SER A CA 1
ATOM 4501 C C . SER A 1 593 ? 13.950 16.956 9.325 1.00 60.06 593 SER A C 1
ATOM 4503 O O . SER A 1 593 ? 13.175 16.554 10.187 1.00 60.06 593 SER A O 1
ATOM 4505 N N . GLU A 1 594 ? 14.069 18.254 9.032 1.00 65.69 594 GLU A N 1
ATOM 4506 C CA . GLU A 1 594 ? 13.252 19.289 9.685 1.00 65.69 594 GLU A CA 1
ATOM 4507 C C . GLU A 1 594 ? 11.761 19.117 9.360 1.00 65.69 594 GLU A C 1
ATOM 4509 O O . GLU A 1 594 ? 10.910 19.237 10.238 1.00 65.69 594 GLU A O 1
ATOM 4514 N N . SER A 1 595 ? 11.433 18.785 8.107 1.00 66.38 595 SER A N 1
ATOM 4515 C CA . SER A 1 595 ? 10.049 18.509 7.694 1.00 66.38 595 SER A CA 1
ATOM 4516 C C . SER A 1 595 ? 9.455 17.309 8.436 1.00 66.38 595 SER A C 1
ATOM 4518 O O . SER A 1 595 ? 8.284 17.320 8.818 1.00 66.38 595 SER A O 1
ATOM 4520 N N . LEU A 1 596 ? 10.267 16.280 8.681 1.00 65.75 596 LEU A N 1
ATOM 4521 C CA . LEU A 1 596 ? 9.869 15.122 9.466 1.00 65.75 596 LEU A CA 1
ATOM 4522 C C . LEU A 1 596 ? 9.622 15.490 10.935 1.00 65.75 596 LEU A C 1
ATOM 4524 O O . LEU A 1 596 ? 8.589 15.120 11.488 1.00 65.75 596 LEU A O 1
ATOM 4528 N N . GLU A 1 597 ? 10.517 16.265 11.550 1.00 69.88 597 GLU A N 1
ATOM 4529 C CA . GLU A 1 597 ? 10.375 16.713 12.940 1.00 69.88 597 GLU A CA 1
ATOM 4530 C C . GLU A 1 597 ? 9.084 17.522 13.163 1.00 69.88 597 GLU A C 1
ATOM 4532 O O . GLU A 1 597 ? 8.379 17.318 14.153 1.00 69.88 597 GLU A O 1
ATOM 4537 N N . ILE A 1 598 ? 8.725 18.393 12.214 1.00 74.62 598 ILE A N 1
ATOM 4538 C CA . ILE A 1 598 ? 7.457 19.141 12.224 1.00 74.62 598 ILE A CA 1
ATOM 4539 C C . ILE A 1 598 ? 6.264 18.182 12.216 1.00 74.62 598 ILE A C 1
ATOM 4541 O O . ILE A 1 598 ? 5.374 18.298 13.060 1.00 74.62 598 ILE A O 1
ATOM 4545 N N . ASN A 1 599 ? 6.256 17.207 11.303 1.00 75.31 599 ASN A N 1
ATOM 4546 C CA . ASN A 1 599 ? 5.181 16.218 11.207 1.00 75.31 599 ASN A CA 1
ATOM 4547 C C . ASN A 1 599 ? 5.023 15.413 12.507 1.00 75.31 599 ASN A C 1
ATOM 4549 O O . ASN A 1 599 ? 3.895 15.168 12.942 1.00 75.31 599 ASN A O 1
ATOM 4553 N N . LEU A 1 600 ? 6.132 15.057 13.166 1.00 76.19 600 LEU A N 1
ATOM 4554 C CA . LEU A 1 600 ? 6.114 14.382 14.467 1.00 76.19 600 LEU A CA 1
ATOM 4555 C C . LEU A 1 600 ? 5.516 15.258 15.567 1.00 76.19 600 LEU A C 1
ATOM 4557 O O . LEU A 1 600 ? 4.660 14.797 16.326 1.00 76.19 600 LEU A O 1
ATOM 4561 N N . LYS A 1 601 ? 5.914 16.534 15.641 1.00 82.88 601 LYS A N 1
ATOM 4562 C CA . LYS A 1 601 ? 5.353 17.485 16.613 1.00 82.88 601 LYS A CA 1
ATOM 4563 C C . LYS A 1 601 ? 3.849 17.648 16.413 1.00 82.88 601 LYS A C 1
ATOM 4565 O O . LYS A 1 601 ? 3.103 17.539 17.388 1.00 82.88 601 LYS A O 1
ATOM 4570 N N . VAL A 1 602 ? 3.400 17.804 15.168 1.00 84.94 602 VAL A N 1
ATOM 4571 C CA . VAL A 1 602 ? 1.976 17.905 14.819 1.00 84.94 602 VAL A CA 1
ATOM 4572 C C . VAL A 1 602 ? 1.219 16.626 15.198 1.00 84.94 602 VAL A C 1
ATOM 4574 O O . VAL A 1 602 ? 0.196 16.717 15.876 1.00 84.94 602 VAL A O 1
ATOM 4577 N N . SER A 1 603 ? 1.721 15.435 14.842 1.00 84.81 603 SER A N 1
ATOM 4578 C CA . SER A 1 603 ? 1.070 14.163 15.214 1.00 84.81 603 SER A CA 1
ATOM 4579 C C . SER A 1 603 ? 0.974 14.004 16.735 1.00 84.81 603 SER A C 1
ATOM 4581 O O . SER A 1 603 ? -0.092 13.686 17.264 1.00 84.81 603 SER A O 1
ATOM 4583 N N . SER A 1 604 ? 2.054 14.325 17.462 1.00 89.25 604 SER A N 1
ATOM 4584 C CA . SER A 1 604 ? 2.081 14.262 18.929 1.00 89.25 604 SER A CA 1
ATOM 4585 C C . SER A 1 604 ? 1.047 15.188 19.574 1.00 89.25 604 SER A C 1
ATOM 4587 O O . SER A 1 604 ? 0.399 14.798 20.541 1.00 89.25 604 SER A O 1
ATOM 4589 N N . ALA A 1 605 ? 0.847 16.390 19.022 1.00 91.44 605 ALA A N 1
ATOM 4590 C CA . ALA A 1 605 ? -0.145 17.337 19.515 1.00 91.44 605 ALA A CA 1
ATOM 4591 C C . ALA A 1 605 ? -1.570 16.818 19.279 1.00 91.44 605 ALA A C 1
ATOM 4593 O O . ALA A 1 605 ? -2.403 16.895 20.176 1.00 91.44 605 ALA A O 1
ATOM 4594 N N . MET A 1 606 ? -1.845 16.216 18.117 1.00 93.31 606 MET A N 1
ATOM 4595 C CA . MET A 1 606 ? -3.151 15.608 17.826 1.00 93.31 606 MET A CA 1
ATOM 4596 C C . MET A 1 606 ? -3.474 14.448 18.777 1.00 93.31 606 MET A C 1
ATOM 4598 O O . MET A 1 606 ? -4.593 14.361 19.284 1.00 93.31 606 MET A O 1
ATOM 4602 N N . VAL A 1 607 ? -2.491 13.587 19.065 1.00 94.31 607 VAL A N 1
ATOM 4603 C CA . VAL A 1 607 ? -2.605 12.532 20.087 1.00 94.31 607 VAL A CA 1
ATOM 4604 C C . VAL A 1 607 ? -2.924 13.136 21.449 1.00 94.31 607 VAL A C 1
ATOM 4606 O O . VAL A 1 607 ? -3.823 12.673 22.146 1.00 94.31 607 VAL A O 1
ATOM 4609 N N . GLU A 1 608 ? -2.199 14.186 21.819 1.00 94.88 608 GLU A N 1
ATOM 4610 C CA . GLU A 1 608 ? -2.308 14.844 23.111 1.00 94.88 608 GLU A CA 1
ATOM 4611 C C . GLU A 1 608 ? -3.668 15.543 23.313 1.00 94.88 608 GLU A C 1
ATOM 4613 O O . GLU A 1 608 ? -4.234 15.471 24.407 1.00 94.88 608 GLU A O 1
ATOM 4618 N N . ILE A 1 609 ? -4.225 16.141 22.253 1.00 96.12 609 ILE A N 1
ATOM 4619 C CA . ILE A 1 609 ? -5.582 16.706 22.227 1.00 96.12 609 ILE A CA 1
ATOM 4620 C C . ILE A 1 609 ? -6.611 15.599 22.449 1.00 96.12 609 ILE A C 1
ATOM 4622 O O . ILE A 1 609 ? -7.420 15.690 23.370 1.00 96.12 609 ILE A O 1
ATOM 4626 N N . VAL A 1 610 ? -6.566 14.521 21.657 1.00 96.62 610 VAL A N 1
ATOM 4627 C CA . VAL A 1 610 ? -7.546 13.426 21.771 1.00 96.62 610 VAL A CA 1
ATOM 4628 C C . VAL A 1 610 ? -7.446 12.716 23.123 1.00 96.62 610 VAL A C 1
ATOM 4630 O O . VAL A 1 610 ? -8.461 12.331 23.702 1.00 96.62 610 VAL A O 1
ATOM 4633 N N . ARG A 1 611 ? -6.238 12.610 23.683 1.00 95.94 611 ARG A N 1
ATOM 4634 C CA . ARG A 1 611 ? -6.010 12.077 25.030 1.00 95.94 611 ARG A CA 1
ATOM 4635 C C . ARG A 1 611 ? -6.613 12.954 26.137 1.00 95.94 611 ARG A C 1
ATOM 4637 O O . ARG A 1 611 ? -6.938 12.434 27.199 1.00 95.94 611 ARG A O 1
ATOM 4644 N N . ARG A 1 612 ? -6.770 14.263 25.915 1.00 95.56 612 ARG A N 1
ATOM 4645 C CA . ARG A 1 612 ? -7.397 15.191 26.875 1.00 95.56 612 ARG A CA 1
ATOM 4646 C C . ARG A 1 612 ? -8.920 15.217 26.797 1.00 95.56 612 ARG A C 1
ATOM 4648 O O . ARG A 1 612 ? -9.538 15.548 27.799 1.00 95.56 612 ARG A O 1
ATOM 4655 N N . ILE A 1 613 ? -9.516 14.834 25.665 1.00 94.75 613 ILE A N 1
ATOM 4656 C CA . ILE A 1 613 ? -10.978 14.739 25.517 1.00 94.75 613 ILE A CA 1
ATOM 4657 C C . ILE A 1 613 ? -11.524 13.793 26.586 1.00 94.75 613 ILE A C 1
ATOM 4659 O O . ILE A 1 613 ? -11.129 12.626 26.653 1.00 94.75 613 ILE A O 1
ATOM 4663 N N . THR A 1 614 ? -12.415 14.297 27.432 1.00 92.12 614 THR A N 1
ATOM 4664 C CA . THR A 1 614 ? -13.046 13.537 28.521 1.00 92.12 614 THR A CA 1
ATOM 4665 C C . THR A 1 614 ? -14.405 12.980 28.115 1.00 92.12 614 THR A C 1
ATOM 4667 O O . THR A 1 614 ? -14.825 11.923 28.592 1.00 92.12 614 THR A O 1
ATOM 4670 N N . THR A 1 615 ? -15.084 13.658 27.192 1.00 93.00 615 THR A N 1
ATOM 4671 C CA . THR A 1 615 ? -16.406 13.283 26.705 1.00 93.00 615 THR A CA 1
ATOM 4672 C C . THR A 1 615 ? -16.295 12.080 25.789 1.00 93.00 615 THR A C 1
ATOM 4674 O O . THR A 1 615 ? -15.686 12.153 24.725 1.00 93.00 615 THR A O 1
ATOM 4677 N N . ARG A 1 616 ? -16.950 10.979 26.162 1.00 92.69 616 ARG A N 1
ATOM 4678 C CA . ARG A 1 616 ? -17.023 9.772 25.337 1.00 92.69 616 ARG A CA 1
ATOM 4679 C C . ARG A 1 616 ? -17.725 10.069 23.998 1.00 92.69 616 ARG A C 1
ATOM 4681 O O . ARG A 1 616 ? -18.916 10.404 24.005 1.00 92.69 616 ARG A O 1
ATOM 4688 N N . PRO A 1 617 ? -17.038 9.945 22.846 1.00 92.62 617 PRO A N 1
ATOM 4689 C CA . PRO A 1 617 ? -17.665 10.152 21.544 1.00 92.62 617 PRO A CA 1
ATOM 4690 C C . PRO A 1 617 ? -18.590 8.987 21.174 1.00 92.62 617 PRO A C 1
ATOM 4692 O O . PRO A 1 617 ? -18.333 7.836 21.527 1.00 92.62 617 PRO A O 1
ATOM 4695 N N . ARG A 1 618 ? -19.632 9.269 20.384 1.00 91.19 618 ARG A N 1
ATOM 4696 C CA . ARG A 1 618 ? -20.542 8.245 19.832 1.00 91.19 618 ARG A CA 1
ATOM 4697 C C . ARG A 1 618 ? -19.825 7.270 18.894 1.00 91.19 618 ARG A C 1
ATOM 4699 O O . ARG A 1 618 ? -20.147 6.088 18.857 1.00 91.19 618 ARG A O 1
ATOM 4706 N N . TYR A 1 619 ? -18.906 7.800 18.101 1.00 93.25 619 TYR A N 1
ATOM 4707 C CA . TYR A 1 619 ? -17.988 7.077 17.231 1.00 93.25 619 TYR A CA 1
ATOM 4708 C C . TYR A 1 619 ? -16.766 7.966 17.011 1.00 93.25 619 TYR A C 1
ATOM 4710 O O . TYR A 1 619 ? -16.840 9.187 17.194 1.00 93.25 619 TYR A O 1
ATOM 4718 N N . ILE A 1 620 ? -15.656 7.364 16.606 1.00 95.50 620 ILE A N 1
ATOM 4719 C CA . ILE A 1 620 ? -14.434 8.081 16.252 1.00 95.50 620 ILE A CA 1
ATOM 4720 C C . ILE A 1 620 ? -14.046 7.672 14.832 1.00 95.50 620 ILE A C 1
ATOM 4722 O O . ILE A 1 620 ? -14.020 6.487 14.523 1.00 95.50 620 ILE A O 1
ATOM 4726 N N . LEU A 1 621 ? -13.740 8.634 13.965 1.00 95.88 621 LEU A N 1
ATOM 4727 C CA . LEU A 1 621 ? -13.198 8.401 12.627 1.00 95.88 621 LEU A CA 1
ATOM 4728 C C . LEU A 1 621 ? -11.827 9.053 12.536 1.00 95.88 621 LEU A C 1
ATOM 4730 O O . LEU A 1 621 ? -11.732 10.271 12.624 1.00 95.88 621 LEU A O 1
ATOM 4734 N N . ALA A 1 622 ? -10.776 8.266 12.321 1.00 94.56 622 ALA A N 1
ATOM 4735 C CA . ALA A 1 622 ? -9.432 8.782 12.081 1.00 94.56 622 ALA A CA 1
ATOM 4736 C C . ALA A 1 622 ? -9.038 8.581 10.613 1.00 94.56 622 ALA A C 1
ATOM 4738 O O . ALA A 1 622 ? -9.278 7.518 10.042 1.00 94.56 622 ALA A O 1
ATOM 4739 N N . LYS A 1 623 ? -8.457 9.609 9.979 1.00 90.50 623 LYS A N 1
ATOM 4740 C CA . LYS A 1 623 ? -8.070 9.574 8.558 1.00 90.50 623 LYS A CA 1
ATOM 4741 C C . LYS A 1 623 ? -6.557 9.580 8.362 1.00 90.50 623 LYS A C 1
ATOM 4743 O O . LYS A 1 623 ? -5.877 10.546 8.703 1.00 90.50 623 LYS A O 1
ATOM 4748 N N . GLY A 1 624 ? -6.065 8.547 7.678 1.00 83.06 624 GLY A N 1
ATOM 4749 C CA . GLY A 1 624 ? -4.651 8.319 7.364 1.00 83.06 624 GLY A CA 1
ATOM 4750 C C . GLY A 1 624 ? -4.061 7.188 8.206 1.00 83.06 624 GLY A C 1
ATOM 4751 O O . GLY A 1 624 ? -4.491 6.994 9.337 1.00 83.06 624 GLY A O 1
ATOM 4752 N N . GLY A 1 625 ? -3.089 6.443 7.662 1.00 79.44 625 GLY A N 1
ATOM 4753 C CA . GLY A 1 625 ? -2.492 5.281 8.342 1.00 79.44 625 GLY A CA 1
ATOM 4754 C C . GLY A 1 625 ? -1.857 5.655 9.683 1.00 79.44 625 GLY A C 1
ATOM 4755 O O . GLY A 1 625 ? -2.308 5.194 10.724 1.00 79.44 625 GLY A O 1
ATOM 4756 N N . ILE A 1 626 ? -0.907 6.597 9.674 1.00 79.31 626 ILE A N 1
ATOM 4757 C CA . ILE A 1 626 ? -0.211 7.058 10.890 1.00 79.31 626 ILE A CA 1
ATOM 4758 C C . ILE A 1 626 ? -1.194 7.661 11.897 1.00 79.31 626 ILE A C 1
ATOM 4760 O O . ILE A 1 626 ? -1.250 7.212 13.035 1.00 79.31 626 ILE A O 1
ATOM 4764 N N . THR A 1 627 ? -2.034 8.614 11.471 1.00 87.06 627 THR A N 1
ATOM 4765 C CA . THR A 1 627 ? -3.033 9.242 12.353 1.00 87.06 627 THR A CA 1
ATOM 4766 C C . THR A 1 627 ? -3.967 8.203 12.973 1.00 87.06 627 THR A C 1
ATOM 4768 O O . THR A 1 627 ? -4.226 8.258 14.168 1.00 87.06 627 THR A O 1
ATOM 4771 N N . SER A 1 628 ? -4.443 7.221 12.204 1.00 90.19 628 SER A N 1
ATOM 4772 C CA . SER A 1 628 ? -5.320 6.179 12.751 1.00 90.19 628 SER A CA 1
ATOM 4773 C C . SER A 1 628 ? -4.589 5.250 13.722 1.00 90.19 628 SER A C 1
ATOM 4775 O O . SER A 1 628 ? -5.196 4.786 14.685 1.00 90.19 628 SER A O 1
ATOM 4777 N N . SER A 1 629 ? -3.298 4.990 13.505 1.00 88.75 629 SER A N 1
ATOM 4778 C CA . SER A 1 629 ? -2.478 4.190 14.422 1.00 88.75 629 SER A CA 1
ATOM 4779 C C . SER A 1 629 ? -2.266 4.927 15.740 1.00 88.75 629 SER A C 1
ATOM 4781 O O . SER A 1 629 ? -2.557 4.406 16.815 1.00 88.75 629 SER A O 1
ATOM 4783 N N . ASP A 1 630 ? -1.799 6.171 15.652 1.00 89.56 630 ASP A N 1
ATOM 4784 C CA . ASP A 1 630 ? -1.429 6.995 16.796 1.00 89.56 630 ASP A CA 1
ATOM 4785 C C . ASP A 1 630 ? -2.645 7.315 17.669 1.00 89.56 630 ASP A C 1
ATOM 4787 O O . ASP A 1 630 ? -2.573 7.229 18.895 1.00 89.56 630 ASP A O 1
ATOM 4791 N N . ILE A 1 631 ? -3.793 7.621 17.057 1.00 93.62 631 ILE A N 1
ATOM 4792 C CA . ILE A 1 631 ? -5.022 7.857 17.816 1.00 93.62 631 ILE A CA 1
ATOM 4793 C C . ILE A 1 631 ? -5.482 6.579 18.527 1.00 93.62 631 ILE A C 1
ATOM 4795 O O . ILE A 1 631 ? -5.809 6.644 19.710 1.00 93.62 631 ILE A O 1
ATOM 4799 N N . ALA A 1 632 ? -5.448 5.414 17.873 1.00 92.81 632 ALA A N 1
ATOM 4800 C CA . ALA A 1 632 ? -5.845 4.159 18.513 1.00 92.81 632 ALA A CA 1
ATOM 4801 C C . ALA A 1 632 ? -4.901 3.757 19.660 1.00 92.81 632 ALA A C 1
ATOM 4803 O O . ALA A 1 632 ? -5.357 3.432 20.754 1.00 92.81 632 ALA A O 1
ATOM 4804 N N . THR A 1 633 ? -3.590 3.799 19.417 1.00 91.12 633 THR A N 1
ATOM 4805 C CA . THR A 1 633 ? -2.577 3.223 20.316 1.00 91.12 633 THR A CA 1
ATOM 4806 C C . THR A 1 633 ? -2.074 4.203 21.373 1.00 91.12 633 THR A C 1
ATOM 4808 O O . THR A 1 633 ? -1.910 3.817 22.526 1.00 91.12 633 THR A O 1
ATOM 4811 N N . LYS A 1 634 ? -1.843 5.474 21.016 1.00 91.81 634 LYS A N 1
ATOM 4812 C CA . LYS A 1 634 ? -1.252 6.485 21.910 1.00 91.81 634 LYS A CA 1
ATOM 4813 C C . LYS A 1 634 ? -2.311 7.371 22.573 1.00 91.81 634 LYS A C 1
ATOM 4815 O O . LYS A 1 634 ? -2.140 7.749 23.729 1.00 91.81 634 LYS A O 1
ATOM 4820 N N . ALA A 1 635 ? -3.385 7.732 21.860 1.00 94.12 635 ALA A N 1
ATOM 4821 C CA . ALA A 1 635 ? -4.404 8.647 22.395 1.00 94.12 635 ALA A CA 1
ATOM 4822 C C . ALA A 1 635 ? -5.532 7.924 23.140 1.00 94.12 635 ALA A C 1
ATOM 4824 O O . ALA A 1 635 ? -5.946 8.365 24.211 1.00 94.12 635 ALA A O 1
ATOM 4825 N N . LEU A 1 636 ? -6.036 6.830 22.563 1.00 94.94 636 LEU A N 1
ATOM 4826 C CA . LEU A 1 636 ? -7.092 5.996 23.141 1.00 94.94 636 LEU A CA 1
ATOM 4827 C C . LEU A 1 636 ? -6.539 4.843 23.981 1.00 94.94 636 LEU A C 1
ATOM 4829 O O . LEU A 1 636 ? -7.320 4.203 24.681 1.00 94.94 636 LEU A O 1
ATOM 4833 N N . GLU A 1 637 ? -5.225 4.603 23.921 1.00 94.62 637 GLU A N 1
ATOM 4834 C CA . GLU A 1 637 ? -4.520 3.565 24.687 1.00 94.62 637 GLU A CA 1
ATOM 4835 C C . GLU A 1 637 ? -5.131 2.166 24.488 1.00 94.62 637 GLU A C 1
ATOM 4837 O O . GLU A 1 637 ? -5.079 1.315 25.373 1.00 94.62 637 GLU A O 1
ATOM 4842 N N . ALA A 1 638 ? -5.734 1.924 23.318 1.00 93.31 638 ALA A N 1
ATOM 4843 C CA . ALA A 1 638 ? -6.330 0.638 22.997 1.00 93.31 638 ALA A CA 1
ATOM 4844 C C . ALA A 1 638 ? -5.219 -0.398 22.856 1.00 93.31 638 ALA A C 1
ATOM 4846 O O . ALA A 1 638 ? -4.335 -0.229 22.013 1.00 93.31 638 ALA A O 1
ATOM 4847 N N . LYS A 1 639 ? -5.281 -1.460 23.664 1.00 92.75 639 LYS A N 1
ATOM 4848 C CA . LYS A 1 639 ? -4.343 -2.594 23.631 1.00 92.75 639 LYS A CA 1
ATOM 4849 C C . LYS A 1 639 ? -4.850 -3.703 22.719 1.00 92.75 639 LYS A C 1
ATOM 4851 O O . LYS A 1 639 ? -4.072 -4.438 22.111 1.00 92.75 639 LYS A O 1
ATOM 4856 N N . ARG A 1 640 ? -6.174 -3.799 22.610 1.00 92.81 640 ARG A N 1
ATOM 4857 C CA . ARG A 1 640 ? -6.877 -4.653 21.667 1.00 92.81 640 ARG A CA 1
ATOM 4858 C C . ARG A 1 640 ? -8.105 -3.954 21.098 1.00 92.81 640 ARG A C 1
ATOM 4860 O O . ARG A 1 640 ? -8.699 -3.057 21.696 1.00 92.81 640 ARG A O 1
ATOM 4867 N N . ALA A 1 641 ? -8.501 -4.395 19.919 1.00 94.62 641 ALA A N 1
ATOM 4868 C CA . ALA A 1 641 ? -9.744 -4.005 19.287 1.00 94.62 641 ALA A CA 1
ATOM 4869 C C . ALA A 1 641 ? -10.286 -5.170 18.465 1.00 94.62 641 ALA A C 1
ATOM 4871 O O . ALA A 1 641 ? -9.531 -6.006 17.972 1.00 94.62 641 ALA A O 1
ATOM 4872 N N . LYS A 1 642 ? -11.599 -5.207 18.270 1.00 94.69 642 LYS A N 1
ATOM 4873 C CA . LYS A 1 642 ? -12.247 -6.198 17.417 1.00 94.69 642 LYS A CA 1
ATOM 4874 C C . LYS A 1 642 ? -12.690 -5.549 16.121 1.00 94.69 642 LYS A C 1
ATOM 4876 O O . LYS A 1 642 ? -13.467 -4.601 16.136 1.00 94.69 642 LYS A O 1
ATOM 4881 N N . VAL A 1 643 ? -12.251 -6.069 14.980 1.00 94.69 643 VAL A N 1
ATOM 4882 C CA . VAL A 1 643 ? -12.775 -5.636 13.679 1.00 94.69 643 VAL A CA 1
ATOM 4883 C C . VAL A 1 643 ? -14.191 -6.174 13.561 1.00 94.69 643 VAL A C 1
ATOM 4885 O O . VAL A 1 643 ? -14.379 -7.380 13.452 1.00 94.69 643 VAL A O 1
ATOM 4888 N N . VAL A 1 644 ? -15.206 -5.319 13.592 1.00 93.06 644 VAL A N 1
ATOM 4889 C CA . VAL A 1 644 ? -16.614 -5.749 13.497 1.00 93.06 644 VAL A CA 1
ATOM 4890 C C . VAL A 1 644 ? -17.096 -5.827 12.048 1.00 93.06 644 VAL A C 1
ATOM 4892 O O . VAL A 1 644 ? -18.013 -6.587 11.737 1.00 93.06 644 VAL A O 1
ATOM 4895 N N . GLY A 1 645 ? -16.434 -5.105 11.145 1.00 92.38 645 GLY A N 1
ATOM 4896 C CA . GLY A 1 645 ? -16.734 -5.081 9.720 1.00 92.38 645 GLY A CA 1
ATOM 4897 C C . GLY A 1 645 ? -16.122 -3.858 9.051 1.00 92.38 645 GLY A C 1
ATOM 4898 O O . GLY A 1 645 ? -15.029 -3.421 9.406 1.00 92.38 645 GLY A O 1
ATOM 4899 N N . GLN A 1 646 ? -16.845 -3.292 8.093 1.00 92.44 646 GLN A N 1
ATOM 4900 C CA . GLN A 1 646 ? -16.430 -2.117 7.336 1.00 92.44 646 GLN A CA 1
ATOM 4901 C C . GLN A 1 646 ? -17.457 -0.994 7.498 1.00 92.44 646 GLN A C 1
ATOM 4903 O O . GLN A 1 646 ? -18.649 -1.264 7.439 1.00 92.44 646 GLN A O 1
ATOM 4908 N N . ALA A 1 647 ? -17.024 0.258 7.652 1.00 91.38 647 ALA A N 1
ATOM 4909 C CA . ALA A 1 647 ? -17.921 1.423 7.610 1.00 91.38 647 ALA A CA 1
ATOM 4910 C C . ALA A 1 647 ? -18.233 1.863 6.165 1.00 91.38 647 ALA A C 1
ATOM 4912 O O . ALA A 1 647 ? -19.259 2.476 5.886 1.00 91.38 647 ALA A O 1
ATOM 4913 N N . LEU A 1 648 ? -17.331 1.532 5.243 1.00 90.81 648 LEU A N 1
ATOM 4914 C CA . LEU A 1 648 ? -17.436 1.671 3.793 1.00 90.81 648 LEU A CA 1
ATOM 4915 C C . LEU A 1 648 ? -16.533 0.594 3.181 1.00 90.81 648 LEU A C 1
ATOM 4917 O O . LEU A 1 648 ? -15.578 0.169 3.830 1.00 90.81 648 LEU A O 1
ATOM 4921 N N . ALA A 1 649 ? -16.785 0.149 1.950 1.00 85.94 649 ALA A N 1
ATOM 4922 C CA . ALA A 1 649 ? -15.900 -0.806 1.282 1.00 85.94 649 ALA A CA 1
ATOM 4923 C C . ALA A 1 649 ? -14.429 -0.329 1.332 1.00 85.94 649 ALA A C 1
ATOM 4925 O O . ALA A 1 649 ? -14.100 0.759 0.863 1.00 85.94 649 ALA A O 1
ATOM 4926 N N . GLY A 1 650 ? -13.549 -1.129 1.945 1.00 85.94 650 GLY A N 1
ATOM 4927 C CA . GLY A 1 650 ? -12.139 -0.774 2.145 1.00 85.94 650 GLY A CA 1
ATOM 4928 C C . GLY A 1 650 ? -11.854 0.182 3.315 1.00 85.94 650 GLY A C 1
ATOM 4929 O O . GLY A 1 650 ? -10.727 0.665 3.418 1.00 85.94 650 GLY A O 1
ATOM 4930 N N . VAL A 1 651 ? -12.822 0.447 4.197 1.00 90.88 651 VAL A N 1
ATOM 4931 C CA . VAL A 1 651 ? -12.683 1.265 5.415 1.00 90.88 651 VAL A CA 1
ATOM 4932 C C . VAL A 1 651 ? -13.068 0.419 6.639 1.00 90.88 651 VAL A C 1
ATOM 4934 O O . VAL A 1 651 ? -14.264 0.231 6.886 1.00 90.88 651 VAL A O 1
ATOM 4937 N N . PRO A 1 652 ? -12.093 -0.131 7.386 1.00 92.75 652 PRO A N 1
ATOM 4938 C CA . PRO A 1 652 ? -12.368 -1.004 8.522 1.00 92.75 652 PRO A CA 1
ATOM 4939 C C . PRO A 1 652 ? -13.019 -0.268 9.697 1.00 92.75 652 PRO A C 1
ATOM 4941 O O . PRO A 1 652 ? -12.746 0.904 9.968 1.00 92.75 652 PRO A O 1
ATOM 4944 N N . LEU A 1 653 ? -13.882 -0.997 10.400 1.00 94.12 653 LEU A N 1
ATOM 4945 C CA . LEU A 1 653 ? -14.578 -0.562 11.601 1.00 94.12 653 LEU A CA 1
ATOM 4946 C C . LEU A 1 653 ? -14.171 -1.459 12.768 1.00 94.12 653 LEU A C 1
ATOM 4948 O O . LEU A 1 653 ? -14.381 -2.675 12.735 1.00 94.12 653 LEU A O 1
ATOM 4952 N N . TRP A 1 654 ? -13.590 -0.848 13.790 1.00 94.94 654 TRP A N 1
ATOM 4953 C CA . TRP A 1 654 ? -13.148 -1.505 15.008 1.00 94.94 654 TRP A CA 1
ATOM 4954 C C . TRP A 1 654 ? -14.100 -1.192 16.159 1.00 94.94 654 TRP A C 1
ATOM 4956 O O . TRP A 1 654 ? -14.715 -0.132 16.211 1.00 94.94 654 TRP A O 1
ATOM 4966 N N . GLU A 1 655 ? -14.185 -2.108 17.106 1.00 93.69 655 GLU A N 1
ATOM 4967 C CA . GLU A 1 655 ? -14.770 -1.908 18.422 1.00 93.69 655 GLU A CA 1
ATOM 4968 C C . GLU A 1 655 ? -13.630 -1.974 19.441 1.00 93.69 655 GLU A C 1
ATOM 4970 O O . GLU A 1 655 ? -12.910 -2.974 19.506 1.00 93.69 655 GLU A O 1
ATOM 4975 N N . LEU A 1 656 ? -13.404 -0.880 20.171 1.00 93.12 656 LEU A N 1
ATOM 4976 C CA . LEU A 1 656 ? -12.266 -0.770 21.087 1.00 93.12 656 LEU A CA 1
ATOM 4977 C C . LEU A 1 656 ? -12.443 -1.660 22.322 1.00 93.12 656 LEU A C 1
ATOM 4979 O O . LEU A 1 656 ? -13.543 -1.755 22.871 1.00 93.12 656 LEU A O 1
ATOM 4983 N N . GLY A 1 657 ? -11.350 -2.272 22.780 1.00 91.19 657 GLY A N 1
ATOM 4984 C CA . GLY A 1 657 ? -11.339 -3.149 23.946 1.00 91.19 657 GLY A CA 1
ATOM 4985 C C . GLY A 1 657 ? -11.667 -2.447 25.275 1.00 91.19 657 GLY A C 1
ATOM 4986 O O . GLY A 1 657 ? -11.631 -1.211 25.364 1.00 91.19 657 GLY A O 1
ATOM 4987 N N . PRO A 1 658 ? -11.992 -3.227 26.326 1.00 90.50 658 PRO A N 1
ATOM 4988 C CA . PRO A 1 658 ? -12.308 -2.730 27.670 1.00 90.50 658 PRO A CA 1
ATOM 4989 C C . PRO A 1 658 ? -11.197 -1.900 28.322 1.00 90.50 658 PRO A C 1
ATOM 4991 O O . PRO A 1 658 ? -11.468 -1.097 29.207 1.00 90.50 658 PRO A O 1
ATOM 4994 N N . GLU A 1 659 ? -9.959 -2.089 27.891 1.00 90.44 659 GLU A N 1
ATOM 4995 C CA . GLU A 1 659 ? -8.774 -1.413 28.411 1.00 90.44 659 GLU A CA 1
ATOM 4996 C C . GLU A 1 659 ? -8.455 -0.074 27.732 1.00 90.44 659 GLU A C 1
ATOM 4998 O O . GLU A 1 659 ? -7.563 0.639 28.184 1.00 90.44 659 GLU A O 1
ATOM 5003 N N . SER A 1 660 ? -9.185 0.283 26.673 1.00 93.38 660 SER A N 1
ATOM 5004 C CA . SER A 1 660 ? -9.072 1.598 26.035 1.00 93.38 660 SER A CA 1
ATOM 5005 C C . SER A 1 660 ? -9.731 2.703 26.874 1.00 93.38 660 SER A C 1
ATOM 5007 O O . SER A 1 660 ? -10.614 2.447 27.692 1.00 93.38 660 SER A O 1
ATOM 5009 N N . ARG A 1 661 ? -9.381 3.972 26.626 1.00 91.19 661 ARG A N 1
ATOM 5010 C CA . ARG A 1 661 ? -10.016 5.135 27.286 1.00 91.19 661 ARG A CA 1
ATOM 5011 C C . ARG A 1 661 ? -11.521 5.242 27.028 1.00 91.19 661 ARG A C 1
ATOM 5013 O O . ARG A 1 661 ? -12.253 5.800 27.846 1.00 91.19 661 ARG A O 1
ATOM 5020 N N . HIS A 1 662 ? -11.991 4.727 25.892 1.00 90.50 662 HIS A N 1
ATOM 5021 C CA . HIS A 1 662 ? -13.403 4.733 25.515 1.00 90.50 662 HIS A CA 1
ATOM 5022 C C . HIS A 1 662 ? -13.863 3.330 25.073 1.00 90.50 662 HIS A C 1
ATOM 5024 O O . HIS A 1 662 ? -14.070 3.094 23.878 1.00 90.50 662 HIS A O 1
ATOM 5030 N N . PRO A 1 663 ? -14.057 2.400 26.029 1.00 91.25 663 PRO A N 1
ATOM 5031 C CA . PRO A 1 663 ? -14.394 1.006 25.748 1.00 91.25 663 PRO A CA 1
ATOM 5032 C C . PRO A 1 663 ? -15.642 0.825 24.892 1.00 91.25 663 PRO A C 1
ATOM 5034 O O . PRO A 1 663 ? -16.685 1.406 25.192 1.00 91.25 663 PRO A O 1
ATOM 5037 N N . GLY A 1 664 ? -15.572 -0.011 23.859 1.00 89.38 664 GLY A N 1
ATOM 5038 C CA . GLY A 1 664 ? -16.700 -0.316 22.975 1.00 89.38 664 GLY A CA 1
ATOM 5039 C C . GLY A 1 664 ? -17.111 0.830 22.046 1.00 89.38 664 GLY A C 1
ATOM 5040 O O . GLY A 1 664 ? -18.135 0.729 21.370 1.00 89.38 664 GLY A O 1
ATOM 5041 N N . VAL A 1 665 ? -16.361 1.941 22.002 1.00 91.50 665 VAL A N 1
ATOM 5042 C CA . VAL A 1 665 ? -16.620 2.995 21.013 1.00 91.50 665 VAL A CA 1
ATOM 5043 C C . VAL A 1 665 ? -16.260 2.480 19.615 1.00 91.50 665 VAL A C 1
ATOM 5045 O O . VAL A 1 665 ? -15.159 1.955 19.426 1.00 91.50 665 VAL A O 1
ATOM 5048 N N . PRO A 1 666 ? -17.155 2.640 18.621 1.00 94.06 666 PRO A N 1
ATOM 5049 C CA . PRO A 1 666 ? -16.844 2.314 17.238 1.00 94.06 666 PRO A CA 1
ATOM 5050 C C . PRO A 1 666 ? -15.745 3.238 16.703 1.00 94.06 666 PRO A C 1
ATOM 5052 O O . PRO A 1 666 ? -15.887 4.465 16.711 1.00 94.06 666 PRO A O 1
ATOM 5055 N N . TYR A 1 667 ? -14.660 2.641 16.225 1.00 95.44 667 TYR A N 1
ATOM 5056 C CA . TYR A 1 667 ? -13.480 3.316 15.708 1.00 95.44 667 TYR A CA 1
ATOM 5057 C C . TYR A 1 667 ? -13.309 3.014 14.217 1.00 95.44 667 TYR A C 1
ATOM 5059 O O . TYR A 1 667 ? -12.994 1.897 13.813 1.00 95.44 667 TYR A O 1
ATOM 5067 N N . VAL A 1 668 ? -13.555 4.016 13.380 1.00 95.38 668 VAL A N 1
ATOM 5068 C CA . VAL A 1 668 ? -13.418 3.941 11.926 1.00 95.38 668 VAL A CA 1
ATOM 5069 C C . VAL A 1 668 ? -11.983 4.300 11.551 1.00 95.38 668 VAL A C 1
ATOM 5071 O O . VAL A 1 668 ? -11.567 5.456 11.667 1.00 95.38 668 VAL A O 1
ATOM 5074 N N . VAL A 1 669 ? -11.240 3.313 11.058 1.00 93.38 669 VAL A N 1
ATOM 5075 C CA . VAL A 1 669 ? -9.874 3.485 10.555 1.00 93.38 669 VAL A CA 1
ATOM 5076 C C . VAL A 1 669 ? -9.961 3.804 9.071 1.00 93.38 669 VAL A C 1
ATOM 5078 O O . VAL A 1 669 ? -10.177 2.918 8.249 1.00 93.38 669 VAL A O 1
ATOM 5081 N N . PHE A 1 670 ? -9.827 5.076 8.706 1.00 91.69 670 PHE A N 1
ATOM 5082 C CA . PHE A 1 670 ? -10.017 5.519 7.329 1.00 91.69 670 PHE A CA 1
ATOM 5083 C C . PHE A 1 670 ? -8.672 5.603 6.589 1.00 91.69 670 PHE A C 1
ATOM 5085 O O . PHE A 1 670 ? -7.856 6.485 6.882 1.00 91.69 670 PHE A O 1
ATOM 5092 N N . PRO A 1 671 ? -8.412 4.749 5.579 1.00 84.56 671 PRO A N 1
ATOM 5093 C CA . PRO A 1 671 ? -7.121 4.736 4.897 1.00 84.56 671 PRO A CA 1
ATOM 5094 C C . PRO A 1 671 ? -6.835 6.012 4.101 1.00 84.56 671 PRO A C 1
ATOM 5096 O O . PRO A 1 671 ? -7.734 6.702 3.619 1.00 84.56 671 PRO A O 1
ATOM 5099 N N . GLY A 1 672 ? -5.554 6.336 3.918 1.00 76.31 672 GLY A N 1
ATOM 5100 C CA . GLY A 1 672 ? -5.114 7.534 3.188 1.00 76.31 672 GLY A CA 1
ATOM 5101 C C . GLY A 1 672 ? -5.614 7.595 1.738 1.00 76.31 672 GLY A C 1
ATOM 5102 O O . GLY A 1 672 ? -6.035 8.648 1.268 1.00 76.31 672 GLY A O 1
ATOM 5103 N N . ASN A 1 673 ? -5.622 6.449 1.062 1.00 72.50 673 ASN A N 1
ATOM 5104 C CA . ASN A 1 673 ? -5.782 6.316 -0.386 1.00 72.50 673 ASN A CA 1
ATOM 5105 C C . ASN A 1 673 ? -7.142 5.740 -0.829 1.00 72.50 673 ASN A C 1
ATOM 5107 O O . ASN A 1 673 ? -7.384 5.642 -2.032 1.00 72.50 673 ASN A O 1
ATOM 5111 N N . VAL A 1 674 ? -8.032 5.384 0.099 1.00 76.81 674 VAL A N 1
ATOM 5112 C CA . VAL A 1 674 ? -9.323 4.741 -0.202 1.00 76.81 674 VAL A CA 1
ATOM 5113 C C . VAL A 1 674 ? -10.442 5.767 -0.396 1.00 76.81 674 VAL A C 1
ATOM 5115 O O . VAL A 1 674 ? -10.460 6.819 0.248 1.00 76.81 674 VAL A O 1
ATOM 5118 N N . GLY A 1 675 ? -11.383 5.429 -1.282 1.00 78.62 675 GLY A N 1
ATOM 5119 C CA . GLY A 1 675 ? -12.595 6.201 -1.549 1.00 78.62 675 GLY A CA 1
ATOM 5120 C C . GLY A 1 675 ? -12.423 7.299 -2.599 1.00 78.62 675 GLY A C 1
ATOM 5121 O O . GLY A 1 675 ? -11.302 7.672 -2.957 1.00 78.62 675 GLY A O 1
ATOM 5122 N N . ASP A 1 676 ? -13.551 7.798 -3.095 1.00 82.88 676 ASP A N 1
ATOM 5123 C CA . ASP A 1 676 ? -13.652 9.005 -3.916 1.00 82.88 676 ASP A CA 1
ATOM 5124 C C . ASP A 1 676 ? -13.630 10.271 -3.032 1.00 82.88 676 ASP A C 1
ATOM 5126 O O . ASP A 1 676 ? -13.376 10.201 -1.823 1.00 82.88 676 ASP A O 1
ATOM 5130 N N . ASN A 1 677 ? -13.887 11.444 -3.615 1.00 86.50 677 ASN A N 1
ATOM 5131 C CA . ASN A 1 677 ? -13.939 12.702 -2.859 1.00 86.50 677 ASN A CA 1
ATOM 5132 C C . ASN A 1 677 ? -15.106 12.735 -1.848 1.00 86.50 677 ASN A C 1
ATOM 5134 O O . ASN A 1 677 ? -15.000 13.400 -0.823 1.00 86.50 677 ASN A O 1
ATOM 5138 N N . ASN A 1 678 ? -16.178 11.968 -2.076 1.00 88.12 678 ASN A N 1
ATOM 5139 C CA . ASN A 1 678 ? -17.358 11.922 -1.206 1.00 88.12 678 ASN A CA 1
ATOM 5140 C C . ASN A 1 678 ? -17.243 10.906 -0.061 1.00 88.12 678 ASN A C 1
ATOM 5142 O O . ASN A 1 678 ? -18.066 10.909 0.853 1.00 88.12 678 ASN A O 1
ATOM 5146 N N . ALA A 1 679 ? -16.251 10.017 -0.089 1.00 89.81 679 ALA A N 1
ATOM 5147 C CA . ALA A 1 679 ? -16.203 8.848 0.782 1.00 89.81 679 ALA A CA 1
ATOM 5148 C C . ALA A 1 679 ? -16.257 9.179 2.285 1.00 89.81 679 ALA A C 1
ATOM 5150 O O . ALA A 1 679 ? -16.994 8.532 3.029 1.00 89.81 679 ALA A O 1
ATOM 5151 N N . VAL A 1 680 ? -15.529 10.208 2.738 1.00 91.75 680 VAL A N 1
ATOM 5152 C CA . VAL A 1 680 ? -15.572 10.649 4.146 1.00 91.75 680 VAL A CA 1
ATOM 5153 C C . VAL A 1 680 ? -16.946 11.233 4.488 1.00 91.75 680 VAL A C 1
ATOM 5155 O O . VAL A 1 680 ? -17.518 10.873 5.515 1.00 91.75 680 VAL A O 1
ATOM 5158 N N . ALA A 1 681 ? -17.514 12.067 3.611 1.00 90.38 681 ALA A N 1
ATOM 5159 C CA . ALA A 1 681 ? -18.849 12.642 3.785 1.00 90.38 681 ALA A CA 1
ATOM 5160 C C . ALA A 1 681 ? -19.943 11.568 3.865 1.00 90.38 681 ALA A C 1
ATOM 5162 O O . ALA A 1 681 ? -20.830 11.654 4.712 1.00 90.38 681 ALA A O 1
ATOM 5163 N N . ASN A 1 682 ? -19.846 10.515 3.054 1.00 90.56 682 ASN A N 1
ATOM 5164 C CA . ASN A 1 682 ? -20.788 9.397 3.055 1.00 90.56 682 ASN A CA 1
ATOM 5165 C C . ASN A 1 682 ? -20.751 8.605 4.370 1.00 90.56 682 ASN A C 1
ATOM 5167 O O . ASN A 1 682 ? -21.806 8.277 4.922 1.00 90.56 682 ASN A O 1
ATOM 5171 N N . VAL A 1 683 ? -19.556 8.333 4.908 1.00 91.38 683 VAL A N 1
ATOM 5172 C CA . VAL A 1 683 ? -19.422 7.686 6.224 1.00 91.38 683 VAL A CA 1
ATOM 5173 C C . VAL A 1 683 ? -19.968 8.603 7.314 1.00 91.38 683 VAL A C 1
ATOM 5175 O O . VAL A 1 683 ? -20.830 8.194 8.079 1.00 91.38 683 VAL A O 1
ATOM 5178 N N . VAL A 1 684 ? -19.560 9.872 7.356 1.00 90.50 684 VAL A N 1
ATOM 5179 C CA . VAL A 1 684 ? -20.048 10.794 8.393 1.00 90.50 684 VAL A CA 1
ATOM 5180 C C . VAL A 1 684 ? -21.568 10.953 8.330 1.00 90.50 684 VAL A C 1
ATOM 5182 O O . VAL A 1 684 ? -22.216 10.893 9.365 1.00 90.50 684 VAL A O 1
ATOM 5185 N N . ARG A 1 685 ? -22.171 11.057 7.140 1.00 86.69 685 ARG A N 1
ATOM 5186 C CA . ARG A 1 685 ? -23.631 11.149 6.973 1.00 86.69 685 ARG A CA 1
ATOM 5187 C C . ARG A 1 685 ? -24.361 9.888 7.431 1.00 86.69 685 ARG A C 1
ATOM 5189 O O . ARG A 1 685 ? -25.393 9.996 8.082 1.00 86.69 685 ARG A O 1
ATOM 5196 N N . SER A 1 686 ? -23.855 8.704 7.093 1.00 86.00 686 SER A N 1
ATOM 5197 C CA . SER A 1 686 ? -24.477 7.435 7.510 1.00 86.00 686 SER A CA 1
ATOM 5198 C C . SER A 1 686 ? -24.334 7.168 9.012 1.00 86.00 686 SER A C 1
ATOM 5200 O O . SER A 1 686 ? -25.141 6.439 9.589 1.00 86.00 686 SER A O 1
ATOM 5202 N N . TRP A 1 687 ? -23.342 7.798 9.645 1.00 85.88 687 TRP A N 1
ATOM 5203 C CA . TRP A 1 687 ? -23.085 7.745 11.084 1.00 85.88 687 TRP A CA 1
ATOM 5204 C C . TRP A 1 687 ? -23.630 8.951 11.858 1.00 85.88 687 TRP A C 1
ATOM 5206 O O . TRP A 1 687 ? -23.642 8.947 13.098 1.00 85.88 687 TRP A O 1
ATOM 5216 N N . ALA A 1 688 ? -24.117 9.967 11.145 1.00 76.94 688 ALA A N 1
ATOM 5217 C CA . ALA A 1 688 ? -24.801 11.115 11.706 1.00 76.94 688 ALA A CA 1
ATOM 5218 C C . ALA A 1 688 ? -26.132 10.675 12.313 1.00 76.94 688 ALA A C 1
ATOM 5220 O O . ALA A 1 688 ? -26.781 9.716 11.885 1.00 76.94 688 ALA A O 1
ATOM 5221 N N . ARG A 1 689 ? -26.566 11.402 13.339 1.00 66.88 689 ARG A N 1
ATOM 5222 C CA . ARG A 1 689 ? -27.891 11.170 13.904 1.00 66.88 689 ARG A CA 1
ATOM 5223 C C . ARG A 1 689 ? -28.959 11.501 12.865 1.00 66.88 689 ARG A C 1
ATOM 5225 O O . ARG A 1 689 ? -28.835 12.532 12.201 1.00 66.88 689 ARG A O 1
ATOM 5232 N N . PRO A 1 690 ? -30.044 10.711 12.782 1.00 56.06 690 PRO A N 1
ATOM 5233 C CA . PRO A 1 690 ? -31.236 11.163 12.088 1.00 56.06 690 PRO A CA 1
ATOM 5234 C C . PRO A 1 690 ? -31.636 12.506 12.697 1.00 56.06 690 PRO A C 1
ATOM 5236 O O . PRO A 1 690 ? -31.790 12.608 13.919 1.00 56.06 690 PRO A O 1
ATOM 5239 N N . VAL A 1 691 ? -31.780 13.541 11.871 1.00 50.00 691 VAL A N 1
ATOM 5240 C CA . VAL A 1 691 ? -32.444 14.768 12.305 1.00 50.00 691 VAL A CA 1
ATOM 5241 C C . VAL A 1 691 ? -33.862 14.343 12.674 1.00 50.00 691 VAL A C 1
ATOM 5243 O O . VAL A 1 691 ? -34.672 14.057 11.796 1.00 50.00 691 VAL A O 1
ATOM 5246 N N . ARG A 1 692 ? -34.160 14.218 13.975 1.00 42.59 692 ARG A N 1
ATOM 5247 C CA . ARG A 1 692 ? -35.549 14.117 14.420 1.00 42.59 692 ARG A CA 1
ATOM 5248 C C . ARG A 1 692 ? -36.197 15.434 14.025 1.00 42.59 692 ARG A C 1
ATOM 5250 O O . ARG A 1 692 ? -35.967 16.450 14.673 1.00 42.59 692 ARG A O 1
ATOM 5257 N N . ILE A 1 693 ? -36.979 15.417 12.952 1.00 43.03 693 ILE A N 1
ATOM 5258 C CA . ILE A 1 693 ? -38.013 16.423 12.754 1.00 43.03 693 ILE A CA 1
ATOM 5259 C C . ILE A 1 693 ? -38.980 16.179 13.911 1.00 43.03 693 ILE A C 1
ATOM 5261 O O . ILE A 1 693 ? -39.717 15.192 13.903 1.00 43.03 693 ILE A O 1
ATOM 5265 N N . SER A 1 694 ? -38.884 16.989 14.966 1.00 45.84 694 SER A N 1
ATOM 5266 C CA . SER A 1 694 ? -39.838 16.952 16.071 1.00 45.84 694 SER A CA 1
ATOM 5267 C C . SER A 1 694 ? -41.232 17.082 15.468 1.00 45.84 694 SER A C 1
ATOM 5269 O O . SER A 1 694 ? -41.492 18.028 14.723 1.00 45.84 694 SER A O 1
ATOM 5271 N N . SER A 1 695 ? -42.116 16.117 15.726 1.00 52.03 695 SER A N 1
ATOM 5272 C CA . SER A 1 695 ? -43.484 16.203 15.208 1.00 52.03 695 SER A CA 1
ATOM 5273 C C . SER A 1 695 ? -44.142 17.494 15.711 1.00 52.03 695 SER A C 1
ATOM 5275 O O . SER A 1 695 ? -43.837 17.947 16.817 1.00 52.03 695 SER A O 1
ATOM 5277 N N . THR A 1 696 ? -45.071 18.081 14.950 1.00 50.62 696 THR A N 1
ATOM 5278 C CA . THR A 1 696 ? -45.790 19.306 15.359 1.00 50.62 696 THR A CA 1
ATOM 5279 C C . THR A 1 696 ? -46.375 19.184 16.773 1.00 50.62 696 THR A C 1
ATOM 5281 O O . THR A 1 696 ? -46.340 20.131 17.553 1.00 50.62 696 THR A O 1
ATOM 5284 N N . LYS A 1 697 ? -46.833 17.981 17.144 1.00 52.72 697 LYS A N 1
ATOM 5285 C CA . LYS A 1 697 ? -47.344 17.654 18.482 1.00 52.72 697 LYS A CA 1
ATOM 5286 C C . LYS A 1 697 ? -46.272 17.738 19.575 1.00 52.72 697 LYS A C 1
ATOM 5288 O O . LYS A 1 697 ? -46.549 18.221 20.665 1.00 52.72 697 LYS A O 1
ATOM 5293 N N . GLU A 1 698 ? -45.057 17.279 19.296 1.00 53.84 698 GLU A N 1
ATOM 5294 C CA . GLU A 1 698 ? -43.929 17.294 20.236 1.00 53.84 698 GLU A CA 1
ATOM 5295 C C . GLU A 1 698 ? -43.375 18.717 20.426 1.00 53.84 698 GLU A C 1
ATOM 5297 O O . GLU A 1 698 ? -43.066 19.108 21.549 1.00 53.84 698 GLU A O 1
ATOM 5302 N N . LEU A 1 699 ? -43.346 19.523 19.354 1.00 57.34 699 LEU A N 1
ATOM 5303 C CA . LEU A 1 699 ? -43.012 20.952 19.429 1.00 57.34 699 LEU A CA 1
ATOM 5304 C C . LEU A 1 699 ? -44.011 21.726 20.301 1.00 57.34 699 LEU A C 1
ATOM 5306 O O . LEU A 1 699 ? -43.608 22.521 21.147 1.00 57.34 699 LEU A O 1
ATOM 5310 N N . LEU A 1 700 ? -45.310 21.456 20.133 1.00 55.28 700 LEU A N 1
ATOM 5311 C CA . LEU A 1 700 ? -46.366 22.057 20.950 1.00 55.28 700 LEU A CA 1
ATOM 5312 C C . LEU A 1 700 ? -46.251 21.644 22.423 1.00 55.28 700 LEU A C 1
ATOM 5314 O O . LEU A 1 700 ? -46.268 22.508 23.291 1.00 55.28 700 LEU A O 1
ATOM 5318 N N . LEU A 1 701 ? -46.060 20.355 22.714 1.00 58.91 701 LEU A N 1
ATOM 5319 C CA . LEU A 1 701 ? -45.924 19.857 24.090 1.00 58.91 701 LEU A CA 1
ATOM 5320 C C . LEU A 1 701 ? -44.703 20.437 24.822 1.00 58.91 701 LEU A C 1
ATOM 5322 O O . LEU A 1 701 ? -44.766 20.682 26.024 1.00 58.91 701 LEU A O 1
ATOM 5326 N N . ASN A 1 702 ? -43.592 20.660 24.120 1.00 54.84 702 ASN A N 1
ATOM 5327 C CA . ASN A 1 702 ? -42.392 21.262 24.707 1.00 54.84 702 ASN A CA 1
ATOM 5328 C C . ASN A 1 702 ? -42.561 22.775 24.925 1.00 54.84 702 ASN A C 1
ATOM 5330 O O . ASN A 1 702 ? -42.156 23.294 25.965 1.00 54.84 702 ASN A O 1
ATOM 5334 N N . ALA A 1 703 ? -43.248 23.468 24.011 1.00 57.34 703 ALA A N 1
ATOM 5335 C CA . ALA A 1 703 ? -43.657 24.855 24.223 1.00 57.34 703 ALA A CA 1
ATOM 5336 C C . ALA A 1 703 ? -44.630 24.996 25.411 1.00 57.34 703 ALA A C 1
ATOM 5338 O O . ALA A 1 703 ? -44.524 25.935 26.196 1.00 57.34 703 ALA A O 1
ATOM 5339 N N . GLU A 1 704 ? -45.539 24.033 25.609 1.00 55.59 704 GLU A N 1
ATOM 5340 C CA . GLU A 1 704 ? -46.447 23.997 26.766 1.00 55.59 704 GLU A CA 1
ATOM 5341 C C . GLU A 1 704 ? -45.734 23.791 28.101 1.00 55.59 704 GLU A C 1
ATOM 5343 O O . GLU A 1 704 ? -46.208 24.282 29.124 1.00 55.59 704 GLU A O 1
ATOM 5348 N N . LYS A 1 705 ? -44.577 23.125 28.093 1.00 65.31 705 LYS A N 1
ATOM 5349 C CA . LYS A 1 705 ? -43.697 22.996 29.262 1.00 65.31 705 LYS A CA 1
ATOM 5350 C C . LYS A 1 705 ? -42.844 24.244 29.519 1.00 65.31 705 LYS A C 1
ATOM 5352 O O . LYS A 1 705 ? -42.070 24.252 30.471 1.00 65.31 705 LYS A O 1
ATOM 5357 N N . GLY A 1 706 ? -42.986 25.289 28.699 1.00 51.47 706 GLY A N 1
ATOM 5358 C CA . GLY A 1 706 ? -42.288 26.565 28.858 1.00 51.47 706 GLY A CA 1
ATOM 5359 C C . GLY A 1 706 ? -40.860 26.588 28.309 1.00 51.47 706 GLY A C 1
ATOM 5360 O O . GLY A 1 706 ? -40.115 27.503 28.639 1.00 51.47 706 GLY A O 1
ATOM 5361 N N . GLU A 1 707 ? -40.459 25.612 27.485 1.00 50.78 707 GLU A N 1
ATOM 5362 C CA . GLU A 1 707 ? -39.082 25.536 26.970 1.00 50.78 707 GLU A CA 1
ATOM 5363 C C . GLU A 1 707 ? -38.766 26.606 25.907 1.00 50.78 707 GLU A C 1
ATOM 5365 O O . GLU A 1 707 ? -37.620 27.035 25.792 1.00 50.78 707 GLU A O 1
ATOM 5370 N N . TYR A 1 708 ? -39.757 27.019 25.108 1.00 56.97 708 TYR A N 1
ATOM 5371 C CA . TYR A 1 708 ? -39.644 28.046 24.061 1.00 56.97 708 TYR A CA 1
ATOM 5372 C C . TYR A 1 708 ? -41.035 28.471 23.560 1.00 56.97 708 TYR A C 1
ATOM 5374 O O . TYR A 1 708 ? -42.029 27.786 23.803 1.00 56.97 708 TYR A O 1
ATOM 5382 N N . ALA A 1 709 ? -41.116 29.584 22.824 1.00 57.25 709 ALA A N 1
ATOM 5383 C CA . ALA A 1 709 ? -42.331 29.990 22.116 1.00 57.25 709 ALA A CA 1
ATOM 5384 C C . ALA A 1 709 ? -42.343 29.432 20.681 1.00 57.25 709 ALA A C 1
ATOM 5386 O O . ALA A 1 709 ? -41.298 29.338 20.044 1.00 57.25 709 ALA A O 1
ATOM 5387 N N . VAL A 1 710 ? -43.523 29.077 20.162 1.00 59.94 710 VAL A N 1
ATOM 5388 C CA . VAL A 1 710 ? -43.715 28.699 18.750 1.00 59.94 710 VAL A CA 1
ATOM 5389 C C . VAL A 1 710 ? -44.548 29.785 18.079 1.00 59.94 710 VAL A C 1
ATOM 5391 O O . VAL A 1 710 ? -45.684 30.023 18.488 1.00 59.94 710 VAL A O 1
ATOM 5394 N N . GLY A 1 711 ? -43.996 30.444 17.060 1.00 61.78 711 GLY A N 1
ATOM 5395 C CA . GLY A 1 711 ? -44.732 31.410 16.240 1.00 61.78 711 GLY A CA 1
ATOM 5396 C C . GLY A 1 711 ? -45.267 30.764 14.962 1.00 61.78 711 GLY A C 1
ATOM 5397 O O . GLY A 1 711 ? -44.538 30.023 14.308 1.00 61.78 711 GLY A O 1
ATOM 5398 N N . ALA A 1 712 ? -46.522 31.036 14.600 1.00 64.38 712 ALA A N 1
ATOM 5399 C CA . ALA A 1 712 ? -47.102 30.640 13.316 1.00 64.38 712 ALA A CA 1
ATOM 5400 C C . ALA A 1 712 ? -47.306 31.885 12.443 1.00 64.38 712 ALA A C 1
ATOM 5402 O O . ALA A 1 712 ? -47.987 32.823 12.862 1.00 64.38 712 ALA A O 1
ATOM 5403 N N . PHE A 1 713 ? -46.707 31.905 11.252 1.00 66.44 713 PHE A N 1
ATOM 5404 C CA . PHE A 1 713 ? -46.669 33.080 10.384 1.00 66.44 713 PHE A CA 1
ATOM 5405 C C . PHE A 1 713 ? -47.180 32.752 8.984 1.00 66.44 713 PHE A C 1
ATOM 5407 O O . PHE A 1 713 ? -46.725 31.797 8.353 1.00 66.44 713 PHE A O 1
ATOM 5414 N N . ASN A 1 714 ? -48.077 33.597 8.480 1.00 69.50 714 ASN A N 1
ATOM 5415 C CA . ASN A 1 714 ? -48.464 33.596 7.075 1.00 69.50 714 ASN A CA 1
ATOM 5416 C C . ASN A 1 714 ? -47.522 34.516 6.309 1.00 69.50 714 ASN A C 1
ATOM 5418 O O . ASN A 1 714 ? -47.374 35.684 6.669 1.00 69.50 714 ASN A O 1
ATOM 5422 N N . VAL A 1 715 ? -46.913 33.997 5.249 1.00 69.25 715 VAL A N 1
ATOM 5423 C CA . VAL A 1 715 ? -45.889 34.707 4.485 1.00 69.25 715 VAL A CA 1
ATOM 5424 C C . VAL A 1 715 ? -46.286 34.801 3.021 1.00 69.25 715 VAL A C 1
ATOM 5426 O O . VAL A 1 715 ? -46.722 33.815 2.419 1.00 69.25 715 VAL A O 1
ATOM 5429 N N . TYR A 1 716 ? -46.152 36.005 2.464 1.00 71.75 716 TYR A N 1
ATOM 5430 C CA . TYR A 1 716 ? -46.701 36.365 1.151 1.00 71.75 716 TYR A CA 1
ATOM 5431 C C . TYR A 1 716 ? -45.638 36.721 0.100 1.00 71.75 716 TYR A C 1
ATOM 5433 O O . TYR A 1 716 ? -45.978 36.875 -1.071 1.00 71.75 716 TYR A O 1
ATOM 5441 N N . ASN A 1 717 ? -44.365 36.803 0.494 1.00 69.56 717 ASN A N 1
ATOM 5442 C CA . ASN A 1 717 ? -43.204 36.969 -0.381 1.00 69.56 717 ASN A CA 1
ATOM 5443 C C . ASN A 1 717 ? -41.959 36.296 0.231 1.00 69.56 717 ASN A C 1
ATOM 5445 O O . ASN A 1 717 ? -41.983 35.858 1.384 1.00 69.56 717 ASN A O 1
ATOM 5449 N N . MET A 1 718 ? -40.877 36.196 -0.549 1.00 67.38 718 MET A N 1
ATOM 5450 C CA . MET A 1 718 ? -39.618 35.591 -0.095 1.00 67.38 718 MET A CA 1
ATOM 5451 C C . MET A 1 718 ? -38.900 36.440 0.957 1.00 67.38 718 MET A C 1
ATOM 5453 O O . MET A 1 718 ? -38.356 35.862 1.895 1.00 67.38 718 MET A O 1
ATOM 5457 N N . GLU A 1 719 ? -38.973 37.776 0.883 1.00 68.25 719 GLU A N 1
ATOM 5458 C CA . GLU A 1 719 ? -38.369 38.631 1.916 1.00 68.25 719 GLU A CA 1
ATOM 5459 C C . GLU A 1 719 ? -38.992 38.371 3.296 1.00 68.25 719 GLU A C 1
ATOM 5461 O O . GLU A 1 719 ? -38.297 38.332 4.309 1.00 68.25 719 GLU A O 1
ATOM 5466 N N . GLY A 1 720 ? -40.305 38.125 3.352 1.00 64.75 720 GLY A N 1
ATOM 5467 C CA . GLY A 1 720 ? -40.987 37.762 4.589 1.00 64.75 720 GLY A CA 1
ATOM 5468 C C . GLY A 1 720 ? -40.560 36.395 5.127 1.00 64.75 720 GLY A C 1
ATOM 5469 O O . GLY A 1 720 ? -40.508 36.212 6.342 1.00 64.75 720 GLY A O 1
ATOM 5470 N N . VAL A 1 721 ? -40.251 35.429 4.251 1.00 63.53 721 VAL A N 1
ATOM 5471 C CA . VAL A 1 721 ? -39.792 34.095 4.678 1.00 63.53 721 VAL A CA 1
ATOM 5472 C C . VAL A 1 721 ? -38.425 34.229 5.333 1.00 63.53 721 VAL A C 1
ATOM 5474 O O . VAL A 1 721 ? -38.221 33.722 6.434 1.00 63.53 721 VAL A O 1
ATOM 5477 N N . GLU A 1 722 ? -37.522 34.969 4.695 1.00 61.88 722 GLU A N 1
ATOM 5478 C CA . GLU A 1 722 ? -36.185 35.248 5.219 1.00 61.88 722 GLU A CA 1
ATOM 5479 C C . GLU A 1 722 ? -36.243 36.010 6.546 1.00 61.88 722 GLU A C 1
ATOM 5481 O O . GLU A 1 722 ? -35.556 35.632 7.492 1.00 61.88 722 GLU A O 1
ATOM 5486 N N . ALA A 1 723 ? -37.118 37.013 6.662 1.00 65.44 723 ALA A N 1
ATOM 5487 C CA . ALA A 1 723 ? -37.283 37.787 7.890 1.00 65.44 723 ALA A CA 1
ATOM 5488 C C . ALA A 1 723 ? -37.756 36.928 9.076 1.00 65.44 723 ALA A C 1
ATOM 5490 O O . ALA A 1 723 ? -37.215 37.040 10.177 1.00 65.44 723 ALA A O 1
ATOM 5491 N N . VAL A 1 724 ? -38.742 36.046 8.868 1.00 61.31 724 VAL A N 1
ATOM 5492 C CA . VAL A 1 724 ? -39.237 35.173 9.945 1.00 61.31 724 VAL A CA 1
ATOM 5493 C C . VAL A 1 724 ? -38.204 34.110 10.317 1.00 61.31 724 VAL A C 1
ATOM 5495 O O . VAL A 1 724 ? -38.050 33.807 11.499 1.00 61.31 724 VAL A O 1
ATOM 5498 N N . VAL A 1 725 ? -37.470 33.564 9.343 1.00 59.12 725 VAL A N 1
ATOM 5499 C CA . VAL A 1 725 ? -36.376 32.618 9.613 1.00 59.12 725 VAL A CA 1
ATOM 5500 C C . VAL A 1 725 ? -35.263 33.294 10.411 1.00 59.12 725 VAL A C 1
ATOM 5502 O O . VAL A 1 725 ? -34.846 32.744 11.426 1.00 59.12 725 VAL A O 1
ATOM 5505 N N . ALA A 1 726 ? -34.840 34.497 10.018 1.00 57.81 726 ALA A N 1
ATOM 5506 C CA . ALA A 1 726 ? -33.811 35.253 10.726 1.00 57.81 726 ALA A CA 1
ATOM 5507 C C . ALA A 1 726 ? -34.219 35.550 12.179 1.00 57.81 726 ALA A C 1
ATOM 5509 O O . ALA A 1 726 ? -33.447 35.285 13.098 1.00 57.81 726 ALA A O 1
ATOM 5510 N N . ALA A 1 727 ? -35.458 36.003 12.401 1.00 59.56 727 ALA A N 1
ATOM 5511 C CA . ALA A 1 727 ? -35.977 36.259 13.744 1.00 59.56 727 ALA A CA 1
ATOM 5512 C C . ALA A 1 727 ? -36.089 34.976 14.592 1.00 59.56 727 ALA A C 1
ATOM 5514 O O . ALA A 1 727 ? -35.757 34.970 15.775 1.00 59.56 727 ALA A O 1
ATOM 5515 N N . ALA A 1 728 ? -36.532 33.865 13.996 1.00 59.91 728 ALA A N 1
ATOM 5516 C CA . ALA A 1 728 ? -36.613 32.570 14.673 1.00 59.91 728 ALA A CA 1
ATOM 5517 C C . ALA A 1 728 ? -35.225 32.034 15.071 1.00 59.91 728 ALA A C 1
ATOM 5519 O O . ALA A 1 728 ? -35.062 31.429 16.136 1.00 59.91 728 ALA A O 1
ATOM 5520 N N . GLU A 1 729 ? -34.213 32.267 14.233 1.00 56.47 729 GLU A N 1
ATOM 5521 C CA . GLU A 1 729 ? -32.823 31.914 14.516 1.00 56.47 729 GLU A CA 1
ATOM 5522 C C . GLU A 1 729 ? -32.219 32.783 15.624 1.00 56.47 729 GLU A C 1
ATOM 5524 O O . GLU A 1 729 ? -31.581 32.237 16.531 1.00 56.47 729 GLU A O 1
ATOM 5529 N N . GLU A 1 730 ? -32.467 34.095 15.594 1.00 57.38 730 GLU A N 1
ATOM 5530 C CA . GLU A 1 730 ? -32.033 35.051 16.622 1.00 57.38 730 GLU A CA 1
ATOM 5531 C C . GLU A 1 730 ? -32.602 34.684 18.001 1.00 57.38 730 GLU A C 1
ATOM 5533 O O . GLU A 1 730 ? -31.858 34.530 18.971 1.00 57.38 730 GLU A O 1
ATOM 5538 N N . GLU A 1 731 ? -33.903 34.398 18.062 1.00 55.69 731 GLU A N 1
ATOM 5539 C CA . GLU A 1 731 ? -34.622 34.029 19.289 1.00 55.69 731 GLU A CA 1
ATOM 5540 C C . GLU A 1 731 ? -34.497 32.538 19.651 1.00 55.69 731 GLU A C 1
ATOM 5542 O O . GLU A 1 731 ? -35.110 32.051 20.607 1.00 55.69 731 GLU A O 1
ATOM 5547 N N . ARG A 1 732 ? -33.730 31.766 18.866 1.00 57.41 732 ARG A N 1
ATOM 5548 C CA . ARG A 1 732 ? -33.520 30.311 19.015 1.00 57.41 732 ARG A CA 1
ATOM 5549 C C . ARG A 1 732 ? -34.814 29.493 19.142 1.00 57.41 732 ARG A C 1
ATOM 5551 O O . ARG A 1 732 ? -34.789 28.375 19.683 1.00 57.41 732 ARG A O 1
ATOM 5558 N N . SER A 1 733 ? -35.909 30.015 18.605 1.00 56.59 733 SER A N 1
ATOM 5559 C CA . SER A 1 733 ? -37.271 29.526 18.796 1.00 56.59 733 SER A CA 1
ATOM 5560 C C . SER A 1 733 ? -37.827 28.956 17.486 1.00 56.59 733 SER A C 1
ATOM 5562 O O . SER A 1 733 ? -37.632 29.550 16.430 1.00 56.59 733 SER A O 1
ATOM 5564 N N . PRO A 1 734 ? -38.485 27.785 17.499 1.00 57.59 734 PRO A N 1
ATOM 5565 C CA . PRO A 1 734 ? -39.060 27.210 16.289 1.00 57.59 734 PRO A CA 1
ATOM 5566 C C . PRO A 1 734 ? -40.248 28.038 15.776 1.00 57.59 734 PRO A C 1
ATOM 5568 O O . PRO A 1 734 ? -41.046 28.563 16.552 1.00 57.59 734 PRO A O 1
ATOM 5571 N N . ALA A 1 735 ? -40.396 28.101 14.453 1.00 60.03 735 ALA A N 1
ATOM 5572 C CA . ALA A 1 735 ? -41.513 28.765 13.789 1.00 60.03 735 ALA A CA 1
ATOM 5573 C C . ALA A 1 735 ? -42.202 27.833 12.781 1.00 60.03 735 ALA A C 1
ATOM 5575 O O . ALA A 1 735 ? -41.588 26.931 12.203 1.00 60.03 735 ALA A O 1
ATOM 5576 N N . ILE A 1 736 ? -43.499 28.062 12.592 1.00 64.75 736 ILE A N 1
ATOM 5577 C CA . ILE A 1 736 ? -44.334 27.416 11.583 1.00 64.75 736 ILE A CA 1
ATOM 5578 C C . ILE A 1 736 ? -44.639 28.464 10.519 1.00 64.75 736 ILE A C 1
ATOM 5580 O O . ILE A 1 736 ? -45.175 29.528 10.826 1.00 64.75 736 ILE A O 1
ATOM 5584 N N . LEU A 1 737 ? -44.296 28.164 9.270 1.00 62.53 737 LEU A N 1
ATOM 5585 C CA . LEU A 1 737 ? -44.554 29.052 8.140 1.00 62.53 737 LEU A CA 1
ATOM 5586 C C . LEU A 1 737 ? -45.655 28.472 7.261 1.00 62.53 737 LEU A C 1
ATOM 5588 O O . LEU A 1 737 ? -45.530 27.343 6.783 1.00 62.53 737 LEU A O 1
ATOM 5592 N N . GLN A 1 738 ? -46.685 29.275 7.008 1.00 65.06 738 GLN A N 1
ATOM 5593 C CA . GLN A 1 738 ? -47.641 29.048 5.936 1.00 65.06 738 GLN A CA 1
ATOM 5594 C C . GLN A 1 738 ? -47.301 29.996 4.786 1.00 65.06 738 GLN A C 1
ATOM 5596 O O . GLN A 1 738 ? -47.493 31.209 4.872 1.00 65.06 738 GLN A O 1
ATOM 5601 N N . VAL A 1 739 ? -46.773 29.439 3.701 1.00 64.69 739 VAL A N 1
ATOM 5602 C CA . VAL A 1 739 ? -46.300 30.212 2.546 1.00 64.69 739 VAL A CA 1
ATOM 5603 C C . VAL A 1 739 ? -47.349 30.146 1.440 1.00 64.69 739 VAL A C 1
ATOM 5605 O O . VAL A 1 739 ? -47.769 29.049 1.063 1.00 64.69 739 VAL A O 1
ATOM 5608 N N . ARG A 1 740 ? -47.792 31.296 0.908 1.00 60.28 740 ARG A N 1
ATOM 5609 C CA . ARG A 1 740 ? -48.644 31.289 -0.297 1.00 60.28 740 ARG A CA 1
ATOM 5610 C C . ARG A 1 740 ? -47.847 30.800 -1.504 1.00 60.28 740 ARG A C 1
ATOM 5612 O O . ARG A 1 740 ? -46.683 31.148 -1.677 1.00 60.28 740 ARG A O 1
ATOM 5619 N N . SER A 1 741 ? -48.513 30.077 -2.401 1.00 54.44 741 SER A N 1
ATOM 5620 C CA . SER A 1 741 ? -47.922 29.607 -3.662 1.00 54.44 741 SER A CA 1
ATOM 5621 C C . SER A 1 741 ? -47.323 30.736 -4.514 1.00 54.44 741 SER A C 1
ATOM 5623 O O . SER A 1 741 ? -46.319 30.522 -5.185 1.00 54.44 741 SER A O 1
ATOM 5625 N N . THR A 1 742 ? -47.873 31.952 -4.434 1.00 56.03 742 THR A N 1
ATOM 5626 C CA . THR A 1 742 ? -47.395 33.144 -5.154 1.00 56.03 742 THR A CA 1
ATOM 5627 C C . THR A 1 742 ? -46.022 33.653 -4.702 1.00 56.03 742 THR A C 1
ATOM 5629 O O . THR A 1 742 ? -45.427 34.461 -5.409 1.00 56.03 742 THR A O 1
ATOM 5632 N N . CYS A 1 743 ? -45.497 33.198 -3.557 1.00 53.75 743 CYS A N 1
ATOM 5633 C CA . CYS A 1 743 ? -44.141 33.539 -3.107 1.00 53.75 743 CYS A CA 1
ATOM 5634 C C . CYS A 1 743 ? -43.057 32.961 -4.027 1.00 53.75 743 CYS A C 1
ATOM 5636 O O . CYS A 1 743 ? -41.952 33.495 -4.091 1.00 53.75 743 CYS A O 1
ATOM 5638 N N . PHE A 1 744 ? -43.364 31.875 -4.739 1.00 54.53 744 PHE A N 1
ATOM 5639 C CA . PHE A 1 744 ? -42.439 31.220 -5.651 1.00 54.53 744 PHE A CA 1
ATOM 5640 C C . PHE A 1 744 ? -42.662 31.769 -7.065 1.00 54.53 744 PHE A C 1
ATOM 5642 O O . PHE A 1 744 ? -43.681 31.495 -7.696 1.00 54.53 744 PHE A O 1
ATOM 5649 N N . LYS A 1 745 ? -41.718 32.565 -7.586 1.00 46.25 745 LYS A N 1
ATOM 5650 C CA . LYS A 1 745 ? -41.711 32.948 -9.008 1.00 46.25 745 LYS A CA 1
ATOM 5651 C C . LYS A 1 745 ? -41.410 31.703 -9.847 1.00 46.25 745 LYS A C 1
ATOM 5653 O O . LYS A 1 745 ? -40.251 31.337 -10.012 1.00 46.25 745 LYS A O 1
ATOM 5658 N N . VAL A 1 746 ? -42.443 31.043 -10.362 1.00 42.09 746 VAL A N 1
ATOM 5659 C CA . VAL A 1 746 ? -42.296 29.918 -11.295 1.00 42.09 746 VAL A CA 1
ATOM 5660 C C . VAL A 1 746 ? -42.221 30.473 -12.723 1.00 42.09 746 VAL A C 1
ATOM 5662 O O . VAL A 1 746 ? -43.126 31.183 -13.160 1.00 42.09 746 VAL A O 1
ATOM 5665 N N . HIS A 1 747 ? -41.147 30.167 -13.459 1.00 36.12 747 HIS A N 1
ATOM 5666 C CA . HIS A 1 747 ? -41.123 30.342 -14.916 1.00 36.12 747 HIS A CA 1
ATOM 5667 C C . HIS A 1 747 ? -42.156 29.390 -15.551 1.00 36.12 747 HIS A C 1
ATOM 5669 O O . HIS A 1 747 ? -42.210 28.223 -15.160 1.00 36.12 747 HIS A O 1
ATOM 5675 N N . PRO A 1 748 ? -42.982 29.836 -16.514 1.00 31.22 748 PRO A N 1
ATOM 5676 C CA . PRO A 1 748 ? -44.053 29.007 -17.061 1.00 31.22 748 PRO A CA 1
ATOM 5677 C C . PRO A 1 748 ? -43.458 27.808 -17.818 1.00 31.22 748 PRO A C 1
ATOM 5679 O O . PRO A 1 748 ? -42.829 27.983 -18.858 1.00 31.22 748 PRO A O 1
ATOM 5682 N N . GLY A 1 749 ? -43.626 26.596 -17.276 1.00 36.88 749 GLY A N 1
ATOM 5683 C CA . GLY A 1 749 ? -43.149 25.354 -17.902 1.00 36.88 749 GLY A CA 1
ATOM 5684 C C . GLY A 1 749 ? -42.825 24.186 -16.961 1.00 36.88 749 GLY A C 1
ATOM 5685 O O . GLY A 1 749 ? -42.661 23.072 -17.445 1.00 36.88 749 GLY A O 1
ATOM 5686 N N . GLN A 1 750 ? -42.763 24.388 -15.640 1.00 32.44 750 GLN A N 1
ATOM 5687 C CA . GLN A 1 750 ? -42.586 23.294 -14.675 1.00 32.44 750 GLN A CA 1
ATOM 5688 C C . GLN A 1 750 ? -43.763 23.229 -13.702 1.00 32.44 750 GLN A C 1
ATOM 5690 O O . GLN A 1 750 ? -43.855 23.996 -12.746 1.00 32.44 750 GLN A O 1
ATOM 5695 N N . SER A 1 751 ? -44.680 22.305 -13.966 1.00 29.50 751 SER A N 1
ATOM 5696 C CA . SER A 1 751 ? -45.654 21.827 -12.994 1.00 29.50 751 SER A CA 1
ATOM 5697 C C . SER A 1 751 ? -44.999 20.729 -12.165 1.00 29.50 751 SER A C 1
ATOM 5699 O O . SER A 1 751 ? -44.905 19.615 -12.658 1.00 29.50 751 SER A O 1
ATOM 5701 N N . ASP A 1 752 ? -44.548 21.043 -10.951 1.00 28.67 752 ASP A N 1
ATOM 5702 C CA . ASP A 1 752 ? -44.397 20.062 -9.875 1.00 28.67 752 ASP A CA 1
ATOM 5703 C C . ASP A 1 752 ? -44.349 20.749 -8.504 1.00 28.67 752 ASP A C 1
ATOM 5705 O O . ASP A 1 752 ? -43.847 21.859 -8.328 1.00 28.67 752 ASP A O 1
ATOM 5709 N N . LEU A 1 753 ? -44.949 20.074 -7.528 1.00 29.39 753 LEU A N 1
ATOM 5710 C CA . LEU A 1 753 ? -45.084 20.476 -6.135 1.00 29.39 753 LEU A CA 1
ATOM 5711 C C . LEU A 1 753 ? -43.686 20.579 -5.486 1.00 29.39 753 LEU A C 1
ATOM 5713 O O . LEU A 1 753 ? -43.096 19.570 -5.102 1.00 29.39 753 LEU A O 1
ATOM 5717 N N . PHE A 1 754 ? -43.131 21.785 -5.347 1.00 31.00 754 PHE A N 1
ATOM 5718 C CA . PHE A 1 754 ? -41.840 21.973 -4.676 1.00 31.00 754 PHE A CA 1
ATOM 5719 C C . PHE A 1 754 ? -41.989 21.856 -3.151 1.00 31.00 754 PHE A C 1
ATOM 5721 O O . PHE A 1 754 ? -42.326 22.816 -2.459 1.00 31.00 754 PHE A O 1
ATOM 5728 N N . LEU A 1 755 ? -41.662 20.685 -2.603 1.00 31.28 755 LEU A N 1
ATOM 5729 C CA . LEU A 1 755 ? -41.142 20.571 -1.239 1.00 31.28 755 LEU A CA 1
ATOM 5730 C C . LEU A 1 755 ? -39.721 21.146 -1.254 1.00 31.28 755 LEU A C 1
ATOM 5732 O O . LEU A 1 755 ? -38.762 20.433 -1.529 1.00 31.28 755 LEU A O 1
ATOM 5736 N N . LEU A 1 756 ? -39.584 22.450 -1.015 1.00 29.34 756 LEU A N 1
ATOM 5737 C CA . LEU A 1 756 ? -38.281 23.077 -0.793 1.00 29.34 756 LEU A CA 1
ATOM 5738 C C . LEU A 1 756 ? -37.745 22.604 0.567 1.00 29.34 756 LEU A C 1
ATOM 5740 O O . LEU A 1 756 ? -38.330 22.944 1.600 1.00 29.34 756 LEU A O 1
ATOM 5744 N N . PRO A 1 757 ? -36.641 21.839 0.619 1.00 27.66 757 PRO A N 1
ATOM 5745 C CA . PRO A 1 757 ? -36.036 21.451 1.874 1.00 27.66 757 PRO A CA 1
ATOM 5746 C C . PRO A 1 757 ? -35.185 22.625 2.363 1.00 27.66 757 PRO A C 1
ATOM 5748 O O . PRO A 1 757 ? -33.959 22.601 2.277 1.00 27.66 757 PRO A O 1
ATOM 5751 N N . ILE A 1 758 ? -35.815 23.668 2.909 1.00 33.84 758 ILE A N 1
ATOM 5752 C CA . ILE A 1 758 ? -35.098 24.565 3.821 1.00 33.84 758 ILE A CA 1
ATOM 5753 C C . ILE A 1 758 ? -34.982 23.801 5.139 1.00 33.84 758 ILE A C 1
ATOM 5755 O O . ILE A 1 758 ? -35.776 23.955 6.063 1.00 33.84 758 ILE A O 1
ATOM 5759 N N . ILE A 1 759 ? -34.000 22.900 5.199 1.00 34.41 759 ILE A N 1
ATOM 5760 C CA . ILE A 1 759 ? -33.624 22.189 6.420 1.00 34.41 759 ILE A CA 1
ATOM 5761 C C . ILE A 1 759 ? -32.828 23.178 7.280 1.00 34.41 759 ILE A C 1
ATOM 5763 O O . ILE A 1 759 ? -31.608 23.090 7.405 1.00 34.41 759 ILE A O 1
ATOM 5767 N N . CYS A 1 760 ? -33.524 24.149 7.872 1.00 36.72 760 CYS A N 1
ATOM 5768 C CA . CYS A 1 760 ? -33.079 24.739 9.127 1.00 36.72 760 CYS A CA 1
ATOM 5769 C C . CYS A 1 760 ? -33.589 23.824 10.237 1.00 36.72 760 CYS A C 1
ATOM 5771 O O . CYS A 1 760 ? -34.781 23.536 10.319 1.00 36.72 760 CYS A O 1
ATOM 5773 N N . GLY A 1 761 ? -32.677 23.317 11.069 1.00 38.09 761 GLY A N 1
ATOM 5774 C CA . GLY A 1 761 ? -32.899 22.217 12.020 1.00 38.09 761 GLY A CA 1
ATOM 5775 C C . GLY A 1 761 ? -33.915 22.452 13.150 1.00 38.09 761 GLY A C 1
ATOM 5776 O O . GLY A 1 761 ? -33.826 21.761 14.161 1.00 38.09 761 GLY A O 1
ATOM 5777 N N . LYS A 1 762 ? -34.840 23.411 13.010 1.00 41.09 762 LYS A N 1
ATOM 5778 C CA . LYS A 1 762 ? -35.958 23.715 13.919 1.00 41.09 762 LYS A CA 1
ATOM 5779 C C . LYS A 1 762 ? -37.181 24.352 13.219 1.00 41.09 762 LYS A C 1
ATOM 5781 O O . LYS A 1 762 ? -37.993 24.974 13.896 1.00 41.09 762 LYS A O 1
ATOM 5786 N N . LEU A 1 763 ? -37.325 24.250 11.895 1.00 40.06 763 LEU A N 1
ATOM 5787 C CA . LEU A 1 763 ? -38.434 24.885 11.169 1.00 40.06 763 LEU A CA 1
ATOM 5788 C C . LEU A 1 763 ? -39.336 23.830 10.519 1.00 40.06 763 LEU A C 1
ATOM 5790 O O . LEU A 1 763 ? -38.845 22.931 9.838 1.00 40.06 763 LEU A O 1
ATOM 5794 N N . LEU A 1 764 ? -40.648 23.938 10.732 1.00 40.94 764 LEU A N 1
ATOM 5795 C CA . LEU A 1 764 ? -41.645 23.066 10.110 1.00 40.94 764 LEU A CA 1
ATOM 5796 C C . LEU A 1 764 ? -42.427 23.911 9.096 1.00 40.94 764 LEU A C 1
ATOM 5798 O O . LEU A 1 764 ? -43.155 24.828 9.473 1.00 40.94 764 LEU A O 1
ATOM 5802 N N . ILE A 1 765 ? -42.217 23.653 7.804 1.00 43.69 765 ILE A N 1
ATOM 5803 C CA . ILE A 1 765 ? -42.840 24.408 6.707 1.00 43.69 765 ILE A CA 1
ATOM 5804 C C . ILE A 1 765 ? -44.067 23.632 6.223 1.00 43.69 765 ILE A C 1
ATOM 5806 O O . ILE A 1 765 ? -43.940 22.479 5.814 1.00 43.69 765 ILE A O 1
ATOM 5810 N N . ALA A 1 766 ? -45.245 24.261 6.252 1.00 38.69 766 ALA A N 1
ATOM 5811 C CA . ALA A 1 766 ? -46.473 23.711 5.682 1.00 38.69 766 ALA A CA 1
ATOM 5812 C C . ALA A 1 766 ? -46.885 24.548 4.460 1.00 38.69 766 ALA A C 1
ATOM 5814 O O . ALA A 1 766 ? -47.173 25.739 4.575 1.00 38.69 766 ALA A O 1
ATOM 5815 N N . ILE A 1 767 ? -46.903 23.933 3.277 1.00 39.12 767 ILE A N 1
ATOM 5816 C CA . ILE A 1 767 ? -47.293 24.587 2.019 1.00 39.12 767 ILE A CA 1
ATOM 5817 C C . ILE A 1 767 ? -48.733 24.170 1.705 1.00 39.12 767 ILE A C 1
ATOM 5819 O O . ILE A 1 767 ? -49.012 22.979 1.600 1.00 39.12 767 ILE A O 1
ATOM 5823 N N . SER A 1 768 ? -49.646 25.135 1.561 1.00 36.72 768 SER A N 1
ATOM 5824 C CA . SER A 1 768 ? -51.029 24.882 1.131 1.00 36.72 768 SER A CA 1
ATOM 5825 C C . SER A 1 768 ? -51.282 25.528 -0.228 1.00 36.72 768 SER A C 1
ATOM 5827 O O . SER A 1 768 ? -50.999 26.712 -0.420 1.00 36.72 768 SER A O 1
ATOM 5829 N N . SER A 1 769 ? -51.811 24.749 -1.172 1.00 34.09 769 SER A N 1
ATOM 5830 C CA . SER A 1 769 ? -52.119 25.169 -2.544 1.00 34.09 769 SER A CA 1
ATOM 5831 C C . SER A 1 769 ? -53.594 25.536 -2.769 1.00 34.09 769 SER A C 1
ATOM 5833 O O . SER A 1 769 ? -53.961 25.860 -3.896 1.00 34.09 769 SER A O 1
ATOM 5835 N N . THR A 1 770 ? -54.445 25.546 -1.732 1.00 32.41 770 THR A N 1
ATOM 5836 C CA . THR A 1 770 ? -55.889 25.831 -1.872 1.00 32.41 770 THR A CA 1
ATOM 5837 C C . THR A 1 770 ? -56.411 26.868 -0.869 1.00 32.41 770 THR A C 1
ATOM 5839 O O . THR A 1 770 ? -56.093 26.777 0.319 1.00 32.41 770 THR A O 1
ATOM 5842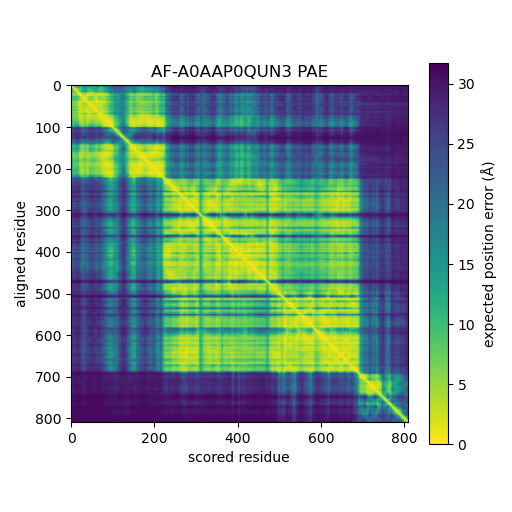 N N . PRO A 1 771 ? -57.278 27.813 -1.295 1.00 34.12 771 PRO A N 1
ATOM 5843 C CA . PRO A 1 771 ? -57.889 28.822 -0.431 1.00 34.12 771 PRO A CA 1
ATOM 5844 C C . PRO A 1 771 ? -59.118 28.258 0.306 1.00 34.12 771 PRO A C 1
ATOM 5846 O O . PRO A 1 771 ? -60.212 28.809 0.223 1.00 34.12 771 PRO A O 1
ATOM 5849 N N . ALA A 1 772 ? -58.956 27.142 1.020 1.00 30.36 772 ALA A N 1
ATOM 5850 C CA . ALA A 1 772 ? -59.989 26.604 1.902 1.00 30.36 772 ALA A CA 1
ATOM 5851 C C . ALA A 1 772 ? -59.603 26.889 3.358 1.00 30.36 772 ALA A C 1
ATOM 5853 O O . ALA A 1 772 ? -58.778 26.215 3.972 1.00 30.36 772 ALA A O 1
ATOM 5854 N N . VAL A 1 773 ? -60.193 27.959 3.882 1.00 40.41 773 VAL A N 1
ATOM 5855 C CA . VAL A 1 773 ? -60.226 28.321 5.298 1.00 40.41 773 VAL A CA 1
ATOM 5856 C C . VAL A 1 773 ? -61.024 27.245 6.031 1.00 40.41 773 VAL A C 1
ATOM 5858 O O . VAL A 1 773 ? -62.239 27.270 5.926 1.00 40.41 773 VAL A O 1
ATOM 5861 N N . CYS A 1 774 ? -60.371 26.294 6.708 1.00 28.62 774 CYS A N 1
ATOM 5862 C CA . CYS A 1 774 ? -60.927 25.519 7.834 1.00 28.62 774 CYS A CA 1
ATOM 5863 C C . CYS A 1 774 ? -59.955 24.397 8.234 1.00 28.62 774 CYS A C 1
ATOM 5865 O O . CYS A 1 774 ? -60.078 23.294 7.733 1.00 28.62 774 CYS A O 1
ATOM 5867 N N . GLU A 1 775 ? -58.980 24.694 9.102 1.00 33.19 775 GLU A N 1
ATOM 5868 C CA . GLU A 1 775 ? -58.422 23.746 10.103 1.00 33.19 775 GLU A CA 1
ATOM 5869 C C . GLU A 1 775 ? -57.269 24.370 10.916 1.00 33.19 775 GLU A C 1
ATOM 5871 O O . GLU A 1 775 ? -57.035 23.988 12.059 1.00 33.19 775 GLU A O 1
ATOM 5876 N N . ILE A 1 776 ? -56.609 25.419 10.406 1.00 35.31 776 ILE A N 1
ATOM 5877 C CA . ILE A 1 776 ? -55.552 26.150 11.143 1.00 35.31 776 ILE A CA 1
ATOM 5878 C C . ILE A 1 776 ? -56.135 27.237 12.078 1.00 35.31 776 ILE A C 1
ATOM 5880 O O . ILE A 1 776 ? -55.451 27.749 12.964 1.00 35.31 776 ILE A O 1
ATOM 5884 N N . SER A 1 777 ? -57.430 27.553 11.971 1.00 32.59 777 SER A N 1
ATOM 5885 C CA . SER A 1 777 ? -58.111 28.530 12.837 1.00 32.59 777 SER A CA 1
ATOM 5886 C C . SER A 1 777 ? -58.080 28.146 14.324 1.00 32.59 777 SER A C 1
ATOM 5888 O O . SER A 1 777 ? -57.893 29.020 15.167 1.00 32.59 777 SER A O 1
ATOM 5890 N N . ASN A 1 778 ? -58.138 26.850 14.657 1.00 32.56 778 ASN A N 1
ATOM 5891 C CA . ASN A 1 778 ? -58.021 26.381 16.046 1.00 32.56 778 ASN A CA 1
ATOM 5892 C C . ASN A 1 778 ? -56.583 26.462 16.598 1.00 32.56 778 ASN A C 1
ATOM 5894 O O . ASN A 1 778 ? -56.394 26.640 17.802 1.00 32.56 778 ASN A O 1
ATOM 5898 N N . LEU A 1 779 ? -55.565 26.389 15.732 1.00 36.53 779 LEU A N 1
ATOM 5899 C CA . LEU A 1 779 ? -54.157 26.598 16.103 1.00 36.53 779 LEU A CA 1
ATOM 5900 C C . LEU A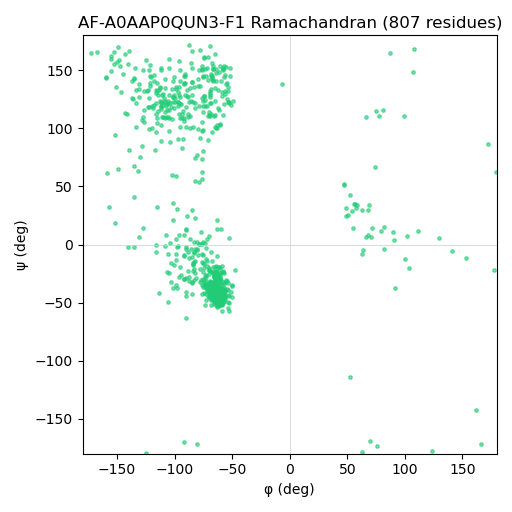 1 779 ? -53.856 28.082 16.357 1.00 36.53 779 LEU A C 1
ATOM 5902 O O . LEU A 1 779 ? -53.115 28.408 17.286 1.00 36.53 779 LEU A O 1
ATOM 5906 N N . TYR A 1 780 ? -54.481 28.980 15.586 1.00 33.81 780 TYR A N 1
ATOM 5907 C CA . TYR A 1 780 ? -54.360 30.431 15.757 1.00 33.81 780 TYR A CA 1
ATOM 5908 C C . TYR A 1 780 ? -54.817 30.890 17.144 1.00 33.81 780 TYR A C 1
ATOM 5910 O O . TYR A 1 780 ? -54.114 31.661 17.796 1.00 33.81 780 TYR A O 1
ATOM 5918 N N . SER A 1 781 ? -55.957 30.391 17.629 1.00 30.31 781 SER A N 1
ATOM 5919 C CA . SER A 1 781 ? -56.504 30.794 18.929 1.00 30.31 781 SER A CA 1
ATOM 5920 C C . SER A 1 781 ? -55.604 30.372 20.094 1.00 30.31 781 SER A C 1
ATOM 5922 O O . SER A 1 781 ? -55.367 31.168 20.998 1.00 30.31 781 SER A O 1
ATOM 5924 N N . LEU A 1 782 ? -55.038 29.161 20.056 1.00 32.59 782 LEU A N 1
ATOM 5925 C CA . LEU A 1 782 ? -54.162 28.641 21.114 1.00 32.59 782 LEU A CA 1
ATOM 5926 C C . LEU A 1 782 ? -52.773 29.303 21.134 1.00 32.59 782 LEU A C 1
ATOM 5928 O O . LEU A 1 782 ? -52.241 29.558 22.217 1.00 32.59 782 LEU A O 1
ATOM 5932 N N . ALA A 1 783 ? -52.205 29.624 19.966 1.00 35.28 783 ALA A N 1
ATOM 5933 C CA . ALA A 1 783 ? -50.892 30.265 19.862 1.00 35.28 783 ALA A CA 1
ATOM 5934 C C . ALA A 1 783 ? -50.931 31.769 20.207 1.00 35.28 783 ALA A C 1
ATOM 5936 O O . ALA A 1 783 ? -50.086 32.240 20.971 1.00 35.28 783 ALA A O 1
ATOM 5937 N N . LEU A 1 784 ? -51.937 32.524 19.734 1.00 33.28 784 LEU A N 1
ATOM 5938 C CA . LEU A 1 784 ? -52.072 33.959 20.047 1.00 33.28 784 LEU A CA 1
ATOM 5939 C C . LEU A 1 784 ? -52.480 34.226 21.501 1.00 33.28 784 LEU A C 1
ATOM 5941 O O . LEU A 1 784 ? -51.995 35.193 22.095 1.00 33.28 784 LEU A O 1
ATOM 5945 N N . LEU A 1 785 ? -53.324 33.375 22.102 1.00 33.09 785 LEU A N 1
ATOM 5946 C CA . LEU A 1 785 ? -53.697 33.517 23.516 1.00 33.09 785 LEU A CA 1
ATOM 5947 C C . LEU A 1 785 ? -52.486 33.336 24.445 1.00 33.09 785 LEU A C 1
ATOM 5949 O O . LEU A 1 785 ? -52.383 34.040 25.449 1.00 33.09 785 LEU A O 1
ATOM 5953 N N . LYS A 1 786 ? -51.535 32.455 24.099 1.00 40.53 786 LYS A N 1
ATOM 5954 C CA . LYS A 1 786 ? -50.333 32.210 24.916 1.00 40.53 786 LYS A CA 1
ATOM 5955 C C . LYS A 1 786 ? -49.169 33.159 24.603 1.00 40.53 786 LYS A C 1
ATOM 5957 O O . LYS A 1 786 ? -48.454 33.531 25.533 1.00 40.53 786 LYS A O 1
ATOM 5962 N N . TRP A 1 787 ? -49.018 33.631 23.357 1.00 38.62 787 TRP A N 1
ATOM 5963 C CA . TRP A 1 787 ? -48.025 34.665 23.014 1.00 38.62 787 TRP A CA 1
ATOM 5964 C C . TRP A 1 787 ? -48.247 35.960 23.812 1.00 38.62 787 TRP A C 1
ATOM 5966 O O . TRP A 1 787 ? -47.294 36.549 24.320 1.00 38.62 787 TRP A O 1
ATOM 5976 N N . ASN A 1 788 ? -49.509 36.353 24.020 1.00 35.31 788 ASN A N 1
ATOM 5977 C CA . ASN A 1 788 ? -49.844 37.506 24.858 1.00 35.31 788 ASN A CA 1
ATOM 5978 C C . ASN A 1 788 ? -49.714 37.228 26.369 1.00 35.31 788 ASN A C 1
ATOM 5980 O O . ASN A 1 788 ? -49.394 38.144 27.126 1.00 35.31 788 ASN A O 1
ATOM 5984 N N . ALA A 1 789 ? -49.916 35.986 26.824 1.00 36.59 789 ALA A N 1
ATOM 5985 C CA . ALA A 1 789 ? -49.843 35.635 28.246 1.00 36.59 789 ALA A CA 1
ATOM 5986 C C . ALA A 1 789 ? -48.411 35.699 28.815 1.00 36.59 789 ALA A C 1
ATOM 5988 O O . ALA A 1 789 ? -48.224 36.160 29.941 1.00 36.59 789 ALA A O 1
ATOM 5989 N N . ASN A 1 790 ? -47.396 35.322 28.028 1.00 41.00 790 ASN A N 1
ATOM 5990 C CA . ASN A 1 790 ? -45.991 35.348 28.461 1.00 41.00 790 ASN A CA 1
ATOM 5991 C C . ASN A 1 790 ? -45.328 36.736 28.388 1.00 41.00 790 ASN A C 1
ATOM 5993 O O . ASN A 1 790 ? -44.199 36.898 28.841 1.00 41.00 790 ASN A O 1
ATOM 5997 N N . ARG A 1 791 ? -46.016 37.766 27.874 1.00 41.09 791 ARG A N 1
ATOM 5998 C CA . ARG A 1 791 ? -45.441 39.111 27.688 1.00 41.09 791 ARG A CA 1
ATOM 5999 C C . ARG A 1 791 ? -45.619 40.065 28.877 1.00 41.09 791 ARG A C 1
ATOM 6001 O O . ARG A 1 791 ? -45.373 41.262 28.741 1.00 41.09 791 ARG A O 1
ATOM 6008 N N . LYS A 1 792 ? -46.017 39.571 30.058 1.00 33.88 792 LYS A N 1
ATOM 6009 C CA . LYS A 1 792 ? -46.141 40.410 31.269 1.00 33.88 792 LYS A CA 1
ATOM 6010 C C . LYS A 1 792 ? -44.818 40.745 31.969 1.00 33.88 792 LYS A C 1
ATOM 6012 O O . LYS A 1 792 ? -44.847 41.513 32.926 1.00 33.88 792 LYS A O 1
ATOM 6017 N N . GLN A 1 793 ? -43.667 40.291 31.475 1.00 35.03 793 GLN A N 1
ATOM 6018 C CA . GLN A 1 793 ? -42.365 40.774 31.940 1.00 35.03 793 GLN A CA 1
ATOM 6019 C C . GLN A 1 793 ? -41.398 41.006 30.770 1.00 35.03 793 GLN A C 1
ATOM 6021 O O . GLN A 1 793 ? -41.087 40.096 30.010 1.00 35.03 793 GLN A O 1
ATOM 6026 N N . SER A 1 794 ? -40.858 42.229 30.732 1.00 30.08 794 SER A N 1
ATOM 6027 C CA . SER A 1 794 ? -39.671 42.709 29.994 1.00 30.08 794 SER A CA 1
ATOM 6028 C C . SER A 1 794 ? -39.791 43.080 28.499 1.00 30.08 794 SER A C 1
ATOM 6030 O O . SER A 1 794 ? -39.954 42.247 27.621 1.00 30.08 794 SER A O 1
ATOM 6032 N N . GLN A 1 795 ? -39.555 44.381 28.270 1.00 29.69 795 GLN A N 1
ATOM 6033 C CA . GLN A 1 795 ? -39.089 45.092 27.068 1.00 29.69 795 GLN A CA 1
ATOM 6034 C C . GLN A 1 795 ? -40.035 45.320 25.864 1.00 29.69 795 GLN A C 1
ATOM 6036 O O . GLN A 1 795 ? -40.462 44.431 25.133 1.00 29.69 795 GLN A O 1
ATOM 6041 N N . LYS A 1 796 ? -40.301 46.620 25.646 1.00 27.75 796 LYS A N 1
ATOM 6042 C CA . LYS A 1 796 ? -40.933 47.234 24.472 1.00 27.75 796 LYS A CA 1
ATOM 6043 C C . LYS A 1 796 ? -40.069 47.002 23.225 1.00 27.75 796 LYS A C 1
ATOM 6045 O O . LYS A 1 796 ? -38.985 47.568 23.136 1.00 27.75 796 LYS A O 1
ATOM 6050 N N . ILE A 1 797 ? -40.593 46.286 22.234 1.00 29.53 797 ILE A N 1
ATOM 6051 C CA . ILE A 1 797 ? -40.140 46.416 20.841 1.00 29.53 797 ILE A CA 1
ATOM 6052 C C . ILE A 1 797 ? -41.009 47.499 20.201 1.00 29.53 797 ILE A C 1
ATOM 6054 O O . ILE A 1 797 ? -42.237 47.389 20.176 1.00 29.53 797 ILE A O 1
ATOM 6058 N N . ASN A 1 798 ? -40.377 48.580 19.754 1.00 24.66 798 ASN A N 1
ATOM 6059 C CA . ASN A 1 798 ? -41.045 49.735 19.170 1.00 24.66 798 ASN A CA 1
ATOM 6060 C C . ASN A 1 798 ? -41.407 49.431 17.703 1.00 24.66 798 ASN A C 1
ATOM 6062 O O . ASN A 1 798 ? -40.561 49.511 16.821 1.00 24.66 798 ASN A O 1
ATOM 6066 N N . LEU A 1 799 ? -42.662 49.053 17.443 1.00 30.61 799 LEU A N 1
ATOM 6067 C CA . LEU A 1 799 ? -43.201 48.735 16.107 1.00 30.61 799 LEU A CA 1
ATOM 6068 C C . LEU A 1 799 ? -43.627 49.986 15.299 1.00 30.61 799 LEU A C 1
ATOM 6070 O O . LEU A 1 799 ? -44.447 49.896 14.391 1.00 30.61 799 LEU A O 1
ATOM 6074 N N . SER A 1 800 ? -43.096 51.174 15.606 1.00 24.97 800 SER A N 1
ATOM 6075 C CA . SER A 1 800 ? -43.524 52.439 14.985 1.00 24.97 800 SER A CA 1
ATOM 6076 C C . SER A 1 800 ? -42.821 52.806 13.668 1.00 24.97 800 SER A C 1
ATOM 6078 O O . SER A 1 800 ? -43.094 53.869 13.119 1.00 24.97 800 SER A O 1
ATOM 6080 N N . THR A 1 801 ? -41.955 51.957 13.119 1.00 26.88 801 THR A N 1
ATOM 6081 C CA . THR A 1 801 ? -41.230 52.230 11.861 1.00 26.88 801 THR A CA 1
ATOM 6082 C C . THR A 1 801 ? -41.307 51.049 10.903 1.00 26.88 801 THR A C 1
ATOM 6084 O O . THR A 1 801 ? -40.304 50.436 10.575 1.00 26.88 801 THR A O 1
ATOM 6087 N N . MET A 1 802 ? -42.518 50.721 10.453 1.00 27.27 802 MET A N 1
ATOM 6088 C CA . MET A 1 802 ? -42.746 50.017 9.185 1.00 27.27 802 MET A CA 1
ATOM 6089 C C . MET A 1 802 ? -44.188 50.267 8.714 1.00 27.27 802 MET A C 1
ATOM 6091 O O . MET A 1 802 ? -45.019 49.374 8.607 1.00 27.27 802 MET A O 1
ATOM 6095 N N . ARG A 1 803 ? -44.505 51.543 8.458 1.00 24.27 803 ARG A N 1
ATOM 6096 C CA . ARG A 1 803 ? -45.552 51.904 7.495 1.00 24.27 803 ARG A CA 1
ATOM 6097 C C . ARG A 1 803 ? -44.883 51.963 6.126 1.00 24.27 803 ARG A C 1
ATOM 6099 O O . ARG A 1 803 ? -44.242 52.959 5.811 1.00 24.27 803 ARG A O 1
ATOM 6106 N N . LEU A 1 804 ? -45.044 50.917 5.326 1.00 27.50 804 LEU A N 1
ATOM 6107 C CA . LEU A 1 804 ? -45.025 51.059 3.875 1.00 27.50 804 LEU A CA 1
ATOM 6108 C C . LEU A 1 804 ? -46.458 50.852 3.398 1.00 27.50 804 LEU A C 1
ATOM 6110 O O . LEU A 1 804 ? -47.063 49.806 3.617 1.00 27.50 804 LEU A O 1
ATOM 6114 N N . GLN A 1 805 ? -47.006 51.942 2.867 1.00 25.75 805 GLN A N 1
ATOM 6115 C CA . GLN A 1 805 ? -48.314 52.032 2.240 1.00 25.75 805 GLN A CA 1
ATOM 6116 C C . GLN A 1 805 ? -48.431 51.037 1.085 1.00 25.75 805 GLN A C 1
ATOM 6118 O O . GLN A 1 805 ? -47.483 50.834 0.329 1.00 25.75 805 GLN A O 1
ATOM 6123 N N . GLY A 1 806 ? -49.632 50.495 0.930 1.00 24.70 806 GLY A N 1
ATOM 6124 C CA . GLY A 1 806 ? -50.032 49.668 -0.196 1.00 24.70 806 GLY A CA 1
ATOM 6125 C C . GLY A 1 806 ? -51.471 49.211 -0.013 1.00 24.70 806 GLY A C 1
ATOM 6126 O O . GLY A 1 806 ? -51.718 48.025 0.168 1.00 24.70 806 GLY A O 1
ATOM 6127 N N . ASP A 1 807 ? -52.395 50.172 0.030 1.00 25.08 807 ASP A N 1
ATOM 6128 C CA . ASP A 1 807 ? -53.824 49.914 -0.141 1.00 25.08 807 ASP A CA 1
ATOM 6129 C C . ASP A 1 807 ? -54.108 49.375 -1.557 1.00 25.08 807 ASP A C 1
ATOM 6131 O O . ASP A 1 807 ? -53.465 49.787 -2.523 1.00 25.08 807 ASP A O 1
ATOM 6135 N N . ALA A 1 808 ? -55.169 48.563 -1.630 1.00 26.05 808 ALA A N 1
ATOM 6136 C CA . ALA A 1 808 ? -55.975 48.162 -2.790 1.00 26.05 808 ALA A CA 1
ATOM 6137 C C . ALA A 1 808 ? -55.701 46.792 -3.464 1.00 26.05 808 ALA A C 1
ATOM 6139 O O . ALA A 1 808 ? -54.757 46.628 -4.234 1.00 26.05 808 ALA A O 1
ATOM 6140 N N . LEU A 1 809 ? -56.711 45.926 -3.247 1.00 28.27 809 LEU A N 1
ATOM 6141 C CA . LEU A 1 809 ? -57.193 44.731 -3.974 1.00 28.27 809 LEU A CA 1
ATOM 6142 C C . LEU A 1 809 ? -56.469 43.388 -3.788 1.00 28.27 809 LEU A C 1
ATOM 6144 O O . LEU A 1 809 ? -55.382 43.171 -4.361 1.00 28.27 809 LEU A O 1
#

Sequence (809 aa):
MFLVNVRLSTIAIVEGKDLKLVDAPVSGGVKRASMGELTIMASGTDESLKSTGSVLSALSEKLYVIKGGCGAGSGVKMANQLLAGVHIASAAEAMAFGARLEAASLQCWCSERNQQQQWHMGMSCHAGVACATLVVIIEALGMFENRVPHMLDNDYTPYSALDIFVKDMGIIARECSSQRVPLHISTIAHQLFLAGSAAGWGRQDDAAVVKVYETLSGVKVEGRLPVLKKEAVLQSLPSEWPLDPIDDIKGLIKKNAKTLIVLDDDPTGTQTVHSIEVLTEWSVASLVEQFRNKPLCFFILTNSRALSSEKTCVSDWRINILQARSLITDICRNLRTAANSVENTEYTVVLRGDSTLRGHFPEARIEADAAVSVLGEMDAWIICPFFLQGGRYTIEDVHYVGDLDRLVPAGDTEFAKDASFGFKSSNLREWVEEKTSGRIPASSVASISIQLLRKGGPDAVCERLCSLQKAELKGKSFLCRTAASFVSARIGIVAKAPILPKDLGNKIESTGGLIVVGSYVPKTTKQIEELTSQSGRFIRSVEVSADKVAMKSSEERQEEIIRAAEMVDVFLQARKDTLLITSRVLITGKTPSESLEINLKVSSAMVEIVRRITTRPRYILAKGGITSSDIATKALEAKRAKVVGQALAGVPLWELGPESRHPGVPYVVFPGNVGDNNAVANVVRSWARPVRISSTKELLLNAEKGEYAVGAFNVYNMEGVEAVVAAAEEERSPAILQVRSTCFKVHPGQSDLFLLPIICGKLLIAISSTPAVCEISNLYSLALLKWNANRKQSQKINLSTMRLQGDAL

Radius of gyration: 37.78 Å; Cα contacts (8 Å, |Δi|>4): 1304; chains: 1; bounding box: 120×85×84 Å

Secondary structure (DSSP, 8-state):
---SS--HHHHHHHTTSS---EE--EESHHHHHHTT-EEEEEEE-HHHHHHHHHHHHHTEEEEEE-SSSTTHHHHHHHHHHHHHHHHHHHHHHHHHHHHHTT-THHHHHHHGGG-TT---------SSSHHHHHHHHHHHHHHHHHHHHHHHHT----SSBHHHHHHHHHHHHHHHHHHT---HHHHHHHHHHHHHIIIIITTSBGGGGHHHHHHHH------SPPPEEHHHHHHHSPPPPSS-THHHHHHHHHHS-PEEEEEESSGGGGTT--SEEEES---HHHHHHHHHT--SEEEEE--GGGGGTSS---S-HHHHHHHHHHHHHHHHHHHHHHHHTSTT--EEEEEE--TTS-SSSSSS-HHHHHHHHHH---SEEEEE--BGGGTEEEETTEEEEEETTEEEEGGGSTTTT-TTT-----BHHHHHHHHTTTSS-GGGSPP--HHIIIIIHHHHHHHHHHHSTT--SSS--EEEEE-HHHHHHHTTPPP-PPPPGGGG-----SSPPEEEE----HHHHHHHHHHHHHHTTTEEEEEE-HHHHHHT-HHHHHHHHHHHHHHHHHHHHTT-EEEEEE-S-----SSHHHHHHHHHHHHHHHHHHHHH--SPPS-EEEESHHHHHHIIIIIS--SEEEEEEEEETTEEEEEE-TTSSSTT-EEEEE-SS-S-TTHHHHHHHHHSPP-----HHHHHHHHHTTS---EEEEE-SHHHHHHHHHHHHHTT--EEEEE-GGGS---TT-----------TTEEEEE--S----SSHHHHHHHHHHHHHGGGSS------S--------

Nearest PDB structures (foldseek):
  3g0o-assembly1_A  TM=8.445E-01  e=3.573E-13  Salmonella enterica subsp. enterica serovar Typhimurium
  3q3c-assembly1_A  TM=8.079E-01  e=7.655E-09  Pseudomonas aeruginosa
  3ws7-assembly1_A  TM=8.244E-01  e=1.273E-07  Pyrobaculum calidifontis JCM 11548
  3w6z-assembly1_A  TM=8.223E-01  e=1.574E-07  Pyrobaculum calidifontis JCM 11548
  5xvh-assembly1_A-2  TM=7.954E-01  e=2.676E-07  Pyrobaculum calidifontis JCM 11548

Organism: NCBI:txid2935761

Solvent-accessible surface area (backbone atoms only — not comparable to full-atom values): 44638 Å² total; per-residue (Å²): 112,87,52,71,68,63,50,74,74,52,54,70,73,42,64,95,52,103,61,59,54,43,16,43,40,76,48,56,59,69,69,27,53,76,69,32,47,15,36,32,31,32,9,26,49,72,72,35,45,65,73,43,44,69,62,52,50,66,48,19,71,41,73,44,81,36,82,74,30,67,46,36,12,49,52,54,51,48,55,49,51,45,45,44,45,33,36,46,46,50,45,29,49,52,45,41,50,45,47,66,66,69,46,75,55,66,55,51,60,61,62,56,64,80,63,82,83,73,89,76,81,87,76,90,82,85,79,96,70,56,73,65,57,56,56,50,55,52,44,46,54,47,39,41,71,59,33,50,56,32,36,29,70,72,51,46,75,58,76,50,36,23,46,55,49,36,54,52,39,53,50,50,55,52,50,29,64,75,72,71,48,90,60,70,65,48,53,53,30,33,51,46,33,46,52,23,34,75,72,70,41,27,76,26,12,46,44,50,42,31,52,46,48,25,68,76,66,76,42,72,52,56,70,66,76,74,73,39,53,38,68,65,51,66,69,69,48,78,65,73,55,90,68,80,59,48,64,61,42,44,53,50,45,75,74,50,76,49,25,38,36,34,43,21,36,40,64,49,53,55,26,56,41,52,81,32,47,35,26,59,60,70,50,44,68,61,46,34,55,52,57,73,69,65,48,68,47,38,36,37,47,63,40,46,59,50,37,80,70,56,90,68,99,55,95,53,70,67,58,38,52,52,51,40,24,49,54,40,32,51,48,47,48,28,49,51,56,17,35,76,72,38,88,92,58,47,72,50,61,33,43,37,49,46,51,78,63,40,51,78,59,32,71,73,35,38,48,62,52,24,40,33,72,64,80,40,89,57,57,47,73,45,80,46,40,42,20,72,80,73,34,23,45,69,57,84,58,29,31,26,40,50,53,92,64,30,28,36,38,38,28,79,38,76,62,16,68,34,92,88,44,45,51,66,55,28,37,54,39,50,32,45,10,61,30,33,70,58,75,46,47,36,90,77,50,84,86,86,46,65,60,46,54,32,74,50,31,72,64,48,50,50,52,54,58,38,65,43,90,72,28,80,80,86,87,82,46,66,42,38,42,23,14,40,47,52,57,19,59,74,70,38,56,75,88,74,76,57,56,49,69,81,75,68,77,60,83,80,57,85,34,7,35,39,35,42,38,69,70,92,43,75,67,52,52,49,20,49,55,44,28,44,73,78,38,46,92,64,40,45,77,45,76,41,58,50,60,44,47,49,74,73,46,78,62,53,27,48,53,52,34,50,53,50,19,54,54,51,31,53,37,25,70,71,44,27,33,32,37,41,33,48,46,92,67,89,75,72,44,100,43,75,65,50,28,42,54,35,52,51,37,39,52,52,46,54,26,52,21,58,48,59,42,77,63,70,48,50,28,37,37,23,37,22,43,66,48,28,37,41,38,41,48,70,24,32,43,27,48,36,30,34,27,70,27,20,54,38,92,56,20,22,23,28,31,32,26,84,76,19,79,52,53,63,30,42,36,33,36,33,41,66,84,57,71,64,53,56,43,59,34,53,44,52,58,64,66,44,76,79,82,76,76,68,48,74,68,55,52,50,55,43,32,72,72,66,78,45,64,68,50,79,43,82,31,74,39,58,70,51,49,53,51,52,51,52,52,26,60,74,67,73,27,42,40,36,41,40,43,45,67,79,38,58,88,72,71,94,86,72,92,71,88,79,83,74,83,72,81,50,100,58,55,54,78,50,79,58,93,66,99,72,93,81,72,63,65,69,55,50,56,61,43,55,58,48,60,61,63,68,62,82,65,86,83,88,78,84,82,85,83,77,86,76,88,82,86,84,136

pLDDT: mean 75.08, std 20.28, range [23.75, 97.44]

InterPro domains:
  IPR000771 Fructose-bisphosphate aldolase, class-II [PF01116] (695-747)
  IPR006115 6-phosphogluconate dehydrogenase, NADP-binding [PF03446] (14-65)
  IPR008927 6-phosphogluconate dehydrogenase-like, C-terminal domain superfamily [SSF48179] (70-221)
  IPR010737 Four-carbon acid sugar kinase, N-terminal domain [PF07005] (260-471)
  IPR013328 6-phosphogluconate dehydrogenase, domain 2 [G3DSA:1.10.1040.10] (75-224)
  IPR013785 Aldolase-type TIM barrel [G3DSA:3.20.20.70] (687-756)
  IPR029154 3-hydroxyisobutyrate dehydrogenase-like, NAD-binding domain [PF14833] (143-213)
  IPR031475 Four-carbon acid sugar kinase, nucleotide binding domain [PF17042] (514-679)
  IPR036291 NAD(P)-binding domain superfamily [SSF51735] (11-66)
  IPR037051 Four-carbon acid sugar kinase, N-terminal domain superfamily [G3DSA:3.40.50.10840] (259-480)
  IPR042213 Four-carbon acid sugar kinase, nucleotide binding domain superfamily [G3DSA:3.40.980.20] (506-686)